Protein AF-A0AAD3DCJ1-F1 (afdb_monomer)

Solvent-accessible surface area (backbone atoms only — not comparable to full-atom values): 65144 Å² total; per-residue (Å²): 141,81,75,74,74,71,62,57,69,61,50,64,73,58,62,74,70,77,69,74,72,76,82,66,66,80,58,48,75,64,58,30,52,52,55,55,48,48,73,36,71,56,30,46,74,52,50,73,91,66,92,72,53,69,80,49,45,73,69,36,66,64,37,43,50,20,50,41,53,52,48,25,61,53,68,73,44,84,89,71,95,59,98,67,55,60,66,59,55,47,30,61,72,55,66,56,65,89,76,64,89,61,95,45,71,63,58,45,50,50,41,45,54,47,40,33,64,28,92,87,20,93,57,21,71,57,50,50,52,53,46,74,69,48,57,74,56,39,41,54,47,48,54,47,52,50,48,55,53,51,56,53,72,67,58,71,84,88,68,82,87,75,83,89,73,94,80,78,90,79,81,91,78,89,80,82,86,82,82,83,83,79,88,76,86,82,88,85,79,91,79,86,88,81,90,84,85,89,89,82,88,84,91,90,86,87,88,85,89,84,85,89,88,86,90,84,88,89,80,83,87,82,87,88,85,81,91,82,90,87,89,84,92,87,88,89,89,80,92,84,82,89,83,87,86,85,85,87,82,90,82,90,77,89,76,61,66,71,59,54,56,50,51,52,52,50,52,49,49,52,49,49,50,52,53,48,54,49,51,50,52,52,52,50,51,50,51,51,49,56,49,47,60,50,49,51,60,46,52,53,49,51,50,49,52,51,49,53,49,51,48,55,50,52,52,56,48,51,53,50,50,54,52,48,54,52,49,55,51,51,53,49,51,52,50,50,52,52,49,54,51,53,50,52,51,52,52,52,51,50,51,51,54,52,49,52,52,51,53,53,48,52,53,49,50,54,51,48,51,54,52,50,54,52,51,49,55,51,48,56,51,51,54,54,49,50,53,52,48,54,53,47,55,52,48,55,48,51,49,52,53,51,50,53,52,49,53,54,49,51,53,50,49,61,60,45,49,60,52,49,51,53,48,51,52,50,50,50,54,47,54,53,48,52,49,53,46,54,52,51,52,49,50,52,47,52,52,49,52,52,50,51,50,52,50,51,52,47,52,48,50,51,51,49,50,48,50,56,49,51,52,52,48,48,60,61,61,69,73,74,84,82,84,88,86,86,87,88,82,85,83,88,80,88,83,90,84,89,82,74,92,63,62,78,57,54,61,57,54,52,53,57,52,52,54,55,52,49,56,58,50,51,55,55,51,52,57,51,50,52,51,52,49,51,56,49,50,52,50,48,53,51,51,49,52,51,50,49,51,51,52,50,52,48,54,50,50,56,44,54,51,50,53,48,53,52,47,53,57,48,50,55,50,50,54,50,52,50,52,53,49,51,54,52,46,55,53,49,51,52,50,53,50,52,51,51,52,50,51,53,48,51,52,52,51,51,51,50,49,53,50,49,54,52,48,49,53,55,50,51,54,47,52,50,51,50,51,52,48,52,55,50,50,50,51,51,50,53,48,52,54,48,53,50,51,52,51,51,51,52,49,52,52,50,52,51,52,51,52,54,49,50,53,51,50,53,52,52,51,51,53,51,51,55,54,47,56,51,51,51,49,58,48,51,54,52,52,50,53,49,52,54,52,50,51,55,49,50,52,54,50,47,56,51,47,54,58,47,46,52,55,48,47,55,54,38,50,59,45,48,55,49,54,43,56,51,43,51,50,46,46,48,52,48,46,54,49,46,49,52,49,45,51,52,45,51,51,50,51,47,50,44,50,53,48,49,51,52,48,50,52,50,50,49,53,47,50,52,51,47,54,51,50,48,52,49,51,53,49,50,48,52,49,49,51,52,49,51,52,49,47,57,48,51,51,52,50,47,50,52,53,48,56,50,47,51,51,47,46,56,69,55,53,75,78,59,79,97,80,62,65,68,59,59,52,52,55,47,56,54,49,53,55,51,52,48,52,52,50,49,63,60,69,74,70,73,88,84,85,82,89,83,85,83,84,82,93,82,86,88,81,85,88,82,91,78,92,70,58,69,67,61,58,48,49,53,46,52,57,48,50,54,51,48,52,54,52,51,48,51,49,50,51,52,49,52,52,51,54,50,51,51,50,50,51,50,52,52,50,48,53,54,51,55,51,54,52,51,52,53,51,53,51,52,50,52,51,49,51,52,52,52,50,57,50,52,56,62,59,69,79,71,78,82,88,85,90,84,89,88,88,88,83,90,85,86,87,81,87,84,89,89,87,80,88,86,84,89,83,85,86,80,88,81,80,90,87,86,86,88,81,90,88,82,86,82,84,89,84,86,82,84,89,77,91,79,87,90,82,84,88,82,82,89,82,86,80,89,91,75,90,84,90,82,84,88,79,88,82,90,85,80,86,81,90,78,93,79,80,92,76,91,82,82,90,88,89,84,82,90,86,82,88,91,81,84,81,86,81,87,82,86,88,81,82,89,78,92,81,137

Foldseek 3Di:
DDDPVVVVVVVVVPVVVPPPPPPLPQQDLQNLLLLLLCLDPLQVVQDDPDDDGPVVCVVDPSSLVSSLVVLCVQLVHDPDPDPDRSLVVLCVSLVPDPPPPDPDSSVSSLSSLLSSCDPNTPCNVVSVVSLVPDDPSSNVSNVVSNVVVVVVVPPDPPDDDDDDDDDDDDDDDDDDDDDDDDDDDDDDDDDDYDDDDDDDDDDDDDDDDDDDDDDDDDDDDDDDDDDDDDDDDDDDDDDDDDDDDDDDDDDDDDDDVVVVVVVVVVVVVVVVVVVVVVVVVVVVVVVVVVVVVVVVVVVVVVVVVVVVVVVVVVVVVVVVVVVVVVVVVVVVVVVVVVVVVVVVVVVVVVVVVVVVVVVVVVVVVVVVVVVVVVVVVVVVVVVVVVVVVVVVVVVVVVVVVVVVVVVVVVVVVVVVVVVVVVVVVVVVVVVVVVVVVVVVVVVVVVVVVVVVVVVVVVVVVVVVVVVVVVVVVVVVVVPPDDDDDDDDDDDDDDDDDDDDDVVVPVVVVVVVVVVVVVVVVVVVVVVVVVVVVVVVVVVVVVVVVVVVVVVVVVVVVVVVVVVVVVVVVVVVVVVVVVVVVVVVVVVVVVVVVVVVVVVVVVVVVVVVVVVVVVVVVVVVVVVVVVVVVVVVVVVVVVVVVVVVVVVVVVVVVVVVVVVVVVVVVVVVVVVVVVVVVVVVVVVVVVVVVVVVVVVVVCVVCVVVVVVVVVVCVVVVVVVCVVVVVVVVVVVVVVVVVVVVVVVVVVVVVVVVVVVVVVVVVVVVVVVVVVVVVVVVVVVVVVVVVVVVVVVVVVVVVVVVVVVVVVVVCVVVVVPDDDDCPVVVVVVVVVVVVVVVVVVVVVVVPDDDDDDDDDDDDDDDDDDDDDDDPVVVVVVVVVVVVVVVVVVVVVVVVVVVVVVVVVVVVVVVVVVVVVVVVVVVVVVVVVVVVVVVVVVVVVVVVPDDDDDDDDDDDDDDDDDDDDDDDDDDDDDDDDDDDDDDDDDDDDDDDDDDDDDDDDDDDDDDDYDDDDDDDDDDDDDDDDDDDDDDDDDDDDDDDDDDDDDDDDDDDDDDDDDDDDDD

Radius of gyration: 90.56 Å; Cα contacts (8 Å, |Δi|>4): 123; chains: 1; bounding box: 205×147×295 Å

Sequence (1060 aa):
MMSPQYAEEMADATEEFEYMTEETQTISKEQALLTWLCSFPQVSNAVDQNTLTLDEWTKDQTIKQAIYESAAEICNKPIDPSEYSHFQTIAVWTSCDPMISGDSETDILISLLCYAIGEECSQRSEYVSRIMQLDGGVQRTLMQLIKEFNDQKNASPDKSFAHPDESYLDDLNLDDDDNVSLLDDDDDELDKENVGSTSREPFIVPKDIGIKRTPLSPFRSPTPSKVNSMSNRLPPSSAKKLLSPPPYQSSGRNVSARKVIKLEKETQALSQQNQELQRELEAIREQERLARERCERMEEKEAFNKAARMQLESDSIRAKEEYTLKIEELEQHLKHAKQSSQEAAKAKEQLASLQDEVDILKHSKIKLHQTESQLQKLKEKVESMGDVNKVLEAEEKAHSEALSKCIDLENQVSTLLPLKMRLEEYKVKATEAEAKLADSEDEIRKLREASMNVNGLNDELQRGFLRHQEENEELRRALKEKSTDDQSGLALGGGMSELNPKLKEELLRLRNENSRLKEFAAKREDDNVLRLEEDCDDAKRLAENFKEKFLATKRSLESTQRDLAASLQREQKLENQVRELESSVEELEAKLQDERIAGQKAKLEATKSLHATKKELTEQAKAEKERLTSEWEEKLSTQKSKSAQEIETMSSEFNSTVDELNQRIDMLRAQSIESLQKMEKDFEERTSAMKESHLNELETVKSTSEEERKKLIEHGKQLIQKTKTEAERKIQELQDELEEVTGKYDHLLEGQKIYETKAVTKIHNYKQRLNLAQAQVEETSRECDDYQMKLKKVEREKATIQSENDRMRRQLGGRFGTDNGEYEELQRNFNDLLEENRALKKKTTSSPESTDDPFNMSRPFTHGQTSVSASSLSQLRSEYEEKIDEILDEKRELVMKNTSLVTEAKMASKRVFELQLEIKKIENLNTSLKLQLAQQDKHKDTVFSPVTTGKRSTSKRTPSFVSKASKMWKGSESSSKSSPDSDSMIDLKSPEATITSGKKNKSDIEGFKTKLMHRLSAKKKKSPIKEISLLEMAQNNMSFGADEGVEISFSQGMADTIHE

Mean predicted aligned error: 24.83 Å

Organism: NCBI:txid426638

Secondary structure (DSSP, 8-state):
---THHHHHHHHHHHTTS----------HHHHHHHHHTTSHHHHHHS-SS---HHHHTT-HHHHHHHHHHHHHHTT------SS-HHHHHHHHTT--TTS----HHHHHHHHHHHHTSTT-TTHHHHHHHHTTS-HHHHHHHHHHHHHHHHHHHS----------------------------------------------------------------------------------------PPP----------HHHHHHHHHHHHHHHHHHHHHHHHHHHHHHHHHHHHHHHHHHHHHHHHHHHHHHHHHHHHHHHHHHHHHHHHHHHHHHHHHHHHHHHHHHHHHHHHHHHHHHHHHHHHHHHHHHHHHHHHHHHHHHHHHHHHHHHHHHHHHHHHHHHHHHHHHHHHHHHHHHHHHHHHHHHHHHHHHHHHHHHHHHHHHHHHHHHHHHHHHHHHHHHHHHHHHHHHHHHHHHTTS------------------SSSHHHHHHHHHHHHHHHHHHHHHHHHHHHHHHHHHHHHHHHHHHHHHHHHHHHHHHHHHHHHHHHHHHHHHHHHHHHHHHHHHHHHHHHHHHHHHHHHHHHHHHHHHHHHHHHHHHHHHHHHHHHHHHHHHHHHHHHHHHHHHHHHHHHHHHHHHHHHHHHHHHHHHHHHHHHHHHHHHHHHHHHHHHHHHHHHHHHHHHHHHHHHHHHHHHHHHHHHHHHHHHHHHHHHHHHHHHHHHHHHHHHHHHHHHHHHHHHHHHHHHHHHHHHHHHHHHHHHHHHHHHHHHHHHHHHHHHHHHHHHHHHHHHHHHHHTSS-S--HHHHHHHHHHHHHHHHHHHHHHHS-------------------------HHHHHHHHHHHHHHHHHHHHHHHHHHHHHHHHHHHHHHHHHHHHHHHHHHHHHHHHHHHHHHHHHHHHHHHTS----------------------------------------------------------------------------------------------------------------------

pLDDT: mean 71.44, std 23.58, range [26.41, 96.25]

Structure (mmCIF, N/CA/C/O backbone):
data_AF-A0AAD3DCJ1-F1
#
_entry.id   AF-A0AAD3DCJ1-F1
#
loop_
_atom_site.group_PDB
_atom_site.id
_atom_site.type_symbol
_atom_site.label_atom_id
_atom_site.label_alt_id
_atom_site.label_comp_id
_atom_site.label_asym_id
_atom_site.label_entity_id
_atom_site.label_seq_id
_atom_site.pdbx_PDB_ins_code
_atom_site.Cartn_x
_atom_site.Cartn_y
_atom_site.Cartn_z
_atom_site.occupancy
_atom_site.B_iso_or_equiv
_atom_site.auth_seq_id
_atom_site.auth_comp_id
_atom_site.auth_asym_id
_atom_site.auth_atom_id
_atom_site.pdbx_PDB_model_num
ATOM 1 N N . MET A 1 1 ? 33.700 -13.983 -39.295 1.00 43.75 1 MET A N 1
ATOM 2 C CA . MET A 1 1 ? 33.046 -15.284 -39.545 1.00 43.75 1 MET A CA 1
ATOM 3 C C . MET A 1 1 ? 33.124 -16.101 -38.265 1.00 43.75 1 MET A C 1
ATOM 5 O O . MET A 1 1 ? 34.221 -16.489 -37.890 1.00 43.75 1 MET A O 1
ATOM 9 N N . MET A 1 2 ? 31.998 -16.300 -37.582 1.00 34.53 2 MET A N 1
ATOM 10 C CA . MET A 1 2 ? 31.852 -17.251 -36.471 1.00 34.53 2 MET A CA 1
ATOM 11 C C . MET A 1 2 ? 30.661 -18.169 -36.771 1.00 34.53 2 MET A C 1
ATOM 13 O O . MET A 1 2 ? 29.799 -17.800 -37.569 1.00 34.53 2 MET A O 1
ATOM 17 N N . SER A 1 3 ? 30.684 -19.387 -36.227 1.00 38.22 3 SER A N 1
ATOM 18 C CA . SER A 1 3 ? 29.778 -20.474 -36.624 1.00 38.22 3 SER A CA 1
ATOM 19 C C . SER A 1 3 ? 28.351 -20.278 -36.084 1.00 38.22 3 SER A C 1
ATOM 21 O O . SER A 1 3 ? 28.224 -19.900 -34.920 1.00 38.22 3 SER A O 1
ATOM 23 N N . PRO A 1 4 ? 27.287 -20.598 -36.853 1.00 46.03 4 PRO A N 1
ATOM 24 C CA . PRO A 1 4 ? 25.898 -20.508 -36.382 1.00 46.03 4 PRO A CA 1
ATOM 25 C C . PRO A 1 4 ? 25.554 -21.397 -35.174 1.00 46.03 4 PRO A C 1
ATOM 27 O O . PRO A 1 4 ? 24.595 -21.112 -34.469 1.00 46.03 4 PRO A O 1
ATOM 30 N N . GLN A 1 5 ? 26.338 -22.450 -34.907 1.00 42.12 5 GLN A N 1
ATOM 31 C CA . GLN A 1 5 ? 26.021 -23.465 -33.888 1.00 42.12 5 GLN A CA 1
ATOM 32 C C . GLN A 1 5 ? 25.980 -22.965 -32.434 1.00 42.12 5 GLN A C 1
ATOM 34 O O . GLN A 1 5 ? 25.416 -23.651 -31.596 1.00 42.12 5 GLN A O 1
ATOM 39 N N . TYR A 1 6 ? 26.543 -21.794 -32.119 1.00 47.31 6 TYR A N 1
ATOM 40 C CA . TYR A 1 6 ? 26.537 -21.263 -30.745 1.00 47.31 6 TYR A CA 1
ATOM 41 C C . TYR A 1 6 ? 25.291 -20.425 -30.401 1.00 47.31 6 TYR A C 1
ATOM 43 O O . TYR A 1 6 ? 25.153 -19.982 -29.263 1.00 47.31 6 TYR A O 1
ATOM 51 N N . ALA A 1 7 ? 24.408 -20.169 -31.374 1.00 50.03 7 ALA A N 1
ATOM 52 C CA . ALA A 1 7 ? 23.172 -19.413 -31.162 1.00 50.03 7 ALA A CA 1
ATOM 53 C C . ALA A 1 7 ? 21.970 -20.308 -30.802 1.00 50.03 7 ALA A C 1
ATOM 55 O O . ALA A 1 7 ? 21.051 -19.834 -30.145 1.00 50.03 7 ALA A O 1
ATOM 56 N N . GLU A 1 8 ? 21.985 -21.586 -31.202 1.00 47.03 8 GLU A N 1
ATOM 57 C CA . GLU A 1 8 ? 20.917 -22.555 -30.900 1.00 47.03 8 GLU A CA 1
ATOM 58 C C . GLU A 1 8 ? 21.009 -23.082 -29.452 1.00 47.03 8 GLU A C 1
ATOM 60 O O . GLU A 1 8 ? 20.006 -23.085 -28.747 1.00 47.03 8 GLU A O 1
ATOM 65 N N . GLU A 1 9 ? 22.209 -23.403 -28.945 1.00 47.44 9 GLU A N 1
ATOM 66 C CA . GLU A 1 9 ? 22.398 -23.891 -27.557 1.00 47.44 9 GLU A CA 1
ATOM 67 C C . GLU A 1 9 ? 22.060 -22.858 -26.461 1.00 47.44 9 GLU A C 1
ATOM 69 O O . GLU A 1 9 ? 21.835 -23.233 -25.313 1.00 47.44 9 GLU A O 1
ATOM 74 N N . MET A 1 10 ? 22.013 -21.561 -26.787 1.00 47.66 10 MET A N 1
ATOM 75 C CA . MET A 1 10 ? 21.612 -20.509 -25.840 1.00 47.66 10 MET A CA 1
ATOM 76 C C . MET A 1 10 ? 20.103 -20.228 -25.839 1.00 47.66 10 MET A C 1
ATOM 78 O O . MET A 1 10 ? 19.636 -19.541 -24.935 1.00 47.66 10 MET A O 1
ATOM 82 N N . ALA A 1 11 ? 19.346 -20.737 -26.818 1.00 48.84 11 ALA A N 1
ATOM 83 C CA . ALA A 1 11 ? 17.891 -20.584 -26.860 1.00 48.84 11 ALA A CA 1
ATOM 84 C C . ALA A 1 11 ? 17.193 -21.630 -25.968 1.00 48.84 11 ALA A C 1
ATOM 86 O O . ALA A 1 11 ? 16.384 -21.258 -25.114 1.00 48.84 11 ALA A O 1
ATOM 87 N N . ASP A 1 12 ? 17.588 -22.906 -26.083 1.00 41.31 12 ASP A N 1
ATOM 88 C CA . ASP A 1 12 ? 17.032 -24.013 -25.279 1.00 41.31 12 ASP A CA 1
ATOM 89 C C . ASP A 1 12 ? 17.239 -23.803 -23.764 1.00 41.31 12 ASP A C 1
ATOM 91 O O . ASP A 1 12 ? 16.373 -24.138 -22.959 1.00 41.31 12 ASP A O 1
ATOM 95 N N . ALA A 1 13 ? 18.345 -23.168 -23.357 1.00 42.78 13 ALA A N 1
ATOM 96 C CA . ALA A 1 13 ? 18.637 -22.883 -21.948 1.00 42.78 13 ALA A CA 1
ATOM 97 C C . ALA A 1 13 ? 17.769 -21.766 -21.323 1.00 42.78 13 ALA A C 1
ATOM 99 O O . ALA A 1 13 ? 17.855 -21.537 -20.115 1.00 42.78 13 ALA A O 1
ATOM 100 N N . THR A 1 14 ? 16.954 -21.060 -22.116 1.00 43.25 14 THR A N 1
ATOM 101 C CA . THR A 1 14 ? 16.032 -20.017 -21.622 1.00 43.25 14 THR A CA 1
ATOM 102 C C . THR A 1 14 ? 14.559 -20.423 -21.623 1.00 43.25 14 THR A C 1
ATOM 104 O O . THR A 1 14 ? 13.810 -19.872 -20.821 1.00 43.25 14 THR A O 1
ATOM 107 N N . GLU A 1 15 ? 14.136 -21.412 -22.420 1.00 40.28 15 GLU A N 1
ATOM 108 C CA . GLU A 1 15 ? 12.749 -21.914 -22.377 1.00 40.28 15 GLU A CA 1
ATOM 109 C C . GLU A 1 15 ? 12.500 -22.914 -21.223 1.00 40.28 15 GLU A C 1
ATOM 111 O O . GLU A 1 15 ? 11.368 -23.040 -20.756 1.00 40.28 15 GLU A O 1
ATOM 116 N N . GLU A 1 16 ? 13.540 -23.550 -20.662 1.00 39.47 16 GLU A N 1
ATOM 117 C CA . GLU A 1 16 ? 13.398 -24.463 -19.507 1.00 39.47 16 GLU A CA 1
ATOM 118 C C . GLU A 1 16 ? 13.116 -23.762 -18.157 1.00 39.47 16 GLU A C 1
ATOM 120 O O . GLU A 1 16 ? 12.758 -24.428 -17.185 1.00 39.47 16 GLU A O 1
ATOM 125 N N . PHE A 1 17 ? 13.227 -22.429 -18.070 1.00 38.38 17 PHE A N 1
ATOM 126 C CA . PHE A 1 17 ? 12.970 -21.681 -16.826 1.00 38.38 17 PHE A CA 1
ATOM 127 C C . PHE A 1 17 ? 11.551 -21.087 -16.726 1.00 38.38 17 PHE A C 1
ATOM 129 O O . PHE A 1 17 ? 11.157 -20.629 -15.654 1.00 38.38 17 PHE A O 1
ATOM 136 N N . GLU A 1 18 ? 10.767 -21.106 -17.811 1.00 41.31 18 GLU A N 1
ATOM 137 C CA . GLU A 1 18 ? 9.454 -20.435 -17.889 1.00 41.31 18 GLU A CA 1
ATOM 138 C C . GLU A 1 18 ? 8.252 -21.401 -17.749 1.00 41.31 18 GLU A C 1
ATOM 140 O O . GLU A 1 18 ? 7.098 -20.987 -17.844 1.00 41.31 18 GLU A O 1
ATOM 145 N N . TYR A 1 19 ? 8.512 -22.682 -17.440 1.00 38.50 19 TYR A N 1
ATOM 146 C CA . TYR A 1 19 ? 7.494 -23.714 -17.166 1.00 38.50 19 TYR A CA 1
ATOM 147 C C . TYR A 1 19 ? 7.515 -24.296 -15.742 1.00 38.50 19 TYR A C 1
ATOM 149 O O . TYR A 1 19 ? 6.830 -25.280 -15.462 1.00 38.50 19 TYR A O 1
ATOM 157 N N . MET A 1 20 ? 8.190 -23.639 -14.793 1.00 36.09 20 MET A N 1
ATOM 158 C CA . MET A 1 20 ? 7.915 -23.842 -13.362 1.00 36.09 20 MET A CA 1
ATOM 159 C C . MET A 1 20 ? 6.628 -23.103 -12.962 1.00 36.09 20 MET A C 1
ATOM 161 O O . MET A 1 20 ? 6.632 -22.198 -12.127 1.00 36.09 20 MET A O 1
ATOM 165 N N . THR A 1 21 ? 5.495 -23.506 -13.549 1.00 45.62 21 THR A N 1
ATOM 166 C CA . THR A 1 21 ? 4.190 -23.252 -12.935 1.00 45.62 21 THR A CA 1
ATOM 167 C C . THR A 1 21 ? 4.173 -24.005 -11.615 1.00 45.62 21 THR A C 1
ATOM 169 O O . THR A 1 21 ? 3.999 -25.222 -11.601 1.00 45.62 21 THR A O 1
ATOM 172 N N . GLU A 1 22 ? 4.415 -23.275 -10.526 1.00 49.66 22 GLU A N 1
ATOM 173 C CA . GLU A 1 22 ? 4.387 -23.758 -9.148 1.00 49.66 22 GLU A CA 1
ATOM 174 C C . GLU A 1 22 ? 3.068 -24.511 -8.865 1.00 49.66 22 GLU A C 1
ATOM 176 O O . GLU A 1 22 ? 2.093 -23.918 -8.395 1.00 49.66 22 GLU A O 1
ATOM 181 N N . GLU A 1 23 ? 3.057 -25.838 -9.078 1.00 46.56 23 GLU A N 1
ATOM 182 C CA . GLU A 1 23 ? 2.193 -26.788 -8.361 1.00 46.56 23 GLU A CA 1
ATOM 183 C C . GLU A 1 23 ? 2.600 -26.745 -6.885 1.00 46.56 23 GLU A C 1
ATOM 185 O O . GLU A 1 23 ? 3.242 -27.631 -6.317 1.00 46.56 23 GLU A O 1
ATOM 190 N N . THR A 1 24 ? 2.257 -25.624 -6.266 1.00 55.34 24 THR A N 1
ATOM 191 C CA . THR A 1 24 ? 2.425 -25.380 -4.851 1.00 55.34 24 THR A CA 1
ATOM 192 C C . THR A 1 24 ? 1.440 -26.271 -4.140 1.00 55.34 24 THR A C 1
ATOM 194 O O . THR A 1 24 ? 0.259 -25.949 -4.021 1.00 55.34 24 THR A O 1
ATOM 197 N N . GLN A 1 25 ? 1.940 -27.425 -3.692 1.00 65.06 25 GLN A N 1
ATOM 198 C CA . GLN A 1 25 ? 1.207 -28.314 -2.806 1.00 65.06 25 GLN A CA 1
ATOM 199 C C . GLN A 1 25 ? 0.609 -27.467 -1.685 1.00 65.06 25 GLN A C 1
ATOM 201 O O . GLN A 1 25 ? 1.330 -26.849 -0.900 1.00 65.06 25 GLN A O 1
ATOM 206 N N . THR A 1 26 ? -0.719 -27.396 -1.653 1.00 76.00 26 THR A N 1
ATOM 207 C CA . THR A 1 26 ? -1.459 -26.635 -0.653 1.00 76.00 26 THR A CA 1
ATOM 208 C C . THR A 1 26 ? -1.311 -27.353 0.680 1.00 76.00 26 THR A C 1
ATOM 210 O O . THR A 1 26 ? -2.067 -28.278 0.985 1.00 76.00 26 THR A O 1
ATOM 213 N N . ILE A 1 27 ? -0.291 -26.967 1.447 1.00 90.38 27 ILE A N 1
ATOM 214 C CA . ILE A 1 27 ? -0.035 -27.503 2.783 1.00 90.38 27 ILE A CA 1
ATOM 215 C C . ILE A 1 27 ? -1.254 -27.186 3.652 1.00 90.38 27 ILE A C 1
ATOM 217 O O . ILE A 1 27 ? -1.760 -26.063 3.643 1.00 90.38 27 ILE A O 1
ATOM 221 N N . SER A 1 28 ? -1.766 -28.182 4.378 1.00 93.31 28 SER A N 1
ATOM 222 C CA . SER A 1 28 ? -2.947 -27.970 5.215 1.00 93.31 28 SER A CA 1
ATOM 223 C C . SER A 1 28 ? -2.640 -26.989 6.351 1.00 93.31 28 SER A C 1
ATOM 225 O O . SER A 1 28 ? -1.504 -26.890 6.820 1.00 93.31 28 SER A O 1
ATOM 227 N N . LYS A 1 29 ? -3.668 -26.276 6.830 1.00 93.62 29 LYS A N 1
ATOM 228 C CA . LYS A 1 29 ? -3.553 -25.346 7.968 1.00 93.62 29 LYS A CA 1
ATOM 229 C C . LYS A 1 29 ? -2.906 -26.022 9.183 1.00 93.62 29 LYS A C 1
ATOM 231 O O . LYS A 1 29 ? -1.985 -25.472 9.778 1.00 93.62 29 LYS A O 1
ATOM 236 N N . GLU A 1 30 ? -3.336 -27.246 9.483 1.00 92.88 30 GLU A N 1
ATOM 237 C CA . GLU A 1 30 ? -2.765 -28.095 10.530 1.00 92.88 30 GLU A CA 1
ATOM 238 C C . GLU A 1 30 ? -1.288 -28.401 10.273 1.00 92.88 30 GLU A C 1
ATOM 240 O O . GLU A 1 30 ? -0.453 -28.139 11.129 1.00 92.88 30 GLU A O 1
ATOM 245 N N . GLN A 1 31 ? -0.931 -28.893 9.083 1.00 92.25 31 GLN A N 1
ATOM 246 C CA . GLN A 1 31 ? 0.449 -29.262 8.765 1.00 92.25 31 GLN A CA 1
ATOM 247 C C . GLN A 1 31 ? 1.393 -28.051 8.772 1.00 92.25 31 GLN A C 1
ATOM 249 O O . GLN A 1 31 ? 2.544 -28.181 9.188 1.00 92.25 31 GLN A O 1
ATOM 254 N N . ALA A 1 32 ? 0.915 -26.863 8.394 1.00 94.19 32 ALA A N 1
ATOM 255 C CA . ALA A 1 32 ? 1.674 -25.623 8.518 1.00 94.19 32 ALA A CA 1
ATOM 256 C C . ALA A 1 32 ? 1.920 -25.238 9.991 1.00 94.19 32 ALA A C 1
ATOM 258 O O . ALA A 1 32 ? 3.055 -24.925 10.356 1.00 94.19 32 ALA A O 1
ATOM 259 N N . LEU A 1 33 ? 0.894 -25.326 10.850 1.00 94.56 33 LEU A N 1
ATOM 260 C CA . LEU A 1 33 ? 1.010 -25.082 12.297 1.00 94.56 33 LEU A CA 1
ATOM 261 C C . LEU A 1 33 ? 1.934 -26.100 12.979 1.00 94.56 33 LEU A C 1
ATOM 263 O O . LEU A 1 33 ? 2.806 -25.706 13.748 1.00 94.56 33 LEU A O 1
ATOM 267 N N . LEU A 1 34 ? 1.800 -27.390 12.659 1.00 93.25 34 LEU A N 1
ATOM 268 C CA . LEU A 1 34 ? 2.672 -28.457 13.158 1.00 93.25 34 LEU A CA 1
ATOM 269 C C . LEU A 1 34 ? 4.130 -28.240 12.733 1.00 93.25 34 LEU A C 1
ATOM 271 O O . LEU A 1 34 ? 5.034 -28.367 13.554 1.00 93.25 34 LEU A O 1
ATOM 275 N N . THR A 1 35 ? 4.368 -27.841 11.479 1.00 93.88 35 THR A N 1
ATOM 276 C CA . THR A 1 35 ? 5.723 -27.535 10.984 1.00 93.88 35 THR A CA 1
ATOM 277 C C . THR A 1 35 ? 6.326 -26.323 11.702 1.00 93.88 35 THR A C 1
ATOM 279 O O . THR A 1 35 ? 7.511 -26.331 12.037 1.00 93.88 35 THR A O 1
ATOM 282 N N . TRP A 1 36 ? 5.519 -25.300 12.002 1.00 96.06 36 TRP A N 1
ATOM 283 C CA . TRP A 1 36 ? 5.948 -24.166 12.822 1.00 96.06 36 TRP A CA 1
ATOM 284 C C . TRP A 1 36 ? 6.251 -24.573 14.269 1.00 96.06 36 TRP A C 1
ATOM 286 O O . TRP A 1 36 ? 7.304 -24.199 14.787 1.00 96.06 36 TRP A O 1
ATOM 296 N N . LEU A 1 37 ? 5.409 -25.393 14.904 1.00 95.31 37 LEU A N 1
ATOM 297 C CA . LEU A 1 37 ? 5.665 -25.922 16.248 1.00 95.31 37 LEU A CA 1
ATOM 298 C C . LEU A 1 37 ? 6.929 -26.797 16.285 1.00 95.31 37 LEU A C 1
ATOM 300 O O . LEU A 1 37 ? 7.726 -26.663 17.206 1.00 95.31 37 LEU A O 1
ATOM 304 N N . CYS A 1 38 ? 7.196 -27.606 15.255 1.00 94.44 38 CYS A N 1
ATOM 305 C CA . CYS A 1 38 ? 8.459 -28.339 15.106 1.00 94.44 38 CYS A CA 1
ATOM 306 C C . CYS A 1 38 ? 9.706 -27.438 15.013 1.00 94.44 38 CYS A C 1
ATOM 308 O O . CYS A 1 38 ? 10.809 -27.939 15.210 1.00 94.44 38 CYS A O 1
ATOM 310 N N . SER A 1 39 ? 9.581 -26.127 14.758 1.00 94.69 39 SER A N 1
ATOM 311 C CA . SER A 1 39 ? 10.728 -25.201 14.843 1.00 94.69 39 SER A CA 1
ATOM 312 C C . SER A 1 39 ? 11.164 -24.897 16.286 1.00 94.69 39 SER A C 1
ATOM 314 O O . SER A 1 39 ? 12.224 -24.305 16.502 1.00 94.69 39 SER A O 1
ATOM 316 N N . PHE A 1 40 ? 10.374 -25.304 17.285 1.00 95.56 40 PHE A N 1
ATOM 317 C CA . PHE A 1 40 ? 10.696 -25.163 18.701 1.00 95.56 40 PHE A CA 1
ATOM 318 C C . PHE A 1 40 ? 11.457 -26.403 19.201 1.00 95.56 40 PHE A C 1
ATOM 320 O O . PHE A 1 40 ? 10.976 -27.526 19.019 1.00 95.56 40 PHE A O 1
ATOM 327 N N . PRO A 1 41 ? 12.619 -26.247 19.868 1.00 94.38 41 PRO A N 1
ATOM 328 C CA . PRO A 1 41 ? 13.418 -27.384 20.328 1.00 94.38 41 PRO A CA 1
ATOM 329 C C . PRO A 1 41 ? 12.674 -28.341 21.268 1.00 94.38 41 PRO A C 1
ATOM 331 O O . PRO A 1 41 ? 12.935 -29.539 21.239 1.00 94.38 41 PRO A O 1
ATOM 334 N N . GLN A 1 42 ? 11.750 -27.844 22.093 1.00 93.69 42 GLN A N 1
ATOM 335 C CA . GLN A 1 42 ? 10.953 -28.665 23.010 1.00 93.69 42 GLN A CA 1
ATOM 336 C C . GLN A 1 42 ? 10.094 -29.664 22.225 1.00 93.69 42 GLN A C 1
ATOM 338 O O . GLN A 1 42 ? 10.158 -30.868 22.465 1.00 93.69 42 GLN A O 1
ATOM 343 N N . VAL A 1 43 ? 9.358 -29.167 21.227 1.00 92.75 43 VAL A N 1
ATOM 344 C CA . VAL A 1 43 ? 8.488 -29.969 20.356 1.00 92.75 43 VAL A CA 1
ATOM 345 C C . VAL A 1 43 ? 9.313 -30.871 19.436 1.00 92.75 43 VAL A C 1
ATOM 347 O O . VAL A 1 43 ? 9.039 -32.064 19.352 1.00 92.75 43 VAL A O 1
ATOM 350 N N . SER A 1 44 ? 10.375 -30.354 18.807 1.00 93.75 44 SER A N 1
ATOM 351 C CA . SER A 1 44 ? 11.244 -31.153 17.926 1.00 93.75 44 SER A CA 1
ATOM 352 C C . SER A 1 44 ? 11.946 -32.317 18.635 1.00 93.75 44 SER A C 1
ATOM 354 O O . SER A 1 44 ? 12.344 -33.264 17.962 1.00 93.75 44 SER A O 1
ATOM 356 N N . ASN A 1 45 ? 12.143 -32.247 19.955 1.00 92.06 45 ASN A N 1
ATOM 357 C CA . ASN A 1 45 ? 12.710 -33.342 20.748 1.00 92.06 45 ASN A CA 1
ATOM 358 C C . ASN A 1 45 ? 11.643 -34.332 21.255 1.00 92.06 45 ASN A C 1
ATOM 360 O O . ASN A 1 45 ? 11.993 -35.441 21.653 1.00 92.06 45 ASN A O 1
ATOM 364 N N . ALA A 1 46 ? 10.368 -33.931 21.272 1.00 88.62 46 ALA A N 1
ATOM 365 C CA . ALA A 1 46 ? 9.235 -34.756 21.693 1.00 88.62 46 ALA A CA 1
ATOM 366 C C . ALA A 1 46 ? 8.584 -35.536 20.535 1.00 88.62 46 ALA A C 1
ATOM 368 O O . ALA A 1 46 ? 7.903 -36.529 20.779 1.00 88.62 46 ALA A O 1
ATOM 369 N N . VAL A 1 47 ? 8.779 -35.087 19.292 1.00 89.06 47 VAL A N 1
ATOM 370 C CA . VAL A 1 47 ? 8.147 -35.644 18.089 1.00 89.06 47 VAL A CA 1
ATOM 371 C C . VAL A 1 47 ? 9.152 -36.465 17.275 1.00 89.06 47 VAL A C 1
ATOM 373 O O . VAL A 1 47 ? 10.108 -35.921 16.723 1.00 89.06 47 VAL A O 1
ATOM 376 N N . ASP A 1 48 ? 8.895 -37.766 17.123 1.00 80.81 48 ASP A N 1
ATOM 377 C CA . ASP A 1 48 ? 9.557 -38.577 16.095 1.00 80.81 48 ASP A CA 1
ATOM 378 C C . ASP A 1 48 ? 9.139 -38.072 14.701 1.00 80.81 48 ASP A C 1
ATOM 380 O O . ASP A 1 48 ? 7.953 -37.943 14.411 1.00 80.81 48 ASP A O 1
ATOM 384 N N . GLN A 1 49 ? 10.104 -37.819 13.808 1.00 70.31 49 GLN A N 1
ATOM 385 C CA . GLN A 1 49 ? 9.909 -37.103 12.527 1.00 70.31 49 GLN A CA 1
ATOM 386 C C . GLN A 1 49 ? 8.998 -37.792 11.483 1.00 70.31 49 GLN A C 1
ATOM 388 O O . GLN A 1 49 ? 8.855 -37.296 10.365 1.00 70.31 49 GLN A O 1
ATOM 393 N N . ASN A 1 50 ? 8.379 -38.928 11.809 1.00 66.00 50 ASN A N 1
ATOM 394 C CA . ASN A 1 50 ? 7.408 -39.581 10.936 1.00 66.00 50 ASN A CA 1
ATOM 395 C C . ASN A 1 50 ? 6.036 -38.924 11.121 1.00 66.00 50 ASN A C 1
ATOM 397 O O . ASN A 1 50 ? 5.507 -38.895 12.225 1.00 66.00 50 ASN A O 1
ATOM 401 N N . THR A 1 51 ? 5.471 -38.415 10.025 1.00 58.25 51 THR A N 1
ATOM 402 C CA . THR A 1 51 ? 4.234 -37.616 9.960 1.00 58.25 51 THR A CA 1
ATOM 403 C C . THR A 1 51 ? 3.098 -38.132 10.851 1.00 58.25 51 THR A C 1
ATOM 405 O O . THR A 1 51 ? 2.389 -39.067 10.477 1.00 58.25 51 THR A O 1
ATOM 408 N N . LEU A 1 52 ? 2.905 -37.463 11.988 1.00 71.62 52 LEU A N 1
ATOM 409 C CA . LEU A 1 52 ? 1.735 -37.577 12.856 1.00 71.62 52 LEU A CA 1
ATOM 410 C C . LEU A 1 52 ? 0.773 -36.421 12.551 1.00 71.62 52 LEU A C 1
ATOM 412 O O . LEU A 1 52 ? 1.203 -35.288 12.321 1.00 71.62 52 LEU A O 1
ATOM 416 N N . THR A 1 53 ? -0.523 -36.708 12.558 1.00 86.00 53 THR A N 1
ATOM 417 C CA . THR A 1 53 ? -1.599 -35.716 12.408 1.00 86.00 53 THR A CA 1
ATOM 418 C C . THR A 1 53 ? -1.785 -34.893 13.688 1.00 86.00 53 THR A C 1
ATOM 420 O O . THR A 1 53 ? -1.357 -35.307 14.770 1.00 86.00 53 THR A O 1
ATOM 423 N N . LEU A 1 54 ? -2.445 -33.729 13.597 1.00 85.12 54 LEU A N 1
ATOM 424 C CA . LEU A 1 54 ? -2.711 -32.884 14.774 1.00 85.12 54 LEU A CA 1
ATOM 425 C C . LEU A 1 54 ? -3.514 -33.659 15.833 1.00 85.12 54 LEU A C 1
ATOM 427 O O . LEU A 1 54 ? -3.186 -33.637 17.015 1.00 85.12 54 LEU A O 1
ATOM 431 N N . ASP A 1 55 ? -4.472 -34.451 15.365 1.00 85.38 55 ASP A N 1
ATOM 432 C CA . ASP A 1 55 ? -5.291 -35.379 16.139 1.00 85.38 55 ASP A CA 1
ATOM 433 C C . ASP A 1 55 ? -4.477 -36.440 16.916 1.00 85.38 55 ASP A C 1
ATOM 435 O O . ASP A 1 55 ? -4.967 -37.017 17.886 1.00 85.38 55 ASP A O 1
ATOM 439 N N . GLU A 1 56 ? -3.253 -36.758 16.491 1.00 87.00 56 GLU A N 1
ATOM 440 C CA . GLU A 1 56 ? -2.352 -37.695 17.176 1.00 87.00 56 GLU A CA 1
ATOM 441 C C . GLU A 1 56 ? -1.424 -36.962 18.150 1.00 87.00 56 GLU A C 1
ATOM 443 O O . GLU A 1 56 ? -1.263 -37.409 19.289 1.00 87.00 56 GLU A O 1
ATOM 448 N N . TRP A 1 57 ? -0.911 -35.788 17.762 1.00 88.50 57 TRP A N 1
ATOM 449 C CA . TRP A 1 57 ? -0.170 -34.885 18.655 1.00 88.50 57 TRP A CA 1
ATOM 450 C C . TRP A 1 57 ? -0.972 -34.529 19.907 1.00 88.50 57 TRP A C 1
ATOM 452 O O . TRP A 1 57 ? -0.412 -34.411 20.994 1.00 88.50 57 TRP A O 1
ATOM 462 N N . THR A 1 58 ? -2.291 -34.386 19.777 1.00 83.56 58 THR A N 1
ATOM 463 C CA . THR A 1 58 ? -3.160 -34.043 20.903 1.00 83.56 58 THR A CA 1
ATOM 464 C C . THR A 1 58 ? -3.611 -35.258 21.722 1.00 83.56 58 THR A C 1
ATOM 466 O O . THR A 1 58 ? -4.191 -35.101 22.801 1.00 83.56 58 THR A O 1
ATOM 469 N N . LYS A 1 59 ? -3.288 -36.483 21.294 1.00 87.88 59 LYS A N 1
ATOM 470 C CA . LYS A 1 59 ? -3.450 -37.703 22.104 1.00 87.88 59 LYS A CA 1
ATOM 471 C C . LYS A 1 59 ? -2.177 -38.036 22.893 1.00 87.88 59 LYS A C 1
ATOM 473 O O . LYS A 1 59 ? -2.276 -38.632 23.967 1.00 87.88 59 LYS A O 1
ATOM 478 N N . ASP A 1 60 ? -1.009 -37.612 22.414 1.00 89.50 60 ASP A N 1
ATOM 479 C CA . ASP A 1 60 ? 0.275 -37.799 23.092 1.00 89.50 60 ASP A CA 1
ATOM 480 C C . ASP A 1 60 ? 0.517 -36.739 24.189 1.00 89.50 60 ASP A C 1
ATOM 482 O O . ASP A 1 60 ? 0.531 -35.531 23.949 1.00 89.50 60 ASP A O 1
ATOM 486 N N . GLN A 1 61 ? 0.720 -37.191 25.430 1.00 89.25 61 GLN A N 1
ATOM 487 C CA . GLN A 1 61 ? 0.955 -36.300 26.575 1.00 89.25 61 GLN A CA 1
ATOM 488 C C . GLN A 1 61 ? 2.352 -35.666 26.583 1.00 89.25 61 GLN A C 1
ATOM 490 O O . GLN A 1 61 ? 2.509 -34.565 27.107 1.00 89.25 61 GLN A O 1
ATOM 495 N N . THR A 1 62 ? 3.359 -36.319 26.005 1.00 89.44 62 THR A N 1
ATOM 496 C CA . THR A 1 62 ? 4.714 -35.771 25.874 1.00 89.44 62 THR A CA 1
ATOM 497 C C . THR A 1 62 ? 4.735 -34.654 24.834 1.00 89.44 62 THR A C 1
ATOM 499 O O . THR A 1 62 ? 5.322 -33.603 25.090 1.00 89.44 62 THR A O 1
ATOM 502 N N . ILE A 1 63 ? 4.011 -34.816 23.723 1.00 90.00 63 ILE A N 1
ATOM 503 C CA . ILE A 1 63 ? 3.829 -33.743 22.735 1.00 90.00 63 ILE A CA 1
ATOM 504 C C . ILE A 1 63 ? 2.991 -32.597 23.331 1.00 90.00 63 ILE A C 1
ATOM 506 O O . ILE A 1 63 ? 3.406 -31.441 23.245 1.00 90.00 63 ILE A O 1
ATOM 510 N N . LYS A 1 64 ? 1.875 -32.883 24.023 1.00 90.06 64 LYS A N 1
ATOM 511 C CA . LYS A 1 64 ? 1.079 -31.850 24.725 1.00 90.06 64 LYS A CA 1
ATOM 512 C C . LYS A 1 64 ? 1.895 -31.049 25.745 1.00 90.06 64 LYS A C 1
ATOM 514 O O . LYS A 1 64 ? 1.760 -29.828 25.792 1.00 90.06 64 LYS A O 1
ATOM 519 N N . GLN A 1 65 ? 2.756 -31.710 26.520 1.00 92.19 65 GLN A N 1
ATOM 520 C CA . GLN A 1 65 ? 3.678 -31.054 27.452 1.00 92.19 65 GLN A CA 1
ATOM 521 C C . GLN A 1 65 ? 4.690 -30.161 26.714 1.00 92.19 65 GLN A C 1
ATOM 523 O O . GLN A 1 65 ? 4.900 -29.020 27.114 1.00 92.19 65 GLN A O 1
ATOM 528 N N . ALA A 1 66 ? 5.274 -30.634 25.610 1.00 91.62 66 ALA A N 1
ATOM 529 C CA . ALA A 1 66 ? 6.227 -29.852 24.825 1.00 91.62 66 ALA A CA 1
ATOM 530 C C . ALA A 1 66 ? 5.591 -28.606 24.177 1.00 91.62 66 ALA A C 1
ATOM 532 O O . ALA A 1 66 ? 6.183 -27.528 24.215 1.00 91.62 66 ALA A O 1
ATOM 533 N N . ILE A 1 67 ? 4.363 -28.720 23.649 1.00 92.25 67 ILE A N 1
ATOM 534 C CA . ILE A 1 67 ? 3.584 -27.570 23.151 1.00 92.25 67 ILE A CA 1
ATOM 535 C C . ILE A 1 67 ? 3.316 -26.575 24.287 1.00 92.25 67 ILE A C 1
ATOM 537 O O . ILE A 1 67 ? 3.456 -25.371 24.086 1.00 92.25 67 ILE A O 1
ATOM 541 N N . TYR A 1 68 ? 2.953 -27.057 25.481 1.00 93.44 68 TYR A N 1
ATOM 542 C CA . TYR A 1 68 ? 2.715 -26.211 26.653 1.00 93.44 68 TYR A CA 1
ATOM 543 C C . TYR A 1 68 ? 3.975 -25.454 27.095 1.00 93.44 68 TYR A C 1
ATOM 545 O O . TYR A 1 68 ? 3.900 -24.263 27.390 1.00 93.44 68 TYR A O 1
ATOM 553 N N . GLU A 1 69 ? 5.140 -26.103 27.071 1.00 93.25 69 GLU A N 1
ATOM 554 C CA . GLU A 1 69 ? 6.431 -25.473 27.368 1.00 93.25 69 GLU A CA 1
ATOM 555 C C . GLU A 1 69 ? 6.807 -24.404 26.331 1.00 93.25 69 GLU A C 1
ATOM 557 O O . GLU A 1 69 ? 7.192 -23.297 26.712 1.00 93.25 69 GLU A O 1
ATOM 562 N N . SER A 1 70 ? 6.625 -24.675 25.034 1.00 93.81 70 SER A N 1
ATOM 563 C CA . SER A 1 70 ? 6.825 -23.668 23.981 1.00 93.81 70 SER A CA 1
ATOM 564 C C . SER A 1 70 ? 5.808 -22.522 24.062 1.00 93.81 70 SER A C 1
ATOM 566 O O . SER A 1 70 ? 6.168 -21.369 23.844 1.00 93.81 70 SER A O 1
ATOM 568 N N . ALA A 1 71 ? 4.554 -22.788 24.435 1.00 92.94 71 ALA A N 1
ATOM 569 C CA . ALA A 1 71 ? 3.558 -21.741 24.657 1.00 92.94 71 ALA A CA 1
ATOM 570 C C . ALA A 1 71 ? 3.884 -20.873 25.886 1.00 92.94 71 ALA A C 1
ATOM 572 O O . ALA A 1 71 ? 3.679 -19.660 25.856 1.00 92.94 71 ALA A O 1
ATOM 573 N N . ALA A 1 72 ? 4.441 -21.468 26.946 1.00 92.06 72 ALA A N 1
ATOM 574 C CA . ALA A 1 72 ? 4.905 -20.746 28.129 1.00 92.06 72 ALA A CA 1
ATOM 575 C C . ALA A 1 72 ? 6.090 -19.819 27.801 1.00 92.06 72 ALA A C 1
ATOM 577 O O . ALA A 1 72 ? 6.134 -18.690 28.294 1.00 92.06 72 ALA A O 1
ATOM 578 N N . GLU A 1 73 ? 7.002 -20.267 26.927 1.00 94.12 73 GLU A N 1
ATOM 579 C CA . GLU A 1 73 ? 8.089 -19.457 26.356 1.00 94.12 73 GLU A CA 1
ATOM 580 C C . GLU A 1 73 ? 7.529 -18.273 25.543 1.00 94.12 73 GLU A C 1
ATOM 582 O O . GLU A 1 73 ? 7.812 -17.120 25.871 1.00 94.12 73 GLU A O 1
ATOM 587 N N . ILE A 1 74 ? 6.652 -18.538 24.564 1.00 93.56 74 ILE A N 1
ATOM 588 C CA . ILE A 1 74 ? 6.015 -17.525 23.697 1.00 93.56 74 ILE A CA 1
ATOM 589 C C . ILE A 1 74 ? 5.260 -16.457 24.506 1.00 93.56 74 ILE A C 1
ATOM 591 O O . ILE A 1 74 ? 5.382 -15.260 24.230 1.00 93.56 74 ILE A O 1
ATOM 595 N N . CYS A 1 75 ? 4.471 -16.877 25.499 1.00 92.38 75 CYS A N 1
ATOM 596 C CA . CYS A 1 75 ? 3.656 -15.986 26.329 1.00 92.38 75 CYS A CA 1
ATOM 597 C C . CYS A 1 75 ? 4.411 -15.402 27.538 1.00 92.38 75 CYS A C 1
ATOM 599 O O . CYS A 1 75 ? 3.819 -14.642 28.313 1.00 92.38 75 CYS A O 1
ATOM 601 N N . ASN A 1 76 ? 5.692 -15.754 27.720 1.00 92.62 76 ASN A N 1
ATOM 602 C CA . ASN A 1 76 ? 6.527 -15.382 28.866 1.00 92.62 76 ASN A CA 1
ATOM 603 C C . ASN A 1 76 ? 5.813 -15.623 30.218 1.00 92.62 76 ASN A C 1
ATOM 605 O O . ASN A 1 76 ? 5.734 -14.740 31.082 1.00 92.62 76 ASN A O 1
ATOM 609 N N . LYS A 1 77 ? 5.222 -16.815 30.376 1.00 90.38 77 LYS A N 1
ATOM 610 C CA . LYS A 1 77 ? 4.489 -17.238 31.581 1.00 90.38 77 LYS A CA 1
ATOM 611 C C . LYS A 1 77 ? 5.265 -18.322 32.332 1.00 90.38 77 LYS A C 1
ATOM 613 O O . LYS A 1 77 ? 5.869 -19.188 31.704 1.00 90.38 77 LYS A O 1
ATOM 618 N N . PRO A 1 78 ? 5.245 -18.324 33.677 1.00 87.31 78 PRO A N 1
ATOM 619 C CA . PRO A 1 78 ? 5.780 -19.444 34.436 1.00 87.31 78 PRO A CA 1
ATOM 620 C C . PRO A 1 78 ? 4.933 -20.698 34.188 1.00 87.31 78 PRO A C 1
ATOM 622 O O . PRO A 1 78 ? 3.704 -20.637 34.198 1.00 87.31 78 PRO A O 1
ATOM 625 N N . ILE A 1 79 ? 5.603 -21.838 34.019 1.00 85.12 79 ILE A N 1
ATOM 626 C CA . ILE A 1 79 ? 4.972 -23.158 33.941 1.00 85.12 79 ILE A CA 1
ATOM 627 C C . ILE A 1 79 ? 4.414 -23.495 35.332 1.00 85.12 79 ILE A C 1
ATOM 629 O O . ILE A 1 79 ? 5.148 -23.942 36.215 1.00 85.12 79 ILE A O 1
ATOM 633 N N . ASP A 1 80 ? 3.122 -23.247 35.539 1.00 78.38 80 ASP A N 1
ATOM 634 C CA . ASP A 1 80 ? 2.399 -23.666 36.742 1.00 78.38 80 ASP A CA 1
ATOM 635 C C . ASP A 1 80 ? 1.853 -25.094 36.527 1.00 78.38 80 ASP A C 1
ATOM 637 O O . ASP A 1 80 ? 1.121 -25.309 35.550 1.00 78.38 80 ASP A O 1
ATOM 641 N N . PRO A 1 81 ? 2.186 -26.087 37.379 1.00 65.31 81 PRO A N 1
ATOM 642 C CA . PRO A 1 81 ? 1.656 -27.455 37.307 1.00 65.31 81 PRO A CA 1
ATOM 643 C C . PRO A 1 81 ? 0.196 -27.555 37.808 1.00 65.31 81 PRO A C 1
ATOM 645 O O . PRO A 1 81 ? -0.140 -28.416 38.623 1.00 65.31 81 PRO A O 1
ATOM 648 N N . SER A 1 82 ? -0.664 -26.639 37.357 1.00 62.88 82 SER A N 1
ATOM 649 C CA . SER A 1 82 ? -2.064 -26.509 37.785 1.00 62.88 82 SER A CA 1
ATOM 650 C C . SER A 1 82 ? -2.995 -27.573 37.175 1.00 62.88 82 SER A C 1
ATOM 652 O O . SER A 1 82 ? -2.653 -28.235 36.201 1.00 62.88 82 SER A O 1
ATOM 654 N N . GLU A 1 83 ? -4.200 -27.724 37.735 1.00 60.75 83 GLU A N 1
ATOM 655 C CA . GLU A 1 83 ? -5.170 -28.783 37.388 1.00 60.75 83 GLU A CA 1
ATOM 656 C C . GLU A 1 83 ? -5.870 -28.626 36.012 1.00 60.75 83 GLU A C 1
ATOM 658 O O . GLU A 1 83 ? -6.749 -29.423 35.681 1.00 60.75 83 GLU A O 1
ATOM 663 N N . TYR A 1 84 ? -5.519 -27.616 35.207 1.00 71.69 84 TYR A N 1
ATOM 664 C CA . TYR A 1 84 ? -6.161 -27.340 33.913 1.00 71.69 84 TYR A CA 1
ATOM 665 C C . TYR A 1 84 ? -5.539 -28.126 32.750 1.00 71.69 84 TYR A C 1
ATOM 667 O O . TYR A 1 84 ? -4.353 -28.451 32.748 1.00 71.69 84 TYR A O 1
ATOM 675 N N . SER A 1 85 ? -6.338 -28.397 31.710 1.00 84.06 85 SER A N 1
ATOM 676 C CA . SER A 1 85 ? -5.826 -28.972 30.459 1.00 84.06 85 SER A CA 1
ATOM 677 C C . SER A 1 85 ? -4.831 -28.013 29.800 1.00 84.06 85 SER A C 1
ATOM 679 O O . SER A 1 85 ? -5.135 -26.829 29.661 1.00 84.06 85 SER A O 1
ATOM 681 N N . HIS A 1 86 ? -3.689 -28.519 29.323 1.00 83.56 86 HIS A N 1
ATOM 682 C CA . HIS A 1 86 ? -2.639 -27.718 28.678 1.00 83.56 86 HIS A CA 1
ATOM 683 C C . HIS A 1 86 ? -3.182 -26.714 27.642 1.00 83.56 86 HIS A C 1
ATOM 685 O O . HIS A 1 86 ? -2.834 -25.538 27.689 1.00 83.56 86 HIS A O 1
ATOM 691 N N . PHE A 1 87 ? -4.104 -27.135 26.768 1.00 84.50 87 PHE A N 1
ATOM 692 C CA . PHE A 1 87 ? -4.719 -26.250 25.769 1.00 84.50 87 PHE A CA 1
ATOM 693 C C . PHE A 1 87 ? -5.668 -25.194 26.359 1.00 84.50 87 PHE A C 1
ATOM 695 O O . PHE A 1 87 ? -5.714 -24.079 25.845 1.00 84.50 87 PHE A O 1
ATOM 702 N N . GLN A 1 88 ? -6.370 -25.482 27.461 1.00 83.62 88 GLN A N 1
ATOM 703 C CA . GLN A 1 88 ? -7.180 -24.472 28.159 1.00 83.62 88 GLN A CA 1
ATOM 704 C C . GLN A 1 88 ? -6.287 -23.381 28.760 1.00 83.62 88 GLN A C 1
ATOM 706 O O . GLN A 1 88 ? -6.603 -22.198 28.657 1.00 83.62 88 GLN A O 1
ATOM 711 N N . THR A 1 89 ? -5.144 -23.763 29.333 1.00 84.31 89 THR A N 1
ATOM 712 C CA . THR A 1 89 ? -4.169 -22.806 29.870 1.00 84.31 89 THR A CA 1
ATOM 713 C C . THR A 1 89 ? -3.574 -21.928 28.764 1.00 84.31 89 THR A C 1
ATOM 715 O O . THR A 1 89 ? -3.463 -20.717 28.947 1.00 84.31 89 THR A O 1
ATOM 718 N N . ILE A 1 90 ? -3.274 -22.503 27.591 1.00 86.19 90 ILE A N 1
ATOM 719 C CA . ILE A 1 90 ? -2.809 -21.749 26.413 1.00 86.19 90 ILE A CA 1
ATOM 720 C C . ILE A 1 90 ? -3.877 -20.752 25.943 1.00 86.19 90 ILE A C 1
ATOM 722 O O . ILE A 1 90 ? -3.551 -19.582 25.766 1.00 86.19 90 ILE A O 1
ATOM 726 N N . ALA A 1 91 ? -5.145 -21.166 25.826 1.00 84.12 91 ALA A N 1
ATOM 727 C CA . ALA A 1 91 ? -6.246 -20.281 25.428 1.00 84.12 91 ALA A CA 1
ATOM 728 C C . ALA A 1 91 ? -6.421 -19.078 26.382 1.00 84.12 91 ALA A C 1
ATOM 730 O O . ALA A 1 91 ? -6.671 -17.954 25.940 1.00 84.12 91 ALA A O 1
ATOM 731 N N . VAL A 1 92 ? -6.230 -19.295 27.691 1.00 85.12 92 VAL A N 1
ATOM 732 C CA . VAL A 1 92 ? -6.224 -18.223 28.703 1.00 85.12 92 VAL A CA 1
ATOM 733 C C . VAL A 1 92 ? -5.018 -17.290 28.533 1.00 85.12 92 VAL A C 1
ATOM 735 O O . VAL A 1 92 ? -5.160 -16.078 28.694 1.00 85.12 92 VAL A O 1
ATOM 738 N N . TRP A 1 93 ? -3.832 -17.807 28.200 1.00 85.56 93 TRP A N 1
ATOM 739 C CA . TRP A 1 93 ? -2.637 -16.980 27.984 1.00 85.56 93 TRP A CA 1
ATOM 740 C C . TRP A 1 93 ? -2.714 -16.122 26.721 1.00 85.56 93 TRP A C 1
ATOM 742 O O . TRP A 1 93 ? -2.286 -14.968 26.755 1.00 85.56 93 TRP A O 1
ATOM 752 N N . THR A 1 94 ? -3.290 -16.648 25.640 1.00 83.44 94 THR A N 1
ATOM 753 C CA . THR A 1 94 ? -3.472 -15.935 24.366 1.00 83.44 94 THR A CA 1
ATOM 754 C C . THR A 1 94 ? -4.648 -14.953 24.383 1.00 83.44 94 THR A C 1
ATOM 756 O O . THR A 1 94 ? -4.907 -14.296 23.378 1.00 83.44 94 THR A O 1
ATOM 759 N N . SER A 1 95 ? -5.344 -14.819 25.521 1.00 79.44 95 SER A N 1
ATOM 760 C CA . SER A 1 95 ? -6.524 -13.958 25.703 1.00 79.44 95 SER A CA 1
ATOM 761 C C . SER A 1 95 ? -7.641 -14.231 24.688 1.00 79.44 95 SER A C 1
ATOM 763 O O . SER A 1 95 ? -8.336 -13.312 24.252 1.00 79.44 95 SER A O 1
ATOM 765 N N . CYS A 1 96 ? -7.821 -15.501 24.311 1.00 66.56 96 CYS A N 1
ATOM 766 C CA . CYS A 1 96 ? -8.970 -15.925 23.521 1.00 66.56 96 CYS A CA 1
ATOM 767 C C . CYS A 1 96 ? -10.236 -15.743 24.358 1.00 66.56 96 CYS A C 1
ATOM 769 O O . CYS A 1 96 ? -10.353 -16.317 25.441 1.00 66.56 96 CYS A O 1
ATOM 771 N N . ASP A 1 97 ? -11.187 -14.962 23.852 1.00 59.59 97 ASP A N 1
ATOM 772 C CA . ASP A 1 97 ? -12.504 -14.855 24.469 1.00 59.59 97 ASP A CA 1
ATOM 773 C C . ASP A 1 97 ? -13.184 -16.240 24.389 1.00 59.59 97 ASP A C 1
ATOM 775 O O . ASP A 1 97 ? -13.351 -16.756 23.277 1.00 59.59 97 ASP A O 1
ATOM 779 N N . PRO A 1 98 ? -13.569 -16.883 25.514 1.00 55.72 98 PRO A N 1
ATOM 780 C CA . PRO A 1 98 ? -14.149 -18.235 25.521 1.00 55.72 98 PRO A CA 1
ATOM 781 C C . PRO A 1 98 ? -15.520 -18.348 24.819 1.00 55.72 98 PRO A C 1
ATOM 783 O O . PRO A 1 98 ? -16.163 -19.393 24.875 1.00 55.72 98 PRO A O 1
ATOM 786 N N . MET A 1 99 ? -15.978 -17.274 24.172 1.00 48.50 99 MET A N 1
ATOM 787 C CA . MET A 1 99 ? -17.144 -17.208 23.288 1.00 48.50 99 MET A CA 1
ATOM 788 C C . MET A 1 99 ? -16.859 -17.590 21.822 1.00 48.50 99 MET A C 1
ATOM 790 O O . MET A 1 99 ? -17.814 -17.771 21.065 1.00 48.50 99 MET A O 1
ATOM 794 N N . ILE A 1 100 ? -15.595 -17.735 21.393 1.00 54.94 100 ILE A N 1
ATOM 795 C CA . ILE A 1 100 ? -15.286 -18.295 20.063 1.00 54.94 100 ILE A CA 1
ATOM 796 C C . ILE A 1 100 ? -15.613 -19.790 20.113 1.00 54.94 100 ILE A C 1
ATOM 798 O O . ILE A 1 100 ? -14.874 -20.581 20.689 1.00 54.94 100 ILE A O 1
ATOM 802 N N . SER A 1 101 ? -16.756 -20.169 19.539 1.00 48.38 101 SER A N 1
ATOM 803 C CA . SER A 1 101 ? -17.438 -21.446 19.781 1.00 48.38 101 SER A CA 1
ATOM 804 C C . SER A 1 101 ? -16.829 -22.655 19.054 1.00 48.38 101 SER A C 1
ATOM 806 O O . SER A 1 101 ? -17.562 -23.545 18.618 1.00 48.38 101 SER A O 1
ATOM 808 N N . GLY A 1 102 ? -15.512 -22.661 18.867 1.00 52.50 102 GLY A N 1
ATOM 809 C CA . GLY A 1 102 ? -14.750 -23.771 18.312 1.00 52.50 102 GLY A CA 1
ATOM 810 C C . GLY A 1 102 ? -13.836 -24.369 19.376 1.00 52.50 102 GLY A C 1
ATOM 811 O O . GLY A 1 102 ? -12.766 -23.831 19.629 1.00 52.50 102 GLY A O 1
ATOM 812 N N . ASP A 1 103 ? -14.206 -25.522 19.944 1.00 59.34 103 ASP A N 1
ATOM 813 C CA . ASP A 1 103 ? -13.340 -26.328 20.830 1.00 59.34 103 ASP A CA 1
ATOM 814 C C . ASP A 1 103 ? -12.142 -26.969 20.077 1.00 59.34 103 ASP A C 1
ATOM 816 O O . ASP A 1 103 ? -11.601 -27.993 20.501 1.00 59.34 103 ASP A O 1
ATOM 820 N N . SER A 1 104 ? -11.739 -26.428 18.921 1.00 82.75 104 SER A N 1
ATOM 821 C CA . SER A 1 104 ? -10.674 -27.011 18.110 1.00 82.75 104 SER A CA 1
ATOM 822 C C . SER A 1 104 ? -9.305 -26.618 18.668 1.00 82.75 104 SER A C 1
ATOM 824 O O . SER A 1 104 ? -8.980 -25.442 18.849 1.00 82.75 104 SER A O 1
ATOM 826 N N . GLU A 1 105 ? -8.460 -27.620 18.922 1.00 87.19 105 GLU A N 1
ATOM 827 C CA . GLU A 1 105 ? -7.074 -27.399 19.354 1.00 87.19 105 GLU A CA 1
ATOM 828 C C . GLU A 1 105 ? -6.295 -26.589 18.285 1.00 87.19 105 GLU A C 1
ATOM 830 O O . GLU A 1 105 ? -5.370 -25.848 18.618 1.00 87.19 105 GLU A O 1
ATOM 835 N N . THR A 1 106 ? -6.743 -26.622 17.022 1.00 89.81 106 THR A N 1
ATOM 836 C CA . THR A 1 106 ? -6.269 -25.790 15.905 1.00 89.81 106 THR A CA 1
ATOM 837 C C . THR A 1 106 ? -6.480 -24.290 16.134 1.00 89.81 106 THR A C 1
ATOM 839 O O . THR A 1 106 ? -5.547 -23.519 15.917 1.00 89.81 106 THR A O 1
ATOM 842 N N . ASP A 1 107 ? -7.654 -23.851 16.600 1.00 89.19 107 ASP A N 1
ATOM 843 C CA . ASP A 1 107 ? -7.954 -22.422 16.812 1.00 89.19 107 ASP A CA 1
ATOM 844 C C . ASP A 1 107 ? -7.127 -21.832 17.967 1.00 89.19 107 ASP A C 1
ATOM 846 O O . ASP A 1 107 ? -6.663 -20.686 17.907 1.00 89.19 107 ASP A O 1
ATOM 850 N N . ILE A 1 108 ? -6.850 -22.648 18.988 1.00 89.88 108 ILE A N 1
ATOM 851 C CA . ILE A 1 108 ? -5.954 -22.300 20.099 1.00 89.88 108 ILE A CA 1
ATOM 852 C C . ILE A 1 108 ? -4.512 -22.135 19.586 1.00 89.88 108 ILE A C 1
ATOM 854 O O . ILE A 1 108 ? -3.826 -21.181 19.958 1.00 89.88 108 ILE A O 1
ATOM 858 N N . LEU A 1 109 ? -4.057 -23.004 18.675 1.00 93.44 109 LEU A N 1
ATOM 859 C CA . LEU A 1 109 ? -2.736 -22.892 18.044 1.00 93.44 109 LEU A CA 1
ATOM 860 C C . LEU A 1 109 ? -2.625 -21.708 17.069 1.00 93.44 109 LEU A C 1
ATOM 862 O O . LEU A 1 109 ? -1.582 -21.054 17.037 1.00 93.44 109 LEU A O 1
ATOM 866 N N . ILE A 1 110 ? -3.683 -21.379 16.320 1.00 93.19 110 ILE A N 1
ATOM 867 C CA . ILE A 1 110 ? -3.746 -20.163 15.486 1.00 93.19 110 ILE A CA 1
ATOM 868 C C . ILE A 1 110 ? -3.650 -18.916 16.370 1.00 93.19 110 ILE A C 1
ATOM 870 O O . ILE A 1 110 ? -2.919 -17.978 16.048 1.00 93.19 110 ILE A O 1
ATOM 874 N N . SER A 1 111 ? -4.331 -18.919 17.514 1.00 90.44 111 SER A N 1
ATOM 875 C CA . SER A 1 111 ? -4.279 -17.818 18.477 1.00 90.44 111 SER A CA 1
ATOM 876 C C . SER A 1 111 ? -2.889 -17.669 19.108 1.00 90.44 111 SER A C 1
ATOM 878 O O . SER A 1 111 ? -2.401 -16.549 19.256 1.00 90.44 111 SER A O 1
ATOM 880 N N . LEU A 1 112 ? -2.203 -18.782 19.399 1.00 94.06 112 LEU A N 1
ATOM 881 C CA . LEU A 1 112 ? -0.813 -18.787 19.868 1.00 94.06 112 LEU A CA 1
ATOM 882 C C . LEU A 1 112 ? 0.167 -18.264 18.804 1.00 94.06 112 LEU A C 1
ATOM 884 O O . LEU A 1 112 ? 1.049 -17.469 19.130 1.00 94.06 112 LEU A O 1
ATOM 888 N N . LEU A 1 113 ? -0.015 -18.642 17.534 1.00 95.69 113 LEU A N 1
ATOM 889 C CA . LEU A 1 113 ? 0.734 -18.086 16.400 1.00 95.69 113 LEU A CA 1
ATOM 890 C C . LEU A 1 113 ? 0.531 -16.567 16.288 1.00 95.69 113 LEU A C 1
ATOM 892 O O . LEU A 1 113 ? 1.501 -15.824 16.140 1.00 95.69 113 LEU A O 1
ATOM 896 N N . CYS A 1 114 ? -0.715 -16.100 16.397 1.00 93.94 114 CYS A N 1
ATOM 897 C CA . CYS A 1 114 ? -1.049 -14.677 16.323 1.00 93.94 114 CYS A CA 1
ATOM 898 C C . CYS A 1 114 ? -0.525 -13.884 17.530 1.00 93.94 114 CYS A C 1
ATOM 900 O O . CYS A 1 114 ? -0.125 -12.731 17.371 1.00 93.94 114 CYS A O 1
ATOM 902 N N . TYR A 1 115 ? -0.450 -14.502 18.712 1.00 93.50 115 TYR A N 1
ATOM 903 C CA . TYR A 1 115 ? 0.221 -13.920 19.873 1.00 93.50 115 TYR A CA 1
ATOM 904 C C . TYR A 1 115 ? 1.738 -13.809 19.647 1.00 93.50 115 TYR A C 1
ATOM 906 O O . TYR A 1 115 ? 2.304 -12.737 19.846 1.00 93.50 115 TYR A O 1
ATOM 914 N N . ALA A 1 116 ? 2.396 -14.871 19.163 1.00 92.44 116 ALA A N 1
ATOM 915 C CA . ALA A 1 116 ? 3.851 -14.923 18.954 1.00 92.44 116 ALA A CA 1
ATOM 916 C C . ALA A 1 116 ? 4.390 -13.840 17.998 1.00 92.44 116 ALA A C 1
ATOM 918 O O . ALA A 1 116 ? 5.525 -13.384 18.135 1.00 92.44 116 ALA A O 1
ATOM 919 N N . ILE A 1 117 ? 3.579 -13.420 17.026 1.00 93.56 117 ILE A N 1
ATOM 920 C CA . ILE A 1 117 ? 3.899 -12.344 16.073 1.00 93.56 117 ILE A CA 1
ATOM 921 C C . ILE A 1 117 ? 3.313 -10.979 16.465 1.00 93.56 117 ILE A C 1
ATOM 923 O O . ILE A 1 117 ? 3.555 -9.996 15.759 1.00 93.56 117 ILE A O 1
ATOM 927 N N . GLY A 1 118 ? 2.496 -10.927 17.518 1.00 90.19 118 GLY A N 1
ATOM 928 C CA . GLY A 1 118 ? 1.825 -9.725 17.994 1.00 90.19 118 GLY A CA 1
ATOM 929 C C . GLY A 1 118 ? 2.778 -8.776 18.718 1.00 90.19 118 GLY A C 1
ATOM 930 O O . GLY A 1 118 ? 3.887 -9.144 19.105 1.00 90.19 118 GLY A O 1
ATOM 931 N N . GLU A 1 119 ? 2.344 -7.534 18.925 1.00 88.12 119 GLU A N 1
ATOM 932 C CA . GLU A 1 119 ? 3.135 -6.518 19.641 1.00 88.12 119 GLU A CA 1
ATOM 933 C C . GLU A 1 119 ? 3.298 -6.828 21.137 1.00 88.12 119 GLU A C 1
ATOM 935 O O . GLU A 1 119 ? 4.222 -6.337 21.779 1.00 88.12 119 GLU A O 1
ATOM 940 N N . GLU A 1 120 ? 2.436 -7.691 21.676 1.00 87.00 120 GLU A N 1
ATOM 941 C CA . GLU A 1 120 ? 2.463 -8.156 23.064 1.00 87.00 120 GLU A CA 1
ATOM 942 C C . GLU A 1 120 ? 3.589 -9.175 23.340 1.00 87.00 120 GLU A C 1
ATOM 944 O O . GLU A 1 120 ? 3.958 -9.379 24.498 1.00 87.00 120 GLU A O 1
ATOM 949 N N . CYS A 1 121 ? 4.170 -9.798 22.304 1.00 91.75 121 CYS A N 1
ATOM 950 C CA . CYS A 1 121 ? 5.230 -10.792 22.462 1.00 91.75 121 CYS A CA 1
ATOM 951 C C . CYS A 1 121 ? 6.632 -10.157 22.454 1.00 91.75 121 CYS A C 1
ATOM 953 O O . CYS A 1 121 ? 7.092 -9.595 21.457 1.00 91.75 121 CYS A O 1
ATOM 955 N N . SER A 1 122 ? 7.372 -10.323 23.554 1.00 90.81 122 SER A N 1
ATOM 956 C CA . SER A 1 122 ? 8.727 -9.775 23.733 1.00 90.81 122 SER A CA 1
ATOM 957 C C . SER A 1 122 ? 9.789 -10.362 22.791 1.00 90.81 122 SER A C 1
ATOM 959 O O . SER A 1 122 ? 10.833 -9.741 22.596 1.00 90.81 122 SER A O 1
ATOM 961 N N . GLN A 1 123 ? 9.537 -11.535 22.202 1.00 94.62 123 GLN A N 1
ATOM 962 C CA . GLN A 1 123 ? 10.441 -12.251 21.289 1.00 94.62 123 GLN A CA 1
ATOM 963 C C . GLN A 1 123 ? 9.938 -12.272 19.832 1.00 94.62 123 GLN A C 1
ATOM 965 O O . GLN A 1 123 ? 10.432 -13.050 19.015 1.00 94.62 123 GLN A O 1
ATOM 970 N N . ARG A 1 124 ? 8.993 -11.388 19.471 1.00 94.88 124 ARG A N 1
ATOM 971 C CA . ARG A 1 124 ? 8.380 -11.284 18.131 1.00 94.88 124 ARG A CA 1
ATOM 972 C C . ARG A 1 124 ? 9.368 -11.429 16.965 1.00 94.88 124 ARG A C 1
ATOM 974 O O . ARG A 1 124 ? 9.088 -12.145 16.007 1.00 94.88 124 ARG A O 1
ATOM 981 N N . SER A 1 125 ? 10.522 -10.762 17.025 1.00 92.88 125 SER A N 1
ATOM 982 C CA . SER A 1 125 ? 11.536 -10.803 15.959 1.00 92.88 125 SER A CA 1
ATOM 983 C C . SER A 1 125 ? 12.166 -12.187 15.769 1.00 92.88 125 SER A C 1
ATOM 985 O O . SER A 1 125 ? 12.492 -12.558 14.640 1.00 92.88 125 SER A O 1
ATOM 987 N N . GLU A 1 126 ? 12.304 -12.972 16.838 1.00 95.44 126 GLU A N 1
ATOM 988 C CA . GLU A 1 126 ? 12.797 -14.347 16.778 1.00 95.44 126 GLU A CA 1
ATOM 989 C C . GLU A 1 126 ? 11.745 -15.274 16.159 1.00 95.44 126 GLU A C 1
ATOM 991 O O . GLU A 1 126 ? 12.063 -16.028 15.242 1.00 95.44 126 GLU A O 1
ATOM 996 N N . TYR A 1 127 ? 10.479 -15.165 16.572 1.00 95.69 127 TYR A N 1
ATOM 997 C CA . TYR A 1 127 ? 9.398 -15.991 16.023 1.00 95.69 127 TYR A CA 1
ATOM 998 C C . TYR A 1 127 ? 9.101 -15.683 14.553 1.00 95.69 127 TYR A C 1
ATOM 1000 O O . TYR A 1 127 ? 8.935 -16.613 13.762 1.00 95.69 127 TYR A O 1
ATOM 1008 N N . VAL A 1 128 ? 9.148 -14.410 14.146 1.00 94.62 128 VAL A N 1
ATOM 1009 C CA . VAL A 1 128 ? 9.117 -14.026 12.724 1.00 94.62 128 VAL A CA 1
ATOM 1010 C C . VAL A 1 128 ? 10.318 -14.619 11.980 1.00 94.62 128 VAL A C 1
ATOM 1012 O O . VAL A 1 128 ? 10.142 -15.188 10.906 1.00 94.62 128 VAL A O 1
ATOM 1015 N N . SER A 1 129 ? 11.525 -14.573 12.557 1.00 94.94 129 SER A N 1
ATOM 1016 C CA . SER A 1 129 ? 12.717 -15.174 11.938 1.00 94.94 129 SER A CA 1
ATOM 1017 C C . SER A 1 129 ? 12.606 -16.695 11.783 1.00 94.94 129 SER A C 1
ATOM 1019 O O . SER A 1 129 ? 13.039 -17.217 10.758 1.00 94.94 129 SER A O 1
ATOM 1021 N N . ARG A 1 130 ? 12.001 -17.406 12.748 1.00 95.69 130 ARG A N 1
ATOM 1022 C CA . ARG A 1 130 ? 11.721 -18.850 12.639 1.00 95.69 130 ARG A CA 1
ATOM 1023 C C . ARG A 1 130 ? 10.704 -19.139 11.532 1.00 95.69 130 ARG A C 1
ATOM 1025 O O . ARG A 1 130 ? 10.959 -20.022 10.723 1.00 95.69 130 ARG A O 1
ATOM 1032 N N . ILE A 1 131 ? 9.615 -18.366 11.425 1.00 95.81 131 ILE A N 1
ATOM 1033 C CA . ILE A 1 131 ? 8.640 -18.491 10.321 1.00 95.81 131 ILE A CA 1
ATOM 1034 C C . ILE A 1 131 ? 9.331 -18.288 8.963 1.00 95.81 131 ILE A C 1
ATOM 1036 O O . ILE A 1 131 ? 9.166 -19.116 8.072 1.00 95.81 131 ILE A O 1
ATOM 1040 N N . MET A 1 132 ? 10.170 -17.257 8.824 1.00 95.38 132 MET A N 1
ATOM 1041 C CA . MET A 1 132 ? 10.922 -16.963 7.592 1.00 95.38 132 MET A CA 1
ATOM 1042 C C . MET A 1 132 ? 12.004 -18.004 7.233 1.00 95.38 132 MET A C 1
ATOM 1044 O O . MET A 1 132 ? 12.584 -17.920 6.151 1.00 95.38 132 MET A O 1
ATOM 1048 N N . GLN A 1 133 ? 12.287 -18.975 8.109 1.00 95.56 133 GLN A N 1
ATOM 1049 C CA . GLN A 1 133 ? 13.180 -20.115 7.845 1.00 95.56 133 GLN A CA 1
ATOM 1050 C C . GLN A 1 133 ? 12.428 -21.395 7.433 1.00 95.56 133 GLN A C 1
ATOM 1052 O O . GLN A 1 133 ? 13.069 -22.374 7.055 1.00 95.56 133 GLN A O 1
ATOM 1057 N N . LEU A 1 134 ? 11.091 -21.407 7.495 1.00 95.88 134 LEU A N 1
ATOM 1058 C CA . LEU A 1 134 ? 10.267 -22.530 7.031 1.00 95.88 134 LEU A CA 1
ATOM 1059 C C . LEU A 1 134 ? 10.172 -22.553 5.499 1.00 95.88 134 LEU A C 1
ATOM 1061 O O . LEU A 1 134 ? 10.501 -21.573 4.832 1.00 95.88 134 LEU A O 1
ATOM 1065 N N . ASP A 1 135 ? 9.676 -23.653 4.932 1.00 95.25 135 ASP A N 1
ATOM 1066 C CA . ASP A 1 135 ? 9.414 -23.748 3.492 1.00 95.25 135 ASP A CA 1
ATOM 1067 C C . ASP A 1 135 ? 8.401 -22.687 3.005 1.00 95.25 135 ASP A C 1
ATOM 1069 O O . ASP A 1 135 ? 7.465 -22.319 3.721 1.00 95.25 135 ASP A O 1
ATOM 1073 N N . GLY A 1 136 ? 8.550 -22.214 1.763 1.00 92.38 136 GLY A N 1
ATOM 1074 C CA . GLY A 1 136 ? 7.707 -21.160 1.188 1.00 92.38 136 GLY A CA 1
ATOM 1075 C C . GLY A 1 136 ? 6.211 -21.505 1.107 1.00 92.38 136 GLY A C 1
ATOM 1076 O O . GLY A 1 136 ? 5.368 -20.607 1.170 1.00 92.38 136 GLY A O 1
ATOM 1077 N N . GLY A 1 137 ? 5.836 -22.784 0.995 1.00 92.44 137 GLY A N 1
ATOM 1078 C CA . GLY A 1 137 ? 4.443 -23.230 1.121 1.00 92.44 137 GLY A CA 1
ATOM 1079 C C . GLY A 1 137 ? 3.901 -23.060 2.546 1.00 92.44 137 GLY A C 1
ATOM 1080 O O . GLY A 1 137 ? 2.780 -22.582 2.741 1.00 92.44 137 GLY A O 1
ATOM 1081 N N . VAL A 1 138 ? 4.727 -23.365 3.552 1.00 94.50 138 VAL A N 1
ATOM 1082 C CA . VAL A 1 138 ? 4.385 -23.206 4.975 1.00 94.50 138 VAL A CA 1
ATOM 1083 C C . VAL A 1 138 ? 4.272 -21.724 5.330 1.00 94.50 138 VAL A C 1
ATOM 1085 O O . VAL A 1 138 ? 3.273 -21.319 5.922 1.00 94.50 138 VAL A O 1
ATOM 1088 N N . GLN A 1 139 ? 5.231 -20.896 4.898 1.00 94.75 139 GLN A N 1
ATOM 1089 C CA . GLN A 1 139 ? 5.214 -19.442 5.108 1.00 94.75 139 GLN A CA 1
ATOM 1090 C C . GLN A 1 139 ? 3.922 -18.796 4.593 1.00 94.75 139 GLN A C 1
ATOM 1092 O O . GLN A 1 139 ? 3.252 -18.081 5.339 1.00 94.75 139 GLN A O 1
ATOM 1097 N N . ARG A 1 140 ? 3.535 -19.088 3.341 1.00 92.69 140 ARG A N 1
ATOM 1098 C CA . ARG A 1 140 ? 2.300 -18.566 2.728 1.00 92.69 140 ARG A CA 1
ATOM 1099 C C . ARG A 1 140 ? 1.053 -18.978 3.516 1.00 92.69 140 ARG A C 1
ATOM 1101 O O . ARG A 1 140 ? 0.205 -18.133 3.794 1.00 92.69 140 ARG A O 1
ATOM 1108 N N . THR A 1 141 ? 0.981 -20.240 3.938 1.00 94.81 141 THR A N 1
ATOM 1109 C CA . THR A 1 141 ? -0.155 -20.779 4.706 1.00 94.81 141 THR A CA 1
ATOM 1110 C C . THR A 1 141 ? -0.264 -20.141 6.096 1.00 94.81 141 THR A C 1
ATOM 1112 O O . THR A 1 141 ? -1.353 -19.744 6.510 1.00 94.81 141 THR A O 1
ATOM 1115 N N . LEU A 1 142 ? 0.860 -19.963 6.801 1.00 95.75 142 LEU A N 1
ATOM 1116 C CA . LEU A 1 142 ? 0.895 -19.276 8.098 1.00 95.75 142 LEU A CA 1
ATOM 1117 C C . LEU A 1 142 ? 0.516 -17.796 7.959 1.00 95.75 142 LEU A C 1
ATOM 1119 O O . LEU A 1 142 ? -0.315 -17.313 8.723 1.00 95.75 142 LEU A O 1
ATOM 1123 N N . MET A 1 143 ? 1.049 -17.080 6.962 1.00 94.69 143 MET A N 1
ATOM 1124 C CA . MET A 1 143 ? 0.662 -15.688 6.690 1.00 94.69 143 MET A CA 1
ATOM 1125 C C . MET A 1 143 ? -0.833 -15.544 6.380 1.00 94.69 143 MET A C 1
ATOM 1127 O O . MET A 1 143 ? -1.453 -14.571 6.811 1.00 94.69 143 MET A O 1
ATOM 1131 N N . GLN A 1 144 ? -1.425 -16.508 5.671 1.00 94.50 144 GLN A N 1
ATOM 1132 C CA . GLN A 1 144 ? -2.863 -16.523 5.420 1.00 94.50 144 GLN A CA 1
ATOM 1133 C C . GLN A 1 144 ? -3.664 -16.725 6.716 1.00 94.50 144 GLN A C 1
ATOM 1135 O O . GLN A 1 144 ? -4.590 -15.956 6.960 1.00 94.50 144 GLN A O 1
ATOM 1140 N N . LEU A 1 145 ? -3.284 -17.678 7.575 1.00 94.69 145 LEU A N 1
ATOM 1141 C CA . LEU A 1 145 ? -3.915 -17.887 8.890 1.00 94.69 145 LEU A CA 1
ATOM 1142 C C . LEU A 1 145 ? -3.864 -16.629 9.769 1.00 94.69 145 LEU A C 1
ATOM 1144 O O . LEU A 1 145 ? -4.870 -16.229 10.352 1.00 94.69 145 LEU A O 1
ATOM 1148 N N . ILE A 1 146 ? -2.702 -15.979 9.812 1.00 93.94 146 ILE A N 1
ATOM 1149 C CA . ILE A 1 146 ? -2.468 -14.722 10.534 1.00 93.94 146 ILE A CA 1
ATOM 1150 C C . ILE A 1 146 ? -3.393 -13.613 10.028 1.00 93.94 146 ILE A C 1
ATOM 1152 O O . ILE A 1 146 ? -3.938 -12.838 10.817 1.00 93.94 146 ILE A O 1
ATOM 1156 N N . LYS A 1 147 ? -3.565 -13.516 8.707 1.00 92.25 147 LYS A N 1
ATOM 1157 C CA . LYS A 1 147 ? -4.457 -12.533 8.100 1.00 92.25 147 LYS A CA 1
ATOM 1158 C C . LYS A 1 147 ? -5.919 -12.841 8.427 1.00 92.25 147 LYS A C 1
ATOM 1160 O O . LYS A 1 147 ? -6.611 -11.960 8.918 1.00 92.25 147 LYS A O 1
ATOM 1165 N N . GLU A 1 148 ? -6.362 -14.081 8.219 1.00 91.19 148 GLU A N 1
ATOM 1166 C CA . GLU A 1 148 ? -7.737 -14.517 8.499 1.00 91.19 148 GLU A CA 1
ATOM 1167 C C . GLU A 1 148 ? -8.135 -14.265 9.963 1.00 91.19 148 GLU A C 1
ATOM 1169 O O . GLU A 1 148 ? -9.220 -13.746 10.218 1.00 91.19 148 GLU A O 1
ATOM 1174 N N . PHE A 1 149 ? -7.248 -14.552 10.921 1.00 89.38 149 PHE A N 1
ATOM 1175 C CA . PHE A 1 149 ? -7.496 -14.301 12.343 1.00 89.38 149 PHE A CA 1
ATOM 1176 C C . PHE A 1 149 ? -7.578 -12.801 12.677 1.00 89.38 149 PHE A C 1
ATOM 1178 O O . PHE A 1 149 ? -8.460 -12.378 13.424 1.00 89.38 149 PHE A O 1
ATOM 1185 N N . ASN A 1 150 ? -6.701 -11.971 12.102 1.00 85.75 150 ASN A N 1
ATOM 1186 C CA . ASN A 1 150 ? -6.761 -10.518 12.293 1.00 85.75 150 ASN A CA 1
ATOM 1187 C C . ASN A 1 150 ? -8.005 -9.898 11.637 1.00 85.75 150 ASN A C 1
ATOM 1189 O O . ASN A 1 150 ? -8.640 -9.032 12.238 1.00 85.75 150 ASN A O 1
ATOM 1193 N N . ASP A 1 151 ? -8.393 -10.359 10.446 1.00 85.94 151 ASP A N 1
ATOM 1194 C CA . ASP A 1 151 ? -9.612 -9.919 9.763 1.00 85.94 151 ASP A CA 1
ATOM 1195 C C . ASP A 1 151 ? -10.865 -10.290 10.588 1.00 85.94 151 ASP A C 1
ATOM 1197 O O . ASP A 1 151 ? -11.771 -9.468 10.728 1.00 85.94 151 ASP A O 1
ATOM 1201 N N . GLN A 1 152 ? -10.889 -11.472 11.224 1.00 84.00 152 GLN A N 1
ATOM 1202 C CA . GLN A 1 152 ? -11.941 -11.865 12.177 1.00 84.00 152 GLN A CA 1
ATOM 1203 C C . GLN A 1 152 ? -11.936 -11.012 13.456 1.00 84.00 152 GLN A C 1
ATOM 1205 O O . GLN A 1 152 ? -12.990 -10.527 13.863 1.00 84.00 152 GLN A O 1
ATOM 1210 N N . LYS A 1 153 ? -10.770 -10.768 14.072 1.00 80.81 153 LYS A N 1
ATOM 1211 C CA . LYS A 1 153 ? -10.643 -9.940 15.288 1.00 80.81 153 LYS A CA 1
ATOM 1212 C C . LYS A 1 153 ? -11.073 -8.484 15.056 1.00 80.81 153 LYS A C 1
ATOM 1214 O O . LYS A 1 153 ? -11.619 -7.853 15.958 1.00 80.81 153 LYS A O 1
ATOM 1219 N N . ASN A 1 154 ? -10.856 -7.962 13.848 1.00 78.38 154 ASN A N 1
ATOM 1220 C CA . ASN A 1 154 ? -11.254 -6.609 13.450 1.00 78.38 154 ASN A CA 1
ATOM 1221 C C . ASN A 1 154 ? -12.728 -6.511 12.999 1.00 78.38 154 ASN A C 1
ATOM 1223 O O . ASN A 1 154 ? -13.282 -5.409 12.950 1.00 78.38 154 ASN A O 1
ATOM 1227 N N . ALA A 1 155 ? -13.391 -7.633 12.704 1.00 75.00 155 ALA A N 1
ATOM 1228 C CA . ALA A 1 155 ? -14.815 -7.687 12.377 1.00 75.00 155 ALA A CA 1
ATOM 1229 C C . ALA A 1 155 ? -15.683 -7.560 13.648 1.00 75.00 155 ALA A C 1
ATOM 1231 O O . ALA A 1 155 ? -16.216 -8.537 14.169 1.00 75.00 155 ALA A O 1
ATOM 1232 N N . SER A 1 156 ? -15.818 -6.328 14.149 1.00 44.97 156 SER A N 1
ATOM 1233 C CA . SER A 1 156 ? -16.532 -6.017 15.396 1.00 44.97 156 SER A CA 1
ATOM 1234 C C . SER A 1 156 ? -17.963 -6.600 15.454 1.00 44.97 156 SER A C 1
ATOM 1236 O O . SER A 1 156 ? -18.750 -6.377 14.525 1.00 44.97 156 SER A O 1
ATOM 1238 N N . PRO A 1 157 ? -18.350 -7.290 16.548 1.00 49.22 157 PRO A N 1
ATOM 1239 C CA . PRO A 1 157 ? -19.661 -7.922 16.696 1.00 49.22 157 PRO A CA 1
ATOM 1240 C C . PRO A 1 157 ? -20.754 -6.929 17.142 1.00 49.22 157 PRO A C 1
ATOM 1242 O O . PRO A 1 157 ? -21.483 -7.181 18.101 1.00 49.22 157 PRO A O 1
ATOM 1245 N N . ASP A 1 158 ? -20.924 -5.806 16.437 1.00 37.78 158 ASP A N 1
ATOM 1246 C CA . ASP A 1 158 ? -21.963 -4.802 16.743 1.00 37.78 158 ASP A CA 1
ATOM 1247 C C . ASP A 1 158 ? -23.338 -5.168 16.136 1.00 37.78 158 ASP A C 1
ATOM 1249 O O . ASP A 1 158 ? -23.982 -4.411 15.404 1.00 37.78 158 ASP A O 1
ATOM 1253 N N . LYS A 1 159 ? -23.784 -6.398 16.415 1.00 40.28 159 LYS A N 1
ATOM 1254 C CA . LYS A 1 159 ? -25.155 -6.868 16.176 1.00 40.28 159 LYS A CA 1
ATOM 1255 C C . LYS A 1 159 ? -25.684 -7.526 17.440 1.00 40.28 159 LYS A C 1
ATOM 1257 O O . LYS A 1 159 ? -25.513 -8.719 17.672 1.00 40.28 159 LYS A O 1
ATOM 1262 N N . SER A 1 160 ? -26.343 -6.708 18.252 1.00 37.62 160 SER A N 1
ATOM 1263 C CA . SER A 1 160 ? -27.013 -7.141 19.473 1.00 37.62 160 SER A CA 1
ATOM 1264 C C . SER A 1 160 ? -28.054 -8.231 19.199 1.00 37.62 160 SER A C 1
ATOM 1266 O O . SER A 1 160 ? -28.913 -8.106 18.325 1.00 37.62 160 SER A O 1
ATOM 1268 N N . PHE A 1 161 ? -27.990 -9.295 20.002 1.00 38.75 161 PHE A N 1
ATOM 1269 C CA . PHE A 1 161 ? -29.032 -10.311 20.099 1.00 38.75 161 PHE A CA 1
ATOM 1270 C C . PHE A 1 161 ? -30.357 -9.663 20.525 1.00 38.75 161 PHE A C 1
ATOM 1272 O O . PHE A 1 161 ? -30.508 -9.227 21.667 1.00 38.75 161 PHE A O 1
ATOM 1279 N N . ALA A 1 162 ? -31.342 -9.660 19.630 1.00 34.75 162 ALA A N 1
ATOM 1280 C CA . ALA A 1 162 ? -32.739 -9.548 20.020 1.00 34.75 162 ALA A CA 1
ATOM 1281 C C . ALA A 1 162 ? -33.261 -10.954 20.351 1.00 34.75 162 ALA A C 1
ATOM 1283 O O . ALA A 1 162 ? -33.206 -11.849 19.508 1.00 34.75 162 ALA A O 1
ATOM 1284 N N . HIS A 1 163 ? -33.764 -11.149 21.571 1.00 36.62 163 HIS A N 1
ATOM 1285 C CA . HIS A 1 163 ? -34.488 -12.368 21.939 1.00 36.62 163 HIS A CA 1
ATOM 1286 C C . HIS A 1 163 ? -35.727 -12.547 21.041 1.00 36.62 163 HIS A C 1
ATOM 1288 O O . HIS A 1 163 ? -36.522 -11.609 20.944 1.00 36.62 163 HIS A O 1
ATOM 1294 N N . PRO A 1 164 ? -35.947 -13.732 20.445 1.00 40.72 164 PRO A N 1
ATOM 1295 C CA . PRO A 1 164 ? -37.240 -14.098 19.896 1.00 40.72 164 PRO A CA 1
ATOM 1296 C C . PRO A 1 164 ? -38.098 -14.686 21.019 1.00 40.72 164 PRO A C 1
ATOM 1298 O O . PRO A 1 164 ? -37.802 -15.766 21.527 1.00 40.72 164 PRO A O 1
ATOM 1301 N N . ASP A 1 165 ? -39.154 -13.970 21.397 1.00 34.56 165 ASP A N 1
ATOM 1302 C CA . ASP A 1 165 ? -40.233 -14.514 22.220 1.00 34.56 165 ASP A CA 1
ATOM 1303 C C . ASP A 1 165 ? -41.505 -14.628 21.367 1.00 34.56 165 ASP A C 1
ATOM 1305 O O . ASP A 1 165 ? -41.730 -13.850 20.437 1.00 34.56 165 ASP A O 1
ATOM 1309 N N . GLU A 1 166 ? -42.290 -15.650 21.675 1.00 41.34 166 GLU A N 1
ATOM 1310 C CA . GLU A 1 166 ? -43.471 -16.171 20.978 1.00 41.34 166 GLU A CA 1
ATOM 1311 C C . GLU A 1 166 ? -44.305 -15.184 20.121 1.00 41.34 166 GLU A C 1
ATOM 1313 O O . GLU A 1 166 ? -44.986 -14.300 20.642 1.00 41.34 166 GLU A O 1
ATOM 1318 N N . SER A 1 167 ? -44.426 -15.445 18.809 1.00 39.03 167 SER A N 1
ATOM 1319 C CA . SER A 1 167 ? -45.745 -15.501 18.140 1.00 39.03 167 SER A CA 1
ATOM 1320 C C . SER A 1 167 ? -45.693 -16.065 16.710 1.00 39.03 167 SER A C 1
ATOM 1322 O O . SER A 1 167 ? -44.687 -15.959 16.019 1.00 39.03 167 SER A O 1
ATOM 1324 N N . TYR A 1 168 ? -46.844 -16.600 16.284 1.00 39.62 168 TYR A N 1
ATOM 1325 C CA . TYR A 1 168 ? -47.209 -17.054 14.933 1.00 39.62 168 TYR A CA 1
ATOM 1326 C C . TYR A 1 168 ? -46.632 -18.384 14.414 1.00 39.62 168 TYR A C 1
ATOM 1328 O O . TYR A 1 168 ? -45.650 -18.458 13.683 1.00 39.62 168 TYR A O 1
ATOM 1336 N N . LEU A 1 169 ? -47.399 -19.438 14.714 1.00 41.25 169 LEU A N 1
ATOM 1337 C CA . LEU A 1 169 ? -47.804 -20.424 13.709 1.00 41.25 169 LEU A CA 1
ATOM 1338 C C . LEU A 1 169 ? -48.358 -19.702 12.468 1.00 41.25 169 LEU A C 1
ATOM 1340 O O . LEU A 1 169 ? -49.280 -18.908 12.627 1.00 41.25 169 LEU A O 1
ATOM 1344 N N . ASP A 1 170 ? -47.843 -19.995 11.277 1.00 37.22 170 ASP A N 1
ATOM 1345 C CA . ASP A 1 170 ? -48.662 -20.542 10.185 1.00 37.22 170 ASP A CA 1
ATOM 1346 C C . ASP A 1 170 ? -47.779 -21.036 9.021 1.00 37.22 170 ASP A C 1
ATOM 1348 O O . ASP A 1 170 ? -46.723 -20.482 8.728 1.00 37.22 170 ASP A O 1
ATOM 1352 N N . ASP A 1 171 ? -48.262 -22.112 8.402 1.00 38.81 171 ASP A N 1
ATOM 1353 C CA . ASP A 1 171 ? -47.939 -22.671 7.087 1.00 38.81 171 ASP A CA 1
ATOM 1354 C C . ASP A 1 171 ? -46.490 -23.053 6.722 1.00 38.81 171 ASP A C 1
ATOM 1356 O O . ASP A 1 171 ? -45.682 -22.312 6.164 1.00 38.81 171 ASP A O 1
ATOM 1360 N N . LEU A 1 172 ? -46.265 -24.358 6.900 1.00 43.84 172 LEU A N 1
ATOM 1361 C CA . LEU A 1 172 ? -45.442 -25.194 6.033 1.00 43.84 172 LEU A CA 1
ATOM 1362 C C . LEU A 1 172 ? -45.725 -24.912 4.544 1.00 43.84 172 LEU A C 1
ATOM 1364 O O . LEU A 1 172 ? -46.864 -25.042 4.104 1.00 43.84 172 LEU A O 1
ATOM 1368 N N . ASN A 1 173 ? -44.670 -24.710 3.759 1.00 37.69 173 ASN A N 1
ATOM 1369 C CA . ASN A 1 173 ? -44.505 -25.427 2.495 1.00 37.69 173 ASN A CA 1
ATOM 1370 C C . ASN A 1 173 ? -43.012 -25.545 2.175 1.00 37.69 173 ASN A C 1
ATOM 1372 O O . ASN A 1 173 ? -42.339 -24.563 1.869 1.00 37.69 173 ASN A O 1
ATOM 1376 N N . LEU A 1 174 ? -42.518 -26.777 2.276 1.00 45.19 174 LEU A N 1
ATOM 1377 C CA . LEU A 1 174 ? -41.387 -27.236 1.484 1.00 45.19 174 LEU A CA 1
ATOM 1378 C C . LEU A 1 174 ? -41.886 -27.367 0.044 1.00 45.19 174 LEU A C 1
ATOM 1380 O O . LEU A 1 174 ? -42.944 -27.956 -0.152 1.00 45.19 174 LEU A O 1
ATOM 1384 N N . ASP A 1 175 ? -41.131 -26.856 -0.918 1.00 38.47 175 ASP A N 1
ATOM 1385 C CA . ASP A 1 175 ? -40.861 -27.577 -2.161 1.00 38.47 175 ASP A CA 1
ATOM 1386 C C . ASP A 1 175 ? -39.574 -27.012 -2.775 1.00 38.47 175 ASP A C 1
ATOM 1388 O O . ASP A 1 175 ? -39.327 -25.803 -2.778 1.00 38.47 175 ASP A O 1
ATOM 1392 N N . ASP A 1 176 ? -38.735 -27.951 -3.187 1.00 38.81 176 ASP A N 1
ATOM 1393 C CA . ASP A 1 176 ? -37.340 -27.805 -3.574 1.00 38.81 176 ASP A CA 1
ATOM 1394 C C . ASP A 1 176 ? -37.111 -27.119 -4.942 1.00 38.81 176 ASP A C 1
ATOM 1396 O O . ASP A 1 176 ? -38.009 -26.989 -5.772 1.00 38.81 176 ASP A O 1
ATOM 1400 N N . ASP A 1 177 ? -35.836 -26.791 -5.164 1.00 38.16 177 ASP A N 1
ATOM 1401 C CA . ASP A 1 177 ? -35.096 -26.859 -6.432 1.00 38.16 177 ASP A CA 1
ATOM 1402 C C . ASP A 1 177 ? -35.409 -25.939 -7.643 1.00 38.16 177 ASP A C 1
ATOM 1404 O O . ASP A 1 177 ? -36.454 -25.944 -8.285 1.00 38.16 177 ASP A O 1
ATOM 1408 N N . ASP A 1 178 ? -34.318 -25.274 -8.045 1.00 38.19 178 ASP A N 1
ATOM 1409 C CA . ASP A 1 178 ? -33.806 -25.146 -9.413 1.00 38.19 178 ASP A CA 1
ATOM 1410 C C . ASP A 1 178 ? -34.550 -24.359 -10.521 1.00 38.19 178 ASP A C 1
ATOM 1412 O O . ASP A 1 178 ? -35.359 -24.880 -11.286 1.00 38.19 178 ASP A O 1
ATOM 1416 N N . ASN A 1 179 ? -33.907 -23.219 -10.835 1.00 36.56 179 ASN A N 1
ATOM 1417 C CA . ASN A 1 179 ? -33.307 -22.957 -12.160 1.00 36.56 179 ASN A CA 1
ATOM 1418 C C . ASN A 1 179 ? -34.243 -22.451 -13.291 1.00 36.56 179 ASN A C 1
ATOM 1420 O O . ASN A 1 179 ? -35.461 -22.498 -13.213 1.00 36.56 179 ASN A O 1
ATOM 1424 N N . VAL A 1 180 ? -33.613 -21.985 -14.383 1.00 33.88 180 VAL A N 1
ATOM 1425 C CA . VAL A 1 180 ? -34.205 -21.467 -15.638 1.00 33.88 180 VAL A CA 1
ATOM 1426 C C . VAL A 1 180 ? -34.867 -20.081 -15.455 1.00 33.88 180 VAL A C 1
ATOM 1428 O O . VAL A 1 180 ? -35.939 -19.957 -14.888 1.00 33.88 180 VAL A O 1
ATOM 1431 N N . SER A 1 181 ? -34.194 -18.962 -15.755 1.00 36.50 181 SER A N 1
ATOM 1432 C CA . SER A 1 181 ? -33.837 -18.442 -17.095 1.00 36.50 181 SER A CA 1
ATOM 1433 C C . SER A 1 181 ? -35.032 -17.910 -17.901 1.00 36.50 181 SER A C 1
ATOM 1435 O O . SER A 1 181 ? -36.110 -18.489 -17.868 1.00 36.50 181 SER A O 1
ATOM 1437 N N . LEU A 1 182 ? -34.720 -16.917 -18.748 1.00 36.69 182 LEU A N 1
ATOM 1438 C CA . LEU A 1 182 ? -35.427 -16.537 -19.980 1.00 36.69 182 LEU A CA 1
ATOM 1439 C C . LEU A 1 182 ? -36.572 -15.506 -19.832 1.00 36.69 182 LEU A C 1
ATOM 1441 O O . LEU A 1 182 ? -37.577 -15.822 -19.217 1.00 36.69 182 LEU A O 1
ATOM 1445 N N . LEU A 1 183 ? -36.357 -14.322 -20.447 1.00 35.31 183 LEU A N 1
ATOM 1446 C CA . LEU A 1 183 ? -37.222 -13.584 -21.408 1.00 35.31 183 LEU A CA 1
ATOM 1447 C C . LEU A 1 183 ? -38.731 -13.407 -21.084 1.00 35.31 183 LEU A C 1
ATOM 1449 O O . LEU A 1 183 ? -39.348 -14.229 -20.426 1.00 35.31 183 LEU A O 1
ATOM 1453 N N . ASP A 1 184 ? -39.470 -12.428 -21.594 1.00 35.91 184 ASP A N 1
ATOM 1454 C CA . ASP A 1 184 ? -39.236 -11.176 -22.332 1.00 35.91 184 ASP A CA 1
ATOM 1455 C C . ASP A 1 184 ? -40.592 -10.422 -22.286 1.00 35.91 184 ASP A C 1
ATOM 1457 O O . ASP A 1 184 ? -41.606 -11.011 -21.912 1.00 35.91 184 ASP A O 1
ATOM 1461 N N . ASP A 1 185 ? -40.586 -9.158 -22.707 1.00 39.53 185 ASP A N 1
ATOM 1462 C CA . ASP A 1 185 ? -41.638 -8.499 -23.499 1.00 39.53 185 ASP A CA 1
ATOM 1463 C C . ASP A 1 185 ? -43.118 -8.372 -23.037 1.00 39.53 185 ASP A C 1
ATOM 1465 O O . ASP A 1 185 ? -43.813 -9.298 -22.628 1.00 39.53 185 ASP A O 1
ATOM 1469 N N . ASP A 1 186 ? -43.583 -7.147 -23.303 1.00 37.19 186 ASP A N 1
ATOM 1470 C CA . ASP A 1 186 ? -44.901 -6.729 -23.791 1.00 37.19 186 ASP A CA 1
ATOM 1471 C C . ASP A 1 186 ? -46.139 -6.640 -22.870 1.00 37.19 186 ASP A C 1
ATOM 1473 O O . ASP A 1 186 ? -46.635 -7.590 -22.271 1.00 37.19 186 ASP A O 1
ATOM 1477 N N . ASP A 1 187 ? -46.653 -5.402 -22.855 1.00 42.28 187 ASP A N 1
ATOM 1478 C CA . ASP A 1 187 ? -48.043 -4.997 -23.087 1.00 42.28 187 ASP A CA 1
ATOM 1479 C C . ASP A 1 187 ? -49.191 -5.785 -22.428 1.00 42.28 187 ASP A C 1
ATOM 1481 O O . ASP A 1 187 ? -49.525 -6.899 -22.820 1.00 42.28 187 ASP A O 1
ATOM 1485 N N . ASP A 1 188 ? -49.988 -5.074 -21.617 1.00 39.88 188 ASP A N 1
ATOM 1486 C CA . ASP A 1 188 ? -51.350 -4.808 -22.098 1.00 39.88 188 ASP A CA 1
ATOM 1487 C C . ASP A 1 188 ? -51.975 -3.514 -21.537 1.00 39.88 188 ASP A C 1
ATOM 1489 O O . ASP A 1 188 ? -51.639 -3.011 -20.460 1.00 39.88 188 ASP A O 1
ATOM 1493 N N . GLU A 1 189 ? -52.876 -2.954 -22.340 1.00 41.88 189 GLU A N 1
ATOM 1494 C CA . GLU A 1 189 ? -53.527 -1.646 -22.189 1.00 41.88 189 GLU A CA 1
ATOM 1495 C C . GLU A 1 189 ? -54.920 -1.786 -21.502 1.00 41.88 189 GLU A C 1
ATOM 1497 O O . GLU A 1 189 ? -55.352 -2.891 -21.185 1.00 41.88 189 GLU A O 1
ATOM 1502 N N . LEU A 1 190 ? -55.672 -0.677 -21.347 1.00 36.66 190 LEU A N 1
ATOM 1503 C CA . LEU A 1 190 ? -57.141 -0.628 -21.112 1.00 36.66 190 LEU A CA 1
ATOM 1504 C C . LEU A 1 190 ? -57.680 -0.978 -19.691 1.00 36.66 190 LEU A C 1
ATOM 1506 O O . LEU A 1 190 ? -57.151 -1.816 -18.978 1.00 36.66 190 LEU A O 1
ATOM 1510 N N . ASP A 1 191 ? -58.813 -0.442 -19.201 1.00 35.41 191 ASP A N 1
ATOM 1511 C CA . ASP A 1 191 ? -59.469 0.870 -19.384 1.00 35.41 191 ASP A CA 1
ATOM 1512 C C . ASP A 1 191 ? -60.583 1.058 -18.306 1.00 35.41 191 ASP A C 1
ATOM 1514 O O . ASP A 1 191 ? -61.212 0.091 -17.889 1.00 35.41 191 ASP A O 1
ATOM 1518 N N . LYS A 1 192 ? -60.884 2.317 -17.946 1.00 34.28 192 LYS A N 1
ATOM 1519 C CA . LYS A 1 192 ? -62.216 2.885 -17.573 1.00 34.28 192 LYS A CA 1
ATOM 1520 C C . LYS A 1 192 ? -63.165 2.328 -16.465 1.00 34.28 192 LYS A C 1
ATOM 1522 O O . LYS A 1 192 ? -63.636 1.203 -16.489 1.00 34.28 192 LYS A O 1
ATOM 1527 N N . GLU A 1 193 ? -63.696 3.319 -15.713 1.00 33.78 193 GLU A N 1
ATOM 1528 C CA . GLU A 1 193 ? -65.123 3.507 -15.311 1.00 33.78 193 GLU A CA 1
ATOM 1529 C C . GLU A 1 193 ? -65.745 2.688 -14.135 1.00 33.78 193 GLU A C 1
ATOM 1531 O O . GLU A 1 193 ? -65.321 1.578 -13.860 1.00 33.78 193 GLU A O 1
ATOM 1536 N N . ASN A 1 194 ? -66.785 3.122 -13.377 1.00 33.66 194 ASN A N 1
ATOM 1537 C CA . ASN A 1 194 ? -67.483 4.417 -13.113 1.00 33.66 194 ASN A CA 1
ATOM 1538 C C . ASN A 1 194 ? -68.572 4.210 -11.998 1.00 33.66 194 ASN A C 1
ATOM 1540 O O . ASN A 1 194 ? -68.833 3.076 -11.607 1.00 33.66 194 ASN A O 1
ATOM 1544 N N . VAL A 1 195 ? -69.285 5.279 -11.587 1.00 31.66 195 VAL A N 1
ATOM 1545 C CA . VAL A 1 195 ? -70.553 5.334 -10.793 1.00 31.66 195 VAL A CA 1
ATOM 1546 C C . VAL A 1 195 ? -70.416 5.137 -9.262 1.00 31.66 195 VAL A C 1
ATOM 1548 O O . VAL A 1 195 ? -69.753 4.219 -8.810 1.00 31.66 195 VAL A O 1
ATOM 1551 N N . GLY A 1 196 ? -71.037 5.925 -8.362 1.00 27.70 196 GLY A N 1
ATOM 1552 C CA . GLY A 1 196 ? -71.890 7.135 -8.455 1.00 27.70 196 GLY A CA 1
ATOM 1553 C C . GLY A 1 196 ? -72.064 7.785 -7.049 1.00 27.70 196 GLY A C 1
ATOM 1554 O O . GLY A 1 196 ? -71.841 7.115 -6.051 1.00 27.70 196 GLY A O 1
ATOM 1555 N N . SER A 1 197 ? -72.259 9.103 -6.874 1.00 34.78 197 SER A N 1
ATOM 1556 C CA . SER A 1 197 ? -73.459 9.953 -7.100 1.00 34.78 197 SER A CA 1
ATOM 1557 C C . SER A 1 197 ? -74.385 10.167 -5.876 1.00 34.78 197 SER A C 1
ATOM 1559 O O . SER A 1 197 ? -74.595 9.259 -5.083 1.00 34.78 197 SER A O 1
ATOM 1561 N N . THR A 1 198 ? -75.017 11.359 -5.804 1.00 30.97 198 THR A N 1
ATOM 1562 C CA . THR A 1 198 ? -75.940 11.906 -4.754 1.00 30.97 198 THR A CA 1
ATOM 1563 C C . THR A 1 198 ? -75.266 12.509 -3.494 1.00 30.97 198 THR A C 1
ATOM 1565 O O . THR A 1 198 ? -74.247 12.001 -3.051 1.00 30.97 198 THR A O 1
ATOM 1568 N N . SER A 1 199 ? -75.723 13.610 -2.859 1.00 29.89 199 SER A N 1
ATOM 1569 C CA . SER A 1 199 ? -76.852 14.546 -3.098 1.00 29.89 199 SER A CA 1
ATOM 1570 C C . SER A 1 199 ? -76.520 15.996 -2.637 1.00 29.89 199 SER A C 1
ATOM 1572 O O . SER A 1 199 ? -75.460 16.247 -2.069 1.00 29.89 199 SER A O 1
ATOM 1574 N N . ARG A 1 200 ? -77.425 16.956 -2.889 1.00 30.52 200 ARG A N 1
ATOM 1575 C CA . ARG A 1 200 ? -77.255 18.430 -2.845 1.00 30.52 200 ARG A CA 1
ATOM 1576 C C . ARG A 1 200 ? -77.998 19.104 -1.661 1.00 30.52 200 ARG A C 1
ATOM 1578 O O . ARG A 1 200 ? -79.094 18.668 -1.337 1.00 30.52 200 ARG A O 1
ATOM 1585 N N . GLU A 1 201 ? -77.476 20.255 -1.194 1.00 30.02 201 GLU A N 1
ATOM 1586 C CA . GLU A 1 201 ? -78.208 21.421 -0.604 1.00 30.02 201 GLU A CA 1
ATOM 1587 C C . GLU A 1 201 ? -78.950 21.312 0.767 1.00 30.02 201 GLU A C 1
ATOM 1589 O O . GLU A 1 201 ? -79.230 20.207 1.224 1.00 30.02 201 GLU A O 1
ATOM 1594 N N . PRO A 1 202 ? -79.354 22.438 1.430 1.00 48.31 202 PRO A N 1
ATOM 1595 C CA . PRO A 1 202 ? -78.886 23.840 1.342 1.00 48.31 202 PRO A CA 1
ATOM 1596 C C . PRO A 1 202 ? -78.667 24.579 2.706 1.00 48.31 202 PRO A C 1
ATOM 1598 O O . PRO A 1 202 ? -78.847 24.054 3.801 1.00 48.31 202 PRO A O 1
ATOM 1601 N N . PHE A 1 203 ? -78.296 25.862 2.594 1.00 31.81 203 PHE A N 1
ATOM 1602 C CA . PHE A 1 203 ? -78.070 26.906 3.616 1.00 31.81 203 PHE A CA 1
ATOM 1603 C C . PHE A 1 203 ? -79.284 27.272 4.513 1.00 31.81 203 PHE A C 1
ATOM 1605 O O . PHE A 1 203 ? -80.366 27.511 3.980 1.00 31.81 203 PHE A O 1
ATOM 1612 N N . ILE A 1 204 ? -79.076 27.515 5.825 1.00 33.62 204 ILE A N 1
ATOM 1613 C CA . ILE A 1 204 ? -79.935 28.372 6.690 1.00 33.62 204 ILE A CA 1
ATOM 1614 C C . ILE A 1 204 ? -79.071 29.169 7.702 1.00 33.62 204 ILE A C 1
ATOM 1616 O O . ILE A 1 204 ? -78.138 28.638 8.296 1.00 33.62 204 ILE A O 1
ATOM 1620 N N . VAL A 1 205 ? -79.415 30.446 7.914 1.00 38.25 205 VAL A N 1
ATOM 1621 C CA . VAL A 1 205 ? -78.832 31.444 8.851 1.00 38.25 205 VAL A CA 1
ATOM 1622 C C . VAL A 1 205 ? -80.030 32.074 9.595 1.00 38.25 205 VAL A C 1
ATOM 1624 O O . VAL A 1 205 ? -80.986 32.386 8.875 1.00 38.25 205 VAL A O 1
ATOM 1627 N N . PRO A 1 206 ? -80.084 32.261 10.952 1.00 41.81 206 PRO A N 1
ATOM 1628 C CA . PRO A 1 206 ? -79.530 33.495 11.570 1.00 41.81 206 PRO A CA 1
ATOM 1629 C C . PRO A 1 206 ? -79.251 33.591 13.116 1.00 41.81 206 PRO A C 1
ATOM 1631 O O . PRO A 1 206 ? -79.897 32.953 13.937 1.00 41.81 206 PRO A O 1
ATOM 1634 N N . LYS A 1 207 ? -78.414 34.594 13.468 1.00 34.06 207 LYS A N 1
ATOM 1635 C CA . LYS A 1 207 ? -78.500 35.577 14.597 1.00 34.06 207 LYS A CA 1
ATOM 1636 C C . LYS A 1 207 ? -78.215 35.260 16.097 1.00 34.06 207 LYS A C 1
ATOM 1638 O O . LYS A 1 207 ? -79.021 34.665 16.797 1.00 34.06 207 LYS A O 1
ATOM 1643 N N . ASP A 1 208 ? -77.178 35.976 16.568 1.00 33.56 208 ASP A N 1
ATOM 1644 C CA . ASP A 1 208 ? -77.126 36.954 17.690 1.00 33.56 208 ASP A CA 1
ATOM 1645 C C . ASP A 1 208 ? -77.001 36.574 19.192 1.00 33.56 208 ASP A C 1
ATOM 1647 O O . ASP A 1 208 ? -77.569 35.615 19.697 1.00 33.56 208 ASP A O 1
ATOM 1651 N N . ILE A 1 209 ? -76.331 37.508 19.906 1.00 32.94 209 ILE A N 1
ATOM 1652 C CA . ILE A 1 209 ? -76.122 37.670 21.370 1.00 32.94 209 ILE A CA 1
ATOM 1653 C C . ILE A 1 209 ? -75.109 36.678 22.004 1.00 32.94 209 ILE A C 1
ATOM 1655 O O . ILE A 1 209 ? -75.288 35.474 21.932 1.00 32.94 209 ILE A O 1
ATOM 1659 N N . GLY A 1 210 ? -74.040 37.073 22.717 1.00 32.12 210 GLY A N 1
ATOM 1660 C CA . GLY A 1 210 ? -73.472 38.395 23.030 1.00 32.12 210 GLY A CA 1
ATOM 1661 C C . GLY A 1 210 ? -72.519 38.351 24.255 1.00 32.12 210 GLY A C 1
ATOM 1662 O O . GLY A 1 210 ? -72.563 37.413 25.037 1.00 32.12 210 GLY A O 1
ATOM 1663 N N . ILE A 1 211 ? -71.735 39.424 24.469 1.00 34.19 211 ILE A N 1
ATOM 1664 C CA . ILE A 1 211 ? -70.992 39.776 25.716 1.00 34.19 211 ILE A CA 1
ATOM 1665 C C . ILE A 1 211 ? -69.598 39.128 25.971 1.00 34.19 211 ILE A C 1
ATOM 1667 O O . ILE A 1 211 ? -69.444 38.128 26.659 1.00 34.19 211 ILE A O 1
ATOM 1671 N N . LYS A 1 212 ? -68.563 39.867 25.534 1.00 34.88 212 LYS A N 1
ATOM 1672 C CA . LYS A 1 212 ? -67.331 40.284 26.260 1.00 34.88 212 LYS A CA 1
ATOM 1673 C C . LYS A 1 212 ? -66.648 39.328 27.271 1.00 34.88 212 LYS A C 1
ATOM 1675 O O . LYS A 1 212 ? -67.130 39.178 28.391 1.00 34.88 212 LYS A O 1
ATOM 1680 N N . ARG A 1 213 ? -65.364 39.018 27.010 1.00 31.86 213 ARG A N 1
ATOM 1681 C CA . ARG A 1 213 ? -64.219 39.328 27.912 1.00 31.86 213 ARG A CA 1
ATOM 1682 C C . ARG A 1 213 ? -62.869 39.246 27.176 1.00 31.86 213 ARG A C 1
ATOM 1684 O O . ARG A 1 213 ? -62.620 38.302 26.439 1.00 31.86 213 ARG A O 1
ATOM 1691 N N . THR A 1 214 ? -62.028 40.258 27.381 1.00 34.25 214 THR A N 1
ATOM 1692 C CA . THR A 1 214 ? -60.677 40.441 26.811 1.00 34.25 214 THR A CA 1
ATOM 1693 C C . THR A 1 214 ? -59.577 40.163 27.862 1.00 34.25 214 THR A C 1
ATOM 1695 O O . THR A 1 214 ? -59.909 40.024 29.041 1.00 34.25 214 THR A O 1
ATOM 1698 N N . PRO A 1 215 ? -58.294 40.017 27.461 1.00 45.25 215 PRO A N 1
ATOM 1699 C CA . PRO A 1 215 ? -57.253 39.376 28.277 1.00 45.25 215 PRO A CA 1
ATOM 1700 C C . PRO A 1 215 ? -56.403 40.360 29.098 1.00 45.25 215 PRO A C 1
ATOM 1702 O O . PRO A 1 215 ? -56.410 41.561 28.832 1.00 45.25 215 PRO A O 1
ATOM 1705 N N . LEU A 1 216 ? -55.595 39.833 30.027 1.00 31.62 216 LEU A N 1
ATOM 1706 C CA . LEU A 1 216 ? -54.486 40.553 30.666 1.00 31.62 216 LEU A CA 1
ATOM 1707 C C . LEU A 1 216 ? -53.247 39.662 30.854 1.00 31.62 216 LEU A C 1
ATOM 1709 O O . LEU A 1 216 ? -53.350 38.443 30.984 1.00 31.62 216 LEU A O 1
ATOM 1713 N N . SER A 1 217 ? -52.087 40.316 30.832 1.00 41.75 217 SER A N 1
ATOM 1714 C CA . SER A 1 217 ? -50.734 39.773 30.996 1.00 41.75 217 SER A CA 1
ATOM 1715 C C . SER A 1 217 ? -50.305 39.703 32.471 1.00 41.75 217 SER A C 1
ATOM 1717 O O . SER A 1 217 ? -51.070 40.077 33.363 1.00 41.75 217 SER A O 1
ATOM 1719 N N . PRO A 1 218 ? -49.041 39.325 32.730 1.00 47.81 218 PRO A N 1
ATOM 1720 C CA . PRO A 1 218 ? -48.310 39.902 33.852 1.00 47.81 218 PRO A CA 1
ATOM 1721 C C . PRO A 1 218 ? -46.954 40.504 33.442 1.00 47.81 218 PRO A C 1
ATOM 1723 O O . PRO A 1 218 ? -46.165 39.899 32.721 1.00 47.81 218 PRO A O 1
ATOM 1726 N N . PHE A 1 219 ? -46.658 41.687 33.980 1.00 35.38 219 PHE A N 1
ATOM 1727 C CA . PHE A 1 219 ? -45.304 42.230 34.121 1.00 35.38 219 PHE A CA 1
ATOM 1728 C C . PHE A 1 219 ? -45.267 43.066 35.412 1.00 35.38 219 PHE A C 1
ATOM 1730 O O . PHE A 1 219 ? -46.268 43.693 35.753 1.00 35.38 219 PHE A O 1
ATOM 1737 N N . ARG A 1 220 ? -44.085 43.144 36.039 1.00 34.34 220 ARG A N 1
ATOM 1738 C CA . ARG A 1 220 ? -43.703 43.989 37.195 1.00 34.34 220 ARG A CA 1
ATOM 1739 C C . ARG A 1 220 ? -44.155 43.569 38.607 1.00 34.34 220 ARG A C 1
ATOM 1741 O O . ARG A 1 220 ? -45.324 43.350 38.899 1.00 34.34 220 ARG A O 1
ATOM 1748 N N . SER A 1 221 ? -43.162 43.601 39.498 1.00 44.06 221 SER A N 1
ATOM 1749 C CA . SER A 1 221 ? -43.251 43.829 40.948 1.00 44.06 221 SER A CA 1
ATOM 1750 C C . SER A 1 221 ? -43.779 45.244 41.266 1.00 44.06 221 SER A C 1
ATOM 1752 O O . SER A 1 221 ? -43.745 46.106 40.379 1.00 44.06 221 SER A O 1
ATOM 1754 N N . PRO A 1 222 ? -44.271 45.525 42.498 1.00 42.97 222 PRO A N 1
ATOM 1755 C CA . PRO A 1 222 ? -43.387 46.213 43.468 1.00 42.97 222 PRO A CA 1
ATOM 1756 C C . PRO A 1 222 ? -43.721 46.078 44.990 1.00 42.97 222 PRO A C 1
ATOM 1758 O O . PRO A 1 222 ? -44.872 45.932 45.373 1.00 42.97 222 PRO A O 1
ATOM 1761 N N . THR A 1 223 ? -42.694 46.282 45.836 1.00 35.50 223 THR A N 1
ATOM 1762 C CA . THR A 1 223 ? -42.648 46.969 47.171 1.00 35.50 223 THR A CA 1
ATOM 1763 C C . THR A 1 223 ? -43.642 46.681 48.340 1.00 35.50 223 THR A C 1
ATOM 1765 O O . THR A 1 223 ? -44.812 46.390 48.125 1.00 35.50 223 THR A O 1
ATOM 1768 N N . PRO A 1 224 ? -43.219 46.863 49.619 1.00 55.91 224 PRO A N 1
ATOM 1769 C CA . PRO A 1 224 ? -44.000 46.504 50.820 1.00 55.91 224 PRO A CA 1
ATOM 1770 C C . PRO A 1 224 ? -44.783 47.667 51.474 1.00 55.91 224 PRO A C 1
ATOM 1772 O O . PRO A 1 224 ? -44.354 48.818 51.400 1.00 55.91 224 PRO A O 1
ATOM 1775 N N . SER A 1 225 ? -45.862 47.383 52.233 1.00 34.03 225 SER A N 1
ATOM 1776 C CA . SER A 1 225 ? -46.387 48.323 53.255 1.00 34.03 225 SER A CA 1
ATOM 1777 C C . SER A 1 225 ? -47.354 47.745 54.322 1.00 34.03 225 SER A C 1
ATOM 1779 O O . SER A 1 225 ? -48.301 47.033 54.022 1.00 34.03 225 SER A O 1
ATOM 1781 N N . LYS A 1 226 ? -47.084 48.136 55.580 1.00 35.88 226 LYS A N 1
ATOM 1782 C CA . LYS A 1 226 ? -47.968 48.511 56.718 1.00 35.88 226 LYS A CA 1
ATOM 1783 C C . LYS A 1 226 ? -49.332 47.823 56.990 1.00 35.88 226 LYS A C 1
ATOM 1785 O O . LYS A 1 226 ? -50.318 48.064 56.311 1.00 35.88 226 LYS A O 1
ATOM 1790 N N . VAL A 1 227 ? -49.402 47.207 58.179 1.00 41.56 227 VAL A N 1
ATOM 1791 C CA . VAL A 1 227 ? -50.342 47.483 59.305 1.00 41.56 227 VAL A CA 1
ATOM 1792 C C . VAL A 1 227 ? -51.700 48.154 58.980 1.00 41.56 227 VAL A C 1
ATOM 1794 O O . VAL A 1 227 ? -51.717 49.367 58.779 1.00 41.56 227 VAL A O 1
ATOM 1797 N N . ASN A 1 228 ? -52.835 47.443 59.150 1.00 32.88 228 ASN A N 1
ATOM 1798 C CA . ASN A 1 228 ? -53.869 47.831 60.140 1.00 32.88 228 ASN A CA 1
ATOM 1799 C C . ASN A 1 228 ? -55.008 46.809 60.401 1.00 32.88 228 ASN A C 1
ATOM 1801 O O . ASN A 1 228 ? -55.283 45.921 59.605 1.00 32.88 228 ASN A O 1
ATOM 1805 N N . SER A 1 229 ? -55.642 47.028 61.558 1.00 38.00 229 SER A N 1
ATOM 1806 C CA . SER A 1 229 ? -56.890 46.518 62.165 1.00 38.00 229 SER A CA 1
ATOM 1807 C C . SER A 1 229 ? -57.984 45.777 61.362 1.00 38.00 229 SER A C 1
ATOM 1809 O O . SER A 1 229 ? -58.330 46.125 60.241 1.00 38.00 229 SER A O 1
ATOM 1811 N N . MET A 1 230 ? -58.708 44.905 62.088 1.00 34.78 230 MET A N 1
ATOM 1812 C CA . MET A 1 230 ? -60.187 44.861 62.134 1.00 34.78 230 MET A CA 1
ATOM 1813 C C . MET A 1 230 ? -60.658 44.337 63.511 1.00 34.78 230 MET A C 1
ATOM 1815 O O . MET A 1 230 ? -59.935 43.604 64.181 1.00 34.78 230 MET A O 1
ATOM 1819 N N . SER A 1 231 ? -61.842 44.762 63.970 1.00 36.03 231 SER A N 1
ATOM 1820 C CA . SER A 1 231 ? -62.350 44.542 65.338 1.00 36.03 231 SER A CA 1
ATOM 1821 C C . SER A 1 231 ? -63.879 44.411 65.356 1.00 36.03 231 SER A C 1
ATOM 1823 O O . SER A 1 231 ? -64.544 45.198 64.696 1.00 36.03 231 SER A O 1
ATOM 1825 N N . ASN A 1 232 ? -64.417 43.458 66.129 1.00 37.19 232 ASN A N 1
ATOM 1826 C CA . ASN A 1 232 ? -65.834 43.260 66.508 1.00 37.19 232 ASN A CA 1
ATOM 1827 C C . ASN A 1 232 ? -65.809 42.324 67.744 1.00 37.19 232 ASN A C 1
ATOM 1829 O O . ASN A 1 232 ? -65.247 41.243 67.627 1.00 37.19 232 ASN A O 1
ATOM 1833 N N . ARG A 1 233 ? -66.221 42.612 68.990 1.00 36.06 233 ARG A N 1
ATOM 1834 C CA . ARG A 1 233 ? -67.155 43.551 69.653 1.00 36.06 233 ARG A CA 1
ATOM 1835 C C . ARG A 1 233 ? -68.625 43.085 69.707 1.00 36.06 233 ARG A C 1
ATOM 1837 O O . ARG A 1 233 ? -69.299 43.133 68.687 1.00 36.06 233 ARG A O 1
ATOM 1844 N N . LEU A 1 234 ? -69.081 42.760 70.937 1.00 34.12 234 LEU A N 1
ATOM 1845 C CA . LEU A 1 234 ? -70.434 42.847 71.567 1.00 34.12 234 LEU A CA 1
ATOM 1846 C C . LEU A 1 234 ? -70.804 41.570 72.375 1.00 34.12 234 LEU A C 1
ATOM 1848 O O . LEU A 1 234 ? -70.394 40.490 71.961 1.00 34.12 234 LEU A O 1
ATOM 1852 N N . PRO A 1 235 ? -71.657 41.627 73.431 1.00 46.12 235 PRO A N 1
ATOM 1853 C CA . PRO A 1 235 ? -71.961 42.741 74.353 1.00 46.12 235 PRO A CA 1
ATOM 1854 C C . PRO A 1 235 ? -71.997 42.352 75.871 1.00 46.12 235 PRO A C 1
ATOM 1856 O O . PRO A 1 235 ? -72.141 41.179 76.207 1.00 46.12 235 PRO A O 1
ATOM 1859 N N . PRO A 1 236 ? -71.969 43.325 76.814 1.00 49.44 236 PRO A N 1
ATOM 1860 C CA . PRO A 1 236 ? -72.228 43.107 78.251 1.00 49.44 236 PRO A CA 1
ATOM 1861 C C . PRO A 1 236 ? -73.532 43.768 78.772 1.00 49.44 236 PRO A C 1
ATOM 1863 O O . PRO A 1 236 ? -73.846 44.888 78.374 1.00 49.44 236 PRO A O 1
ATOM 1866 N N . SER A 1 237 ? -74.267 43.114 79.692 1.00 33.12 237 SER A N 1
ATOM 1867 C CA . SER A 1 237 ? -75.438 43.619 80.472 1.00 33.12 237 SER A CA 1
ATOM 1868 C C . SER A 1 237 ? -76.054 42.442 81.277 1.00 33.12 237 SER A C 1
ATOM 1870 O O . SER A 1 237 ? -76.076 41.344 80.740 1.00 33.12 237 SER A O 1
ATOM 1872 N N . SER A 1 238 ? -76.606 42.521 82.502 1.00 36.41 238 SER A N 1
ATOM 1873 C CA . SER A 1 238 ? -76.667 43.570 83.542 1.00 36.41 238 SER A CA 1
ATOM 1874 C C . SER A 1 238 ? -77.135 43.006 84.913 1.00 36.41 238 SER A C 1
ATOM 1876 O O . SER A 1 238 ? -77.813 41.990 84.988 1.00 36.41 238 SER A O 1
ATOM 1878 N N . ALA A 1 239 ? -76.786 43.725 85.991 1.00 33.47 239 ALA A N 1
ATOM 1879 C CA . ALA A 1 239 ? -77.503 43.927 87.268 1.00 33.47 239 ALA A CA 1
ATOM 1880 C C . ALA A 1 239 ? -78.368 42.822 87.945 1.00 33.47 239 ALA A C 1
ATOM 1882 O O . ALA A 1 239 ? -79.454 42.489 87.474 1.00 33.47 239 ALA A O 1
ATOM 1883 N N . LYS A 1 240 ? -78.023 42.507 89.213 1.00 40.69 240 LYS A N 1
ATOM 1884 C CA . LYS A 1 240 ? -78.879 42.574 90.441 1.00 40.69 240 LYS A CA 1
ATOM 1885 C C . LYS A 1 240 ? -78.020 42.210 91.675 1.00 40.69 240 LYS A C 1
ATOM 1887 O O . LYS A 1 240 ? -77.355 41.190 91.661 1.00 40.69 240 LYS A O 1
ATOM 1892 N N . LYS A 1 241 ? -77.785 43.123 92.630 1.00 37.50 241 LYS A N 1
ATOM 1893 C CA . LYS A 1 241 ? -78.634 43.577 93.765 1.00 37.50 241 LYS A CA 1
ATOM 1894 C C . LYS A 1 241 ? -78.599 42.647 94.998 1.00 37.50 241 LYS A C 1
ATOM 1896 O O . LYS A 1 241 ? -79.239 41.612 94.949 1.00 37.50 241 LYS A O 1
ATOM 1901 N N . LEU A 1 242 ? -78.055 43.190 96.107 1.00 32.56 242 LEU A N 1
ATOM 1902 C CA . LEU A 1 242 ? -78.474 43.008 97.522 1.00 32.56 242 LEU A CA 1
ATOM 1903 C C . LEU A 1 242 ? -78.323 41.571 98.107 1.00 32.56 242 LEU A C 1
ATOM 1905 O O . LEU A 1 242 ? -78.692 40.604 97.469 1.00 32.56 242 LEU A O 1
ATOM 1909 N N . LEU A 1 243 ? -77.825 41.324 99.324 1.00 35.75 243 LEU A N 1
ATOM 1910 C CA . LEU A 1 243 ? -78.059 42.009 100.602 1.00 35.75 243 LEU A CA 1
ATOM 1911 C C . LEU A 1 243 ? -76.909 41.785 101.612 1.00 35.75 243 LEU A C 1
ATOM 1913 O O . LEU A 1 243 ? -76.175 40.803 101.549 1.00 35.75 243 LEU A O 1
ATOM 1917 N N . SER A 1 244 ? -76.843 42.674 102.601 1.00 35.09 244 SER A N 1
ATOM 1918 C CA . SER A 1 244 ? -76.081 42.555 103.850 1.00 35.09 244 SER A CA 1
ATOM 1919 C C . SER A 1 244 ? -76.743 41.624 104.886 1.00 35.09 244 SER A C 1
ATOM 1921 O O . SER A 1 244 ? -77.970 41.500 104.895 1.00 35.09 244 SER A O 1
ATOM 1923 N N . PRO A 1 245 ? -75.978 41.067 105.847 1.00 38.91 245 PRO A N 1
ATOM 1924 C CA . PRO A 1 245 ? -76.505 40.613 107.133 1.00 38.91 245 PRO A CA 1
ATOM 1925 C C . PRO A 1 245 ? -76.382 41.721 108.213 1.00 38.91 245 PRO A C 1
ATOM 1927 O O . PRO A 1 245 ? -75.308 42.311 108.357 1.00 38.91 245 PRO A O 1
ATOM 1930 N N . PRO A 1 246 ? -77.449 42.032 108.978 1.00 46.25 246 PRO A N 1
ATOM 1931 C CA . PRO A 1 246 ? -77.417 42.988 110.090 1.00 46.25 246 PRO A CA 1
ATOM 1932 C C . PRO A 1 246 ? -77.010 42.324 111.428 1.00 46.25 246 PRO A C 1
ATOM 1934 O O . PRO A 1 246 ? -76.954 41.095 111.511 1.00 46.25 246 PRO A O 1
ATOM 1937 N N . PRO A 1 247 ? -76.743 43.106 112.493 1.00 47.06 247 PRO A N 1
ATOM 1938 C CA . PRO A 1 247 ? -76.284 42.580 113.779 1.00 47.06 247 PRO A CA 1
ATOM 1939 C C . PRO A 1 247 ? -77.398 42.476 114.853 1.00 47.06 247 PRO A C 1
ATOM 1941 O O . PRO A 1 247 ? -78.510 42.957 114.662 1.00 47.06 247 PRO A O 1
ATOM 1944 N N . TYR A 1 248 ? -77.007 41.954 116.026 1.00 33.81 248 TYR A N 1
ATOM 1945 C CA . TYR A 1 248 ? -77.660 42.034 117.353 1.00 33.81 248 TYR A CA 1
ATOM 1946 C C . TYR A 1 248 ? -78.802 41.056 117.765 1.00 33.81 248 TYR A C 1
ATOM 1948 O O . TYR A 1 248 ? -79.912 41.070 117.255 1.00 33.81 248 TYR A O 1
ATOM 1956 N N . GLN A 1 249 ? -78.490 40.334 118.858 1.00 33.78 249 GLN A N 1
ATOM 1957 C CA . GLN A 1 249 ? -79.303 40.002 120.051 1.00 33.78 249 GLN A CA 1
ATOM 1958 C C . GLN A 1 249 ? -80.482 38.991 120.055 1.00 33.78 249 GLN A C 1
ATOM 1960 O O . GLN A 1 249 ? -81.576 39.213 119.557 1.00 33.78 249 GLN A O 1
ATOM 1965 N N . SER A 1 250 ? -80.244 37.922 120.831 1.00 36.09 250 SER A N 1
ATOM 1966 C CA . SER A 1 250 ? -81.098 37.315 121.877 1.00 36.09 250 SER A CA 1
ATOM 1967 C C . SER A 1 250 ? -82.636 37.348 121.780 1.00 36.09 250 SER A C 1
ATOM 1969 O O . SER A 1 250 ? -83.268 38.353 122.095 1.00 36.09 250 SER A O 1
ATOM 1971 N N . SER A 1 251 ? -83.237 36.160 121.643 1.00 33.72 251 SER A N 1
ATOM 1972 C CA . SER A 1 251 ? -84.428 35.749 122.411 1.00 33.72 251 SER A CA 1
ATOM 1973 C C . SER A 1 251 ? -84.612 34.230 122.312 1.00 33.72 251 SER A C 1
ATOM 1975 O O . SER A 1 251 ? -84.646 33.679 121.214 1.00 33.72 251 SER A O 1
ATOM 1977 N N . GLY A 1 252 ? -84.692 33.528 123.444 1.00 33.38 252 GLY A N 1
ATOM 1978 C CA . GLY A 1 252 ? -84.874 32.073 123.457 1.00 33.38 252 GLY A CA 1
ATOM 1979 C C . GLY A 1 252 ? -86.346 31.655 123.408 1.00 33.38 252 GLY A C 1
ATOM 1980 O O . GLY A 1 252 ? -87.193 32.326 123.993 1.00 33.38 252 GLY A O 1
ATOM 1981 N N . ARG A 1 253 ? -86.637 30.502 122.785 1.00 36.94 253 ARG A N 1
ATOM 1982 C CA . ARG A 1 253 ? -87.774 29.611 123.117 1.00 36.94 253 ARG A CA 1
ATOM 1983 C C . ARG A 1 253 ? -87.661 28.269 122.379 1.00 36.94 253 ARG A C 1
ATOM 1985 O O . ARG A 1 253 ? -87.845 28.203 121.171 1.00 36.94 253 ARG A O 1
ATOM 1992 N N . ASN A 1 254 ? -87.370 27.218 123.147 1.00 49.62 254 ASN A N 1
ATOM 1993 C CA . ASN A 1 254 ? -87.559 25.784 122.877 1.00 49.62 254 ASN A CA 1
ATOM 1994 C C . ASN A 1 254 ? -88.009 25.375 121.457 1.00 49.62 254 ASN A C 1
ATOM 1996 O O . ASN A 1 254 ? -89.198 25.171 121.204 1.00 49.62 254 ASN A O 1
ATOM 2000 N N . VAL A 1 255 ? -87.047 25.117 120.566 1.00 42.53 255 VAL A N 1
ATOM 2001 C CA . VAL A 1 255 ? -87.284 24.294 119.371 1.00 42.53 255 VAL A CA 1
ATOM 2002 C C . VAL A 1 255 ? -87.079 22.830 119.760 1.00 42.53 255 VAL A C 1
ATOM 2004 O O . VAL A 1 255 ? -85.992 22.433 120.164 1.00 42.53 255 VAL A O 1
ATOM 2007 N N . SER A 1 256 ? -88.136 22.021 119.650 1.00 53.12 256 SER A N 1
ATOM 2008 C CA . SER A 1 256 ? -88.083 20.582 119.939 1.00 53.12 256 SER A CA 1
ATOM 2009 C C . SER A 1 256 ? -86.998 19.883 119.109 1.00 53.12 256 SER A C 1
ATOM 2011 O O . SER A 1 256 ? -86.944 20.066 117.889 1.00 53.12 256 SER A O 1
ATOM 2013 N N . ALA A 1 257 ? -86.192 19.029 119.755 1.00 59.22 257 ALA A N 1
ATOM 2014 C CA . ALA A 1 257 ? -85.050 18.321 119.160 1.00 59.22 257 ALA A CA 1
ATOM 2015 C C . ALA A 1 257 ? -85.364 17.621 117.820 1.00 59.22 257 ALA A C 1
ATOM 2017 O O . ALA A 1 257 ? -84.510 17.545 116.943 1.00 59.22 257 ALA A O 1
ATOM 2018 N N . ARG A 1 258 ? -86.618 17.193 117.603 1.00 62.94 258 ARG A N 1
ATOM 2019 C CA . ARG A 1 258 ? -87.079 16.601 116.333 1.00 62.94 258 ARG A CA 1
ATOM 2020 C C . ARG A 1 258 ? -86.856 17.497 115.107 1.00 62.94 258 ARG A C 1
ATOM 2022 O O . ARG A 1 258 ? -86.621 16.969 114.025 1.00 62.94 258 ARG A O 1
ATOM 2029 N N . LYS A 1 259 ? -86.945 18.828 115.243 1.00 70.31 259 LYS A N 1
ATOM 2030 C CA . LYS A 1 259 ? -86.771 19.753 114.107 1.00 70.31 259 LYS A CA 1
ATOM 2031 C C . LYS A 1 259 ? -85.293 19.991 113.783 1.00 70.31 259 LYS A C 1
ATOM 2033 O O . LYS A 1 259 ? -84.963 20.116 112.610 1.00 70.31 259 LYS A O 1
ATOM 2038 N N . VAL A 1 260 ? -84.430 19.972 114.802 1.00 73.00 260 VAL A N 1
ATOM 2039 C CA . VAL A 1 260 ? -82.967 20.007 114.644 1.00 73.00 260 VAL A CA 1
ATOM 2040 C C . VAL A 1 260 ? -82.499 18.733 113.937 1.00 73.00 260 VAL A C 1
ATOM 2042 O O . VAL A 1 260 ? -81.946 18.834 112.851 1.00 73.00 260 VAL A O 1
ATOM 2045 N N . ILE A 1 261 ? -82.896 17.553 114.429 1.00 77.62 261 ILE A N 1
ATOM 2046 C CA . ILE A 1 261 ? -82.569 16.251 113.811 1.00 77.62 261 ILE A CA 1
ATOM 2047 C C . ILE A 1 261 ? -83.049 16.157 112.351 1.00 77.62 261 ILE A C 1
ATOM 2049 O O . ILE A 1 261 ? -82.389 15.534 111.521 1.00 77.62 261 ILE A O 1
ATOM 2053 N N . LYS A 1 262 ? -84.203 16.753 112.004 1.00 81.31 262 LYS A N 1
ATOM 2054 C CA . LYS A 1 262 ? -84.659 16.778 110.604 1.00 81.31 262 LYS A CA 1
ATOM 2055 C C . LYS A 1 262 ? -83.747 17.649 109.734 1.00 81.31 262 LYS A C 1
ATOM 2057 O O . LYS A 1 262 ? -83.353 17.196 108.666 1.00 81.31 262 LYS A O 1
ATOM 2062 N N . LEU A 1 263 ? -83.407 18.853 110.196 1.00 81.00 263 LEU A N 1
ATOM 2063 C CA . LEU A 1 263 ? -82.518 19.762 109.469 1.00 81.00 263 LEU A CA 1
ATOM 2064 C C . LEU A 1 263 ? -81.094 19.204 109.357 1.00 81.00 263 LEU A C 1
ATOM 2066 O O . LEU A 1 263 ? -80.501 19.331 108.298 1.00 81.00 263 LEU A O 1
ATOM 2070 N N . GLU A 1 264 ? -80.578 18.527 110.385 1.00 81.38 264 GLU A N 1
ATOM 2071 C CA . GLU A 1 264 ? -79.280 17.833 110.352 1.00 81.38 264 GLU A CA 1
ATOM 2072 C C . GLU A 1 264 ? -79.254 16.701 109.318 1.00 81.38 264 GLU A C 1
ATOM 2074 O O . GLU A 1 264 ? -78.285 16.560 108.578 1.00 81.38 264 GLU A O 1
ATOM 2079 N N . LYS A 1 265 ? -80.332 15.914 109.207 1.00 85.62 265 LYS A N 1
ATOM 2080 C CA . LYS A 1 265 ? -80.449 14.888 108.157 1.00 85.62 265 LYS A CA 1
ATOM 2081 C C . LYS A 1 265 ? -80.555 15.494 106.759 1.00 85.62 265 LYS A C 1
ATOM 2083 O O . LYS A 1 265 ? -80.028 14.926 105.810 1.00 85.62 265 LYS A O 1
ATOM 2088 N N . GLU A 1 266 ? -81.228 16.633 106.628 1.00 85.19 266 GLU A N 1
ATOM 2089 C CA . GLU A 1 266 ? -81.404 17.343 105.359 1.00 85.19 266 GLU A CA 1
ATOM 2090 C C . GLU A 1 266 ? -80.097 18.020 104.905 1.00 85.19 266 GLU A C 1
ATOM 2092 O O . GLU A 1 266 ? -79.714 17.886 103.745 1.00 85.19 266 GLU A O 1
ATOM 2097 N N . THR A 1 267 ? -79.335 18.637 105.816 1.00 85.31 267 THR A N 1
ATOM 2098 C CA . THR A 1 267 ? -77.990 19.157 105.516 1.00 85.31 267 THR A CA 1
ATOM 2099 C C . THR A 1 267 ? -76.977 18.042 105.268 1.00 85.31 267 THR A C 1
ATOM 2101 O O . THR A 1 267 ? -76.126 18.199 104.396 1.00 85.31 267 THR A O 1
ATOM 2104 N N . GLN A 1 268 ? -77.079 16.900 105.956 1.00 88.69 268 GLN A N 1
ATOM 2105 C CA . GLN A 1 268 ? -76.245 15.727 105.679 1.00 88.69 268 GLN A CA 1
ATOM 2106 C C . GLN A 1 268 ? -76.543 15.133 104.293 1.00 88.69 268 GLN A C 1
ATOM 2108 O O . GLN A 1 268 ? -75.605 14.851 103.551 1.00 88.69 268 GLN A O 1
ATOM 2113 N N . ALA A 1 269 ? -77.818 15.010 103.908 1.00 88.81 269 ALA A N 1
ATOM 2114 C CA . ALA A 1 269 ? -78.215 14.547 102.576 1.00 88.81 269 ALA A CA 1
ATOM 2115 C C . ALA A 1 269 ? -77.758 15.513 101.468 1.00 88.81 269 ALA A C 1
ATOM 2117 O O . ALA A 1 269 ? -77.170 15.078 100.483 1.00 88.81 269 ALA A O 1
ATOM 2118 N N . LEU A 1 270 ? -77.933 16.827 101.655 1.00 88.69 270 LEU A N 1
ATOM 2119 C CA . LEU A 1 270 ? -77.426 17.840 100.720 1.00 88.69 270 LEU A CA 1
ATOM 2120 C C . LEU A 1 270 ? -75.890 17.860 100.659 1.00 88.69 270 LEU A C 1
ATOM 2122 O O . LEU A 1 270 ? -75.320 18.079 99.594 1.00 88.69 270 LEU A O 1
ATOM 2126 N N . SER A 1 271 ? -75.199 17.598 101.771 1.00 89.50 271 SER A N 1
ATOM 2127 C CA . SER A 1 271 ? -73.738 17.467 101.783 1.00 89.50 271 SER A CA 1
ATOM 2128 C C . SER A 1 271 ? -73.271 16.222 101.027 1.00 89.50 271 SER A C 1
ATOM 2130 O O . SER A 1 271 ? -72.290 16.313 100.294 1.00 89.50 271 SER A O 1
ATOM 2132 N N . GLN A 1 272 ? -73.975 15.093 101.154 1.00 91.69 272 GLN A N 1
ATOM 2133 C CA . GLN A 1 272 ? -73.713 13.878 100.374 1.00 91.69 272 GLN A CA 1
ATOM 2134 C C . GLN A 1 272 ? -73.977 14.106 98.880 1.00 91.69 272 GLN A C 1
ATOM 2136 O O . GLN A 1 272 ? -73.115 13.789 98.066 1.00 91.69 272 GLN A O 1
ATOM 2141 N N . GLN A 1 273 ? -75.099 14.740 98.527 1.00 92.00 273 GLN A N 1
ATOM 2142 C CA . GLN A 1 273 ? -75.436 15.081 97.143 1.00 92.00 273 GLN A CA 1
ATOM 2143 C C . GLN A 1 273 ? -74.419 16.052 96.524 1.00 92.00 273 GLN A C 1
ATOM 2145 O O . GLN A 1 273 ? -74.003 15.858 95.387 1.00 92.00 273 GLN A O 1
ATOM 2150 N N . ASN A 1 274 ? -73.956 17.062 97.268 1.00 85.94 274 ASN A N 1
ATOM 2151 C CA . ASN A 1 274 ? -72.902 17.965 96.798 1.00 85.94 274 ASN A CA 1
ATOM 2152 C C . ASN A 1 274 ? -71.561 17.239 96.605 1.00 85.94 274 ASN A C 1
ATOM 2154 O O . ASN A 1 274 ? -70.867 17.515 95.633 1.00 85.94 274 ASN A O 1
ATOM 2158 N N . GLN A 1 275 ? -71.200 16.292 97.482 1.00 91.62 275 GLN A N 1
ATOM 2159 C CA . GLN A 1 275 ? -70.013 15.449 97.280 1.00 91.62 275 GLN A CA 1
ATOM 2160 C C . GLN A 1 275 ? -70.150 14.530 96.059 1.00 91.62 275 GLN A C 1
ATOM 2162 O O . GLN A 1 275 ? -69.159 14.257 95.389 1.00 91.62 275 GLN A O 1
ATOM 2167 N N . GLU A 1 276 ? -71.352 14.036 95.773 1.00 91.25 276 GLU A N 1
ATOM 2168 C CA . GLU A 1 276 ? -71.626 13.184 94.615 1.00 91.25 276 GLU A CA 1
ATOM 2169 C C . GLU A 1 276 ? -71.565 13.975 93.304 1.00 91.25 276 GLU A C 1
ATOM 2171 O O . GLU A 1 276 ? -70.785 13.618 92.427 1.00 91.25 276 GLU A O 1
ATOM 2176 N N . LEU A 1 277 ? -72.238 15.128 93.230 1.00 90.62 277 LEU A N 1
ATOM 2177 C CA . LEU A 1 277 ? -72.132 16.063 92.102 1.00 90.62 277 LEU A CA 1
ATOM 2178 C C . LEU A 1 277 ? -70.695 16.561 91.886 1.00 90.62 277 LEU A C 1
ATOM 2180 O O . LEU A 1 277 ? -70.278 16.779 90.750 1.00 90.62 277 LEU A O 1
ATOM 2184 N N . GLN A 1 278 ? -69.913 16.730 92.956 1.00 92.12 278 GLN A N 1
ATOM 2185 C CA . GLN A 1 278 ? -68.502 17.088 92.840 1.00 92.12 278 GLN A CA 1
ATOM 2186 C C . GLN A 1 278 ? -67.675 15.946 92.220 1.00 92.12 278 GLN A C 1
ATOM 2188 O O . GLN A 1 278 ? -66.886 16.209 91.313 1.00 92.12 278 GLN A O 1
ATOM 2193 N N . ARG A 1 279 ? -67.910 14.688 92.625 1.00 92.06 279 ARG A N 1
ATOM 2194 C CA . ARG A 1 279 ? -67.295 13.506 91.990 1.00 92.06 279 ARG A CA 1
ATOM 2195 C C . ARG A 1 279 ? -67.716 13.347 90.526 1.00 92.06 279 ARG A C 1
ATOM 2197 O O . ARG A 1 279 ? -66.874 13.022 89.696 1.00 92.06 279 ARG A O 1
ATOM 2204 N N . GLU A 1 280 ? -68.979 13.606 90.188 1.00 90.19 280 GLU A N 1
ATOM 2205 C CA . GLU A 1 280 ? -69.460 13.580 88.798 1.00 90.19 280 GLU A CA 1
ATOM 2206 C C . GLU A 1 280 ? -68.800 14.671 87.942 1.00 90.19 280 GLU A C 1
ATOM 2208 O O . GLU A 1 280 ? -68.347 14.392 86.834 1.00 90.19 280 GLU A O 1
ATOM 2213 N N . LEU A 1 281 ? -68.665 15.899 88.456 1.00 88.38 281 LEU A N 1
ATOM 2214 C CA . LEU A 1 281 ? -67.956 16.982 87.761 1.00 88.38 281 LEU A CA 1
ATOM 2215 C C . LEU A 1 281 ? -66.463 16.683 87.572 1.00 88.38 281 LEU A C 1
ATOM 2217 O O . LEU A 1 281 ? -65.897 17.037 86.538 1.00 88.38 281 LEU A O 1
ATOM 2221 N N . GLU A 1 282 ? -65.818 16.044 88.547 1.00 92.88 282 GLU A N 1
ATOM 2222 C CA . GLU A 1 282 ? -64.429 15.584 88.434 1.00 92.88 282 GLU A CA 1
ATOM 2223 C C . GLU A 1 282 ? -64.302 14.458 87.390 1.00 92.88 282 GLU A C 1
ATOM 2225 O O . GLU A 1 282 ? -63.429 14.534 86.525 1.00 92.88 282 GLU A O 1
ATOM 2230 N N . ALA A 1 283 ? -65.227 13.492 87.371 1.00 90.94 283 ALA A N 1
ATOM 2231 C CA . ALA A 1 283 ? -65.274 12.430 86.364 1.00 90.94 283 ALA A CA 1
ATOM 2232 C C . ALA A 1 283 ? -65.523 12.961 84.938 1.00 90.94 283 ALA A C 1
ATOM 2234 O O . ALA A 1 283 ? -64.858 12.523 84.000 1.00 90.94 283 ALA A O 1
ATOM 2235 N N . ILE A 1 284 ? -66.423 13.936 84.762 1.00 90.31 284 ILE A N 1
ATOM 2236 C CA . ILE A 1 284 ? -66.686 14.576 83.461 1.00 90.31 284 ILE A CA 1
ATOM 2237 C C . ILE A 1 284 ? -65.460 15.365 82.984 1.00 90.31 284 ILE A C 1
ATOM 2239 O O . ILE A 1 284 ? -65.095 15.270 81.815 1.00 90.31 284 ILE A O 1
ATOM 2243 N N . ARG A 1 285 ? -64.781 16.104 83.871 1.00 91.38 285 ARG A N 1
ATOM 2244 C CA . ARG A 1 285 ? -63.538 16.822 83.525 1.00 91.38 285 ARG A CA 1
ATOM 2245 C C . ARG A 1 285 ? -62.422 15.873 83.105 1.00 91.38 285 ARG A C 1
ATOM 2247 O O . ARG A 1 285 ? -61.715 16.168 82.146 1.00 91.38 285 ARG A O 1
ATOM 2254 N N . GLU A 1 286 ? -62.281 14.743 83.789 1.00 93.25 286 GLU A N 1
ATOM 2255 C CA . GLU A 1 286 ? -61.307 13.712 83.427 1.00 93.25 286 GLU A CA 1
ATOM 2256 C C . GLU A 1 286 ? -61.671 13.036 82.095 1.00 93.25 286 GLU A C 1
ATOM 2258 O O . GLU A 1 286 ? -60.807 12.828 81.244 1.00 93.25 286 GLU A O 1
ATOM 2263 N N . GLN A 1 287 ? -62.960 12.789 81.845 1.00 91.00 287 GLN A N 1
ATOM 2264 C CA . GLN A 1 287 ? -63.443 12.288 80.558 1.00 91.00 287 GLN A CA 1
ATOM 2265 C C . GLN A 1 287 ? -63.203 13.291 79.413 1.00 91.00 287 GLN A C 1
ATOM 2267 O O . GLN A 1 287 ? -62.783 12.882 78.331 1.00 91.00 287 GLN A O 1
ATOM 2272 N N . GLU A 1 288 ? -63.407 14.595 79.636 1.00 87.00 288 GLU A N 1
ATOM 2273 C CA . GLU A 1 288 ? -63.042 15.647 78.676 1.00 87.00 288 GLU A CA 1
ATOM 2274 C C . GLU A 1 288 ? -61.530 15.700 78.425 1.00 87.00 288 GLU A C 1
ATOM 2276 O O . GLU A 1 288 ? -61.109 15.869 77.281 1.00 87.00 288 GLU A O 1
ATOM 2281 N N . ARG A 1 289 ? -60.709 15.552 79.472 1.00 93.62 289 ARG A N 1
ATOM 2282 C CA . ARG A 1 289 ? -59.242 15.534 79.376 1.00 93.62 289 ARG A CA 1
ATOM 2283 C C . ARG A 1 289 ? -58.775 14.375 78.492 1.00 93.62 289 ARG A C 1
ATOM 2285 O O . ARG A 1 289 ? -58.092 14.607 77.498 1.00 93.62 289 ARG A O 1
ATOM 2292 N N . LEU A 1 290 ? -59.243 13.159 78.779 1.00 92.62 290 LEU A N 1
ATOM 2293 C CA . LEU A 1 290 ? -58.963 11.957 77.985 1.00 92.62 290 LEU A CA 1
ATOM 2294 C C . LEU A 1 290 ? -59.500 12.054 76.546 1.00 92.62 290 LEU A C 1
ATOM 2296 O O . LEU A 1 290 ? -58.904 11.493 75.624 1.00 92.62 290 LEU A O 1
ATOM 2300 N N . ALA A 1 291 ? -60.617 12.759 76.330 1.00 88.25 291 ALA A N 1
ATOM 2301 C CA . ALA A 1 291 ? -61.147 13.018 74.993 1.00 88.25 291 ALA A CA 1
ATOM 2302 C C . ALA A 1 291 ? -60.254 13.984 74.195 1.00 88.25 291 ALA A C 1
ATOM 2304 O O . ALA A 1 291 ? -59.976 13.700 73.031 1.00 88.25 291 ALA A O 1
ATOM 2305 N N . ARG A 1 292 ? -59.747 15.066 74.811 1.00 89.38 292 ARG A N 1
ATOM 2306 C CA . ARG A 1 292 ? -58.786 15.992 74.176 1.00 89.38 292 ARG A CA 1
ATOM 2307 C C . ARG A 1 292 ? -57.484 15.282 73.810 1.00 89.38 292 ARG A C 1
ATOM 2309 O O . ARG A 1 292 ? -57.133 15.274 72.636 1.00 89.38 292 ARG A O 1
ATOM 2316 N N . GLU A 1 293 ? -56.883 14.544 74.745 1.00 91.75 293 GLU A N 1
ATOM 2317 C CA . GLU A 1 293 ? -55.683 13.728 74.483 1.00 91.75 293 GLU A CA 1
ATOM 2318 C C . GLU A 1 293 ? -55.901 12.671 73.388 1.00 91.75 293 GLU A C 1
ATOM 2320 O O . GLU A 1 293 ? -54.952 12.193 72.764 1.00 91.75 293 GLU A O 1
ATOM 2325 N N . ARG A 1 294 ? -57.142 12.211 73.179 1.00 89.75 294 ARG A N 1
ATOM 2326 C CA . ARG A 1 294 ? -57.480 11.290 72.087 1.00 89.75 294 ARG A CA 1
ATOM 2327 C C . ARG A 1 294 ? -57.614 12.015 70.748 1.00 89.75 294 ARG A C 1
ATOM 2329 O O . ARG A 1 294 ? -57.222 11.429 69.744 1.00 89.75 294 ARG A O 1
ATOM 2336 N N . CYS A 1 295 ? -58.145 13.237 70.723 1.00 88.38 295 CYS A N 1
ATOM 2337 C CA . CYS A 1 295 ? -58.175 14.073 69.521 1.00 88.38 295 CYS A CA 1
ATOM 2338 C C . CYS A 1 295 ? -56.761 14.494 69.105 1.00 88.38 295 CYS A C 1
ATOM 2340 O O . CYS A 1 295 ? -56.389 14.255 67.964 1.00 88.38 295 CYS A O 1
ATOM 2342 N N . GLU A 1 296 ? -55.942 14.991 70.034 1.00 91.00 296 GLU A N 1
ATOM 2343 C CA . GLU A 1 296 ? -54.552 15.400 69.777 1.00 91.00 296 GLU A CA 1
ATOM 2344 C C . GLU A 1 296 ? -53.733 14.243 69.177 1.00 91.00 296 GLU A C 1
ATOM 2346 O O . GLU A 1 296 ? -53.181 14.373 68.088 1.00 91.00 296 GLU A O 1
ATOM 2351 N N . ARG A 1 297 ? -53.785 13.042 69.775 1.00 90.62 297 ARG A N 1
ATOM 2352 C CA . ARG A 1 297 ? -53.135 11.835 69.216 1.00 90.62 297 ARG A CA 1
ATOM 2353 C C . ARG A 1 297 ? -53.703 11.356 67.874 1.00 90.62 297 ARG A C 1
ATOM 2355 O O . ARG A 1 297 ? -53.068 10.533 67.213 1.00 90.62 297 ARG A O 1
ATOM 2362 N N . MET A 1 298 ? -54.908 11.776 67.488 1.00 86.69 298 MET A N 1
ATOM 2363 C CA . MET A 1 298 ? -55.450 11.520 66.148 1.00 86.69 298 MET A CA 1
ATOM 2364 C C . MET A 1 298 ? -54.945 12.569 65.155 1.00 86.69 298 MET A C 1
ATOM 2366 O O . MET A 1 298 ? -54.490 12.190 64.081 1.00 86.69 298 MET A O 1
ATOM 2370 N N . GLU A 1 299 ? -54.933 13.847 65.534 1.00 88.81 299 GLU A N 1
ATOM 2371 C CA . GLU A 1 299 ? -54.394 14.949 64.729 1.00 88.81 299 GLU A CA 1
ATOM 2372 C C . GLU A 1 299 ? -52.889 14.775 64.458 1.00 88.81 299 GLU A C 1
ATOM 2374 O O . GLU A 1 299 ? -52.453 14.927 63.318 1.00 88.81 299 GLU A O 1
ATOM 2379 N N . GLU A 1 300 ? -52.103 14.341 65.449 1.00 91.06 300 GLU A N 1
ATOM 2380 C CA . GLU A 1 300 ? -50.691 13.961 65.285 1.00 91.06 300 GLU A CA 1
ATOM 2381 C C . GLU A 1 300 ? -50.510 12.826 64.266 1.00 91.06 300 GLU A C 1
ATOM 2383 O O . GLU A 1 300 ? -49.638 12.891 63.397 1.00 91.06 300 GLU A O 1
ATOM 2388 N N . LYS A 1 301 ? -51.357 11.789 64.327 1.00 89.06 301 LYS A N 1
ATOM 2389 C CA . LYS A 1 301 ? -51.325 10.668 63.374 1.00 89.06 301 LYS A CA 1
ATOM 2390 C C . LYS A 1 301 ? -51.756 11.087 61.974 1.00 89.06 301 LYS A C 1
ATOM 2392 O O . LYS A 1 301 ? -51.182 10.611 60.998 1.00 89.06 301 LYS A O 1
ATOM 2397 N N . GLU A 1 302 ? -52.742 11.968 61.850 1.00 86.94 302 GLU A N 1
ATOM 2398 C CA . GLU A 1 302 ? -53.161 12.524 60.562 1.00 86.94 302 GLU A CA 1
ATOM 2399 C C . GLU A 1 302 ? -52.081 13.435 59.965 1.00 86.94 302 GLU A C 1
ATOM 2401 O O . GLU A 1 302 ? -51.794 13.331 58.771 1.00 86.94 302 GLU A O 1
ATOM 2406 N N . ALA A 1 303 ? -51.410 14.249 60.784 1.00 91.44 303 ALA A N 1
ATOM 2407 C CA . ALA A 1 303 ? -50.261 15.052 60.376 1.00 91.44 303 ALA A CA 1
ATOM 2408 C C . ALA A 1 303 ? -49.084 14.172 59.921 1.00 91.44 303 ALA A C 1
ATOM 2410 O O . ALA A 1 303 ? -48.534 14.407 58.843 1.00 91.44 303 ALA A O 1
ATOM 2411 N N . PHE A 1 304 ? -48.753 13.118 60.676 1.00 93.25 304 PHE A N 1
ATOM 2412 C CA . PHE A 1 304 ? -47.726 12.138 60.312 1.00 93.25 304 PHE A CA 1
ATOM 2413 C C . PHE A 1 304 ? -48.060 11.422 58.994 1.00 93.25 304 PHE A C 1
ATOM 2415 O O . PHE A 1 304 ? -47.243 11.404 58.075 1.00 93.25 304 PHE A O 1
ATOM 2422 N N . ASN A 1 305 ? -49.286 10.911 58.845 1.00 88.50 305 ASN A N 1
ATOM 2423 C CA . ASN A 1 305 ? -49.739 10.257 57.613 1.00 88.50 305 ASN A CA 1
ATOM 2424 C C . ASN A 1 305 ? -49.736 11.215 56.410 1.00 88.50 305 ASN A C 1
ATOM 2426 O O . ASN A 1 305 ? -49.406 10.812 55.293 1.00 88.50 305 ASN A O 1
ATOM 2430 N N . LYS A 1 306 ? -50.076 12.494 56.617 1.00 93.00 306 LYS A N 1
ATOM 2431 C CA . LYS A 1 306 ? -50.019 13.526 55.574 1.00 93.00 306 LYS A CA 1
ATOM 2432 C C . LYS A 1 306 ? -48.577 13.849 55.173 1.00 93.00 306 LYS A C 1
ATOM 2434 O O . LYS A 1 306 ? -48.315 13.982 53.980 1.00 93.00 306 LYS A O 1
ATOM 2439 N N . ALA A 1 307 ? -47.655 13.936 56.132 1.00 91.94 307 ALA A N 1
ATOM 2440 C CA . ALA A 1 307 ? -46.229 14.118 55.866 1.00 91.94 307 ALA A CA 1
ATOM 2441 C C . ALA A 1 307 ? -45.649 12.926 55.088 1.00 91.94 307 ALA A C 1
ATOM 2443 O O . ALA A 1 307 ? -45.078 13.126 54.019 1.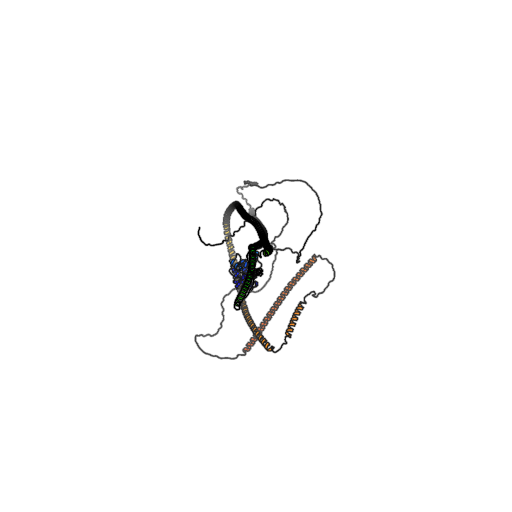00 91.94 307 ALA A O 1
ATOM 2444 N N . ALA A 1 308 ? -45.903 11.695 55.545 1.00 91.75 308 ALA A N 1
ATOM 2445 C CA . ALA A 1 308 ? -45.486 10.471 54.859 1.00 91.75 308 ALA A CA 1
ATOM 2446 C C . ALA A 1 308 ? -46.039 10.385 53.424 1.00 91.75 308 ALA A C 1
ATOM 2448 O O . ALA A 1 308 ? -45.322 10.008 52.501 1.00 91.75 308 ALA A O 1
ATOM 2449 N N . ARG A 1 309 ? -47.295 10.800 53.201 1.00 90.19 309 ARG A N 1
ATOM 2450 C CA . ARG A 1 309 ? -47.889 10.850 51.857 1.00 90.19 309 ARG A CA 1
ATOM 2451 C C . ARG A 1 309 ? -47.217 11.881 50.946 1.00 90.19 309 ARG A C 1
ATOM 2453 O O . ARG A 1 309 ? -46.970 11.562 49.789 1.00 90.19 309 ARG A O 1
ATOM 2460 N N . MET A 1 310 ? -46.913 13.082 51.446 1.00 92.38 310 MET A N 1
ATOM 2461 C CA . MET A 1 310 ? -46.180 14.094 50.668 1.00 92.38 310 MET A CA 1
ATOM 2462 C C . MET A 1 310 ? -44.747 13.646 50.363 1.00 92.38 310 MET A C 1
ATOM 2464 O O . MET A 1 310 ? -44.252 13.912 49.273 1.00 92.38 310 MET A O 1
ATOM 2468 N N . GLN A 1 311 ? -44.100 12.926 51.284 1.00 93.00 311 GLN A N 1
ATOM 2469 C CA . GLN A 1 311 ? -42.771 12.359 51.064 1.00 93.00 311 GLN A CA 1
ATOM 2470 C C . GLN A 1 311 ? -42.792 11.281 49.968 1.00 93.00 311 GLN A C 1
ATOM 2472 O O . GLN A 1 311 ? -42.029 11.385 49.017 1.00 93.00 311 GLN A O 1
ATOM 2477 N N . LEU A 1 312 ? -43.738 10.334 50.017 1.00 91.69 312 LEU A N 1
ATOM 2478 C CA . LEU A 1 312 ? -43.928 9.330 48.957 1.00 91.69 312 LEU A CA 1
ATOM 2479 C C . LEU A 1 312 ? -44.254 9.952 47.586 1.00 91.69 312 LEU A C 1
ATOM 2481 O O . LEU A 1 312 ? -43.807 9.450 46.556 1.00 91.69 312 LEU A O 1
ATOM 2485 N N . GLU A 1 313 ? -45.024 11.043 47.554 1.00 91.62 313 GLU A N 1
ATOM 2486 C CA . GLU A 1 313 ? -45.309 11.781 46.318 1.00 91.62 313 GLU A CA 1
ATOM 2487 C C . GLU A 1 313 ? -44.050 12.490 45.791 1.00 91.62 313 GLU A C 1
ATOM 2489 O O . GLU A 1 313 ? -43.754 12.397 44.601 1.00 91.62 313 GLU A O 1
ATOM 2494 N N . SER A 1 314 ? -43.256 13.100 46.676 1.00 92.31 314 SER A N 1
ATOM 2495 C CA . SER A 1 314 ? -41.963 13.710 46.342 1.00 92.31 314 SER A CA 1
ATOM 2496 C C . SER A 1 314 ? -40.936 12.692 45.832 1.00 92.31 314 SER A C 1
ATOM 2498 O O . SER A 1 314 ? -40.258 12.962 44.843 1.00 92.31 314 SER A O 1
ATOM 2500 N N . ASP A 1 315 ? -40.823 11.523 46.466 1.00 91.69 315 ASP A N 1
ATOM 2501 C CA . ASP A 1 315 ? -39.939 10.440 46.023 1.00 91.69 315 ASP A CA 1
ATOM 2502 C C . ASP A 1 315 ? -40.408 9.854 44.676 1.00 91.69 315 ASP A C 1
ATOM 2504 O O . ASP A 1 315 ? -39.585 9.569 43.806 1.00 91.69 315 ASP A O 1
ATOM 2508 N N . SER A 1 316 ? -41.725 9.752 44.441 1.00 93.12 316 SER A N 1
ATOM 2509 C CA . SER A 1 316 ? -42.275 9.334 43.141 1.00 93.12 316 SER A CA 1
ATOM 2510 C C . SER A 1 316 ? -42.057 10.364 42.026 1.00 93.12 316 SER A C 1
ATOM 2512 O O . SER A 1 316 ? -41.959 9.970 40.862 1.00 93.12 316 SER A O 1
ATOM 2514 N N . ILE A 1 317 ? -42.006 11.660 42.347 1.00 93.38 317 ILE A N 1
ATOM 2515 C CA . ILE A 1 317 ? -41.654 12.716 41.387 1.00 93.38 317 ILE A CA 1
ATOM 2516 C C . ILE A 1 317 ? -40.161 12.640 41.064 1.00 93.38 317 ILE A C 1
ATOM 2518 O O . ILE A 1 317 ? -39.826 12.522 39.888 1.00 93.38 317 ILE A O 1
ATOM 2522 N N . ARG A 1 318 ? -39.286 12.575 42.079 1.00 93.31 318 ARG A N 1
ATOM 2523 C CA . ARG A 1 318 ? -37.831 12.465 41.880 1.00 93.31 318 ARG A CA 1
ATOM 2524 C C . ARG A 1 318 ? -37.459 11.246 41.028 1.00 93.31 318 ARG A C 1
ATOM 2526 O O . ARG A 1 318 ? -36.725 11.388 40.061 1.00 93.31 318 ARG A O 1
ATOM 2533 N N . ALA A 1 319 ? -38.052 10.079 41.296 1.00 92.69 319 ALA A N 1
ATOM 2534 C CA . ALA A 1 319 ? -37.833 8.885 40.476 1.00 92.69 319 ALA A CA 1
ATOM 2535 C C . ALA A 1 319 ? -38.258 9.081 39.004 1.00 92.69 319 ALA A C 1
ATOM 2537 O O . ALA A 1 319 ? -37.594 8.593 38.095 1.00 92.69 319 ALA A O 1
ATOM 2538 N N . LYS A 1 320 ? -39.346 9.818 38.729 1.00 92.69 320 LYS A N 1
ATOM 2539 C CA . LYS A 1 320 ? -39.756 10.138 37.347 1.00 92.69 320 LYS A CA 1
ATOM 2540 C C . LYS A 1 320 ? -38.798 11.113 36.670 1.00 92.69 320 LYS A C 1
ATOM 2542 O O . LYS A 1 320 ? -38.562 10.967 35.475 1.00 92.69 320 LYS A O 1
ATOM 2547 N N . GLU A 1 321 ? -38.265 12.084 37.403 1.00 94.12 321 GLU A N 1
ATOM 2548 C CA . GLU A 1 321 ? -37.246 13.013 36.903 1.00 94.12 321 GLU A CA 1
ATOM 2549 C C . GLU A 1 321 ? -35.946 12.261 36.573 1.00 94.12 321 GLU A C 1
ATOM 2551 O O . GLU A 1 321 ? -35.435 12.404 35.466 1.00 94.12 321 GLU A O 1
ATOM 2556 N N . GLU A 1 322 ? -35.492 11.362 37.455 1.00 94.38 322 GLU A N 1
ATOM 2557 C CA . GLU A 1 322 ? -34.355 10.454 37.222 1.00 94.38 322 GLU A CA 1
ATOM 2558 C C . GLU A 1 322 ? -34.552 9.593 35.957 1.00 94.38 322 GLU A C 1
ATOM 2560 O O . GLU A 1 322 ? -33.670 9.546 35.097 1.00 94.38 322 GLU A O 1
ATOM 2565 N N . TYR A 1 323 ? -35.725 8.967 35.775 1.00 91.25 323 TYR A N 1
ATOM 2566 C CA . TYR A 1 323 ? -36.024 8.214 34.548 1.00 91.25 323 TYR A CA 1
ATOM 2567 C C . TYR A 1 323 ? -36.124 9.101 33.300 1.00 91.25 323 TYR A C 1
ATOM 2569 O O . TYR A 1 323 ? -35.739 8.658 32.221 1.00 91.25 323 TYR A O 1
ATOM 2577 N N . THR A 1 324 ? -36.612 10.339 33.421 1.00 93.69 324 THR A N 1
ATOM 2578 C CA . THR A 1 324 ? -36.695 11.277 32.286 1.00 93.69 324 THR A CA 1
ATOM 2579 C C . THR A 1 324 ? -35.295 11.677 31.824 1.00 93.69 324 THR A C 1
ATOM 2581 O O . THR A 1 324 ? -34.995 11.557 30.640 1.00 93.69 324 THR A O 1
ATOM 2584 N N . LEU A 1 325 ? -34.404 12.028 32.757 1.00 94.56 325 LEU A N 1
ATOM 2585 C CA . LEU A 1 325 ? -32.998 12.312 32.461 1.00 94.56 325 LEU A CA 1
ATOM 2586 C C . LEU A 1 325 ? -32.288 11.100 31.839 1.00 94.56 325 LEU A C 1
ATOM 2588 O O . LEU A 1 325 ? -31.537 11.262 30.881 1.00 94.56 325 LEU A O 1
ATOM 2592 N N . LYS A 1 326 ? -32.559 9.876 32.321 1.00 95.19 326 LYS A N 1
ATOM 2593 C CA . LYS A 1 326 ? -31.974 8.661 31.728 1.00 95.19 326 LYS A CA 1
ATOM 2594 C C . LYS A 1 326 ? -32.483 8.399 30.306 1.00 95.19 326 LYS A C 1
ATOM 2596 O O . LYS A 1 326 ? -31.715 7.920 29.477 1.00 95.19 326 LYS A O 1
ATOM 2601 N N . ILE A 1 327 ? -33.745 8.718 30.006 1.00 91.44 327 ILE A N 1
ATOM 2602 C CA . ILE A 1 327 ? -34.285 8.647 28.639 1.00 91.44 327 ILE A CA 1
ATOM 2603 C C . ILE A 1 327 ? -33.595 9.684 27.743 1.00 91.44 327 ILE A C 1
ATOM 2605 O O . ILE A 1 327 ? -33.120 9.314 26.675 1.00 91.44 327 ILE A O 1
ATOM 2609 N N . GLU A 1 328 ? -33.459 10.936 28.187 1.00 93.12 328 GLU A N 1
ATOM 2610 C CA . GLU A 1 328 ? -32.767 11.993 27.429 1.00 93.12 328 GLU A CA 1
ATOM 2611 C C . GLU A 1 328 ? -31.291 11.644 27.150 1.00 93.12 328 GLU A C 1
ATOM 2613 O O . GLU A 1 328 ? -30.801 11.850 26.039 1.00 93.12 328 GLU A O 1
ATOM 2618 N N . GLU A 1 329 ? -30.585 11.060 28.122 1.00 94.50 329 GLU A N 1
ATOM 2619 C CA . GLU A 1 329 ? -29.209 10.568 27.964 1.00 94.50 329 GLU A CA 1
ATOM 2620 C C . GLU A 1 329 ? -29.129 9.419 26.940 1.00 94.50 329 GLU A C 1
ATOM 2622 O O . GLU A 1 329 ? -28.288 9.437 26.038 1.00 94.50 329 GLU A O 1
ATOM 2627 N N . LEU A 1 330 ? -30.037 8.438 27.018 1.00 90.81 330 LEU A N 1
ATOM 2628 C CA . LEU A 1 330 ? -30.108 7.334 26.054 1.00 90.81 330 LEU A CA 1
ATOM 2629 C C . LEU A 1 330 ? -30.474 7.819 24.642 1.00 90.81 330 LEU A C 1
ATOM 2631 O O . LEU A 1 330 ? -29.907 7.325 23.668 1.00 90.81 330 LEU A O 1
ATOM 2635 N N . GLU A 1 331 ? -31.357 8.812 24.506 1.00 93.94 331 GLU A N 1
ATOM 2636 C CA . GLU A 1 331 ? -31.667 9.451 23.222 1.00 93.94 331 GLU A CA 1
ATOM 2637 C C . GLU A 1 331 ? -30.449 10.184 22.635 1.00 93.94 331 GLU A C 1
ATOM 2639 O O . GLU A 1 331 ? -30.215 10.110 21.424 1.00 93.94 331 GLU A O 1
ATOM 2644 N N . GLN A 1 332 ? -29.630 10.837 23.470 1.00 95.12 332 GLN A N 1
ATOM 2645 C CA . GLN A 1 332 ? -28.369 11.454 23.041 1.00 95.12 332 GLN A CA 1
ATOM 2646 C C . GLN A 1 332 ? -27.343 10.411 22.581 1.00 95.12 332 GLN A C 1
ATOM 2648 O O . GLN A 1 332 ? -26.772 10.570 21.499 1.00 95.12 332 GLN A O 1
ATOM 2653 N N . HIS A 1 333 ? -27.154 9.315 23.324 1.00 92.00 333 HIS A N 1
ATOM 2654 C CA . HIS A 1 333 ? -26.286 8.212 22.895 1.00 92.00 333 HIS A CA 1
ATOM 2655 C C . HIS A 1 333 ? -26.764 7.575 21.583 1.00 92.00 333 HIS A C 1
ATOM 2657 O O . HIS A 1 333 ? -25.959 7.354 20.680 1.00 92.00 333 HIS A O 1
ATOM 2663 N N . LEU A 1 334 ? -28.071 7.345 21.430 1.00 88.69 334 LEU A N 1
ATOM 2664 C CA . LEU A 1 334 ? -28.664 6.786 20.211 1.00 88.69 334 LEU A CA 1
ATOM 2665 C C . LEU A 1 334 ? -28.483 7.742 19.017 1.00 88.69 334 LEU A C 1
ATOM 2667 O O . LEU A 1 334 ? -28.181 7.304 17.904 1.00 88.69 334 LEU A O 1
ATOM 2671 N N . LYS A 1 335 ? -28.599 9.058 19.238 1.00 95.31 335 LYS A N 1
ATOM 2672 C CA . LYS A 1 335 ? -28.296 10.077 18.224 1.00 95.31 335 LYS A CA 1
ATOM 2673 C C . LYS A 1 335 ? -26.816 10.059 17.823 1.00 95.31 335 LYS A C 1
ATOM 2675 O O . LYS A 1 335 ? -26.535 10.044 16.627 1.00 95.31 335 LYS A O 1
ATOM 2680 N N . HIS A 1 336 ? -25.895 10.004 18.786 1.00 92.75 336 HIS A N 1
ATOM 2681 C CA . HIS A 1 336 ? -24.454 9.932 18.522 1.00 92.75 336 HIS A CA 1
ATOM 2682 C C . HIS A 1 336 ? -24.077 8.652 17.759 1.00 92.75 336 HIS A C 1
ATOM 2684 O O . HIS A 1 336 ? -23.377 8.717 16.752 1.00 92.75 336 HIS A O 1
ATOM 2690 N N . ALA A 1 337 ? -24.610 7.496 18.169 1.00 89.19 337 ALA A N 1
ATOM 2691 C CA . ALA A 1 337 ? -24.410 6.221 17.479 1.00 89.19 337 ALA A CA 1
ATOM 2692 C C . ALA A 1 337 ? -24.920 6.263 16.026 1.00 89.19 337 ALA A C 1
ATOM 2694 O O . ALA A 1 337 ? -24.240 5.795 15.117 1.00 89.19 337 ALA A O 1
ATOM 2695 N N . LYS A 1 338 ? -26.075 6.897 15.771 1.00 92.50 338 LYS A N 1
ATOM 2696 C CA . LYS A 1 338 ? -26.584 7.111 14.403 1.00 92.50 338 LYS A CA 1
ATOM 2697 C C . LYS A 1 338 ? -25.700 8.035 13.566 1.00 92.50 338 LYS A C 1
ATOM 2699 O O . LYS A 1 338 ? -25.531 7.770 12.380 1.00 92.50 338 LYS A O 1
ATOM 2704 N N . GLN A 1 339 ? -25.146 9.097 14.153 1.00 94.31 339 GLN A N 1
ATOM 2705 C CA . GLN A 1 339 ? -24.223 9.997 13.451 1.00 94.31 339 GLN A CA 1
ATOM 2706 C C . GLN A 1 339 ? -22.917 9.272 13.096 1.00 94.31 339 GLN A C 1
ATOM 2708 O O . GLN A 1 339 ? -22.543 9.251 11.927 1.00 94.31 339 GLN A O 1
ATOM 2713 N N . SER A 1 340 ? -22.316 8.567 14.057 1.00 92.75 340 SER A N 1
ATOM 2714 C CA . SER A 1 340 ? -21.121 7.743 13.838 1.00 92.75 340 SER A CA 1
ATOM 2715 C C . SER A 1 340 ? -21.354 6.634 12.798 1.00 92.75 340 SER A C 1
ATOM 2717 O O . SER A 1 340 ? -20.541 6.452 11.897 1.00 92.75 340 SER A O 1
ATOM 2719 N N . SER A 1 341 ? -22.510 5.960 12.829 1.00 88.75 341 SER A N 1
ATOM 2720 C CA . SER A 1 341 ? -22.906 4.979 11.807 1.00 88.75 341 SER A CA 1
ATOM 2721 C C . SER A 1 341 ? -23.051 5.606 10.410 1.00 88.75 341 SER A C 1
ATOM 2723 O O . SER A 1 341 ? -22.624 5.014 9.418 1.00 88.75 341 SER A O 1
ATOM 2725 N N . GLN A 1 342 ? -23.594 6.825 10.311 1.00 94.31 342 GLN A N 1
ATOM 2726 C CA . GLN A 1 342 ? -23.699 7.554 9.042 1.00 94.31 342 GLN A CA 1
ATOM 2727 C C . GLN A 1 342 ? -22.327 8.011 8.515 1.00 94.31 342 GLN A C 1
ATOM 2729 O O . GLN A 1 342 ? -22.102 8.011 7.305 1.00 94.31 342 GLN A O 1
ATOM 2734 N N . GLU A 1 343 ? -21.407 8.396 9.397 1.00 92.94 343 GLU A N 1
ATOM 2735 C CA . GLU A 1 343 ? -20.024 8.741 9.048 1.00 92.94 343 GLU A CA 1
ATOM 2736 C C . GLU A 1 343 ? -19.244 7.505 8.584 1.00 92.94 343 GLU A C 1
ATOM 2738 O O . GLU A 1 343 ? -18.614 7.549 7.528 1.00 92.94 343 GLU A O 1
ATOM 2743 N N . ALA A 1 344 ? -19.387 6.370 9.274 1.00 89.88 344 ALA A N 1
ATOM 2744 C CA . ALA A 1 344 ? -18.827 5.087 8.852 1.00 89.88 344 ALA A CA 1
ATOM 2745 C C . ALA A 1 344 ? -19.378 4.625 7.487 1.00 89.88 344 ALA A C 1
ATOM 2747 O O . ALA A 1 344 ? -18.625 4.118 6.655 1.00 89.88 344 ALA A O 1
ATOM 2748 N N . ALA A 1 345 ? -20.669 4.849 7.211 1.00 91.44 345 ALA A N 1
ATOM 2749 C CA . ALA A 1 345 ? -21.261 4.560 5.904 1.00 91.44 345 ALA A CA 1
ATOM 2750 C C . ALA A 1 345 ? -20.646 5.416 4.779 1.00 91.44 345 ALA A C 1
ATOM 2752 O O . ALA A 1 345 ? -20.296 4.875 3.731 1.00 91.44 345 ALA A O 1
ATOM 2753 N N . LYS A 1 346 ? -20.436 6.721 5.013 1.00 95.25 346 LYS A N 1
ATOM 2754 C CA . LYS A 1 346 ? -19.748 7.616 4.060 1.00 95.25 346 LYS A CA 1
ATOM 2755 C C . LYS A 1 346 ? -18.285 7.226 3.849 1.00 95.25 346 LYS A C 1
ATOM 2757 O O . LYS A 1 346 ? -17.816 7.225 2.717 1.00 95.25 346 LYS A O 1
ATOM 2762 N N . ALA A 1 347 ? -17.571 6.862 4.915 1.00 91.81 347 ALA A N 1
ATOM 2763 C CA . ALA A 1 347 ? -16.192 6.385 4.816 1.00 91.81 347 ALA A CA 1
ATOM 2764 C C . ALA A 1 347 ? -16.103 5.085 3.996 1.00 91.81 347 ALA A C 1
ATOM 2766 O O . ALA A 1 347 ? -15.198 4.928 3.180 1.00 91.81 347 ALA A O 1
ATOM 2767 N N . LYS A 1 348 ? -17.080 4.178 4.140 1.00 93.19 348 LYS A N 1
ATOM 2768 C CA . LYS A 1 348 ? -17.181 2.959 3.324 1.00 93.19 348 LYS A CA 1
ATOM 2769 C C . LYS A 1 348 ? -17.455 3.257 1.843 1.00 93.19 348 LYS A C 1
ATOM 2771 O O . LYS A 1 348 ? -16.878 2.598 0.986 1.00 93.19 348 LYS A O 1
ATOM 2776 N N . GLU A 1 349 ? -18.295 4.246 1.542 1.00 94.56 349 GLU A N 1
ATOM 2777 C CA . GLU A 1 349 ? -18.552 4.716 0.170 1.00 94.56 349 GLU A CA 1
ATOM 2778 C C . GLU A 1 349 ? -17.294 5.342 -0.461 1.00 94.56 349 GLU A C 1
ATOM 2780 O O . GLU A 1 349 ? -16.942 5.026 -1.596 1.00 94.56 349 GLU A O 1
ATOM 2785 N N . GLN A 1 350 ? -16.545 6.146 0.302 1.00 94.62 350 GLN A N 1
ATOM 2786 C CA . GLN A 1 350 ? -15.255 6.699 -0.131 1.00 94.62 350 GLN A CA 1
ATOM 2787 C C . GLN A 1 350 ? -14.196 5.612 -0.362 1.00 94.62 350 GLN A C 1
ATOM 2789 O O . GLN A 1 350 ? -13.490 5.664 -1.365 1.00 94.62 350 GLN A O 1
ATOM 2794 N N . LEU A 1 351 ? -14.107 4.604 0.514 1.00 89.50 351 LEU A N 1
ATOM 2795 C CA . LEU A 1 351 ? -13.209 3.460 0.322 1.00 89.50 351 LEU A CA 1
ATOM 2796 C C . LEU A 1 351 ? -13.559 2.651 -0.935 1.00 89.50 351 LEU A C 1
ATOM 2798 O O . LEU A 1 351 ? -12.647 2.220 -1.634 1.00 89.50 351 LEU A O 1
ATOM 2802 N N . ALA A 1 352 ? -14.846 2.482 -1.255 1.00 90.81 352 ALA A N 1
ATOM 2803 C CA . ALA A 1 352 ? -15.267 1.845 -2.503 1.00 90.81 352 ALA A CA 1
ATOM 2804 C C . ALA A 1 352 ? -14.836 2.668 -3.733 1.00 90.81 352 ALA A C 1
ATOM 2806 O O . ALA A 1 352 ? -14.212 2.125 -4.639 1.00 90.81 352 ALA A O 1
ATOM 2807 N N . SER A 1 353 ? -15.061 3.987 -3.723 1.00 93.69 353 SER A N 1
ATOM 2808 C CA . SER A 1 353 ? -14.622 4.879 -4.811 1.00 93.69 353 SER A CA 1
ATOM 2809 C C . SER A 1 353 ? -13.097 4.881 -4.998 1.00 93.69 353 SER A C 1
ATOM 2811 O O . SER A 1 353 ? -12.612 4.859 -6.127 1.00 93.69 353 SER A O 1
ATOM 2813 N N . LEU A 1 354 ? -12.326 4.885 -3.905 1.00 92.25 354 LEU A N 1
ATOM 2814 C CA . LEU A 1 354 ? -10.861 4.823 -3.960 1.00 92.25 354 LEU A CA 1
ATOM 2815 C C . LEU A 1 354 ? -10.356 3.456 -4.445 1.00 92.25 354 LEU A C 1
ATOM 2817 O O . LEU A 1 354 ? -9.337 3.393 -5.130 1.00 92.25 354 LEU A O 1
ATOM 2821 N N . GLN A 1 355 ? -11.059 2.366 -4.126 1.00 94.81 355 GLN A N 1
ATOM 2822 C CA . GLN A 1 355 ? -10.753 1.033 -4.651 1.00 94.81 355 GLN A CA 1
ATOM 2823 C C . GLN A 1 355 ? -10.960 0.985 -6.176 1.00 94.81 355 GLN A C 1
ATOM 2825 O O . GLN A 1 355 ? -10.069 0.509 -6.882 1.00 94.81 355 GLN A O 1
ATOM 2830 N N . ASP A 1 356 ? -12.064 1.542 -6.688 1.00 93.88 356 ASP A N 1
ATOM 2831 C CA . ASP A 1 356 ? -12.319 1.649 -8.133 1.00 93.88 356 ASP A CA 1
ATOM 2832 C C . ASP A 1 356 ? -11.227 2.478 -8.840 1.00 93.88 356 ASP A C 1
ATOM 2834 O O . ASP A 1 356 ? -10.704 2.071 -9.882 1.00 93.88 356 ASP A O 1
ATOM 2838 N N . GLU A 1 357 ? -10.808 3.609 -8.257 1.00 95.38 357 GLU A N 1
ATOM 2839 C CA . GLU A 1 357 ? -9.683 4.409 -8.764 1.00 95.38 357 GLU A CA 1
ATOM 2840 C C . GLU A 1 357 ? -8.363 3.621 -8.774 1.00 95.38 357 GLU A C 1
ATOM 2842 O O . GLU A 1 357 ? -7.626 3.647 -9.765 1.00 95.38 357 GLU A O 1
ATOM 2847 N N . VAL A 1 358 ? -8.070 2.871 -7.708 1.00 92.56 358 VAL A N 1
ATOM 2848 C CA . VAL A 1 358 ? -6.889 1.999 -7.617 1.00 92.56 358 VAL A CA 1
ATOM 2849 C C . VAL A 1 358 ? -6.917 0.906 -8.690 1.00 92.56 358 VAL A C 1
ATOM 2851 O O . VAL A 1 358 ? -5.878 0.621 -9.293 1.00 92.56 358 VAL A O 1
ATOM 2854 N N . ASP A 1 359 ? -8.073 0.314 -8.985 1.00 94.31 359 ASP A N 1
ATOM 2855 C CA . ASP A 1 359 ? -8.208 -0.719 -10.017 1.00 94.31 359 ASP A CA 1
ATOM 2856 C C . ASP A 1 359 ? -8.115 -0.140 -11.446 1.00 94.31 359 ASP A C 1
ATOM 2858 O O . ASP A 1 359 ? -7.445 -0.723 -12.311 1.00 94.31 359 ASP A O 1
ATOM 2862 N N . ILE A 1 360 ? -8.627 1.075 -11.679 1.00 96.25 360 ILE A N 1
ATOM 2863 C CA . ILE A 1 360 ? -8.373 1.848 -12.909 1.00 96.25 360 ILE A CA 1
ATOM 2864 C C . ILE A 1 360 ? -6.871 2.144 -13.067 1.00 96.25 360 ILE A C 1
ATOM 2866 O O . ILE A 1 360 ? -6.315 1.966 -14.158 1.00 96.25 360 ILE A O 1
ATOM 2870 N N . LEU A 1 361 ? -6.182 2.546 -11.993 1.00 93.00 361 LEU A N 1
ATOM 2871 C CA . LEU A 1 361 ? -4.739 2.811 -12.007 1.00 93.00 361 LEU A CA 1
ATOM 2872 C C . LEU A 1 361 ? -3.913 1.538 -12.247 1.00 93.00 361 LEU A C 1
ATOM 2874 O O . LEU A 1 361 ? -2.944 1.594 -13.008 1.00 93.00 361 LEU A O 1
ATOM 2878 N N . LYS A 1 362 ? -4.306 0.377 -11.701 1.00 94.00 362 LYS A N 1
ATOM 2879 C CA . LYS A 1 362 ? -3.688 -0.925 -12.031 1.00 94.00 362 LYS A CA 1
ATOM 2880 C C . LYS A 1 362 ? -3.822 -1.240 -13.523 1.00 94.00 362 LYS A C 1
ATOM 2882 O O . LYS A 1 362 ? -2.830 -1.591 -14.164 1.00 94.00 362 LYS A O 1
ATOM 2887 N N . HIS A 1 363 ? -5.009 -1.064 -14.104 1.00 93.12 363 HIS A N 1
ATOM 2888 C CA . HIS A 1 363 ? -5.223 -1.284 -15.537 1.00 93.12 363 HIS A CA 1
ATOM 2889 C C . HIS A 1 363 ? -4.423 -0.295 -16.407 1.00 93.12 363 HIS A C 1
ATOM 2891 O O . HIS A 1 363 ? -3.836 -0.686 -17.420 1.00 93.12 363 HIS A O 1
ATOM 2897 N N . SER A 1 364 ? -4.332 0.969 -15.982 1.00 92.56 364 SER A N 1
ATOM 2898 C CA . SER A 1 364 ? -3.492 1.993 -16.616 1.00 92.56 364 SER A CA 1
ATOM 2899 C C . SER A 1 364 ? -2.002 1.628 -16.563 1.00 92.56 364 SER A C 1
ATOM 2901 O O . SER A 1 364 ? -1.319 1.693 -17.583 1.00 92.56 364 SER A O 1
ATOM 2903 N N . LYS A 1 365 ? -1.506 1.134 -15.419 1.00 94.50 365 LYS A N 1
ATOM 2904 C CA . LYS A 1 365 ? -0.128 0.640 -15.250 1.00 94.50 365 LYS A CA 1
ATOM 2905 C C . LYS A 1 365 ? 0.188 -0.531 -16.187 1.00 94.50 365 LYS A C 1
ATOM 2907 O O . LYS A 1 365 ? 1.260 -0.550 -16.785 1.00 94.50 365 LYS A O 1
ATOM 2912 N N . ILE A 1 366 ? -0.736 -1.481 -16.356 1.00 94.31 366 ILE A N 1
ATOM 2913 C CA . ILE A 1 366 ? -0.567 -2.604 -17.297 1.00 94.31 366 ILE A CA 1
ATOM 2914 C C . ILE A 1 366 ? -0.463 -2.088 -18.741 1.00 94.31 366 ILE A C 1
ATOM 2916 O O . ILE A 1 366 ? 0.436 -2.497 -19.475 1.00 94.31 366 ILE A O 1
ATOM 2920 N N . LYS A 1 367 ? -1.330 -1.147 -19.141 1.00 95.25 367 LYS A N 1
ATOM 2921 C CA . LYS A 1 367 ? -1.264 -0.499 -20.464 1.00 95.25 367 LYS A CA 1
ATOM 2922 C C . LYS A 1 367 ? 0.040 0.271 -20.668 1.00 95.25 367 LYS A C 1
ATOM 2924 O O . LYS A 1 367 ? 0.652 0.138 -21.725 1.00 95.25 367 LYS A O 1
ATOM 2929 N N . LEU A 1 368 ? 0.490 1.026 -19.663 1.00 93.88 368 LEU A N 1
ATOM 2930 C CA . LEU A 1 368 ? 1.768 1.735 -19.700 1.00 93.88 368 LEU A CA 1
ATOM 2931 C C . LEU A 1 368 ? 2.915 0.747 -19.944 1.00 93.88 368 LEU A C 1
ATOM 2933 O O . LEU A 1 368 ? 3.646 0.910 -20.917 1.00 93.88 368 LEU A O 1
ATOM 2937 N N . HIS A 1 369 ? 2.990 -0.333 -19.166 1.00 93.38 369 HIS A N 1
ATOM 2938 C CA . HIS A 1 369 ? 4.027 -1.353 -19.317 1.00 93.38 369 HIS A CA 1
ATOM 2939 C C . HIS A 1 369 ? 4.008 -2.034 -20.701 1.00 93.38 369 HIS A C 1
ATOM 2941 O O . HIS A 1 369 ? 5.057 -2.262 -21.305 1.00 93.38 369 HIS A O 1
ATOM 2947 N N . GLN A 1 370 ? 2.822 -2.287 -21.268 1.00 94.81 370 GLN A N 1
ATOM 2948 C CA . GLN A 1 370 ? 2.689 -2.766 -22.651 1.00 94.81 370 GLN A CA 1
ATOM 2949 C C . GLN A 1 370 ? 3.245 -1.753 -23.667 1.00 94.81 370 GLN A C 1
ATOM 2951 O O . GLN A 1 370 ? 3.968 -2.146 -24.585 1.00 94.81 370 GLN A O 1
ATOM 2956 N N . THR A 1 371 ? 2.958 -0.456 -23.504 1.00 91.31 371 THR A N 1
ATOM 2957 C CA . THR A 1 371 ? 3.512 0.589 -24.385 1.00 91.31 371 THR A CA 1
ATOM 2958 C C . THR A 1 371 ? 5.017 0.789 -24.201 1.00 91.31 371 THR A C 1
ATOM 2960 O O . THR A 1 371 ? 5.718 1.006 -25.186 1.00 91.31 371 THR A O 1
ATOM 2963 N N . GLU A 1 372 ? 5.543 0.640 -22.984 1.00 92.25 372 GLU A N 1
ATOM 2964 C CA . GLU A 1 372 ? 6.980 0.677 -22.690 1.00 92.25 372 GLU A CA 1
ATOM 2965 C C . GLU A 1 372 ? 7.710 -0.503 -23.342 1.00 92.25 372 GLU A C 1
ATOM 2967 O O . GLU A 1 372 ? 8.723 -0.294 -24.007 1.00 92.25 372 GLU A O 1
ATOM 2972 N N . SER A 1 373 ? 7.157 -1.719 -23.254 1.00 92.06 373 SER A N 1
ATOM 2973 C CA . SER A 1 373 ? 7.690 -2.907 -23.937 1.00 92.06 373 SER A CA 1
ATOM 2974 C C . SER A 1 373 ? 7.681 -2.750 -25.465 1.00 92.06 373 SER A C 1
ATOM 2976 O O . SER A 1 373 ? 8.661 -3.081 -26.135 1.00 92.06 373 SER A O 1
ATOM 2978 N N . GLN A 1 374 ? 6.617 -2.179 -26.043 1.00 93.75 374 GLN A N 1
ATOM 2979 C CA . GLN A 1 374 ? 6.583 -1.849 -27.475 1.00 93.75 374 GLN A CA 1
ATOM 2980 C C . GLN A 1 374 ? 7.628 -0.787 -27.851 1.00 93.75 374 GLN A C 1
ATOM 2982 O O . GLN A 1 374 ? 8.298 -0.918 -28.875 1.00 93.75 374 GLN A O 1
ATOM 2987 N N . LEU A 1 375 ? 7.804 0.243 -27.021 1.00 92.38 375 LEU A N 1
ATOM 2988 C CA . LEU A 1 375 ? 8.791 1.304 -27.228 1.00 92.38 375 LEU A CA 1
ATOM 2989 C C . LEU A 1 375 ? 10.224 0.760 -27.127 1.00 92.38 375 LEU A C 1
ATOM 2991 O O . LEU A 1 375 ? 11.075 1.145 -27.928 1.00 92.38 375 LEU A O 1
ATOM 2995 N N . GLN A 1 376 ? 10.484 -0.173 -26.209 1.00 94.56 376 GLN A N 1
ATOM 2996 C CA . GLN A 1 376 ? 11.755 -0.888 -26.110 1.00 94.56 376 GLN A CA 1
ATOM 2997 C C . GLN A 1 376 ? 12.031 -1.726 -27.370 1.00 94.56 376 GLN A C 1
ATOM 2999 O O . GLN A 1 376 ? 13.072 -1.533 -27.994 1.00 94.56 376 GLN A O 1
ATOM 3004 N N . LYS A 1 377 ? 11.071 -2.538 -27.834 1.00 93.00 377 LYS A N 1
ATOM 3005 C CA . LYS A 1 377 ? 11.200 -3.302 -29.094 1.00 93.00 377 LYS A CA 1
ATOM 3006 C C . LYS A 1 377 ? 11.453 -2.402 -30.311 1.00 93.00 377 LYS A C 1
ATOM 3008 O O . LYS A 1 377 ? 12.190 -2.769 -31.225 1.00 93.00 377 LYS A O 1
ATOM 3013 N N . LEU A 1 378 ? 10.864 -1.202 -30.340 1.00 92.19 378 LEU A N 1
ATOM 3014 C CA . LEU A 1 378 ? 11.135 -0.211 -31.386 1.00 92.19 378 LEU A CA 1
ATOM 3015 C C . LEU A 1 378 ? 12.537 0.412 -31.266 1.00 92.19 378 LEU A C 1
ATOM 3017 O O . LEU A 1 378 ? 13.160 0.647 -32.300 1.00 92.19 378 LEU A O 1
ATOM 3021 N N . LYS A 1 379 ? 13.060 0.637 -30.052 1.00 95.25 379 LYS A N 1
ATOM 3022 C CA . LYS A 1 379 ? 14.454 1.071 -29.836 1.00 95.25 379 LYS A CA 1
ATOM 3023 C C . LYS A 1 379 ? 15.451 0.012 -30.300 1.00 95.25 379 LYS A C 1
ATOM 3025 O O . LYS A 1 379 ? 16.304 0.330 -31.119 1.00 95.25 379 LYS A O 1
ATOM 3030 N N . GLU A 1 380 ? 15.282 -1.239 -29.878 1.00 94.19 380 GLU A N 1
ATOM 3031 C CA . GLU A 1 380 ? 16.111 -2.383 -30.299 1.00 94.19 380 GLU A CA 1
ATOM 3032 C C . GLU A 1 380 ? 16.107 -2.541 -31.835 1.00 94.19 380 GLU A C 1
ATOM 3034 O O . GLU A 1 380 ? 17.141 -2.764 -32.474 1.00 94.19 380 GLU A O 1
ATOM 3039 N N . LYS A 1 381 ? 14.949 -2.323 -32.475 1.00 93.94 381 LYS A N 1
ATOM 3040 C CA . LYS A 1 381 ? 14.844 -2.290 -33.941 1.00 93.94 381 LYS A CA 1
ATOM 3041 C C . LYS A 1 381 ? 15.589 -1.106 -34.578 1.00 93.94 381 LYS A C 1
ATOM 3043 O O . LYS A 1 381 ? 16.173 -1.263 -35.646 1.00 93.94 381 LYS A O 1
ATOM 3048 N N . VAL A 1 382 ? 15.581 0.077 -33.963 1.00 92.31 382 VAL A N 1
ATOM 3049 C CA . VAL A 1 382 ? 16.349 1.239 -34.449 1.00 92.31 382 VAL A CA 1
ATOM 3050 C C . VAL A 1 382 ? 17.855 1.027 -34.271 1.00 92.31 382 VAL A C 1
ATOM 3052 O O . VAL A 1 382 ? 18.620 1.369 -35.170 1.00 92.31 382 VAL A O 1
ATOM 3055 N N . GLU A 1 383 ? 18.285 0.421 -33.165 1.00 93.88 383 GLU A N 1
ATOM 3056 C CA . GLU A 1 383 ? 19.691 0.096 -32.902 1.00 93.88 383 GLU A CA 1
ATOM 3057 C C . GLU A 1 383 ? 20.222 -0.949 -33.895 1.00 93.88 383 GLU A C 1
ATOM 3059 O O . GLU A 1 383 ? 21.245 -0.708 -34.539 1.00 93.88 383 GLU A O 1
ATOM 3064 N N . SER A 1 384 ? 19.475 -2.032 -34.140 1.00 92.31 384 SER A N 1
ATOM 3065 C CA . SER A 1 384 ? 19.830 -3.027 -35.169 1.00 92.31 384 SER A CA 1
ATOM 3066 C C . SER A 1 384 ? 19.853 -2.448 -36.591 1.00 92.31 384 SER A C 1
ATOM 3068 O O . SER A 1 384 ? 20.766 -2.751 -37.359 1.00 92.31 384 SER A O 1
ATOM 3070 N N . MET A 1 385 ? 18.927 -1.546 -36.943 1.00 90.12 385 MET A N 1
ATOM 3071 C CA . MET A 1 385 ? 19.005 -0.783 -38.201 1.00 90.12 385 MET A CA 1
ATOM 3072 C C . MET A 1 385 ? 20.240 0.131 -38.258 1.00 90.12 385 MET A C 1
ATOM 3074 O O . MET A 1 385 ? 20.798 0.340 -39.334 1.00 90.12 385 MET A O 1
ATOM 3078 N N . GLY A 1 386 ? 20.695 0.655 -37.118 1.00 91.62 386 GLY A N 1
ATOM 3079 C CA . GLY A 1 386 ? 21.942 1.410 -37.008 1.00 91.62 386 GLY A CA 1
ATOM 3080 C C . GLY A 1 386 ? 23.175 0.570 -37.349 1.00 91.62 386 GLY A C 1
ATOM 3081 O O . GLY A 1 386 ? 24.080 1.069 -38.015 1.00 91.62 386 GLY A O 1
ATOM 3082 N N . ASP A 1 387 ? 23.201 -0.704 -36.959 1.00 91.81 387 ASP A N 1
ATOM 3083 C CA . ASP A 1 387 ? 24.276 -1.630 -37.337 1.00 91.81 387 ASP A CA 1
ATOM 3084 C C . ASP A 1 387 ? 24.192 -2.063 -38.806 1.00 91.81 387 ASP A C 1
ATOM 3086 O O . ASP A 1 387 ? 25.219 -2.087 -39.488 1.00 91.81 387 ASP A O 1
ATOM 3090 N N . VAL A 1 388 ? 22.987 -2.295 -39.340 1.00 91.44 388 VAL A N 1
ATOM 3091 C CA . VAL A 1 388 ? 22.784 -2.523 -40.785 1.00 91.44 388 VAL A CA 1
ATOM 3092 C C . VAL A 1 388 ? 23.285 -1.329 -41.606 1.00 91.44 388 VAL A C 1
ATOM 3094 O O . VAL A 1 388 ? 23.980 -1.530 -42.599 1.00 91.44 388 VAL A O 1
ATOM 3097 N N . ASN A 1 389 ? 23.023 -0.093 -41.169 1.00 92.81 389 ASN A N 1
ATOM 3098 C CA . ASN A 1 389 ? 23.533 1.105 -41.840 1.00 92.81 389 ASN A CA 1
ATOM 3099 C C . ASN A 1 389 ? 25.071 1.184 -41.815 1.00 92.81 389 ASN A C 1
ATOM 3101 O O . ASN A 1 389 ? 25.661 1.547 -42.826 1.00 92.81 389 ASN A O 1
ATOM 3105 N N . LYS A 1 390 ? 25.744 0.793 -40.720 1.00 94.50 390 LYS A N 1
ATOM 3106 C CA . LYS A 1 390 ? 27.224 0.727 -40.675 1.00 94.50 390 LYS A CA 1
ATOM 3107 C C . LYS A 1 390 ? 27.784 -0.311 -41.652 1.00 94.50 390 LYS A C 1
ATOM 3109 O O . LYS A 1 390 ? 28.833 -0.080 -42.251 1.00 94.50 390 LYS A O 1
ATOM 3114 N N . VAL A 1 391 ? 27.111 -1.456 -41.799 1.00 92.94 391 VAL A N 1
ATOM 3115 C CA . VAL A 1 391 ? 27.488 -2.486 -42.782 1.00 92.94 391 VAL A CA 1
ATOM 3116 C C . VAL A 1 391 ? 27.290 -1.958 -44.204 1.00 92.94 391 VAL A C 1
ATOM 3118 O O . VAL A 1 391 ? 28.198 -2.092 -45.020 1.00 92.94 391 VAL A O 1
ATOM 3121 N N . LEU A 1 392 ? 26.166 -1.284 -44.471 1.00 93.19 392 LEU A N 1
ATOM 3122 C CA . LEU A 1 392 ? 25.888 -0.651 -45.759 1.00 93.19 392 LEU A CA 1
ATOM 3123 C C . LEU A 1 392 ? 26.926 0.429 -46.103 1.00 93.19 392 LEU A C 1
ATOM 3125 O O . LEU A 1 392 ? 27.487 0.384 -47.189 1.00 93.19 392 LEU A O 1
ATOM 3129 N N . GLU A 1 393 ? 27.264 1.336 -45.180 1.00 94.38 393 GLU A N 1
ATOM 3130 C CA . GLU A 1 393 ? 28.320 2.346 -45.383 1.00 94.38 393 GLU A CA 1
ATOM 3131 C C . GLU A 1 393 ? 29.692 1.706 -45.673 1.00 94.38 393 GLU A C 1
ATOM 3133 O O . GLU A 1 393 ? 30.460 2.203 -46.502 1.00 94.38 393 GLU A O 1
ATOM 3138 N N . ALA A 1 394 ? 30.017 0.586 -45.016 1.00 92.06 394 ALA A N 1
ATOM 3139 C CA . ALA A 1 394 ? 31.252 -0.152 -45.273 1.00 92.06 394 ALA A CA 1
ATOM 3140 C C . ALA A 1 394 ? 31.257 -0.821 -46.662 1.00 92.06 394 ALA A C 1
ATOM 3142 O O . ALA A 1 394 ? 32.294 -0.831 -47.330 1.00 92.06 394 ALA A O 1
ATOM 3143 N N . GLU A 1 395 ? 30.114 -1.341 -47.112 1.00 90.25 395 GLU A N 1
ATOM 3144 C CA . GLU A 1 395 ? 29.942 -1.953 -48.433 1.00 90.25 395 GLU A CA 1
ATOM 3145 C C . GLU A 1 395 ? 29.911 -0.899 -49.554 1.00 90.25 395 GLU A C 1
ATOM 3147 O O . GLU A 1 395 ? 30.623 -1.045 -50.546 1.00 90.25 395 GLU A O 1
ATOM 3152 N N . GLU A 1 396 ? 29.219 0.230 -49.369 1.00 93.38 396 GLU A N 1
ATOM 3153 C CA . GLU A 1 396 ? 29.263 1.399 -50.263 1.00 93.38 396 GLU A CA 1
ATOM 3154 C C . GLU A 1 396 ? 30.688 1.949 -50.413 1.00 93.38 396 GLU A C 1
ATOM 3156 O O . GLU A 1 396 ? 31.128 2.278 -51.523 1.00 93.38 396 GLU A O 1
ATOM 3161 N N . LYS A 1 397 ? 31.453 2.002 -49.315 1.00 94.94 397 LYS A N 1
ATOM 3162 C CA . LYS A 1 397 ? 32.868 2.381 -49.346 1.00 94.94 397 LYS A CA 1
ATOM 3163 C C . LYS A 1 397 ? 33.710 1.359 -50.114 1.00 94.94 397 LYS A C 1
ATOM 3165 O O . LYS A 1 397 ? 34.481 1.759 -50.985 1.00 94.94 397 LYS A O 1
ATOM 3170 N N . ALA A 1 398 ? 33.548 0.062 -49.848 1.00 93.31 398 ALA A N 1
ATOM 3171 C CA . ALA A 1 398 ? 34.267 -0.994 -50.563 1.00 93.31 398 ALA A CA 1
ATOM 3172 C C . ALA A 1 398 ? 33.938 -1.001 -52.070 1.00 93.31 398 ALA A C 1
ATOM 3174 O O . ALA A 1 398 ? 34.836 -1.159 -52.900 1.00 93.31 398 ALA A O 1
ATOM 3175 N N . HIS A 1 399 ? 32.679 -0.752 -52.440 1.00 92.94 399 HIS A N 1
ATOM 3176 C CA . HIS A 1 399 ? 32.261 -0.558 -53.828 1.00 92.94 399 HIS A CA 1
ATOM 3177 C C . HIS A 1 399 ? 32.881 0.695 -54.452 1.00 92.94 399 HIS A C 1
ATOM 3179 O O . HIS A 1 399 ? 33.350 0.629 -55.586 1.00 92.94 399 HIS A O 1
ATOM 3185 N N . SER A 1 400 ? 32.944 1.811 -53.724 1.00 95.31 400 SER A N 1
ATOM 3186 C CA . SER A 1 400 ? 33.583 3.047 -54.198 1.00 95.31 400 SER A CA 1
ATOM 3187 C C . SER A 1 400 ? 35.084 2.854 -54.451 1.00 95.31 400 SER A C 1
ATOM 3189 O O . SER A 1 400 ? 35.600 3.275 -55.487 1.00 95.31 400 SER A O 1
ATOM 3191 N N . GLU A 1 401 ? 35.782 2.150 -53.555 1.00 94.31 401 GLU A N 1
ATOM 3192 C CA . GLU A 1 401 ? 37.193 1.772 -53.721 1.00 94.31 401 GLU A CA 1
ATOM 3193 C C . GLU A 1 401 ? 37.390 0.814 -54.912 1.00 94.31 401 GLU A C 1
ATOM 3195 O O . GLU A 1 401 ? 38.314 0.992 -55.712 1.00 94.31 401 GLU A O 1
ATOM 3200 N N . ALA A 1 402 ? 36.496 -0.165 -55.090 1.00 91.19 402 ALA A N 1
ATOM 3201 C CA . ALA A 1 402 ? 36.524 -1.083 -56.227 1.00 91.19 402 ALA A CA 1
ATOM 3202 C C . ALA A 1 402 ? 36.264 -0.373 -57.569 1.00 91.19 402 ALA A C 1
ATOM 3204 O O . ALA A 1 402 ? 36.958 -0.657 -58.546 1.00 91.19 402 ALA A O 1
ATOM 3205 N N . LEU A 1 403 ? 35.318 0.571 -57.618 1.00 95.12 403 LEU A N 1
ATOM 3206 C CA . LEU A 1 403 ? 35.035 1.396 -58.796 1.00 95.12 403 LEU A CA 1
ATOM 3207 C C . LEU A 1 403 ? 36.217 2.305 -59.143 1.00 95.12 403 LEU A C 1
ATOM 3209 O O . LEU A 1 403 ? 36.625 2.329 -60.302 1.00 95.12 403 LEU A O 1
ATOM 3213 N N . SER A 1 404 ? 36.826 2.969 -58.153 1.00 94.50 404 SER A N 1
ATOM 3214 C CA . SER A 1 404 ? 38.057 3.749 -58.360 1.00 94.50 404 SER A CA 1
ATOM 3215 C C . SER A 1 404 ? 39.158 2.882 -58.971 1.00 94.50 404 SER A C 1
ATOM 3217 O O . SER A 1 404 ? 39.765 3.260 -59.968 1.00 94.50 404 SER A O 1
ATOM 3219 N N . LYS A 1 405 ? 39.356 1.667 -58.444 1.00 95.38 405 LYS A N 1
ATOM 3220 C CA . LYS A 1 405 ? 40.343 0.720 -58.973 1.00 95.38 405 LYS A CA 1
ATOM 3221 C C . LYS A 1 405 ? 40.008 0.229 -60.387 1.00 95.38 405 LYS A C 1
ATOM 3223 O O . LYS A 1 405 ? 40.926 -0.018 -61.165 1.00 95.38 405 LYS A O 1
ATOM 3228 N N . CYS A 1 406 ? 38.729 0.077 -60.735 1.00 91.94 406 CYS A N 1
ATOM 3229 C CA . CYS A 1 406 ? 38.321 -0.241 -62.107 1.00 91.94 406 CYS A CA 1
ATOM 3230 C C . CYS A 1 406 ? 38.665 0.909 -63.058 1.00 91.94 406 CYS A C 1
ATOM 3232 O O . CYS A 1 406 ? 39.293 0.658 -64.081 1.00 91.94 406 CYS A O 1
ATOM 3234 N N . ILE A 1 407 ? 38.367 2.155 -62.679 1.00 93.56 407 ILE A N 1
ATOM 3235 C CA . ILE A 1 407 ? 38.727 3.360 -63.445 1.00 93.56 407 ILE A CA 1
ATOM 3236 C C . ILE A 1 407 ? 40.255 3.467 -63.609 1.00 93.56 407 ILE A C 1
ATOM 3238 O O . ILE A 1 407 ? 40.746 3.704 -64.712 1.00 93.56 407 ILE A O 1
ATOM 3242 N N . ASP A 1 408 ? 41.034 3.216 -62.552 1.00 93.50 408 ASP A N 1
ATOM 3243 C CA . ASP A 1 408 ? 42.502 3.202 -62.622 1.00 93.50 408 ASP A CA 1
ATOM 3244 C C . ASP A 1 408 ? 43.038 2.120 -63.573 1.00 93.50 408 ASP A C 1
ATOM 3246 O O . ASP A 1 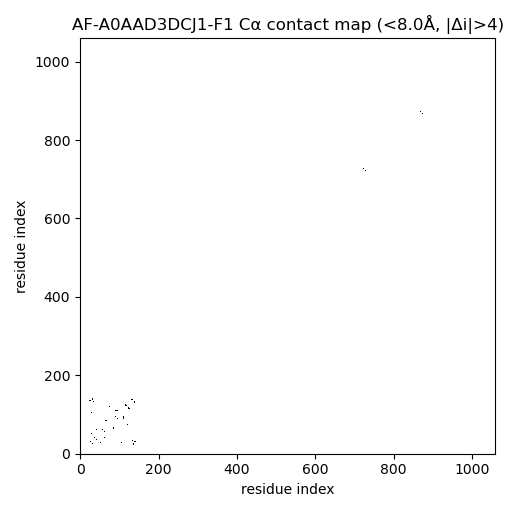408 ? 44.003 2.354 -64.306 1.00 93.50 408 ASP A O 1
ATOM 3250 N N . LEU A 1 409 ? 42.419 0.935 -63.586 1.00 92.94 409 LEU A N 1
ATOM 3251 C CA . LEU A 1 409 ? 42.771 -0.151 -64.503 1.00 92.94 409 LEU A CA 1
ATOM 3252 C C . LEU A 1 409 ? 42.347 0.152 -65.947 1.00 92.94 409 LEU A C 1
ATOM 3254 O O . LEU A 1 409 ? 43.110 -0.140 -66.866 1.00 92.94 409 LEU A O 1
ATOM 3258 N N . GLU A 1 410 ? 41.191 0.776 -66.168 1.00 92.62 410 GLU A N 1
ATOM 3259 C CA . GLU A 1 410 ? 40.755 1.256 -67.486 1.00 92.62 410 GLU A CA 1
ATOM 3260 C C . GLU A 1 410 ? 41.717 2.322 -68.032 1.00 92.62 410 GLU A C 1
ATOM 3262 O O . GLU A 1 410 ? 42.152 2.229 -69.182 1.00 92.62 410 GLU A O 1
ATOM 3267 N N . ASN A 1 411 ? 42.156 3.262 -67.191 1.00 92.94 411 ASN A N 1
ATOM 3268 C CA . ASN A 1 411 ? 43.179 4.255 -67.528 1.00 92.94 411 ASN A CA 1
ATOM 3269 C C . ASN A 1 411 ? 44.537 3.598 -67.855 1.00 92.94 411 ASN A C 1
ATOM 3271 O O . ASN A 1 411 ? 45.197 3.961 -68.836 1.00 92.94 411 ASN A O 1
ATOM 3275 N N . GLN A 1 412 ? 44.952 2.580 -67.095 1.00 92.94 412 GLN A N 1
ATOM 3276 C CA . GLN A 1 412 ? 46.155 1.794 -67.402 1.00 92.94 412 GLN A CA 1
ATOM 3277 C C . GLN A 1 412 ? 46.023 1.031 -68.729 1.00 92.94 412 GLN A C 1
ATOM 3279 O O . GLN A 1 412 ? 46.944 1.053 -69.541 1.00 92.94 412 GLN A O 1
ATOM 3284 N N . VAL A 1 413 ? 44.878 0.407 -69.015 1.00 90.12 413 VAL A N 1
ATOM 3285 C CA . VAL A 1 413 ? 44.632 -0.260 -70.307 1.00 90.12 413 VAL A CA 1
ATOM 3286 C C . VAL A 1 413 ? 44.642 0.753 -71.457 1.00 90.12 413 VAL A C 1
ATOM 3288 O O . VAL A 1 413 ? 45.267 0.494 -72.488 1.00 90.12 413 VAL A O 1
ATOM 3291 N N . SER A 1 414 ? 44.033 1.925 -71.265 1.00 91.38 414 SER A N 1
ATOM 3292 C CA . SER A 1 414 ? 44.019 3.027 -72.234 1.00 91.38 414 SER A CA 1
ATOM 3293 C C . SER A 1 414 ? 45.433 3.509 -72.586 1.00 91.38 414 SER A C 1
ATOM 3295 O O . SER A 1 414 ? 45.741 3.700 -73.761 1.00 91.38 414 SER A O 1
ATOM 3297 N N . THR A 1 415 ? 46.342 3.606 -71.607 1.00 91.50 415 THR A N 1
ATOM 3298 C CA . THR A 1 415 ? 47.759 3.951 -71.856 1.00 91.50 415 THR A CA 1
ATOM 3299 C C . THR A 1 415 ? 48.586 2.789 -72.425 1.00 91.50 415 THR A C 1
ATOM 3301 O O . THR A 1 415 ? 49.496 3.016 -73.228 1.00 91.50 415 THR A O 1
ATOM 3304 N N . LEU A 1 416 ? 48.261 1.536 -72.089 1.00 88.88 416 LEU A N 1
ATOM 3305 C CA . LEU A 1 416 ? 48.938 0.346 -72.621 1.00 88.88 416 LEU A CA 1
ATOM 3306 C C . LEU A 1 416 ? 48.574 0.035 -74.082 1.00 88.88 416 LEU A C 1
ATOM 3308 O O . LEU A 1 416 ? 49.419 -0.483 -74.812 1.00 88.88 416 LEU A O 1
ATOM 3312 N N . LEU A 1 417 ? 47.361 0.355 -74.541 1.00 88.94 417 LEU A N 1
ATOM 3313 C CA . LEU A 1 417 ? 46.925 0.128 -75.927 1.00 88.94 417 LEU A CA 1
ATOM 3314 C C . LEU A 1 417 ? 47.824 0.795 -76.995 1.00 88.94 417 LEU A C 1
ATOM 3316 O O . LEU A 1 417 ? 48.316 0.070 -77.865 1.00 88.94 417 LEU A O 1
ATOM 3320 N N . PRO A 1 418 ? 48.122 2.111 -76.955 1.00 89.62 418 PRO A N 1
ATOM 3321 C CA . PRO A 1 418 ? 49.017 2.743 -77.927 1.00 89.62 418 PRO A CA 1
ATOM 3322 C C . PRO A 1 418 ? 50.470 2.264 -77.787 1.00 89.62 418 PRO A C 1
ATOM 3324 O O . PRO A 1 418 ? 51.187 2.189 -78.785 1.00 89.62 418 PRO A O 1
ATOM 3327 N N . LEU A 1 419 ? 50.912 1.879 -76.583 1.00 88.31 419 LEU A N 1
ATOM 3328 C CA . LEU A 1 419 ? 52.225 1.252 -76.386 1.00 88.31 419 LEU A CA 1
ATOM 3329 C C . LEU A 1 419 ? 52.292 -0.138 -77.033 1.00 88.31 419 LEU A C 1
ATOM 3331 O O . LEU A 1 419 ? 53.284 -0.455 -77.687 1.00 88.31 419 LEU A O 1
ATOM 3335 N N . LYS A 1 420 ? 51.223 -0.937 -76.933 1.00 90.69 420 LYS A N 1
ATOM 3336 C CA . LYS A 1 420 ? 51.092 -2.223 -77.630 1.00 90.69 420 LYS A CA 1
ATOM 3337 C C . LYS A 1 420 ? 51.064 -2.034 -79.147 1.00 90.69 420 LYS A C 1
ATOM 3339 O O . LYS A 1 420 ? 51.758 -2.768 -79.840 1.00 90.69 420 LYS A O 1
ATOM 3344 N N . MET A 1 421 ? 50.333 -1.043 -79.665 1.00 89.12 421 MET A N 1
ATOM 3345 C CA . MET A 1 421 ? 50.350 -0.720 -81.100 1.00 89.12 421 MET A CA 1
ATOM 3346 C C . MET A 1 421 ? 51.763 -0.369 -81.578 1.00 89.12 421 MET A C 1
ATOM 3348 O O . MET A 1 421 ? 52.237 -0.964 -82.541 1.00 89.12 421 MET A O 1
ATOM 3352 N N . ARG A 1 422 ? 52.483 0.500 -80.854 1.00 90.56 422 ARG A N 1
ATOM 3353 C CA . ARG A 1 422 ? 53.892 0.814 -81.150 1.00 90.56 422 ARG A CA 1
ATOM 3354 C C . ARG A 1 422 ? 54.798 -0.420 -81.070 1.00 90.56 422 ARG A C 1
ATOM 3356 O O . ARG A 1 422 ? 55.685 -0.563 -81.903 1.00 90.56 422 ARG A O 1
ATOM 3363 N N . LEU A 1 423 ? 54.585 -1.320 -80.108 1.00 87.88 423 LEU A N 1
ATOM 3364 C CA . LEU A 1 423 ? 55.343 -2.571 -80.002 1.00 87.88 423 LEU A CA 1
ATOM 3365 C C . LEU A 1 423 ? 55.101 -3.491 -81.209 1.00 87.88 423 LEU A C 1
ATOM 3367 O O . LEU A 1 423 ? 56.060 -4.038 -81.746 1.00 87.88 423 LEU A O 1
ATOM 3371 N N . GLU A 1 424 ? 53.851 -3.648 -81.654 1.00 90.88 424 GLU A N 1
ATOM 3372 C CA . GLU A 1 424 ? 53.537 -4.420 -82.863 1.00 90.88 424 GLU A CA 1
ATOM 3373 C C . GLU A 1 424 ? 54.087 -3.742 -84.128 1.00 90.88 424 GLU A C 1
ATOM 3375 O O . GLU A 1 424 ? 54.660 -4.426 -84.970 1.00 90.88 424 GLU A O 1
ATOM 3380 N N . GLU A 1 425 ? 54.050 -2.410 -84.238 1.00 90.50 425 GLU A N 1
ATOM 3381 C CA . GLU A 1 425 ? 54.758 -1.696 -85.311 1.00 90.50 425 GLU A CA 1
ATOM 3382 C C . GLU A 1 425 ? 56.267 -1.971 -85.300 1.00 90.50 425 GLU A C 1
ATOM 3384 O O . GLU A 1 425 ? 56.859 -2.158 -86.361 1.00 90.50 425 GLU A O 1
ATOM 3389 N N . TYR A 1 426 ? 56.911 -1.981 -84.127 1.00 90.94 426 TYR A N 1
ATOM 3390 C CA . TYR A 1 426 ? 58.335 -2.300 -84.016 1.00 90.94 426 TYR A CA 1
ATOM 3391 C C . TYR A 1 426 ? 58.628 -3.763 -84.355 1.00 90.94 426 TYR A C 1
ATOM 3393 O O . TYR A 1 426 ? 59.638 -4.020 -85.004 1.00 90.94 426 TYR A O 1
ATOM 3401 N N . LYS A 1 427 ? 57.748 -4.708 -84.001 1.00 90.81 427 LYS A N 1
ATOM 3402 C CA . LYS A 1 427 ? 57.853 -6.109 -84.442 1.00 90.81 427 LYS A CA 1
ATOM 3403 C C . LYS A 1 427 ? 57.717 -6.234 -85.956 1.00 90.81 427 LYS A C 1
ATOM 3405 O O . LYS A 1 427 ? 58.558 -6.881 -86.566 1.00 90.81 427 LYS A O 1
ATOM 3410 N N . VAL A 1 428 ? 56.727 -5.582 -86.572 1.00 91.81 428 VAL A N 1
ATOM 3411 C CA . VAL A 1 428 ? 56.563 -5.577 -88.037 1.00 91.81 428 VAL A CA 1
ATOM 3412 C C . VAL A 1 428 ? 57.808 -4.988 -88.702 1.00 91.81 428 VAL A C 1
ATO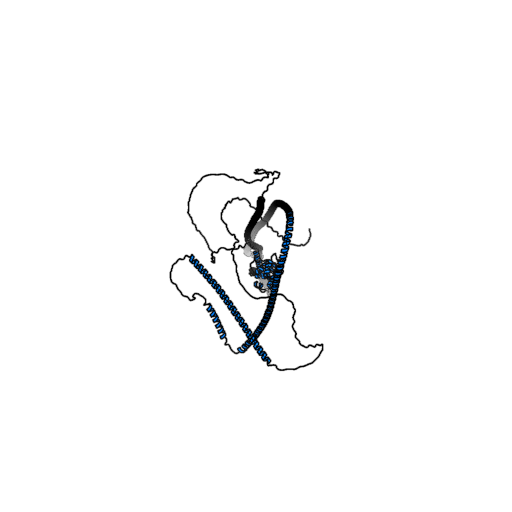M 3414 O O . VAL A 1 428 ? 58.411 -5.651 -89.543 1.00 91.81 428 VAL A O 1
ATOM 3417 N N . LYS A 1 429 ? 58.280 -3.817 -88.251 1.00 90.62 429 LYS A N 1
ATOM 3418 C CA . LYS A 1 429 ? 59.523 -3.188 -88.739 1.00 90.62 429 LYS A CA 1
ATOM 3419 C C . LYS A 1 429 ? 60.756 -4.082 -88.540 1.00 90.62 429 LYS A C 1
ATOM 3421 O O . LYS A 1 429 ? 61.625 -4.089 -89.407 1.00 90.62 429 LYS A O 1
ATOM 3426 N N . ALA A 1 430 ? 60.829 -4.848 -87.448 1.00 88.25 430 ALA A N 1
ATOM 3427 C CA . ALA A 1 430 ? 61.886 -5.832 -87.224 1.00 88.25 430 ALA A CA 1
ATOM 3428 C C . ALA A 1 430 ? 61.788 -6.998 -88.220 1.00 88.25 430 ALA A C 1
ATOM 3430 O O . ALA A 1 430 ? 62.769 -7.273 -88.901 1.00 88.25 430 ALA A O 1
ATOM 3431 N N . THR A 1 431 ? 60.610 -7.603 -88.408 1.00 89.50 431 THR A N 1
ATOM 3432 C CA . THR A 1 431 ? 60.417 -8.685 -89.394 1.00 89.50 431 THR A CA 1
ATOM 3433 C C . THR A 1 431 ? 60.633 -8.224 -90.841 1.00 89.50 431 THR A C 1
ATOM 3435 O O . THR A 1 431 ? 61.170 -8.970 -91.652 1.00 89.50 431 THR A O 1
ATOM 3438 N N . GLU A 1 432 ? 60.296 -6.974 -91.179 1.00 89.31 432 GLU A N 1
ATOM 3439 C CA . GLU A 1 432 ? 60.636 -6.375 -92.475 1.00 89.31 432 GLU A CA 1
ATOM 3440 C C . GLU A 1 432 ? 62.145 -6.154 -92.636 1.00 89.31 432 GLU A C 1
ATOM 3442 O O . GLU A 1 432 ? 62.669 -6.282 -93.742 1.00 89.31 432 GLU A O 1
ATOM 3447 N N . ALA A 1 433 ? 62.846 -5.783 -91.561 1.00 87.12 433 ALA A N 1
ATOM 3448 C CA . ALA A 1 433 ? 64.297 -5.636 -91.572 1.00 87.12 433 ALA A CA 1
ATOM 3449 C C . ALA A 1 433 ? 64.997 -7.000 -91.678 1.00 87.12 433 ALA A C 1
ATOM 3451 O O . ALA A 1 433 ? 65.957 -7.114 -92.430 1.00 87.12 433 ALA A O 1
ATOM 3452 N N . GLU A 1 434 ? 64.487 -8.034 -91.004 1.00 88.44 434 GLU A N 1
ATOM 3453 C CA . GLU A 1 434 ? 64.935 -9.427 -91.136 1.00 88.44 434 GLU A CA 1
ATOM 3454 C C . GLU A 1 434 ? 64.701 -9.964 -92.556 1.00 88.44 434 GLU A C 1
ATOM 3456 O O . GLU A 1 434 ? 65.602 -10.570 -93.132 1.00 88.44 434 GLU A O 1
ATOM 3461 N N . ALA A 1 435 ? 63.544 -9.679 -93.167 1.00 89.56 435 ALA A N 1
ATOM 3462 C CA . ALA A 1 435 ? 63.268 -10.037 -94.559 1.00 89.56 435 ALA A CA 1
ATOM 3463 C C . ALA A 1 435 ? 64.230 -9.334 -95.535 1.00 89.56 435 ALA A C 1
ATOM 3465 O O . ALA A 1 435 ? 64.862 -9.994 -96.355 1.00 89.56 435 ALA A O 1
ATOM 3466 N N . LYS A 1 436 ? 64.428 -8.014 -95.390 1.00 90.56 436 LYS A N 1
ATOM 3467 C CA . LYS A 1 436 ? 65.403 -7.248 -96.193 1.00 90.56 436 LYS A CA 1
ATOM 3468 C C . LYS A 1 436 ? 66.842 -7.725 -95.978 1.00 90.56 436 LYS A C 1
ATOM 3470 O O . LYS A 1 436 ? 67.632 -7.705 -96.920 1.00 90.56 436 LYS A O 1
ATOM 3475 N N . LEU A 1 437 ? 67.190 -8.154 -94.762 1.00 87.94 437 LEU A N 1
ATOM 3476 C CA . LEU A 1 437 ? 68.484 -8.767 -94.471 1.00 87.94 437 LEU A CA 1
ATOM 3477 C C . LEU A 1 437 ? 68.629 -10.073 -95.262 1.00 87.94 437 LEU A C 1
ATOM 3479 O O . LEU A 1 437 ? 69.602 -10.209 -95.996 1.00 87.94 437 LEU A O 1
ATOM 3483 N N . ALA A 1 438 ? 67.645 -10.974 -95.187 1.00 90.62 438 ALA A N 1
ATOM 3484 C CA . ALA A 1 438 ? 67.647 -12.243 -95.914 1.00 90.62 438 ALA A CA 1
ATOM 3485 C C . ALA A 1 438 ? 67.717 -12.055 -97.443 1.00 90.62 438 ALA A C 1
ATOM 3487 O O . ALA A 1 438 ? 68.492 -12.749 -98.104 1.00 90.62 438 ALA A O 1
ATOM 3488 N N . ASP A 1 439 ? 66.987 -11.080 -97.996 1.00 90.44 439 ASP A N 1
ATOM 3489 C CA . ASP A 1 439 ? 67.082 -10.702 -99.412 1.00 90.44 439 ASP A CA 1
ATOM 3490 C C . ASP A 1 439 ? 68.503 -10.227 -99.763 1.00 90.44 439 ASP A C 1
ATOM 3492 O O . ASP A 1 439 ? 69.093 -10.695 -100.738 1.00 90.44 439 ASP A O 1
ATOM 3496 N N . SER A 1 440 ? 69.103 -9.358 -98.937 1.00 85.00 440 SER A N 1
ATOM 3497 C CA . SER A 1 440 ? 70.476 -8.875 -99.148 1.00 85.00 440 SER A CA 1
ATOM 3498 C C . SER A 1 440 ? 71.535 -9.976 -98.992 1.00 85.00 440 SER A C 1
ATOM 3500 O O . SER A 1 440 ? 72.539 -9.980 -99.705 1.00 85.00 440 SER A O 1
ATOM 3502 N N . GLU A 1 441 ? 71.313 -10.954 -98.110 1.0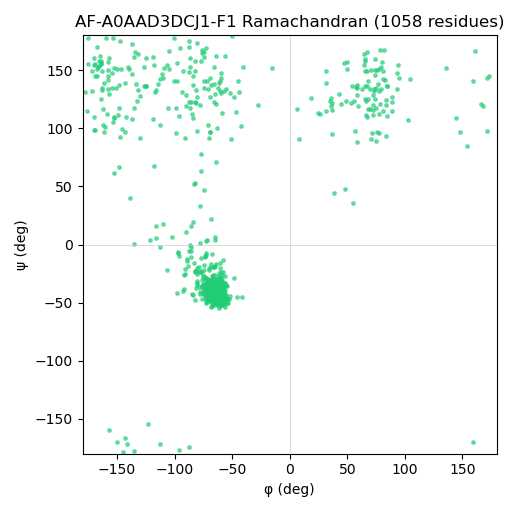0 89.38 441 GLU A N 1
ATOM 3503 C CA . GLU A 1 441 ? 72.173 -12.131 -97.964 1.00 89.38 441 GLU A CA 1
ATOM 3504 C C . GLU A 1 441 ? 72.081 -13.058 -99.183 1.00 89.38 441 GLU A C 1
ATOM 3506 O O . GLU A 1 441 ? 73.096 -13.631 -99.590 1.00 89.38 441 GLU A O 1
ATOM 3511 N N . ASP A 1 442 ? 70.901 -13.184 -99.795 1.00 90.12 442 ASP A N 1
ATOM 3512 C CA . ASP A 1 442 ? 70.707 -13.948 -101.029 1.00 90.12 442 ASP A CA 1
ATOM 3513 C C . ASP A 1 442 ? 71.242 -13.205 -102.268 1.00 90.12 442 ASP A C 1
ATOM 3515 O O . ASP A 1 442 ? 71.833 -13.831 -103.148 1.00 90.12 442 ASP A O 1
ATOM 3519 N N . GLU A 1 443 ? 71.165 -11.871 -102.318 1.00 91.19 443 GLU A N 1
ATOM 3520 C CA . GLU A 1 443 ? 71.899 -11.065 -103.308 1.00 91.19 443 GLU A CA 1
ATOM 3521 C C . GLU A 1 443 ? 73.416 -11.234 -103.158 1.00 91.19 443 GLU A C 1
ATOM 3523 O O . GLU A 1 443 ? 74.108 -11.496 -104.143 1.00 91.19 443 GLU A O 1
ATOM 3528 N N . ILE A 1 444 ? 73.950 -11.173 -101.933 1.00 89.12 444 ILE A N 1
ATOM 3529 C CA . ILE A 1 444 ? 75.369 -11.448 -101.656 1.00 89.12 444 ILE A CA 1
ATOM 3530 C C . ILE A 1 444 ? 75.734 -12.887 -102.052 1.00 89.12 444 ILE A C 1
ATOM 3532 O O . ILE A 1 444 ? 76.832 -13.116 -102.566 1.00 89.12 444 ILE A O 1
ATOM 3536 N N . ARG A 1 445 ? 74.839 -13.863 -101.859 1.00 91.94 445 ARG A N 1
ATOM 3537 C CA . ARG A 1 445 ? 75.027 -15.254 -102.303 1.00 91.94 445 ARG A CA 1
ATOM 3538 C C . ARG A 1 445 ? 75.096 -15.348 -103.828 1.00 91.94 445 ARG A C 1
ATOM 3540 O O . ARG A 1 445 ? 76.086 -15.864 -104.338 1.00 91.94 445 ARG A O 1
ATOM 3547 N N . LYS A 1 446 ? 74.139 -14.760 -104.549 1.00 91.19 446 LYS A N 1
ATOM 3548 C CA . LYS A 1 446 ? 74.130 -14.675 -106.022 1.00 91.19 446 LYS A CA 1
ATOM 3549 C C . LYS A 1 446 ? 75.364 -13.956 -106.569 1.00 91.19 446 LYS A C 1
ATOM 3551 O O . LYS A 1 446 ? 75.945 -14.402 -107.553 1.00 91.19 446 LYS A O 1
ATOM 3556 N N . LEU A 1 447 ? 75.816 -12.882 -105.920 1.00 88.62 447 LEU A N 1
ATOM 3557 C CA . LEU A 1 447 ? 77.050 -12.174 -106.280 1.00 88.62 447 LEU A CA 1
ATOM 3558 C C . LEU A 1 447 ? 78.304 -13.016 -106.007 1.00 88.62 447 LEU A C 1
ATOM 3560 O O . LEU A 1 447 ? 79.249 -12.965 -106.794 1.00 88.62 447 LEU A O 1
ATOM 3564 N N . ARG A 1 448 ? 78.325 -13.825 -104.939 1.00 89.88 448 ARG A N 1
ATOM 3565 C CA . ARG A 1 448 ? 79.397 -14.806 -104.686 1.00 89.88 448 ARG A CA 1
ATOM 3566 C C . ARG A 1 448 ? 79.391 -15.929 -105.719 1.00 89.88 448 ARG A C 1
ATOM 3568 O O . ARG A 1 448 ? 80.458 -16.261 -106.212 1.00 89.88 448 ARG A O 1
ATOM 3575 N N . GLU A 1 449 ? 78.231 -16.462 -106.092 1.00 89.75 449 GLU A N 1
ATOM 3576 C CA . GLU A 1 449 ? 78.091 -17.467 -107.156 1.00 89.75 449 GLU A CA 1
ATOM 3577 C C . GLU A 1 449 ? 78.518 -16.906 -108.518 1.00 89.75 449 GLU A C 1
ATOM 3579 O O . GLU A 1 449 ? 79.305 -17.532 -109.223 1.00 89.75 449 GLU A O 1
ATOM 3584 N N . ALA A 1 450 ? 78.095 -15.687 -108.864 1.00 88.19 450 ALA A N 1
ATOM 3585 C CA . ALA A 1 450 ? 78.543 -14.992 -110.067 1.00 88.19 450 ALA A CA 1
ATOM 3586 C C . ALA A 1 450 ? 80.059 -14.731 -110.045 1.00 88.19 450 ALA A C 1
ATOM 3588 O O . ALA A 1 450 ? 80.727 -14.957 -111.049 1.00 88.19 450 ALA A O 1
ATOM 3589 N N . SER A 1 451 ? 80.620 -14.326 -108.901 1.00 84.88 451 SER A N 1
ATOM 3590 C CA . SER A 1 451 ? 82.067 -14.162 -108.713 1.00 84.88 451 SER A CA 1
ATOM 3591 C C . SER A 1 451 ? 82.817 -15.493 -108.838 1.00 84.88 451 SER A C 1
ATOM 3593 O O . SER A 1 451 ? 83.830 -15.558 -109.526 1.00 84.88 451 SER A O 1
ATOM 3595 N N . MET A 1 452 ? 82.298 -16.588 -108.273 1.00 88.69 452 MET A N 1
ATOM 3596 C CA . MET A 1 452 ? 82.853 -17.936 -108.449 1.00 88.69 452 MET A CA 1
ATOM 3597 C C . MET A 1 452 ? 82.776 -18.405 -109.906 1.00 88.69 452 MET A C 1
ATOM 3599 O O . MET A 1 452 ? 83.744 -18.980 -110.392 1.00 88.69 452 MET A O 1
ATOM 3603 N N . ASN A 1 453 ? 81.689 -18.114 -110.624 1.00 89.19 453 ASN A N 1
ATOM 3604 C CA . ASN A 1 453 ? 81.555 -18.425 -112.048 1.00 89.19 453 ASN A CA 1
ATOM 3605 C C . ASN A 1 453 ? 82.515 -17.590 -112.908 1.00 89.19 453 ASN A C 1
ATOM 3607 O O . ASN A 1 453 ? 83.158 -18.134 -113.800 1.00 89.19 453 ASN A O 1
ATOM 3611 N N . VAL A 1 454 ? 82.663 -16.291 -112.630 1.00 87.00 454 VAL A N 1
ATOM 3612 C CA . VAL A 1 454 ? 83.631 -15.416 -113.314 1.00 87.00 454 VAL A CA 1
ATOM 3613 C C . VAL A 1 454 ? 85.065 -15.853 -113.018 1.00 87.00 454 VAL A C 1
ATOM 3615 O O . VAL A 1 454 ? 85.869 -15.915 -113.941 1.00 87.00 454 VAL A O 1
ATOM 3618 N N . ASN A 1 455 ? 85.382 -16.229 -111.777 1.00 84.75 455 ASN A N 1
ATOM 3619 C CA . ASN A 1 455 ? 86.685 -16.792 -111.422 1.00 84.75 455 ASN A CA 1
ATOM 3620 C C . ASN A 1 455 ? 86.915 -18.146 -112.108 1.00 84.75 455 ASN A C 1
ATOM 3622 O O . ASN A 1 455 ? 87.986 -18.357 -112.658 1.00 84.75 455 ASN A O 1
ATOM 3626 N N . GLY A 1 456 ? 85.909 -19.023 -112.175 1.00 87.94 456 GLY A N 1
ATOM 3627 C CA . GLY A 1 456 ? 85.990 -20.297 -112.896 1.00 87.94 456 GLY A CA 1
ATOM 3628 C C . GLY A 1 456 ? 86.205 -20.119 -114.402 1.00 87.94 456 GLY A C 1
ATOM 3629 O O . GLY A 1 456 ? 87.047 -20.799 -114.984 1.00 87.94 456 GLY A O 1
ATOM 3630 N N . LEU A 1 457 ? 85.518 -19.154 -115.022 1.00 86.75 457 LEU A N 1
ATOM 3631 C CA . LEU A 1 457 ? 85.745 -18.752 -116.415 1.00 86.75 457 LEU A CA 1
ATOM 3632 C C . LEU A 1 457 ? 87.124 -18.111 -116.610 1.00 86.75 457 LEU A C 1
ATOM 3634 O O . LEU A 1 457 ? 87.760 -18.344 -117.632 1.00 86.75 457 LEU A O 1
ATOM 3638 N N . ASN A 1 458 ? 87.617 -17.340 -115.639 1.00 83.88 458 ASN A N 1
ATOM 3639 C CA . ASN A 1 458 ? 88.963 -16.773 -115.664 1.00 83.88 458 ASN A CA 1
ATOM 3640 C C . ASN A 1 458 ? 90.036 -17.868 -115.519 1.00 83.88 458 ASN A C 1
ATOM 3642 O O . ASN A 1 458 ? 91.021 -17.845 -116.248 1.00 83.88 458 ASN A O 1
ATOM 3646 N N . ASP A 1 459 ? 89.811 -18.882 -114.681 1.00 86.06 459 ASP A N 1
ATOM 3647 C CA . ASP A 1 459 ? 90.658 -20.075 -114.559 1.00 86.06 459 ASP A CA 1
ATOM 3648 C C . ASP A 1 459 ? 90.595 -20.951 -115.823 1.00 86.06 459 ASP A C 1
ATOM 3650 O O . ASP A 1 459 ? 91.578 -21.593 -116.194 1.00 86.06 459 ASP A O 1
ATOM 3654 N N . GLU A 1 460 ? 89.453 -21.025 -116.513 1.00 84.38 460 GLU A N 1
ATOM 3655 C CA . GLU A 1 460 ? 89.346 -21.649 -117.841 1.00 84.38 460 GLU A CA 1
ATOM 3656 C C . GLU A 1 460 ? 90.088 -20.851 -118.910 1.00 84.38 460 GLU A C 1
ATOM 3658 O O . GLU A 1 460 ? 90.826 -21.446 -119.694 1.00 84.38 460 GLU A O 1
ATOM 3663 N N . LEU A 1 461 ? 89.970 -19.523 -118.904 1.00 80.69 461 LEU A N 1
ATOM 3664 C CA . LEU A 1 461 ? 90.687 -18.633 -119.813 1.00 80.69 461 LEU A CA 1
ATOM 3665 C C . LEU A 1 461 ? 92.200 -18.698 -119.569 1.00 80.69 461 LEU A C 1
ATOM 3667 O O . LEU A 1 461 ? 92.970 -18.768 -120.521 1.00 80.69 461 LEU A O 1
ATOM 3671 N N . GLN A 1 462 ? 92.634 -18.757 -118.309 1.00 81.00 462 GLN A N 1
ATOM 3672 C CA . GLN A 1 462 ? 94.036 -18.890 -117.918 1.00 81.00 462 GLN A CA 1
ATOM 3673 C C . GLN A 1 462 ? 94.586 -20.285 -118.255 1.00 81.00 462 GLN A C 1
ATOM 3675 O O . GLN A 1 462 ? 95.707 -20.394 -118.749 1.00 81.00 462 GLN A O 1
ATOM 3680 N N . ARG A 1 463 ? 93.791 -21.355 -118.094 1.00 82.75 463 ARG A N 1
ATOM 3681 C CA . ARG A 1 463 ? 94.138 -22.699 -118.597 1.00 82.75 463 ARG A CA 1
ATOM 3682 C C . ARG A 1 463 ? 94.179 -22.755 -120.127 1.00 82.75 463 ARG A C 1
ATOM 3684 O O . ARG A 1 463 ? 95.049 -23.423 -120.673 1.00 82.75 463 ARG A O 1
ATOM 3691 N N . GLY A 1 464 ? 93.282 -22.058 -120.823 1.00 80.25 464 GLY A N 1
ATOM 3692 C CA . GLY A 1 464 ? 93.288 -21.930 -122.284 1.00 80.25 464 GLY A CA 1
ATOM 3693 C C . GLY A 1 464 ? 94.503 -21.152 -122.791 1.00 80.25 464 GLY A C 1
ATOM 3694 O O . GLY A 1 464 ? 95.166 -21.588 -123.726 1.00 80.25 464 GLY A O 1
ATOM 3695 N N . PHE A 1 465 ? 94.857 -20.058 -122.115 1.00 81.44 465 PHE A N 1
ATOM 3696 C CA . PHE A 1 465 ? 96.078 -19.295 -122.361 1.00 81.44 465 PHE A CA 1
ATOM 3697 C C . PHE A 1 465 ? 97.330 -20.161 -122.169 1.00 81.44 465 PHE A C 1
ATOM 3699 O O . PHE A 1 465 ? 98.199 -20.159 -123.036 1.00 81.44 465 PHE A O 1
ATOM 3706 N N . LEU A 1 466 ? 97.395 -20.952 -121.090 1.00 79.38 466 LEU A N 1
ATOM 3707 C CA . LEU A 1 466 ? 98.494 -21.893 -120.857 1.00 79.38 466 LEU A CA 1
ATOM 3708 C C . LEU A 1 466 ? 98.576 -22.972 -121.946 1.00 79.38 466 LEU A C 1
ATOM 3710 O O . LEU A 1 466 ? 99.664 -23.190 -122.465 1.00 79.38 466 LEU A O 1
ATOM 3714 N N . ARG A 1 467 ? 97.455 -23.568 -122.383 1.00 79.38 467 ARG A N 1
ATOM 3715 C CA . ARG A 1 467 ? 97.462 -24.507 -123.525 1.00 79.38 467 ARG A CA 1
ATOM 3716 C C . ARG A 1 467 ? 97.969 -23.849 -124.803 1.00 79.38 467 ARG A C 1
ATOM 3718 O O . ARG A 1 467 ? 98.831 -24.408 -125.462 1.00 79.38 467 ARG A O 1
ATOM 3725 N N . HIS A 1 468 ? 97.501 -22.647 -125.137 1.00 76.19 468 HIS A N 1
ATOM 3726 C CA . HIS A 1 468 ? 97.990 -21.928 -126.316 1.00 76.19 468 HIS A CA 1
ATOM 3727 C C . HIS A 1 468 ? 99.458 -21.495 -126.183 1.00 76.19 468 HIS A C 1
ATOM 3729 O O . HIS A 1 468 ? 100.150 -21.359 -127.194 1.00 76.19 468 HIS A O 1
ATOM 3735 N N . GLN A 1 469 ? 99.964 -21.298 -124.964 1.00 75.94 469 GLN A N 1
ATOM 3736 C CA . GLN A 1 469 ? 101.385 -21.085 -124.701 1.00 75.94 469 GLN A CA 1
ATOM 3737 C C . GLN A 1 469 ? 102.190 -22.379 -124.909 1.00 75.94 469 GLN A C 1
ATOM 3739 O O . GLN A 1 469 ? 103.218 -22.338 -125.583 1.00 75.94 469 GLN A O 1
ATOM 3744 N N . GLU A 1 470 ? 101.707 -23.519 -124.410 1.00 74.56 470 GLU A N 1
ATOM 3745 C CA . GLU A 1 470 ? 102.299 -24.849 -124.619 1.00 74.56 470 GLU A CA 1
ATOM 3746 C C . GLU A 1 470 ? 102.293 -25.247 -126.104 1.00 74.56 470 GLU A C 1
ATOM 3748 O O . GLU A 1 470 ? 103.337 -25.624 -126.631 1.00 74.56 470 GLU A O 1
ATOM 3753 N N . GLU A 1 471 ? 101.181 -25.047 -126.818 1.00 73.75 471 GLU A N 1
ATOM 3754 C CA . GLU A 1 471 ? 101.062 -25.233 -128.272 1.00 73.75 471 GLU A CA 1
ATOM 3755 C C . GLU A 1 471 ? 102.053 -24.335 -129.036 1.00 73.75 471 GLU A C 1
ATOM 3757 O O . GLU A 1 471 ? 102.727 -24.793 -129.958 1.00 73.75 471 GLU A O 1
ATOM 3762 N N . ASN A 1 472 ? 102.215 -23.065 -128.638 1.00 68.12 472 ASN A N 1
ATOM 3763 C CA . ASN A 1 472 ? 103.227 -22.177 -129.226 1.00 68.12 472 ASN A CA 1
ATOM 3764 C C . ASN A 1 472 ? 104.668 -22.617 -128.909 1.00 68.12 472 ASN A C 1
ATOM 3766 O O . ASN A 1 472 ? 105.570 -22.385 -129.719 1.00 68.12 472 ASN A O 1
ATOM 3770 N N . GLU A 1 473 ? 104.917 -23.236 -127.754 1.00 67.19 473 GLU A N 1
ATOM 3771 C CA . GLU A 1 473 ? 106.225 -23.802 -127.412 1.00 67.19 473 GLU A CA 1
ATOM 3772 C C . GLU A 1 473 ? 106.510 -25.128 -128.130 1.00 67.19 473 GLU A C 1
ATOM 3774 O O . GLU A 1 473 ? 107.651 -25.343 -128.547 1.00 67.19 473 GLU A O 1
ATOM 3779 N N . GLU A 1 474 ? 105.513 -25.987 -128.350 1.00 63.53 474 GLU A N 1
ATOM 3780 C CA . GLU A 1 474 ? 105.640 -27.183 -129.193 1.00 63.53 474 GLU A CA 1
ATOM 3781 C C . GLU A 1 474 ? 105.866 -26.810 -130.659 1.00 63.53 474 GLU A C 1
ATOM 3783 O O . GLU A 1 474 ? 106.812 -27.311 -131.273 1.00 63.53 474 GLU A O 1
ATOM 3788 N N . LEU A 1 475 ? 105.109 -25.849 -131.199 1.00 60.06 475 LEU A N 1
ATOM 3789 C CA . LEU A 1 475 ? 105.336 -25.304 -132.542 1.00 60.06 475 LEU A CA 1
ATOM 3790 C C . LEU A 1 475 ? 106.728 -24.659 -132.674 1.00 60.06 475 LEU A C 1
ATOM 3792 O O . LEU A 1 475 ? 107.353 -24.759 -133.730 1.00 60.06 475 LEU A O 1
ATOM 3796 N N . ARG A 1 476 ? 107.276 -24.069 -131.600 1.00 58.22 476 ARG A N 1
ATOM 3797 C CA . ARG A 1 476 ? 108.667 -23.572 -131.559 1.00 58.22 476 ARG A CA 1
ATOM 3798 C C . ARG A 1 476 ? 109.728 -24.659 -131.337 1.00 58.22 476 ARG A C 1
ATOM 3800 O O . ARG A 1 476 ? 110.872 -24.440 -131.739 1.00 58.22 476 ARG A O 1
ATOM 3807 N N . ARG A 1 477 ? 109.397 -25.815 -130.747 1.00 55.94 477 ARG A N 1
ATOM 3808 C CA . ARG A 1 477 ? 110.305 -26.980 -130.638 1.00 55.94 477 ARG A CA 1
ATOM 3809 C C . ARG A 1 477 ? 110.347 -27.812 -131.918 1.00 55.94 477 ARG A C 1
ATOM 3811 O O . ARG A 1 477 ? 111.420 -28.289 -132.273 1.00 55.94 477 ARG A O 1
ATOM 3818 N N . ALA A 1 478 ? 109.233 -27.937 -132.638 1.00 56.53 478 ALA A N 1
ATOM 3819 C CA . ALA A 1 478 ? 109.156 -28.690 -133.890 1.00 56.53 478 ALA A CA 1
ATOM 3820 C C . ALA A 1 478 ? 109.899 -28.019 -135.066 1.00 56.53 478 ALA A C 1
ATOM 3822 O O . ALA A 1 478 ? 110.295 -28.693 -136.014 1.00 56.53 478 ALA A O 1
ATOM 3823 N N . LEU A 1 479 ? 110.132 -26.701 -135.011 1.00 48.03 479 LEU A N 1
ATOM 3824 C CA . LEU A 1 479 ? 110.664 -25.916 -136.134 1.00 48.03 479 LEU A CA 1
ATOM 3825 C C . LEU A 1 479 ? 112.205 -25.886 -136.258 1.00 48.03 479 LEU A C 1
ATOM 3827 O O . LEU A 1 479 ? 112.736 -25.000 -136.927 1.00 48.03 479 LEU A O 1
ATOM 3831 N N . LYS A 1 480 ? 112.948 -26.781 -135.585 1.00 51.41 480 LYS A N 1
ATOM 3832 C CA . LYS A 1 480 ? 114.407 -26.612 -135.397 1.00 51.41 480 LYS A CA 1
ATOM 3833 C C . LYS A 1 480 ? 115.337 -27.652 -136.040 1.00 51.41 480 LYS A C 1
ATOM 3835 O O . LYS A 1 480 ? 116.541 -27.533 -135.836 1.00 51.41 480 LYS A O 1
ATOM 3840 N N . GLU A 1 481 ? 114.845 -28.616 -136.833 1.00 50.09 481 GLU A N 1
ATOM 3841 C CA . GLU A 1 481 ? 115.732 -29.634 -137.445 1.00 50.09 481 GLU A CA 1
ATOM 3842 C C . GLU A 1 481 ? 115.262 -30.261 -138.792 1.00 50.09 481 GLU A C 1
ATOM 3844 O O . GLU A 1 481 ? 115.077 -31.473 -138.900 1.00 50.09 481 GLU A O 1
ATOM 3849 N N . LYS A 1 482 ? 115.109 -29.453 -139.861 1.00 41.06 482 LYS A N 1
ATOM 3850 C CA . LYS A 1 482 ? 115.287 -29.885 -141.277 1.00 41.06 482 LYS A CA 1
ATOM 3851 C C . LYS A 1 482 ? 115.438 -28.694 -142.248 1.00 41.06 482 LYS A C 1
ATOM 3853 O O . LYS A 1 482 ? 115.071 -27.576 -141.908 1.00 41.06 482 LYS A O 1
ATOM 3858 N N . SER A 1 483 ? 116.043 -28.928 -143.418 1.00 32.88 483 SER A N 1
ATOM 3859 C CA . SER A 1 483 ? 116.706 -27.897 -144.247 1.00 32.88 483 SER A CA 1
ATOM 3860 C C . SER A 1 483 ? 115.875 -27.213 -145.354 1.00 32.88 483 SER A C 1
ATOM 3862 O O . SER A 1 483 ? 115.082 -27.870 -146.015 1.00 32.88 483 SER A O 1
ATOM 3864 N N . THR A 1 484 ? 116.236 -25.941 -145.605 1.00 39.09 484 THR A N 1
ATOM 3865 C CA . THR A 1 484 ? 116.356 -25.197 -146.896 1.00 39.09 484 THR A CA 1
ATOM 3866 C C . THR A 1 484 ? 115.186 -25.035 -147.892 1.00 39.09 484 THR A C 1
A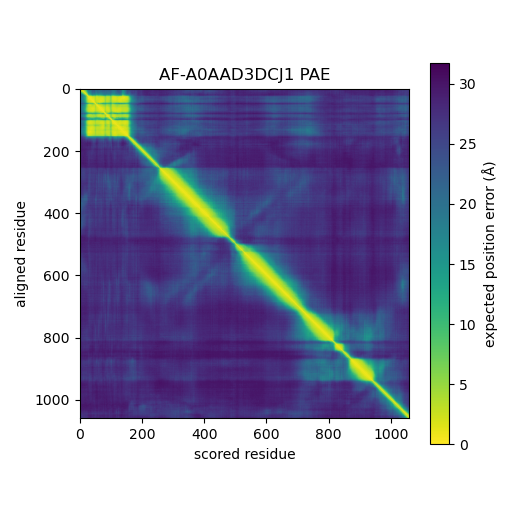TOM 3868 O O . THR A 1 484 ? 114.600 -26.007 -148.348 1.00 39.09 484 THR A O 1
ATOM 3871 N N . ASP A 1 485 ? 115.085 -23.779 -148.361 1.00 30.55 485 ASP A N 1
ATOM 3872 C CA . ASP A 1 485 ? 114.499 -23.223 -149.601 1.00 30.55 485 ASP A CA 1
ATOM 3873 C C . ASP A 1 485 ? 112.985 -22.926 -149.773 1.00 30.55 485 ASP A C 1
ATOM 3875 O O . ASP A 1 485 ? 112.094 -23.654 -149.353 1.00 30.55 485 ASP A O 1
ATOM 3879 N N . ASP A 1 486 ? 112.798 -21.796 -150.477 1.00 28.70 486 ASP A N 1
ATOM 3880 C CA . ASP A 1 486 ? 111.678 -21.241 -151.262 1.00 28.70 486 ASP A CA 1
ATOM 3881 C C . ASP A 1 486 ? 110.330 -20.724 -150.666 1.00 28.70 486 ASP A C 1
ATOM 3883 O O . ASP A 1 486 ? 109.440 -21.456 -150.251 1.00 28.70 486 ASP A O 1
ATOM 3887 N N . GLN A 1 487 ? 110.156 -19.405 -150.880 1.00 30.56 487 GLN A N 1
ATOM 3888 C CA . GLN A 1 487 ? 108.990 -18.669 -151.425 1.00 30.56 487 GLN A CA 1
ATOM 3889 C C . GLN A 1 487 ? 107.677 -18.354 -150.657 1.00 30.56 487 GLN A C 1
ATOM 3891 O O . GLN A 1 487 ? 106.972 -19.203 -150.132 1.00 30.56 487 GLN A O 1
ATOM 3896 N N . SER A 1 488 ? 107.258 -17.093 -150.901 1.00 30.58 488 SER A N 1
ATOM 3897 C CA . SER A 1 488 ? 105.882 -16.593 -151.148 1.00 30.58 488 SER A CA 1
ATOM 3898 C C . SER A 1 488 ? 104.969 -16.162 -149.980 1.00 30.58 488 SER A C 1
ATOM 3900 O O . SER A 1 488 ? 104.528 -16.984 -149.186 1.00 30.58 488 SER A O 1
ATOM 3902 N N . GLY A 1 489 ? 104.504 -14.894 -150.021 1.00 33.22 489 GLY A N 1
ATOM 3903 C CA . GLY A 1 489 ? 103.173 -14.522 -149.489 1.00 33.22 489 GLY A CA 1
ATOM 3904 C C . GLY A 1 489 ? 102.942 -13.071 -149.010 1.00 33.22 489 GLY A C 1
ATOM 3905 O O . GLY A 1 489 ? 103.034 -12.826 -147.820 1.00 33.22 489 GLY A O 1
ATOM 3906 N N . LEU A 1 490 ? 102.592 -12.156 -149.933 1.00 35.47 490 LEU A N 1
ATOM 3907 C CA . LEU A 1 490 ? 101.848 -10.865 -149.808 1.00 35.47 490 LEU A CA 1
ATOM 3908 C C . LEU A 1 490 ? 101.876 -10.091 -148.451 1.00 35.47 490 LEU A C 1
ATOM 3910 O O . LEU A 1 490 ? 101.322 -10.561 -147.466 1.00 35.47 490 LEU A O 1
ATOM 3914 N N . ALA A 1 491 ? 102.488 -8.900 -148.297 1.00 31.84 491 ALA A N 1
ATOM 3915 C CA . ALA A 1 491 ? 102.368 -7.584 -148.992 1.00 31.84 491 ALA A CA 1
ATOM 3916 C C . ALA A 1 491 ? 101.205 -6.691 -148.471 1.00 31.84 491 ALA A C 1
ATOM 3918 O O . ALA A 1 491 ? 100.087 -7.177 -148.355 1.00 31.84 491 ALA A O 1
ATOM 3919 N N . LEU A 1 492 ? 101.394 -5.431 -148.016 1.00 33.75 492 LEU A N 1
ATOM 3920 C CA . LEU A 1 492 ? 101.988 -4.205 -148.638 1.00 33.75 492 LEU A CA 1
ATOM 3921 C C . LEU A 1 492 ? 101.177 -3.659 -149.842 1.00 33.75 492 LEU A C 1
ATOM 3923 O O . LEU A 1 492 ? 100.415 -4.405 -150.440 1.00 33.75 492 LEU A O 1
ATOM 3927 N N . GLY A 1 493 ? 101.255 -2.383 -150.260 1.00 31.72 493 GLY A N 1
ATOM 3928 C CA . GLY A 1 493 ? 102.158 -1.251 -149.941 1.00 31.72 493 GLY A CA 1
ATOM 3929 C C . GLY A 1 493 ? 101.479 0.108 -150.251 1.00 31.72 493 GLY A C 1
ATOM 3930 O O . GLY A 1 493 ? 100.257 0.165 -150.283 1.00 31.72 493 GLY A O 1
ATOM 3931 N N . GLY A 1 494 ? 102.141 1.261 -150.441 1.00 33.06 494 GLY A N 1
ATOM 3932 C CA . GLY A 1 494 ? 103.423 1.523 -151.127 1.00 33.06 494 GLY A CA 1
ATOM 3933 C C . GLY A 1 494 ? 103.200 1.692 -152.649 1.00 33.06 494 GLY A C 1
ATOM 3934 O O . GLY A 1 494 ? 102.445 0.919 -153.219 1.00 33.06 494 GLY A O 1
ATOM 3935 N N . GLY A 1 495 ? 103.778 2.640 -153.399 1.00 31.50 495 GLY A N 1
ATOM 3936 C CA . GLY A 1 495 ? 104.713 3.723 -153.064 1.00 31.50 495 GLY A CA 1
ATOM 3937 C C . GLY A 1 495 ? 105.677 4.046 -154.229 1.00 31.50 495 GLY A C 1
ATOM 3938 O O . GLY A 1 495 ? 106.712 3.408 -154.318 1.00 31.50 495 GLY A O 1
ATOM 3939 N N . MET A 1 496 ? 105.357 5.068 -155.047 1.00 28.86 496 MET A N 1
ATOM 3940 C CA . MET A 1 496 ? 106.210 5.765 -156.053 1.00 28.86 496 MET A CA 1
ATOM 3941 C C . MET A 1 496 ? 106.789 5.004 -157.275 1.00 28.86 496 MET A C 1
ATOM 3943 O O . MET A 1 496 ? 107.457 3.987 -157.130 1.00 28.86 496 MET A O 1
ATOM 3947 N N . SER A 1 497 ? 106.683 5.595 -158.482 1.00 31.16 497 SER A N 1
ATOM 3948 C CA . SER A 1 497 ? 107.834 6.131 -159.268 1.00 31.16 497 SER A CA 1
ATOM 3949 C C . SER A 1 497 ? 107.485 6.564 -160.715 1.00 31.16 497 SER A C 1
ATOM 3951 O O . SER A 1 497 ? 106.685 5.943 -161.409 1.00 31.16 497 SER A O 1
ATOM 3953 N N . GLU A 1 498 ? 108.121 7.650 -161.165 1.00 36.50 498 GLU A N 1
ATOM 3954 C CA . GLU A 1 498 ? 108.285 8.078 -162.572 1.00 36.50 498 GLU A CA 1
ATOM 3955 C C . GLU A 1 498 ? 109.488 7.298 -163.177 1.00 36.50 498 GLU A C 1
ATOM 3957 O O . GLU A 1 498 ? 110.328 6.829 -162.415 1.00 36.50 498 GLU A O 1
ATOM 3962 N N . LEU A 1 499 ? 109.717 7.071 -164.480 1.00 34.97 499 LEU A N 1
ATOM 3963 C CA . LEU A 1 499 ? 109.302 7.697 -165.747 1.00 34.97 499 LEU A CA 1
ATOM 3964 C C . LEU A 1 499 ? 109.491 6.661 -166.910 1.00 34.97 499 LEU A C 1
ATOM 3966 O O . LEU A 1 499 ? 110.095 5.611 -166.704 1.00 34.97 499 LEU A O 1
ATOM 3970 N N . ASN A 1 500 ? 109.131 7.008 -168.160 1.00 32.44 500 ASN A N 1
ATOM 3971 C CA . ASN A 1 500 ? 109.474 6.292 -169.422 1.00 32.44 500 ASN A CA 1
ATOM 3972 C C . ASN A 1 500 ? 108.619 5.029 -169.775 1.00 32.44 500 ASN A C 1
ATOM 3974 O O . ASN A 1 500 ? 107.877 4.497 -168.953 1.00 32.44 500 ASN A O 1
ATOM 3978 N N . PRO A 1 501 ? 108.541 4.613 -171.056 1.00 54.34 501 PRO A N 1
ATOM 3979 C CA . PRO A 1 501 ? 107.436 4.929 -171.965 1.00 54.34 501 PRO A CA 1
ATOM 3980 C C . PRO A 1 501 ? 106.188 4.014 -171.869 1.00 54.34 501 PRO A C 1
ATOM 3982 O O . PRO A 1 501 ? 105.361 4.030 -172.777 1.00 54.34 501 PRO A O 1
ATOM 3985 N N . LYS A 1 502 ? 105.984 3.264 -170.773 1.00 52.62 502 LYS A N 1
ATOM 3986 C CA . LYS A 1 502 ? 104.696 2.577 -170.487 1.00 52.62 502 LYS A CA 1
ATOM 3987 C C . LYS A 1 502 ? 103.599 3.521 -169.956 1.00 52.62 502 LYS A C 1
ATOM 3989 O O . LYS A 1 502 ? 102.424 3.165 -169.934 1.00 52.62 502 LYS A O 1
ATOM 3994 N N . LEU A 1 503 ? 103.961 4.756 -169.591 1.00 46.38 503 LEU A N 1
ATOM 3995 C CA . LEU A 1 503 ? 103.090 5.738 -168.923 1.00 46.38 503 LEU A CA 1
ATOM 3996 C C . LEU A 1 503 ? 101.794 6.137 -169.660 1.00 46.38 503 LEU A C 1
ATOM 3998 O O . LEU A 1 503 ? 100.944 6.779 -169.049 1.00 46.38 503 LEU A O 1
ATOM 4002 N N . LYS A 1 504 ? 101.616 5.810 -170.948 1.00 52.78 504 LYS A N 1
ATOM 4003 C CA . LYS A 1 504 ? 100.401 6.189 -171.696 1.00 52.78 504 LYS A CA 1
ATOM 4004 C C . LYS A 1 504 ? 99.214 5.246 -171.447 1.00 52.78 504 LYS A C 1
ATOM 4006 O O . LYS A 1 504 ? 98.074 5.665 -171.626 1.00 52.78 504 LYS A O 1
ATOM 4011 N N . GLU A 1 505 ? 99.473 4.012 -171.019 1.00 57.94 505 GLU A N 1
ATOM 4012 C CA . GLU A 1 505 ? 98.450 2.976 -170.814 1.00 57.94 505 GLU A CA 1
ATOM 4013 C C . GLU A 1 505 ? 98.030 2.893 -169.332 1.00 57.94 505 GLU A C 1
ATOM 4015 O O . GLU A 1 505 ? 96.839 2.920 -169.012 1.00 57.94 505 GLU A O 1
ATOM 4020 N N . GLU A 1 506 ? 99.000 2.972 -168.412 1.00 56.09 506 GLU A N 1
ATOM 4021 C CA . GLU A 1 506 ? 98.762 3.022 -166.959 1.00 56.09 506 GLU A CA 1
ATOM 4022 C C . GLU A 1 506 ? 97.895 4.231 -166.541 1.00 56.09 506 GLU A C 1
ATOM 4024 O O . GLU A 1 506 ? 97.053 4.130 -165.649 1.00 56.09 506 GLU A O 1
ATOM 4029 N N . LEU A 1 507 ? 98.026 5.373 -167.235 1.00 57.75 507 LEU A N 1
ATOM 4030 C CA . LEU A 1 507 ? 97.238 6.593 -166.987 1.00 57.75 507 LEU A CA 1
ATOM 4031 C C . LEU A 1 507 ? 95.745 6.471 -167.339 1.00 57.75 507 LEU A C 1
ATOM 4033 O O . LEU A 1 507 ? 94.956 7.326 -166.922 1.00 57.75 507 LEU A O 1
ATOM 4037 N N . LEU A 1 508 ? 95.349 5.460 -168.120 1.00 62.72 508 LEU A N 1
ATOM 4038 C CA . LEU A 1 508 ? 93.937 5.148 -168.356 1.00 62.72 508 LEU A CA 1
ATOM 4039 C C . LEU A 1 508 ? 93.393 4.251 -167.235 1.00 62.72 508 LEU A C 1
ATOM 4041 O O . LEU A 1 508 ? 92.311 4.508 -166.708 1.00 62.72 508 LEU A O 1
ATOM 4045 N N . ARG A 1 509 ? 94.178 3.250 -166.815 1.00 68.44 509 ARG A N 1
ATOM 4046 C CA . ARG A 1 509 ? 93.825 2.326 -165.727 1.00 68.44 509 ARG A CA 1
ATOM 4047 C C . ARG A 1 509 ? 93.698 3.045 -164.381 1.00 68.44 509 ARG A C 1
ATOM 4049 O O . ARG A 1 509 ? 92.666 2.934 -163.722 1.00 68.44 509 ARG A O 1
ATOM 4056 N N . LEU A 1 510 ? 94.697 3.849 -164.016 1.00 62.72 510 LEU A N 1
ATOM 4057 C CA . LEU A 1 510 ? 94.731 4.571 -162.741 1.00 62.72 510 LEU A CA 1
ATOM 4058 C C . LEU A 1 510 ? 93.621 5.624 -162.611 1.00 62.72 510 LEU A C 1
ATOM 4060 O O . LEU A 1 510 ? 93.196 5.905 -161.494 1.00 62.72 510 LEU A O 1
ATOM 4064 N N . ARG A 1 511 ? 93.096 6.181 -163.714 1.00 68.19 511 ARG A N 1
ATOM 4065 C CA . ARG A 1 511 ? 91.922 7.075 -163.652 1.00 68.19 511 ARG A CA 1
ATOM 4066 C C . ARG A 1 511 ? 90.651 6.333 -163.235 1.00 68.19 511 ARG A C 1
ATOM 4068 O O . ARG A 1 511 ? 89.917 6.842 -162.391 1.00 68.19 511 ARG A O 1
ATOM 4075 N N . ASN A 1 512 ? 90.427 5.128 -163.759 1.00 71.38 512 ASN A N 1
ATOM 4076 C CA . ASN A 1 512 ? 89.279 4.301 -163.375 1.00 71.38 512 ASN A CA 1
ATOM 4077 C C . ASN A 1 512 ? 89.417 3.782 -161.930 1.00 71.38 512 ASN A C 1
ATOM 4079 O O . ASN A 1 512 ? 88.453 3.808 -161.166 1.00 71.38 512 ASN A O 1
ATOM 4083 N N . GLU A 1 513 ? 90.624 3.377 -161.525 1.00 71.19 513 GLU A N 1
ATOM 4084 C CA . GLU A 1 513 ? 90.913 2.899 -160.164 1.00 71.19 513 GLU A CA 1
ATOM 4085 C C . GLU A 1 513 ? 90.744 4.015 -159.109 1.00 71.19 513 GLU A C 1
ATOM 4087 O O . GLU A 1 513 ? 90.126 3.802 -158.066 1.00 71.19 513 GLU A O 1
ATOM 4092 N N . ASN A 1 514 ? 91.197 5.240 -159.408 1.00 65.56 514 ASN A N 1
ATOM 4093 C CA . ASN A 1 514 ? 91.023 6.409 -158.535 1.00 65.56 514 ASN A CA 1
ATOM 4094 C C . ASN A 1 514 ? 89.540 6.813 -158.400 1.00 65.56 514 ASN A C 1
ATOM 4096 O O . ASN A 1 514 ? 89.105 7.184 -157.312 1.00 65.56 514 ASN A O 1
ATOM 4100 N N . SER A 1 515 ? 88.733 6.660 -159.460 1.00 75.56 515 SER A N 1
ATOM 4101 C CA . SER A 1 515 ? 87.278 6.877 -159.385 1.00 75.56 515 SER A CA 1
ATOM 4102 C C . SER A 1 515 ? 86.602 5.904 -158.409 1.00 75.56 515 SER A C 1
ATOM 4104 O O . SER A 1 515 ? 85.831 6.331 -157.553 1.00 75.56 515 SER A O 1
ATOM 4106 N N . ARG A 1 516 ? 86.949 4.611 -158.476 1.00 75.12 516 ARG A N 1
ATOM 4107 C CA . ARG A 1 516 ? 86.423 3.577 -157.567 1.00 75.12 516 ARG A CA 1
ATOM 4108 C C . ARG A 1 516 ? 86.855 3.796 -156.112 1.00 75.12 516 ARG A C 1
ATOM 4110 O O . ARG A 1 516 ? 86.058 3.590 -155.202 1.00 75.12 516 ARG A O 1
ATOM 4117 N N . LEU A 1 517 ? 88.102 4.211 -155.875 1.00 71.12 517 LEU A N 1
ATOM 4118 C CA . LEU A 1 517 ? 88.585 4.493 -154.518 1.00 71.12 517 LEU A CA 1
ATOM 4119 C C . LEU A 1 517 ? 87.895 5.716 -153.892 1.00 71.12 517 LEU A C 1
ATOM 4121 O O . LEU A 1 517 ? 87.658 5.713 -152.687 1.00 71.12 517 LEU A O 1
ATOM 4125 N N . LYS A 1 518 ? 87.503 6.718 -154.692 1.00 72.38 518 LYS A N 1
ATOM 4126 C CA . LYS A 1 518 ? 86.711 7.860 -154.208 1.00 72.38 518 LYS A CA 1
ATOM 4127 C C . LYS A 1 518 ? 85.291 7.474 -153.791 1.00 72.38 518 LYS A C 1
ATOM 4129 O O . LYS A 1 518 ? 84.853 7.917 -152.736 1.00 72.38 518 LYS A O 1
ATOM 4134 N N . GLU A 1 519 ? 84.605 6.609 -154.542 1.00 72.19 519 GLU A N 1
ATOM 4135 C CA . GLU A 1 519 ? 83.303 6.064 -154.110 1.00 72.19 519 GLU A CA 1
ATOM 4136 C C . GLU A 1 519 ? 83.413 5.260 -152.805 1.00 72.19 519 GLU A C 1
ATOM 4138 O O . GLU A 1 519 ? 82.527 5.325 -151.955 1.00 72.19 519 GLU A O 1
ATOM 4143 N N . PHE A 1 520 ? 84.508 4.513 -152.628 1.00 68.19 520 PHE A N 1
ATOM 4144 C CA . PHE A 1 520 ? 84.733 3.713 -151.422 1.00 68.19 520 PHE A CA 1
ATOM 4145 C C . PHE A 1 520 ? 85.090 4.560 -150.189 1.00 68.19 520 PHE A C 1
ATOM 4147 O O . PHE A 1 520 ? 84.794 4.155 -149.067 1.00 68.19 520 PHE A O 1
ATOM 4154 N N . ALA A 1 521 ? 85.715 5.725 -150.390 1.00 65.69 521 ALA A N 1
ATOM 4155 C CA . ALA A 1 521 ? 85.955 6.701 -149.331 1.00 65.69 521 ALA A CA 1
ATOM 4156 C C . ALA A 1 521 ? 84.650 7.392 -148.903 1.00 65.69 521 ALA A C 1
ATOM 4158 O O . ALA A 1 521 ? 84.342 7.386 -147.715 1.00 65.69 521 ALA A O 1
ATOM 4159 N N . ALA A 1 522 ? 83.854 7.880 -149.864 1.00 67.62 522 ALA A N 1
ATOM 4160 C CA . ALA A 1 522 ? 82.586 8.567 -149.597 1.00 67.62 522 ALA A CA 1
ATOM 4161 C C . ALA A 1 522 ? 81.625 7.713 -148.749 1.00 67.62 522 ALA A C 1
ATOM 4163 O O . ALA A 1 522 ? 81.178 8.151 -147.695 1.00 67.62 522 ALA A O 1
ATOM 4164 N N . LYS A 1 523 ? 81.418 6.440 -149.122 1.00 68.75 523 LYS A N 1
ATOM 4165 C CA . LYS A 1 523 ? 80.549 5.526 -148.355 1.00 68.75 523 LYS A CA 1
ATOM 4166 C C . LYS A 1 523 ? 80.990 5.312 -146.904 1.00 68.75 523 LYS A C 1
ATOM 4168 O O . LYS A 1 523 ? 80.157 5.042 -146.051 1.00 68.75 523 LYS A O 1
ATOM 4173 N N . ARG A 1 524 ? 82.291 5.422 -146.610 1.00 67.00 524 ARG A N 1
ATOM 4174 C CA . ARG A 1 524 ? 82.816 5.263 -145.246 1.00 67.00 524 ARG A CA 1
ATOM 4175 C C . ARG A 1 524 ? 82.693 6.521 -144.393 1.00 67.00 524 ARG A C 1
ATOM 4177 O O . ARG A 1 524 ? 82.705 6.404 -143.171 1.00 67.00 524 ARG A O 1
ATOM 4184 N N . GLU A 1 525 ? 82.610 7.692 -145.018 1.00 68.50 525 GLU A N 1
ATOM 4185 C CA . GLU A 1 525 ? 82.235 8.925 -144.327 1.00 68.50 525 GLU A CA 1
ATOM 4186 C C . GLU A 1 525 ? 80.730 8.902 -144.025 1.00 68.50 525 GLU A C 1
ATOM 4188 O O . GLU A 1 525 ? 80.365 9.085 -142.866 1.00 68.50 525 GLU A O 1
ATOM 4193 N N . ASP A 1 526 ? 79.889 8.532 -144.999 1.00 68.94 526 ASP A N 1
ATOM 4194 C CA . ASP A 1 526 ? 78.431 8.413 -144.826 1.00 68.94 526 ASP A CA 1
ATOM 4195 C C . ASP A 1 526 ? 78.042 7.423 -143.701 1.00 68.94 526 ASP A C 1
ATOM 4197 O O . ASP A 1 526 ? 77.289 7.788 -142.797 1.00 68.94 526 ASP A O 1
ATOM 4201 N N . ASP A 1 527 ? 78.600 6.202 -143.688 1.00 74.94 527 ASP A N 1
ATOM 4202 C CA . ASP A 1 527 ? 78.307 5.183 -142.657 1.00 74.94 527 ASP A CA 1
ATOM 4203 C C . ASP A 1 527 ? 78.731 5.626 -141.236 1.00 74.94 527 ASP A C 1
ATOM 4205 O O . ASP A 1 527 ? 78.068 5.303 -140.247 1.00 74.94 527 ASP A O 1
ATOM 4209 N N . ASN A 1 528 ? 79.838 6.370 -141.107 1.00 77.00 528 ASN A N 1
ATOM 4210 C CA . ASN A 1 528 ? 80.296 6.895 -139.813 1.00 77.00 528 ASN A CA 1
ATOM 4211 C C . ASN A 1 528 ? 79.455 8.090 -139.345 1.00 77.00 528 ASN A C 1
ATOM 4213 O O . ASN A 1 528 ? 79.240 8.236 -138.141 1.00 77.00 528 ASN A O 1
ATOM 4217 N N . VAL A 1 529 ? 78.996 8.943 -140.267 1.00 76.12 529 VAL A N 1
ATOM 4218 C CA . VAL A 1 529 ? 78.095 10.059 -139.947 1.00 76.12 529 VAL A CA 1
ATOM 4219 C C . VAL A 1 529 ? 76.750 9.520 -139.469 1.00 76.12 529 VAL A C 1
ATOM 4221 O O . VAL A 1 529 ? 76.323 9.911 -138.388 1.00 76.12 529 VAL A O 1
ATOM 4224 N N . LEU A 1 530 ? 76.156 8.551 -140.176 1.00 81.19 530 LEU A N 1
ATOM 4225 C CA . LEU A 1 530 ? 74.915 7.882 -139.759 1.00 81.19 530 LEU A CA 1
ATOM 4226 C C . LEU A 1 530 ? 75.008 7.311 -138.340 1.00 81.19 530 LEU A C 1
ATOM 4228 O O . LEU A 1 530 ? 74.136 7.561 -137.513 1.00 81.19 530 LEU A O 1
ATOM 4232 N N . ARG A 1 531 ? 76.098 6.607 -138.017 1.00 82.19 531 ARG A N 1
ATOM 4233 C CA . ARG A 1 531 ? 76.295 6.058 -136.670 1.00 82.19 531 ARG A CA 1
ATOM 4234 C C . ARG A 1 531 ? 76.440 7.143 -135.596 1.00 82.19 531 ARG A C 1
ATOM 4236 O O . ARG A 1 531 ? 75.923 6.984 -134.496 1.00 82.19 531 ARG A O 1
ATOM 4243 N N . LEU A 1 532 ? 77.131 8.242 -135.901 1.00 82.12 532 LEU A N 1
ATOM 4244 C CA . LEU A 1 532 ? 77.244 9.381 -134.985 1.00 82.12 532 LEU A CA 1
ATOM 4245 C C . LEU A 1 532 ? 75.912 10.128 -134.824 1.00 82.12 532 LEU A C 1
ATOM 4247 O O . LEU A 1 532 ? 75.659 10.670 -133.750 1.00 82.12 532 LEU A O 1
ATOM 4251 N N . GLU A 1 533 ? 75.059 10.151 -135.849 1.00 82.56 533 GLU A N 1
ATOM 4252 C CA . GLU A 1 533 ? 73.690 10.668 -135.762 1.00 82.56 533 GLU A CA 1
ATOM 4253 C C . GLU A 1 533 ? 72.816 9.774 -134.868 1.00 82.56 533 GLU A C 1
ATOM 4255 O O . GLU A 1 533 ? 72.165 10.301 -133.965 1.00 82.56 533 GLU A O 1
ATOM 4260 N N . GLU A 1 534 ? 72.880 8.446 -135.026 1.00 87.06 534 GLU A N 1
ATOM 4261 C CA . GLU A 1 534 ? 72.202 7.468 -134.157 1.00 87.06 534 GLU A CA 1
ATOM 4262 C C . GLU A 1 534 ? 72.650 7.587 -132.688 1.00 87.06 534 GLU A C 1
ATOM 4264 O O . GLU A 1 534 ? 71.810 7.782 -131.807 1.00 87.06 534 GLU A O 1
ATOM 4269 N N . ASP A 1 535 ? 73.963 7.568 -132.416 1.00 85.69 535 ASP A N 1
ATOM 4270 C CA . ASP A 1 535 ? 74.519 7.739 -131.062 1.00 85.69 535 ASP A CA 1
ATOM 4271 C C . ASP A 1 535 ? 74.112 9.103 -130.451 1.00 85.69 535 ASP A C 1
ATOM 4273 O O . ASP A 1 535 ? 73.862 9.218 -129.246 1.00 85.69 535 ASP A O 1
ATOM 4277 N N . CYS A 1 536 ? 74.012 10.157 -131.272 1.00 85.94 536 CYS A N 1
ATOM 4278 C CA . CYS A 1 536 ? 73.589 11.488 -130.833 1.00 85.94 536 CYS A CA 1
ATOM 4279 C C . CYS A 1 536 ? 72.078 11.558 -130.548 1.00 85.94 536 CYS A C 1
ATOM 4281 O O . CYS A 1 536 ? 71.668 12.233 -129.599 1.00 85.94 536 CYS A O 1
ATOM 4283 N N . ASP A 1 537 ? 71.243 10.866 -131.322 1.00 88.38 537 ASP A N 1
ATOM 4284 C CA . ASP A 1 537 ? 69.796 10.784 -131.101 1.00 88.38 537 ASP A CA 1
ATOM 4285 C C . ASP A 1 537 ? 69.437 9.908 -129.895 1.00 88.38 537 ASP A C 1
ATOM 4287 O O . ASP A 1 537 ? 68.566 10.287 -129.105 1.00 88.38 537 ASP A O 1
ATOM 4291 N N . ASP A 1 538 ? 70.152 8.808 -129.661 1.00 87.88 538 ASP A N 1
ATOM 4292 C CA . ASP A 1 538 ? 69.992 8.023 -128.436 1.00 87.88 538 ASP A CA 1
ATOM 4293 C C . ASP A 1 538 ? 70.502 8.784 -127.201 1.00 87.88 538 ASP A C 1
ATOM 4295 O O . ASP A 1 538 ? 69.839 8.769 -126.158 1.00 87.88 538 ASP A O 1
ATOM 4299 N N . ALA A 1 539 ? 71.583 9.566 -127.314 1.00 86.06 539 ALA A N 1
ATOM 4300 C CA . ALA A 1 539 ? 72.001 10.485 -126.251 1.00 86.06 539 ALA A CA 1
ATOM 4301 C C . ALA A 1 539 ? 70.945 11.573 -125.958 1.00 86.06 539 ALA A C 1
ATOM 4303 O O . ALA A 1 539 ? 70.684 11.869 -124.786 1.00 86.06 539 ALA A O 1
ATOM 4304 N N . LYS A 1 540 ? 70.286 12.136 -126.987 1.00 89.25 540 LYS A N 1
ATOM 4305 C CA . LYS A 1 540 ? 69.155 13.074 -126.819 1.00 89.25 540 LYS A CA 1
ATOM 4306 C C . LYS A 1 540 ? 67.980 12.399 -126.113 1.00 89.25 540 LYS A C 1
ATOM 4308 O O . LYS A 1 540 ? 67.511 12.928 -125.108 1.00 89.25 540 LYS A O 1
ATOM 4313 N N . ARG A 1 541 ? 67.549 11.215 -126.564 1.00 90.69 541 ARG A N 1
ATOM 4314 C CA . ARG A 1 541 ? 66.467 10.434 -125.930 1.00 90.69 541 ARG A CA 1
ATOM 4315 C C . ARG A 1 541 ? 66.774 10.101 -124.475 1.00 90.69 541 ARG A C 1
ATOM 4317 O O . ARG A 1 541 ? 65.893 10.187 -123.621 1.00 90.69 541 ARG A O 1
ATOM 4324 N N . LEU A 1 542 ? 68.014 9.728 -124.165 1.00 90.00 542 LEU A N 1
ATOM 4325 C CA . LEU A 1 542 ? 68.441 9.447 -122.797 1.00 90.00 542 LEU A CA 1
ATOM 4326 C C . LEU A 1 542 ? 68.378 10.716 -121.932 1.00 90.00 542 LEU A C 1
ATOM 4328 O O . LEU A 1 542 ? 67.851 10.676 -120.819 1.00 90.00 542 LEU A O 1
ATOM 4332 N N . ALA A 1 543 ? 68.847 11.854 -122.454 1.00 88.12 543 ALA A N 1
ATOM 4333 C CA . ALA A 1 543 ? 68.773 13.147 -121.777 1.00 88.12 543 ALA A CA 1
ATOM 4334 C C . ALA A 1 543 ? 67.324 13.627 -121.566 1.00 88.12 543 ALA A C 1
ATOM 4336 O O . ALA A 1 543 ? 67.002 14.136 -120.491 1.00 88.12 543 ALA A O 1
ATOM 4337 N N . GLU A 1 544 ? 66.433 13.427 -122.540 1.00 91.19 544 GLU A N 1
ATOM 4338 C CA . GLU A 1 544 ? 65.000 13.714 -122.413 1.00 91.19 544 GLU A CA 1
ATOM 4339 C C . GLU A 1 544 ? 64.332 12.817 -121.366 1.00 91.19 544 GLU A C 1
ATOM 4341 O O . GLU A 1 544 ? 63.649 13.335 -120.484 1.00 91.19 544 GLU A O 1
ATOM 4346 N N . ASN A 1 545 ? 64.616 11.512 -121.364 1.00 91.19 545 ASN A N 1
ATOM 4347 C CA . ASN A 1 545 ? 64.135 10.579 -120.340 1.00 91.19 545 ASN A CA 1
ATOM 4348 C C . ASN A 1 545 ? 64.626 10.944 -118.928 1.00 91.19 545 ASN A C 1
ATOM 4350 O O . ASN A 1 545 ? 63.857 10.887 -117.966 1.00 91.19 545 ASN A O 1
ATOM 4354 N N . PHE A 1 546 ? 65.895 11.338 -118.768 1.00 89.38 546 PHE A N 1
ATOM 4355 C CA . PHE A 1 546 ? 66.409 11.815 -117.478 1.00 89.38 546 PHE A CA 1
ATOM 4356 C C . PHE A 1 546 ? 65.758 13.135 -117.054 1.00 89.38 546 PHE A C 1
ATOM 4358 O O . PHE A 1 546 ? 65.406 13.290 -115.884 1.00 89.38 546 PHE A O 1
ATOM 4365 N N . LYS A 1 547 ? 65.540 14.061 -117.993 1.00 93.31 547 LYS A N 1
ATOM 4366 C CA . LYS A 1 547 ? 64.836 15.327 -117.755 1.00 93.31 547 LYS A CA 1
ATOM 4367 C C . LYS A 1 547 ? 63.377 15.097 -117.360 1.00 93.31 547 LYS A C 1
ATOM 4369 O O . LYS A 1 547 ? 62.904 15.744 -116.428 1.00 93.31 547 LYS A O 1
ATOM 4374 N N . GLU A 1 548 ? 62.673 14.171 -118.006 1.00 92.75 548 GLU A N 1
ATOM 4375 C CA . GLU A 1 548 ? 61.301 13.811 -117.646 1.00 92.75 548 GLU A CA 1
ATOM 4376 C C . GLU A 1 548 ? 61.242 13.164 -116.261 1.00 92.75 548 GLU A C 1
ATOM 4378 O O . GLU A 1 548 ? 60.476 13.628 -115.416 1.00 92.75 548 GLU A O 1
ATOM 4383 N N . LYS A 1 549 ? 62.103 12.176 -115.975 1.00 91.31 549 LYS A N 1
ATOM 4384 C CA . LYS A 1 549 ? 62.198 11.555 -114.642 1.00 91.31 549 LYS A CA 1
ATOM 4385 C C . LYS A 1 549 ? 62.514 12.579 -113.552 1.00 91.31 549 LYS A C 1
ATOM 4387 O O . LYS A 1 549 ? 61.871 12.553 -112.508 1.00 91.31 549 LYS A O 1
ATOM 4392 N N . PHE A 1 550 ? 63.435 13.511 -113.804 1.00 93.00 550 PHE A N 1
ATOM 4393 C CA . PHE A 1 550 ? 63.755 14.610 -112.888 1.00 93.00 550 PHE A CA 1
ATOM 4394 C C . PHE A 1 550 ? 62.569 15.563 -112.673 1.00 93.00 550 PHE A C 1
ATOM 4396 O O . PHE A 1 550 ? 62.306 15.986 -111.550 1.00 93.00 550 PHE A O 1
ATOM 4403 N N . LEU A 1 551 ? 61.815 15.893 -113.725 1.00 93.75 551 LEU A N 1
ATOM 4404 C CA . LEU A 1 551 ? 60.608 16.713 -113.599 1.00 93.75 551 LEU A CA 1
ATOM 4405 C C . LEU A 1 551 ? 59.474 15.962 -112.885 1.00 93.75 551 LEU A C 1
ATOM 4407 O O . LEU A 1 551 ? 58.730 16.582 -112.129 1.00 93.75 551 LEU A O 1
ATOM 4411 N N . ALA A 1 552 ? 59.351 14.648 -113.072 1.00 91.19 552 ALA A N 1
ATOM 4412 C CA . ALA A 1 552 ? 58.384 13.810 -112.370 1.00 91.19 552 ALA A CA 1
ATOM 4413 C C . ALA A 1 552 ? 58.708 13.701 -110.871 1.00 91.19 552 ALA A C 1
ATOM 4415 O O . ALA A 1 552 ? 57.834 13.965 -110.044 1.00 91.19 552 ALA A O 1
ATOM 4416 N N . THR A 1 553 ? 59.962 13.411 -110.500 1.00 90.25 553 THR A N 1
ATOM 4417 C CA . THR A 1 553 ? 60.380 13.389 -109.087 1.00 90.25 553 THR A CA 1
ATOM 4418 C C . THR A 1 553 ? 60.300 14.771 -108.450 1.00 90.25 553 THR A C 1
ATOM 4420 O O . THR A 1 553 ? 59.829 14.874 -107.321 1.00 90.25 553 THR A O 1
ATOM 4423 N N . LYS A 1 554 ? 60.639 15.847 -109.176 1.00 94.00 554 LYS A N 1
ATOM 4424 C CA . LYS A 1 554 ? 60.432 17.225 -108.704 1.00 94.00 554 LYS A CA 1
ATOM 4425 C C . LYS A 1 554 ? 58.953 17.528 -108.438 1.00 94.00 554 LYS A C 1
ATOM 4427 O O . LYS A 1 554 ? 58.636 18.002 -107.354 1.00 94.00 554 LYS A O 1
ATOM 4432 N N . ARG A 1 555 ? 58.038 17.209 -109.364 1.00 94.06 555 ARG A N 1
ATOM 4433 C CA . ARG A 1 555 ? 56.583 17.375 -109.151 1.00 94.06 555 ARG A CA 1
ATOM 4434 C C . ARG A 1 555 ? 56.078 16.549 -107.966 1.00 94.06 555 ARG A C 1
ATOM 4436 O O . ARG A 1 555 ? 55.255 17.043 -107.201 1.00 94.06 555 ARG A O 1
ATOM 4443 N N . SER A 1 556 ? 56.576 15.320 -107.806 1.00 92.12 556 SER A N 1
ATOM 4444 C CA . SER A 1 556 ? 56.231 14.450 -106.678 1.00 92.12 556 SER A CA 1
ATOM 4445 C C . SER A 1 556 ? 56.716 15.027 -105.349 1.00 92.12 556 SER A C 1
ATOM 4447 O O . SER A 1 556 ? 55.953 15.033 -104.391 1.00 92.12 556 SER A O 1
ATOM 4449 N N . LEU A 1 557 ? 57.946 15.549 -105.296 1.00 92.81 557 LEU A N 1
ATOM 4450 C CA . LEU A 1 557 ? 58.511 16.201 -104.114 1.00 92.81 557 LEU A CA 1
ATOM 4451 C C . LEU A 1 557 ? 57.765 17.496 -103.770 1.00 92.81 557 LEU A C 1
ATOM 4453 O O . LEU A 1 557 ? 57.464 17.742 -102.610 1.00 92.81 557 LEU A O 1
ATOM 4457 N N . GLU A 1 558 ? 57.414 18.307 -104.768 1.00 93.88 558 GLU A N 1
ATOM 4458 C CA . GLU A 1 558 ? 56.567 19.485 -104.557 1.00 93.88 558 GLU A CA 1
ATOM 4459 C C . GLU A 1 558 ? 55.154 19.101 -104.083 1.00 93.88 558 GLU A C 1
ATOM 4461 O O . GLU A 1 558 ? 54.538 19.860 -103.340 1.00 93.88 558 GLU A O 1
ATOM 4466 N N . SER A 1 559 ? 54.625 17.936 -104.484 1.00 93.69 559 SER A N 1
ATOM 4467 C CA . SER A 1 559 ? 53.357 17.419 -103.951 1.00 93.69 559 SER A CA 1
ATOM 4468 C C . SER A 1 559 ? 53.494 17.022 -102.490 1.00 93.69 559 SER A C 1
ATOM 4470 O O . SER A 1 559 ? 52.784 17.576 -101.659 1.00 93.69 559 SER A O 1
ATOM 4472 N N . THR A 1 560 ? 54.463 16.169 -102.145 1.00 90.44 560 THR A N 1
ATOM 4473 C CA . THR A 1 560 ? 54.651 15.734 -100.754 1.00 90.44 560 THR A CA 1
ATOM 4474 C C . THR A 1 560 ? 55.026 16.891 -99.827 1.00 90.44 560 THR A C 1
ATOM 4476 O O . THR A 1 560 ? 54.629 16.883 -98.667 1.00 90.44 560 THR A O 1
ATOM 4479 N N . GLN A 1 561 ? 55.706 17.931 -100.324 1.00 91.94 561 GLN A N 1
ATOM 4480 C CA . GLN A 1 561 ? 55.918 19.183 -99.587 1.00 91.94 561 GLN A CA 1
ATOM 4481 C C . GLN A 1 561 ? 54.613 19.953 -99.331 1.00 91.94 561 GLN A C 1
ATOM 4483 O O . GLN A 1 561 ? 54.433 20.474 -98.230 1.00 91.94 561 GLN A O 1
ATOM 4488 N N . ARG A 1 562 ? 53.686 20.017 -100.301 1.00 93.44 562 ARG A N 1
ATOM 4489 C CA . ARG A 1 562 ? 52.351 20.612 -100.091 1.00 93.44 562 ARG A CA 1
ATOM 4490 C C . ARG A 1 562 ? 51.515 19.789 -99.113 1.00 93.44 562 ARG A C 1
ATOM 4492 O O . ARG A 1 562 ? 50.896 20.372 -98.227 1.00 93.44 562 ARG A O 1
ATOM 4499 N N . ASP A 1 563 ? 51.538 18.465 -99.237 1.00 92.94 563 ASP A N 1
ATOM 4500 C CA . ASP A 1 563 ? 50.787 17.551 -98.371 1.00 92.94 563 ASP A CA 1
ATOM 4501 C C . ASP A 1 563 ? 51.315 17.595 -96.925 1.00 92.94 563 ASP A C 1
ATOM 4503 O O . ASP A 1 563 ? 50.531 17.690 -95.980 1.00 92.94 563 ASP A O 1
ATOM 4507 N N . LEU A 1 564 ? 52.640 17.648 -96.741 1.00 91.44 564 LEU A N 1
ATOM 4508 C CA . LEU A 1 564 ? 53.278 17.856 -95.438 1.00 91.44 564 LEU A CA 1
ATOM 4509 C C . LEU A 1 564 ? 52.908 19.219 -94.836 1.00 91.44 564 LEU A C 1
ATOM 4511 O O . LEU A 1 564 ? 52.542 19.285 -93.665 1.00 91.44 564 LEU A O 1
ATOM 4515 N N . ALA A 1 565 ? 52.943 20.299 -95.623 1.00 92.19 565 ALA A N 1
ATOM 4516 C CA . ALA A 1 565 ? 52.535 21.624 -95.154 1.00 92.19 565 ALA A CA 1
ATOM 4517 C C . ALA A 1 565 ? 51.048 21.667 -94.750 1.00 92.19 565 ALA A C 1
ATOM 4519 O O . ALA A 1 565 ? 50.704 22.271 -93.733 1.00 92.19 565 ALA A O 1
ATOM 4520 N N . ALA A 1 566 ? 50.171 20.992 -95.498 1.00 92.25 566 ALA A N 1
ATOM 4521 C CA . ALA A 1 566 ? 48.757 20.854 -95.156 1.00 92.25 566 ALA A CA 1
ATOM 4522 C C . ALA A 1 566 ? 48.543 20.008 -93.886 1.00 92.25 566 ALA A C 1
ATOM 4524 O O . ALA A 1 566 ? 47.688 20.346 -93.065 1.00 92.25 566 ALA A O 1
ATOM 4525 N N . SER A 1 567 ? 49.338 18.948 -93.694 1.00 90.88 567 SER A N 1
ATOM 4526 C CA . SER A 1 567 ? 49.319 18.127 -92.478 1.00 90.88 567 SER A CA 1
ATOM 4527 C C . SER A 1 567 ? 49.752 18.931 -91.252 1.00 90.88 567 SER A C 1
ATOM 4529 O O . SER A 1 567 ? 49.017 18.959 -90.271 1.00 90.88 567 SER A O 1
ATOM 4531 N N . LEU A 1 568 ? 50.867 19.665 -91.332 1.00 92.38 568 LEU A N 1
ATOM 4532 C CA . LEU A 1 568 ? 51.356 20.528 -90.248 1.00 92.38 568 LEU A CA 1
ATOM 4533 C C . LEU A 1 568 ? 50.349 21.635 -89.892 1.00 92.38 568 LEU A C 1
ATOM 4535 O O . LEU A 1 568 ? 50.107 21.903 -88.720 1.00 92.38 568 LEU A O 1
ATOM 4539 N N . GLN A 1 569 ? 49.686 22.244 -90.885 1.00 92.00 569 GLN A N 1
ATOM 4540 C CA . GLN A 1 569 ? 48.602 23.203 -90.624 1.00 92.00 569 GLN A CA 1
ATOM 4541 C C . GLN A 1 569 ? 47.369 22.564 -89.968 1.00 92.00 569 GLN A C 1
ATOM 4543 O O . GLN A 1 569 ? 46.637 23.244 -89.246 1.00 92.00 569 GLN A O 1
ATOM 4548 N N . ARG A 1 570 ? 47.091 21.282 -90.235 1.00 93.19 570 ARG A N 1
ATOM 4549 C CA . ARG A 1 570 ? 45.998 20.546 -89.588 1.00 93.19 570 ARG A CA 1
ATOM 4550 C C . ARG A 1 570 ? 46.359 20.165 -88.155 1.00 93.19 570 ARG A C 1
ATOM 4552 O O . ARG A 1 570 ? 45.522 20.334 -87.276 1.00 93.19 570 ARG A O 1
ATOM 4559 N N . GLU A 1 571 ? 47.582 19.700 -87.935 1.00 90.56 571 GLU A N 1
ATOM 4560 C CA . GLU A 1 571 ? 48.147 19.395 -86.619 1.00 90.56 571 GLU A CA 1
ATOM 4561 C C . GLU A 1 571 ? 48.112 20.637 -85.724 1.00 90.56 571 GLU A C 1
ATOM 4563 O O . GLU A 1 571 ? 47.442 20.613 -84.699 1.00 90.56 571 GLU A O 1
ATOM 4568 N N . GLN A 1 572 ? 48.638 21.775 -86.189 1.00 93.38 572 GLN A N 1
ATOM 4569 C CA . GLN A 1 572 ? 48.589 23.050 -85.461 1.00 93.38 572 GLN A CA 1
ATOM 4570 C C . GLN A 1 572 ? 47.155 23.506 -85.115 1.00 93.38 572 GLN A C 1
ATOM 4572 O O . GLN A 1 572 ? 46.918 24.095 -84.060 1.00 93.38 572 GLN A O 1
ATOM 4577 N N . LYS A 1 573 ? 46.169 23.246 -85.988 1.00 93.88 573 LYS A N 1
ATOM 4578 C CA . LYS A 1 573 ? 44.753 23.532 -85.687 1.00 93.88 573 LYS A CA 1
ATOM 4579 C C . LYS A 1 573 ? 44.200 22.617 -84.598 1.00 93.88 573 LYS A C 1
ATOM 4581 O O . LYS A 1 573 ? 43.474 23.103 -83.738 1.00 93.88 573 LYS A O 1
ATOM 4586 N N . LEU A 1 574 ? 44.540 21.329 -84.630 1.00 92.88 574 LEU A N 1
ATOM 4587 C CA . LEU A 1 574 ? 44.135 20.369 -83.604 1.00 92.88 574 LEU A CA 1
ATOM 4588 C C . LEU A 1 574 ? 44.818 20.667 -82.263 1.00 92.88 574 LEU A C 1
ATOM 4590 O O . LEU A 1 574 ? 44.137 20.670 -81.249 1.00 92.88 574 LEU A O 1
ATOM 4594 N N . GLU A 1 575 ? 46.108 21.014 -82.249 1.00 92.19 575 GLU A N 1
ATOM 4595 C CA . GLU A 1 575 ? 46.819 21.470 -81.043 1.00 92.19 575 GLU A CA 1
ATOM 4596 C C . GLU A 1 575 ? 46.160 22.704 -80.414 1.00 92.19 575 GLU A C 1
ATOM 4598 O O . GLU A 1 575 ? 46.011 22.775 -79.197 1.00 92.19 575 GLU A O 1
ATOM 4603 N N . ASN A 1 576 ? 45.746 23.679 -81.230 1.00 94.25 576 ASN A N 1
ATOM 4604 C CA . ASN A 1 576 ? 45.036 24.855 -80.729 1.00 94.25 576 ASN A CA 1
ATOM 4605 C C . ASN A 1 576 ? 43.657 24.486 -80.160 1.00 94.25 576 ASN A C 1
ATOM 4607 O O . ASN A 1 576 ? 43.309 24.979 -79.095 1.00 94.25 576 ASN A O 1
ATOM 4611 N N . GLN A 1 577 ? 42.910 23.585 -80.809 1.00 94.19 577 GLN A N 1
ATOM 4612 C CA . GLN A 1 577 ? 41.623 23.095 -80.296 1.00 94.19 577 GLN A CA 1
ATOM 4613 C C . GLN A 1 577 ? 41.770 22.288 -79.001 1.00 94.19 577 GLN A C 1
ATOM 4615 O O . GLN A 1 577 ? 40.953 22.440 -78.099 1.00 94.19 577 GLN A O 1
ATOM 4620 N N . VAL A 1 578 ? 42.810 21.458 -78.884 1.00 92.31 578 VAL A N 1
ATOM 4621 C CA . VAL A 1 578 ? 43.132 20.744 -77.640 1.00 92.31 578 VAL A CA 1
ATOM 4622 C C . VAL A 1 578 ? 43.440 21.749 -76.533 1.00 92.31 578 VAL A C 1
ATOM 4624 O O . VAL A 1 578 ? 42.819 21.670 -75.483 1.00 92.31 578 VAL A O 1
ATOM 4627 N N . ARG A 1 579 ? 44.271 22.766 -76.797 1.00 94.06 579 ARG A N 1
ATOM 4628 C CA . ARG A 1 579 ? 44.602 23.814 -75.816 1.00 94.06 579 ARG A CA 1
ATOM 4629 C C . ARG A 1 579 ? 43.395 24.664 -75.396 1.00 94.06 579 ARG A C 1
ATOM 4631 O O . ARG A 1 579 ? 43.287 25.049 -74.236 1.00 94.06 579 ARG A O 1
ATOM 4638 N N . GLU A 1 580 ? 42.482 24.961 -76.323 1.00 94.56 580 GLU A N 1
ATOM 4639 C CA . GLU A 1 580 ? 41.208 25.637 -76.025 1.00 94.56 580 GLU A CA 1
ATOM 4640 C C . GLU A 1 580 ? 40.299 24.765 -75.141 1.00 94.56 580 GLU A C 1
ATOM 4642 O O . GLU A 1 580 ? 39.687 25.272 -74.201 1.00 94.56 580 GLU A O 1
ATOM 4647 N N . LEU A 1 581 ? 40.238 23.453 -75.398 1.00 93.12 581 LEU A N 1
ATOM 4648 C CA . LEU A 1 581 ? 39.480 22.507 -74.575 1.00 93.12 581 LEU A CA 1
ATOM 4649 C C . LEU A 1 581 ? 40.116 22.298 -73.194 1.00 93.12 581 LEU A C 1
ATOM 4651 O O . LEU A 1 581 ? 39.387 22.304 -72.210 1.00 93.12 581 LEU A O 1
ATOM 4655 N N . GLU A 1 582 ? 41.442 22.177 -73.102 1.00 93.06 582 GLU A N 1
ATOM 4656 C CA . GLU A 1 582 ? 42.194 22.111 -71.839 1.00 93.06 582 GLU A CA 1
ATOM 4657 C C . GLU A 1 582 ? 41.907 23.351 -70.979 1.00 93.06 582 GLU A C 1
ATOM 4659 O O . GLU A 1 582 ? 41.443 23.218 -69.848 1.00 93.06 582 GLU A O 1
ATOM 4664 N N . SER A 1 583 ? 42.036 24.555 -71.551 1.00 93.06 583 SER A N 1
ATOM 4665 C CA . SER A 1 583 ? 41.688 25.809 -70.865 1.00 93.06 583 SER A CA 1
ATOM 4666 C C . SER A 1 583 ? 40.213 25.864 -70.443 1.00 93.06 583 SER A C 1
ATOM 4668 O O . SER A 1 583 ? 39.898 26.398 -69.380 1.00 93.06 583 SER A O 1
ATOM 4670 N N . SER A 1 584 ? 39.295 25.318 -71.248 1.00 94.50 584 SER A N 1
ATOM 4671 C CA . SER A 1 584 ? 37.874 25.246 -70.888 1.00 94.50 584 SER A CA 1
ATOM 4672 C C . SER A 1 584 ? 37.590 24.223 -69.784 1.00 94.50 584 SER A C 1
ATOM 4674 O O . SER A 1 584 ? 36.626 24.412 -69.041 1.00 94.50 584 SER A O 1
ATOM 4676 N N . VAL A 1 585 ? 38.374 23.147 -69.679 1.00 90.62 585 VAL A N 1
ATOM 4677 C CA . VAL A 1 585 ? 38.278 22.171 -68.584 1.00 90.62 585 VAL A CA 1
ATOM 4678 C C . VAL A 1 585 ? 38.800 22.798 -67.296 1.00 90.62 585 VAL A C 1
ATOM 4680 O O . VAL A 1 585 ? 38.064 22.799 -66.315 1.00 90.62 585 VAL A O 1
ATOM 4683 N N . GLU A 1 586 ? 39.975 23.434 -67.316 1.00 92.69 586 GLU A N 1
ATOM 4684 C CA . GLU A 1 586 ? 40.525 24.162 -66.159 1.00 92.69 586 GLU A CA 1
ATOM 4685 C C . GLU A 1 586 ? 39.543 25.229 -65.632 1.00 92.69 586 GLU A C 1
ATOM 4687 O O . GLU A 1 586 ? 39.299 25.324 -64.427 1.00 92.69 586 GLU A O 1
ATOM 4692 N N . GLU A 1 587 ? 38.897 25.991 -66.523 1.00 94.25 587 GLU A N 1
ATOM 4693 C CA . GLU A 1 587 ? 37.853 26.952 -66.142 1.00 94.25 587 GLU A CA 1
ATOM 4694 C C . GLU A 1 587 ? 36.615 26.304 -65.500 1.00 94.25 587 GLU A C 1
ATOM 4696 O O . GLU A 1 587 ? 36.004 26.896 -64.604 1.00 94.25 587 GLU A O 1
ATOM 4701 N N . LEU A 1 588 ? 36.185 25.137 -65.986 1.00 91.56 588 LEU A N 1
ATOM 4702 C CA . LEU A 1 588 ? 35.024 24.423 -65.449 1.00 91.56 588 LEU A CA 1
ATOM 4703 C C . LEU A 1 588 ? 35.349 23.743 -64.117 1.00 91.56 588 LEU A C 1
ATOM 4705 O O . LEU A 1 588 ? 34.512 23.761 -63.216 1.00 91.56 588 LEU A O 1
ATOM 4709 N N . GLU A 1 589 ? 36.560 23.212 -63.955 1.00 91.31 589 GLU A N 1
ATOM 4710 C CA . GLU A 1 589 ? 37.055 22.670 -62.688 1.00 91.31 589 GLU A CA 1
ATOM 4711 C C . GLU A 1 589 ? 37.172 23.762 -61.619 1.00 91.31 589 GLU A C 1
ATOM 4713 O O . GLU A 1 589 ? 36.709 23.562 -60.494 1.00 91.31 589 GLU A O 1
ATOM 4718 N N . ALA A 1 590 ? 37.679 24.948 -61.978 1.00 92.00 590 ALA A N 1
ATOM 4719 C CA . ALA A 1 590 ? 37.701 26.107 -61.087 1.00 92.00 590 ALA A CA 1
ATOM 4720 C C . ALA A 1 590 ? 36.283 26.521 -60.646 1.00 92.00 590 ALA A C 1
ATOM 4722 O O . ALA A 1 590 ? 36.029 26.665 -59.449 1.00 92.00 590 ALA A O 1
ATOM 4723 N N . LYS A 1 591 ? 35.327 26.621 -61.584 1.00 93.44 591 LYS A N 1
ATOM 4724 C CA . LYS A 1 591 ? 33.913 26.928 -61.277 1.00 93.44 591 LYS A CA 1
ATOM 4725 C C . LYS A 1 591 ? 33.275 25.860 -60.378 1.00 93.44 591 LYS A C 1
ATOM 4727 O O . LYS A 1 591 ? 32.604 26.203 -59.408 1.00 93.44 591 LYS A O 1
ATOM 4732 N N . LEU A 1 592 ? 33.529 24.576 -60.640 1.00 89.56 592 LEU A N 1
ATOM 4733 C CA . LEU A 1 592 ? 33.060 23.459 -59.810 1.00 89.56 592 LEU A CA 1
ATOM 4734 C C . LEU A 1 592 ? 33.657 23.510 -58.392 1.00 89.56 592 LEU A C 1
ATOM 4736 O O . LEU A 1 592 ? 32.978 23.198 -57.411 1.00 89.56 592 LEU A O 1
ATOM 4740 N N . GLN A 1 593 ? 34.928 23.894 -58.261 1.00 91.62 593 GLN A N 1
ATOM 4741 C CA . GLN A 1 593 ? 35.586 24.068 -56.968 1.00 91.62 593 GLN A CA 1
ATOM 4742 C C . GLN A 1 593 ? 35.003 25.260 -56.193 1.00 91.62 593 GLN A C 1
ATOM 4744 O O . GLN A 1 593 ? 34.714 25.114 -55.003 1.00 91.62 593 GLN A O 1
ATOM 4749 N N . ASP A 1 594 ? 34.752 26.388 -56.856 1.00 91.94 594 ASP A N 1
ATOM 4750 C CA . ASP A 1 594 ? 34.091 27.551 -56.256 1.00 91.94 594 ASP A CA 1
ATOM 4751 C C . ASP A 1 594 ? 32.656 27.226 -55.806 1.00 91.94 594 ASP A C 1
ATOM 4753 O O . ASP A 1 594 ? 32.277 27.561 -54.681 1.00 91.94 594 ASP A O 1
ATOM 4757 N N . GLU A 1 595 ? 31.873 26.497 -56.610 1.00 90.25 595 GLU A N 1
ATOM 4758 C CA . GLU A 1 595 ? 30.538 26.020 -56.219 1.00 90.25 595 GLU A CA 1
ATOM 4759 C C . GLU A 1 595 ? 30.588 25.052 -55.027 1.00 90.25 595 GLU A C 1
ATOM 4761 O O . GLU A 1 595 ? 29.768 25.155 -54.110 1.00 90.25 595 GLU A O 1
ATOM 4766 N N . ARG A 1 596 ? 31.579 24.150 -54.970 1.00 90.25 596 ARG A N 1
ATOM 4767 C CA . ARG A 1 596 ? 31.800 23.269 -53.807 1.00 90.25 596 ARG A CA 1
ATOM 4768 C C . ARG A 1 596 ? 32.118 24.070 -52.544 1.00 90.25 596 ARG A C 1
ATOM 4770 O O . ARG A 1 596 ? 31.549 23.781 -51.489 1.00 90.25 596 ARG A O 1
ATOM 4777 N N . ILE A 1 597 ? 32.979 25.085 -52.636 1.00 92.81 597 ILE A N 1
ATOM 4778 C CA . ILE A 1 597 ? 33.320 25.973 -51.512 1.00 92.81 597 ILE A CA 1
ATOM 4779 C C . ILE A 1 597 ? 32.091 26.788 -51.083 1.00 92.81 597 ILE A C 1
ATOM 4781 O O . ILE A 1 597 ? 31.803 26.882 -49.887 1.00 92.81 597 ILE A O 1
ATOM 4785 N N . ALA A 1 598 ? 31.319 27.322 -52.033 1.00 91.38 598 ALA A N 1
ATOM 4786 C CA . ALA A 1 598 ? 30.080 28.046 -51.764 1.00 91.38 598 ALA A CA 1
ATOM 4787 C C . ALA A 1 598 ? 29.028 27.154 -51.080 1.00 91.38 598 ALA A C 1
ATOM 4789 O O . ALA A 1 598 ? 28.445 27.560 -50.073 1.00 91.38 598 ALA A O 1
ATOM 4790 N N . GLY A 1 599 ? 28.842 25.917 -51.550 1.00 88.31 599 GLY A N 1
ATOM 4791 C CA . GLY A 1 599 ? 27.939 24.933 -50.949 1.00 88.31 599 GLY A CA 1
ATOM 4792 C C . GLY A 1 599 ? 28.358 24.518 -49.535 1.00 88.31 599 GLY A C 1
ATOM 4793 O O . GLY A 1 599 ? 27.523 24.467 -48.630 1.00 88.31 599 GLY A O 1
ATOM 4794 N N . GLN A 1 600 ? 29.656 24.294 -49.298 1.00 89.69 600 GLN A N 1
ATOM 4795 C CA . GLN A 1 600 ? 30.184 24.038 -47.952 1.00 89.69 600 GLN A CA 1
ATOM 4796 C C . GLN A 1 600 ? 29.985 25.241 -47.020 1.00 89.69 600 GLN A C 1
ATOM 4798 O O . GLN A 1 600 ? 29.568 25.064 -45.873 1.00 89.69 600 GLN A O 1
ATOM 4803 N N . LYS A 1 601 ? 30.219 26.466 -47.509 1.00 92.44 601 LYS A N 1
ATOM 4804 C CA . LYS A 1 601 ? 29.991 27.702 -46.752 1.00 92.44 601 LYS A CA 1
ATOM 4805 C C . LYS A 1 601 ? 28.512 27.882 -46.401 1.00 92.44 601 LYS A C 1
ATOM 4807 O O . LYS A 1 601 ? 28.209 28.129 -45.237 1.00 92.44 601 LYS A O 1
ATOM 4812 N N . ALA A 1 602 ? 27.601 27.676 -47.352 1.00 89.31 602 ALA A N 1
ATOM 4813 C CA . ALA A 1 602 ? 26.158 27.731 -47.118 1.00 89.31 602 ALA A CA 1
ATOM 4814 C C . ALA A 1 602 ? 25.698 26.669 -46.100 1.00 89.31 602 ALA A C 1
ATOM 4816 O O . ALA A 1 602 ? 24.922 26.976 -45.198 1.00 89.31 602 ALA A O 1
ATOM 4817 N N . LYS A 1 603 ? 26.236 25.441 -46.165 1.00 89.69 603 LYS A N 1
ATOM 4818 C CA . LYS A 1 603 ? 25.975 24.387 -45.166 1.00 89.69 603 LYS A CA 1
ATOM 4819 C C . LYS A 1 603 ? 26.497 24.768 -43.771 1.00 89.69 603 LYS A C 1
ATOM 4821 O O . LYS A 1 603 ? 25.817 24.530 -42.770 1.00 89.69 603 LYS A O 1
ATOM 4826 N N . LEU A 1 604 ? 27.678 25.385 -43.685 1.00 91.12 604 LEU A N 1
ATOM 4827 C CA . LEU A 1 604 ? 28.242 25.894 -42.429 1.00 91.12 604 LEU A CA 1
ATOM 4828 C C . LEU A 1 604 ? 27.405 27.050 -41.850 1.00 91.12 604 LEU A C 1
ATOM 4830 O O . LEU A 1 604 ? 27.229 27.150 -40.639 1.00 91.12 604 LEU A O 1
ATOM 4834 N N . GLU A 1 605 ? 26.881 27.925 -42.702 1.00 91.75 605 GLU A N 1
ATOM 4835 C CA . GLU A 1 605 ? 26.040 29.054 -42.302 1.00 91.75 605 GLU A CA 1
ATOM 4836 C C . GLU A 1 605 ? 24.650 28.590 -41.841 1.00 91.75 605 GLU A C 1
ATOM 4838 O O . GLU A 1 605 ? 24.196 28.992 -40.771 1.00 91.75 605 GLU A O 1
ATOM 4843 N N . ALA A 1 606 ? 24.038 27.635 -42.549 1.00 88.06 606 ALA A N 1
ATOM 4844 C CA . ALA A 1 606 ? 22.795 26.985 -42.138 1.00 88.06 606 ALA A CA 1
ATOM 4845 C C . ALA A 1 606 ? 22.935 26.234 -40.799 1.00 88.06 606 ALA A C 1
ATOM 4847 O O . ALA A 1 606 ? 22.070 26.353 -39.934 1.00 88.06 606 ALA A O 1
ATOM 4848 N N . THR A 1 607 ? 24.036 25.506 -40.576 1.00 87.81 607 THR A N 1
ATOM 4849 C CA . THR A 1 607 ? 24.277 24.821 -39.287 1.00 87.81 607 THR A CA 1
ATOM 4850 C C . THR A 1 607 ? 24.560 25.794 -38.142 1.00 87.81 607 THR A C 1
ATOM 4852 O O . THR A 1 607 ? 24.074 25.572 -37.033 1.00 87.81 607 THR A O 1
ATOM 4855 N N . LYS A 1 608 ? 25.261 26.908 -38.395 1.00 91.94 608 LYS A N 1
ATOM 4856 C CA . LYS A 1 608 ? 25.415 28.001 -37.417 1.00 91.94 608 LYS A CA 1
ATOM 4857 C C . LYS A 1 608 ? 24.080 28.666 -37.084 1.00 91.94 608 LYS A C 1
ATOM 4859 O O . LYS A 1 608 ? 23.814 28.900 -35.909 1.00 91.94 608 LYS A O 1
ATOM 4864 N N . SER A 1 609 ? 23.238 28.925 -38.085 1.00 91.56 609 SER A N 1
ATOM 4865 C CA . SER A 1 609 ? 21.892 29.478 -37.898 1.00 91.56 609 SER A CA 1
ATOM 4866 C C . SER A 1 609 ? 21.011 28.532 -37.075 1.00 91.56 609 SER A C 1
ATOM 4868 O O . SER A 1 609 ? 20.470 28.952 -36.057 1.00 91.56 609 SER A O 1
ATOM 4870 N N . LEU A 1 610 ? 20.979 27.238 -37.416 1.00 88.94 610 LEU A N 1
ATOM 4871 C CA . LEU A 1 610 ? 20.250 26.215 -36.658 1.00 88.94 610 LEU A CA 1
ATOM 4872 C C . LEU A 1 610 ? 20.755 26.079 -35.211 1.00 88.94 610 LEU A C 1
ATOM 4874 O O . LEU A 1 610 ? 19.965 25.887 -34.288 1.00 88.94 610 LEU A O 1
ATOM 4878 N N . HIS A 1 611 ? 22.069 26.184 -34.987 1.00 90.25 611 HIS A N 1
ATOM 4879 C CA . HIS A 1 611 ? 22.631 26.179 -33.637 1.00 90.25 611 HIS A CA 1
ATOM 4880 C C . HIS A 1 611 ? 22.258 27.452 -32.860 1.00 90.25 611 HIS A C 1
ATOM 4882 O O . HIS A 1 611 ? 21.982 27.372 -31.663 1.00 90.25 611 HIS A O 1
ATOM 4888 N N . ALA A 1 612 ? 22.237 28.618 -33.511 1.00 91.12 612 ALA A N 1
ATOM 4889 C CA . ALA A 1 612 ? 21.824 29.874 -32.890 1.00 91.12 612 ALA A CA 1
ATOM 4890 C C . ALA A 1 612 ? 20.346 29.829 -32.475 1.00 91.12 612 ALA A C 1
ATOM 4892 O O . ALA A 1 612 ? 20.051 30.058 -31.304 1.00 91.12 612 ALA A O 1
ATOM 4893 N N . THR A 1 613 ? 19.442 29.421 -33.372 1.00 90.56 613 THR A N 1
ATOM 4894 C CA . THR A 1 613 ? 18.008 29.289 -33.061 1.00 90.56 613 THR A CA 1
ATOM 4895 C C . THR A 1 613 ? 17.744 28.208 -32.014 1.00 90.56 613 THR A C 1
ATOM 4897 O O . THR A 1 613 ? 16.929 28.410 -31.120 1.00 90.56 613 THR A O 1
ATOM 4900 N N . LYS A 1 614 ? 18.460 27.073 -32.055 1.00 90.31 614 LYS A N 1
ATOM 4901 C CA . LYS A 1 614 ? 18.367 26.046 -31.003 1.00 90.31 614 LYS A CA 1
ATOM 4902 C C . LYS A 1 614 ? 18.804 26.601 -29.647 1.00 90.31 614 LYS A C 1
ATOM 4904 O O . LYS A 1 614 ? 18.127 26.351 -28.655 1.00 90.31 614 LYS A O 1
ATOM 4909 N N . LYS A 1 615 ? 19.911 27.351 -29.599 1.00 92.50 615 LYS A N 1
ATOM 4910 C CA . LYS A 1 615 ? 20.392 27.985 -28.367 1.00 92.50 615 LYS A CA 1
ATOM 4911 C C . LYS A 1 615 ? 19.354 28.975 -27.829 1.00 92.50 615 LYS A C 1
ATOM 4913 O O . LYS A 1 615 ? 18.984 28.861 -26.664 1.00 92.50 615 LYS A O 1
ATOM 4918 N N . GLU A 1 616 ? 18.843 29.863 -28.678 1.00 92.94 616 GLU A N 1
ATOM 4919 C CA . GLU A 1 616 ? 17.822 30.850 -28.316 1.00 92.94 616 GLU A CA 1
ATOM 4920 C C . GLU A 1 616 ? 16.555 30.183 -27.758 1.00 92.94 616 GLU A C 1
ATOM 4922 O O . GLU A 1 616 ? 16.116 30.537 -26.668 1.00 92.94 616 GLU A O 1
ATOM 4927 N N . LEU A 1 617 ? 16.031 29.141 -28.416 1.00 90.50 617 LEU A N 1
ATOM 4928 C CA . LEU A 1 617 ? 14.889 28.369 -27.907 1.00 90.50 617 LEU A CA 1
ATOM 4929 C C . LEU A 1 617 ? 15.183 27.701 -26.552 1.00 90.50 617 LEU A C 1
ATOM 4931 O O . LEU A 1 617 ? 14.311 27.671 -25.685 1.00 90.50 617 LEU A O 1
ATOM 4935 N N . THR A 1 618 ? 16.402 27.194 -26.323 1.00 87.50 618 THR A N 1
ATOM 4936 C CA . THR A 1 618 ? 16.767 26.644 -25.002 1.00 87.50 618 THR A CA 1
ATOM 4937 C C . THR A 1 618 ? 16.929 27.713 -23.922 1.00 87.50 618 THR A C 1
ATOM 4939 O O . THR A 1 618 ? 16.686 27.419 -22.754 1.00 87.50 618 THR A O 1
ATOM 4942 N N . GLU A 1 619 ? 17.322 28.937 -24.276 1.00 92.81 619 GLU A N 1
ATOM 4943 C CA . GLU A 1 619 ? 17.399 30.067 -23.342 1.00 92.81 619 GLU A CA 1
ATOM 4944 C C . GLU A 1 619 ? 15.997 30.612 -23.028 1.00 92.81 619 GLU A C 1
ATOM 4946 O O . GLU A 1 619 ? 15.688 30.826 -21.858 1.00 92.81 619 GLU A O 1
ATOM 4951 N N . GLN A 1 620 ? 15.104 30.701 -24.021 1.00 91.31 620 GLN A N 1
ATOM 4952 C CA . GLN A 1 620 ? 13.686 31.030 -23.827 1.00 91.31 620 GLN A CA 1
ATOM 4953 C C . GLN A 1 620 ? 12.978 30.002 -22.928 1.00 91.31 620 GLN A C 1
ATOM 4955 O O . GLN A 1 620 ? 12.332 30.388 -21.958 1.00 91.31 620 GLN A O 1
ATOM 4960 N N . ALA A 1 621 ? 13.158 28.698 -23.175 1.00 86.56 621 ALA A N 1
ATOM 4961 C CA . ALA A 1 621 ? 12.561 27.645 -22.348 1.00 86.56 621 ALA A CA 1
ATOM 4962 C C . ALA A 1 621 ? 13.083 27.646 -20.896 1.00 86.56 621 ALA A C 1
ATOM 4964 O O . ALA A 1 621 ? 12.334 27.343 -19.966 1.00 86.56 621 ALA A O 1
ATOM 4965 N N . LYS A 1 622 ? 14.356 28.010 -20.676 1.00 89.94 622 LYS A N 1
ATOM 4966 C CA . LYS A 1 622 ? 14.910 28.209 -19.325 1.00 89.94 622 LYS A CA 1
ATOM 4967 C C . LYS A 1 622 ? 14.305 29.432 -18.642 1.00 89.94 622 LYS A C 1
ATOM 4969 O O . LYS A 1 622 ? 13.829 29.300 -17.521 1.00 89.94 622 LYS A O 1
ATOM 4974 N N . ALA A 1 623 ? 14.258 30.573 -19.328 1.00 92.38 623 ALA A N 1
ATOM 4975 C CA . ALA A 1 623 ? 13.674 31.802 -18.797 1.00 92.38 623 ALA A CA 1
ATOM 4976 C C . ALA A 1 623 ? 12.177 31.643 -18.473 1.00 92.38 623 ALA A C 1
ATOM 4978 O O . ALA A 1 623 ? 11.708 32.145 -17.455 1.00 92.38 623 ALA A O 1
ATOM 4979 N N . GLU A 1 624 ? 11.422 30.901 -19.290 1.00 91.81 624 GLU A N 1
ATOM 4980 C CA . GLU A 1 624 ? 10.025 30.581 -18.991 1.00 91.81 624 GLU A CA 1
ATOM 4981 C C . GLU A 1 624 ? 9.889 29.635 -17.790 1.00 91.81 624 GLU A C 1
ATOM 4983 O O . GLU A 1 624 ? 9.040 29.873 -16.930 1.00 91.81 624 GLU A O 1
ATOM 4988 N N . LYS A 1 625 ? 10.746 28.609 -17.675 1.00 91.38 625 LYS A N 1
ATOM 4989 C CA . LYS A 1 625 ? 10.779 27.739 -16.490 1.00 91.38 625 LYS A CA 1
ATOM 4990 C C . LYS A 1 625 ? 11.087 28.533 -15.219 1.00 91.38 625 LYS A C 1
ATOM 4992 O O . LYS A 1 625 ? 10.417 28.327 -14.211 1.00 91.38 625 LYS A O 1
ATOM 4997 N N . GLU A 1 626 ? 12.074 29.423 -15.257 1.00 92.12 626 GLU A N 1
ATOM 4998 C CA . GLU A 1 626 ? 12.432 30.299 -14.135 1.00 92.12 626 GLU A CA 1
ATOM 4999 C C . GLU A 1 626 ? 11.268 31.234 -13.776 1.00 92.12 626 GLU A C 1
ATOM 5001 O O . GLU A 1 626 ? 10.837 31.228 -12.625 1.00 92.12 626 GLU A O 1
ATOM 5006 N N . ARG A 1 627 ? 10.659 31.922 -14.758 1.00 95.62 627 ARG A N 1
ATOM 5007 C CA . ARG A 1 627 ? 9.459 32.760 -14.554 1.00 95.62 627 ARG A CA 1
ATOM 5008 C C . ARG A 1 627 ? 8.323 31.985 -13.884 1.00 95.62 627 ARG A C 1
ATOM 5010 O O . ARG A 1 627 ? 7.763 32.457 -12.899 1.00 95.62 627 ARG A O 1
ATOM 5017 N N . LEU A 1 628 ? 7.983 30.804 -14.404 1.00 90.94 628 LEU A N 1
ATOM 5018 C CA . LEU A 1 628 ? 6.927 29.965 -13.834 1.00 90.94 628 LEU A CA 1
ATOM 5019 C C . LEU A 1 628 ? 7.278 29.514 -12.414 1.00 90.94 628 LEU A C 1
ATOM 5021 O O . LEU A 1 628 ? 6.403 29.513 -11.554 1.00 90.94 628 LEU A O 1
ATOM 5025 N N . THR A 1 629 ? 8.541 29.173 -12.153 1.00 88.69 629 THR A N 1
ATOM 5026 C CA . THR A 1 629 ? 9.003 28.775 -10.814 1.00 88.69 629 THR A CA 1
ATOM 5027 C C . THR A 1 629 ? 8.825 29.929 -9.827 1.00 88.69 629 THR A C 1
ATOM 5029 O O . THR A 1 629 ? 8.174 29.736 -8.805 1.00 88.69 629 THR A O 1
ATOM 5032 N N . SER A 1 630 ? 9.264 31.146 -10.168 1.00 91.56 630 SER A N 1
ATOM 5033 C CA . SER A 1 630 ? 9.063 32.333 -9.324 1.00 91.56 630 SER A CA 1
ATOM 5034 C C . SER A 1 630 ? 7.583 32.695 -9.133 1.00 91.56 630 SER A C 1
ATOM 5036 O O . SER A 1 630 ? 7.185 33.037 -8.023 1.00 91.56 630 SER A O 1
ATOM 5038 N N . GLU A 1 631 ? 6.734 32.563 -10.159 1.00 93.00 631 GLU A N 1
ATOM 5039 C CA . GLU A 1 631 ? 5.280 32.771 -10.022 1.00 93.00 631 GLU A CA 1
ATOM 5040 C C . GLU A 1 631 ? 4.617 31.734 -9.099 1.00 93.00 631 GLU A C 1
ATOM 5042 O O . GLU A 1 631 ? 3.666 32.055 -8.382 1.00 93.00 631 GLU A O 1
ATOM 5047 N N . TRP A 1 632 ? 5.095 30.486 -9.101 1.00 87.94 632 TRP A N 1
ATOM 5048 C CA . TRP A 1 632 ? 4.635 29.446 -8.177 1.00 87.94 632 TRP A CA 1
ATOM 5049 C C . TRP A 1 632 ? 5.149 29.672 -6.751 1.00 87.94 632 TRP A C 1
ATOM 5051 O O . TRP A 1 632 ? 4.379 29.507 -5.805 1.00 87.94 632 TRP A O 1
ATOM 5061 N N . GLU A 1 633 ? 6.399 30.101 -6.581 1.00 89.06 633 GLU A N 1
ATOM 5062 C CA . GLU A 1 633 ? 6.975 30.473 -5.283 1.00 89.06 633 GLU A CA 1
ATOM 5063 C C . GLU A 1 633 ? 6.261 31.685 -4.666 1.00 89.06 633 GLU A C 1
ATOM 5065 O O . GLU A 1 633 ? 5.926 31.659 -3.480 1.00 89.06 633 GLU A O 1
ATOM 5070 N N . GLU A 1 634 ? 5.936 32.711 -5.459 1.00 92.88 634 GLU A N 1
ATOM 5071 C CA . GLU A 1 634 ? 5.155 33.870 -5.013 1.00 92.88 634 GLU A CA 1
ATOM 5072 C C . GLU A 1 634 ? 3.725 33.468 -4.614 1.00 92.88 634 GLU A C 1
ATOM 5074 O O . GLU A 1 634 ? 3.241 33.860 -3.547 1.00 92.88 634 GLU A O 1
ATOM 5079 N N . LYS A 1 635 ? 3.051 32.622 -5.407 1.00 91.25 635 LYS A N 1
ATOM 5080 C CA . LYS A 1 635 ? 1.729 32.071 -5.053 1.00 91.25 635 LYS A CA 1
ATOM 5081 C C . LYS A 1 635 ? 1.775 31.231 -3.778 1.00 91.25 635 LYS A C 1
ATOM 5083 O O . LYS A 1 635 ? 0.892 31.361 -2.935 1.00 91.25 635 LYS A O 1
ATOM 5088 N N . LEU A 1 636 ? 2.805 30.405 -3.599 1.00 86.31 636 LEU A N 1
ATOM 5089 C CA . LEU A 1 636 ? 2.971 29.592 -2.395 1.00 86.31 636 LEU A CA 1
ATOM 5090 C C . LEU A 1 636 ? 3.276 30.460 -1.165 1.00 86.31 636 LEU A C 1
ATOM 5092 O O . LEU A 1 636 ? 2.728 30.214 -0.093 1.00 86.31 636 LEU A O 1
ATOM 5096 N N . SER A 1 637 ? 4.108 31.491 -1.318 1.00 88.75 637 SER A N 1
ATOM 5097 C CA . SER A 1 637 ? 4.440 32.455 -0.263 1.00 88.75 637 SER A CA 1
ATOM 5098 C C . SER A 1 637 ? 3.217 33.275 0.162 1.00 88.75 637 SER A C 1
ATOM 5100 O O . SER A 1 637 ? 2.888 33.343 1.347 1.00 88.75 637 SER A O 1
ATOM 5102 N N . THR A 1 638 ? 2.468 33.818 -0.803 1.00 90.81 638 THR A N 1
ATOM 5103 C CA . THR A 1 638 ? 1.231 34.566 -0.531 1.00 90.81 638 THR A CA 1
ATOM 5104 C C . THR A 1 638 ? 0.136 33.683 0.068 1.00 90.81 638 THR A C 1
ATOM 5106 O O . THR A 1 638 ? -0.555 34.133 0.980 1.00 90.81 638 THR A O 1
ATOM 5109 N N . GLN A 1 639 ? 0.006 32.420 -0.356 1.00 87.19 639 GLN A N 1
ATOM 5110 C CA . GLN A 1 639 ? -0.924 31.473 0.266 1.00 87.19 639 GLN A CA 1
ATOM 5111 C C . GLN A 1 639 ? -0.514 31.134 1.707 1.00 87.19 639 GLN A C 1
ATOM 5113 O O . GLN A 1 639 ? -1.354 31.197 2.600 1.00 87.19 639 GLN A O 1
ATOM 5118 N N . LYS A 1 640 ? 0.774 30.861 1.964 1.00 85.44 640 LYS A N 1
ATOM 5119 C CA . LYS A 1 640 ? 1.294 30.645 3.327 1.00 85.44 640 LYS A CA 1
ATOM 5120 C C . LYS A 1 640 ? 1.054 31.857 4.228 1.00 85.44 640 LYS A C 1
ATOM 5122 O O . LYS A 1 640 ? 0.640 31.679 5.368 1.00 85.44 640 LYS A O 1
ATOM 5127 N N . SER A 1 641 ? 1.255 33.074 3.719 1.00 89.56 641 SER A N 1
ATOM 5128 C CA . SER A 1 641 ? 0.981 34.306 4.469 1.00 89.56 641 SER A CA 1
ATOM 5129 C C . SER A 1 641 ? -0.504 34.478 4.801 1.00 89.56 641 SER A C 1
ATOM 5131 O O . SER A 1 641 ? -0.815 34.922 5.902 1.00 89.56 641 SER A O 1
ATOM 5133 N N . LYS A 1 642 ? -1.416 34.123 3.883 1.00 89.88 642 LYS A N 1
ATOM 5134 C CA . LYS A 1 642 ? -2.865 34.156 4.142 1.00 89.88 642 LYS A CA 1
ATOM 5135 C C . LYS A 1 642 ? -3.266 33.136 5.197 1.00 89.88 642 LYS A C 1
ATOM 5137 O O . LYS A 1 642 ? -3.874 33.518 6.185 1.00 89.88 642 LYS A O 1
ATOM 5142 N N . SER A 1 643 ? -2.855 31.878 5.045 1.00 80.44 643 SER A N 1
ATOM 5143 C CA . SER A 1 643 ? -3.187 30.834 6.019 1.00 80.44 643 SER A CA 1
ATOM 5144 C C . SER A 1 643 ? -2.558 31.090 7.393 1.00 80.44 643 SER A C 1
ATOM 5146 O O . SER A 1 643 ? -3.186 30.800 8.403 1.00 80.44 643 SER A O 1
ATOM 5148 N N . ALA A 1 644 ? -1.370 31.702 7.465 1.00 86.38 644 ALA A N 1
ATOM 5149 C CA . ALA A 1 644 ? -0.802 32.162 8.734 1.00 86.38 644 ALA A CA 1
ATOM 5150 C C . ALA A 1 644 ? -1.666 33.253 9.393 1.00 86.38 644 ALA A C 1
ATOM 5152 O O . ALA A 1 644 ? -1.939 33.171 10.587 1.00 86.38 644 ALA A O 1
ATOM 5153 N N . GLN A 1 645 ? -2.145 34.231 8.614 1.00 88.75 645 GLN A N 1
ATOM 5154 C CA . GLN A 1 645 ? -3.034 35.287 9.103 1.00 88.75 645 GLN A CA 1
ATOM 5155 C C . GLN A 1 645 ? -4.410 34.738 9.526 1.00 88.75 645 GLN A C 1
ATOM 5157 O O . GLN A 1 645 ? -4.934 35.154 10.554 1.00 88.75 645 GLN A O 1
ATOM 5162 N N . GLU A 1 646 ? -4.965 33.777 8.783 1.00 87.81 646 GLU A N 1
ATOM 5163 C CA . GLU A 1 646 ? -6.209 33.069 9.122 1.00 87.81 646 GLU A CA 1
ATOM 5164 C C . GLU A 1 646 ? -6.064 32.294 10.444 1.00 87.81 646 GLU A C 1
ATOM 5166 O O . GLU A 1 646 ? -6.922 32.410 11.322 1.00 87.81 646 GLU A O 1
ATOM 5171 N N . ILE A 1 647 ? -4.950 31.574 10.635 1.00 86.75 647 ILE A N 1
ATOM 5172 C CA . ILE A 1 647 ? -4.626 30.875 11.891 1.00 86.75 647 ILE A CA 1
ATOM 5173 C C . ILE A 1 647 ? -4.458 31.866 13.050 1.00 86.75 647 ILE A C 1
ATOM 5175 O O . ILE A 1 647 ? -4.959 31.602 14.143 1.00 86.75 647 ILE A O 1
ATOM 5179 N N . GLU A 1 648 ? -3.798 33.008 12.839 1.00 89.44 648 GLU A N 1
ATOM 5180 C CA . GLU A 1 648 ? -3.627 34.045 13.865 1.00 89.44 648 GLU A CA 1
ATOM 5181 C C . GLU A 1 648 ? -4.975 34.661 14.279 1.00 89.44 648 GLU A C 1
ATOM 5183 O O . GLU A 1 648 ? -5.258 34.770 15.475 1.00 89.44 648 GLU A O 1
ATOM 5188 N N . THR A 1 649 ? -5.858 34.971 13.320 1.00 88.81 649 THR A N 1
ATOM 5189 C CA . THR A 1 649 ? -7.212 35.468 13.619 1.00 88.81 649 THR A CA 1
ATOM 5190 C C . THR A 1 649 ? -8.067 34.425 14.336 1.00 88.81 649 THR A C 1
ATOM 5192 O O . THR A 1 649 ? -8.628 34.733 15.386 1.00 88.81 649 THR A O 1
ATOM 5195 N N . MET A 1 650 ? -8.089 33.175 13.859 1.00 84.69 650 MET A N 1
ATOM 5196 C CA . MET A 1 650 ? -8.815 32.072 14.503 1.00 84.69 650 MET A CA 1
ATOM 5197 C C . MET A 1 650 ? -8.301 31.804 15.923 1.00 84.69 650 MET A C 1
ATOM 5199 O O . MET A 1 650 ? -9.089 31.548 16.830 1.00 84.69 650 MET A O 1
ATOM 5203 N N . SER A 1 651 ? -6.986 31.904 16.144 1.00 85.00 651 SER A N 1
ATOM 5204 C CA . SER A 1 651 ? -6.380 31.749 17.473 1.00 85.00 651 SER A CA 1
ATOM 5205 C C . SER A 1 651 ? -6.754 32.902 18.406 1.00 85.00 651 SER A C 1
ATOM 5207 O O . SER A 1 651 ? -7.025 32.676 19.584 1.00 85.00 651 SER A O 1
ATOM 5209 N N . SER A 1 652 ? -6.810 34.137 17.896 1.00 87.00 652 SER A N 1
ATOM 5210 C CA . SER A 1 652 ? -7.259 35.301 18.670 1.00 87.00 652 SER A CA 1
ATOM 5211 C C . SER A 1 652 ? -8.740 35.204 19.050 1.00 87.00 652 SER A C 1
ATOM 5213 O O . SER A 1 652 ? -9.097 35.530 20.182 1.00 87.00 652 SER A O 1
ATOM 5215 N N . GLU A 1 653 ? -9.599 34.748 18.136 1.00 88.81 653 GLU A N 1
ATOM 5216 C CA . GLU A 1 653 ? -11.022 34.513 18.409 1.00 88.81 653 GLU A CA 1
ATOM 5217 C C . GLU A 1 653 ? -11.212 33.377 19.419 1.00 88.81 653 GLU A C 1
ATOM 5219 O O . GLU A 1 653 ? -11.916 33.552 20.416 1.00 88.81 653 GLU A O 1
ATOM 5224 N N . PHE A 1 654 ? -10.515 32.250 19.236 1.00 86.44 654 PHE A N 1
ATOM 5225 C CA . PHE A 1 654 ? -10.545 31.128 20.173 1.00 86.44 654 PHE A CA 1
ATOM 5226 C C . PHE A 1 654 ? -10.132 31.562 21.585 1.00 86.44 654 PHE A C 1
ATOM 5228 O O . PHE A 1 654 ? -10.886 31.338 22.532 1.00 86.44 654 PHE A O 1
ATOM 5235 N N . ASN A 1 655 ? -9.004 32.266 21.728 1.00 87.06 655 ASN A N 1
ATOM 5236 C CA . ASN A 1 655 ? -8.550 32.785 23.021 1.00 87.06 655 ASN A CA 1
ATOM 5237 C C . ASN A 1 655 ? -9.582 33.733 23.660 1.00 87.06 655 ASN A C 1
ATOM 5239 O O . ASN A 1 655 ? -9.861 33.601 24.849 1.00 87.06 655 ASN A O 1
ATOM 5243 N N . SER A 1 656 ? -10.227 34.608 22.876 1.00 89.38 656 SER A N 1
ATOM 5244 C CA . SER A 1 656 ? -11.315 35.465 23.376 1.00 89.38 656 SER A CA 1
ATOM 5245 C C . SER A 1 656 ? -12.498 34.645 23.908 1.00 89.38 656 SER A C 1
ATOM 5247 O O . SER A 1 656 ? -13.008 34.934 24.989 1.00 89.38 656 SER A O 1
ATOM 5249 N N . THR A 1 657 ? -12.919 33.588 23.201 1.00 87.06 657 THR A N 1
ATOM 5250 C CA . THR A 1 657 ? -14.010 32.714 23.680 1.00 87.06 657 THR A CA 1
ATOM 5251 C C . THR A 1 657 ? -13.622 31.913 24.926 1.00 87.06 657 THR A C 1
ATOM 5253 O O . THR A 1 657 ? -14.450 31.724 25.817 1.00 87.06 657 THR A O 1
ATOM 5256 N N . VAL A 1 658 ? -12.359 31.487 25.037 1.00 86.38 658 VAL A N 1
ATOM 5257 C CA . VAL A 1 658 ? -11.825 30.812 26.228 1.00 86.38 658 VAL A CA 1
ATOM 5258 C C . VAL A 1 658 ? -11.823 31.761 27.430 1.00 86.38 658 VAL A C 1
ATOM 5260 O O . VAL A 1 658 ? -12.268 31.369 28.509 1.00 86.38 658 VAL A O 1
ATOM 5263 N N . ASP A 1 659 ? -11.413 33.017 27.252 1.00 89.19 659 ASP A N 1
ATOM 5264 C CA . ASP A 1 659 ? -11.445 34.032 28.311 1.00 89.19 659 ASP A CA 1
ATOM 5265 C C . ASP A 1 659 ? -12.878 34.373 28.757 1.00 89.19 659 ASP A C 1
ATOM 5267 O O . ASP A 1 659 ? -13.135 34.491 29.959 1.00 89.19 659 ASP A O 1
ATOM 5271 N N . GLU A 1 660 ? -13.837 34.468 27.831 1.00 89.38 660 GLU A N 1
ATOM 5272 C CA . GLU A 1 660 ? -15.261 34.649 28.155 1.00 89.38 660 GLU A CA 1
ATOM 5273 C C . GLU A 1 660 ? -15.836 33.462 28.948 1.00 89.38 660 GLU A C 1
ATOM 5275 O O . GLU A 1 660 ? -16.543 33.655 29.946 1.00 89.38 660 GLU A O 1
ATOM 5280 N N . LEU A 1 661 ? -15.509 32.227 28.551 1.00 87.19 661 LEU A N 1
ATOM 5281 C CA . LEU A 1 661 ? -15.933 31.017 29.259 1.00 87.19 661 LEU A CA 1
ATOM 5282 C C . LEU A 1 661 ? -15.293 30.913 30.650 1.00 87.19 661 LEU A C 1
ATOM 5284 O O . LEU A 1 661 ? -15.991 30.587 31.612 1.00 87.19 661 LEU A O 1
ATOM 5288 N N . ASN A 1 662 ? -14.010 31.254 30.791 1.00 86.31 662 ASN A N 1
ATOM 5289 C CA . ASN A 1 662 ? -13.321 31.292 32.083 1.00 86.31 662 ASN A CA 1
ATOM 5290 C C . ASN A 1 662 ? -13.951 32.328 33.027 1.00 86.31 662 ASN A C 1
ATOM 5292 O O . ASN A 1 662 ? -14.301 31.992 34.161 1.00 86.31 662 ASN A O 1
ATOM 5296 N N . GLN A 1 663 ? -14.215 33.549 32.544 1.00 90.25 663 GLN A N 1
ATOM 5297 C CA . GLN A 1 663 ? -14.954 34.562 33.311 1.00 90.25 663 GLN A CA 1
ATOM 5298 C C . GLN A 1 663 ? -16.341 34.054 33.731 1.00 90.25 663 GLN A C 1
ATOM 5300 O O . GLN A 1 663 ? -16.777 34.280 34.864 1.00 90.25 663 GLN A O 1
ATOM 5305 N N . ARG A 1 664 ? -17.039 33.322 32.852 1.00 89.62 664 ARG A N 1
ATOM 5306 C CA . ARG A 1 664 ? -18.352 32.748 33.167 1.00 89.62 664 ARG A CA 1
ATOM 5307 C C . ARG A 1 664 ? -18.278 31.654 34.234 1.00 89.62 664 ARG A C 1
ATOM 5309 O O . ARG A 1 664 ? -19.150 31.612 35.105 1.00 89.62 664 ARG A O 1
ATOM 5316 N N . ILE A 1 665 ? -17.252 30.806 34.193 1.00 84.62 665 ILE A N 1
ATOM 5317 C CA . ILE A 1 665 ? -16.982 29.777 35.206 1.00 84.62 665 ILE A CA 1
ATOM 5318 C C . ILE A 1 665 ? -16.707 30.428 36.565 1.00 84.62 665 ILE A C 1
ATOM 5320 O O . ILE A 1 665 ? -17.300 30.017 37.564 1.00 84.62 665 ILE A O 1
ATOM 5324 N N . ASP A 1 666 ? -15.885 31.475 36.619 1.00 87.25 666 ASP A N 1
ATOM 5325 C CA . ASP A 1 666 ? -15.563 32.151 37.879 1.00 87.25 666 ASP A CA 1
ATOM 5326 C C . ASP A 1 666 ? -16.761 32.919 38.463 1.00 87.25 666 ASP A C 1
ATOM 5328 O O . ASP A 1 666 ? -16.978 32.883 39.678 1.00 87.25 666 ASP A O 1
ATOM 5332 N N . MET A 1 667 ? -17.628 33.501 37.623 1.00 86.50 667 MET A N 1
ATOM 5333 C CA . MET A 1 667 ? -18.925 34.032 38.073 1.00 86.50 667 MET A CA 1
ATOM 5334 C C . MET A 1 667 ? -19.816 32.952 38.707 1.00 86.50 667 MET A C 1
ATOM 5336 O O . MET A 1 667 ? -20.418 33.194 39.755 1.00 86.50 667 MET A O 1
ATOM 5340 N N . LEU A 1 668 ? -19.913 31.767 38.094 1.00 85.75 668 LEU A N 1
ATOM 5341 C CA . LEU A 1 668 ? -20.719 30.658 38.620 1.00 85.75 668 LEU A CA 1
ATOM 5342 C C . LEU A 1 668 ? -20.130 30.095 39.921 1.00 85.75 668 LEU A C 1
ATOM 5344 O O . LEU A 1 668 ? -20.876 29.813 40.860 1.00 85.75 668 LEU A O 1
ATOM 5348 N N . ARG A 1 669 ? -18.798 29.999 40.022 1.00 84.75 669 ARG A N 1
ATOM 5349 C CA . ARG A 1 669 ? -18.095 29.633 41.263 1.00 84.75 669 ARG A CA 1
ATOM 5350 C C . ARG A 1 669 ? -18.394 30.626 42.384 1.00 84.75 669 ARG A C 1
ATOM 5352 O O . ARG A 1 669 ? -18.765 30.197 43.474 1.00 84.75 669 ARG A O 1
ATOM 5359 N N . ALA A 1 670 ? -18.310 31.931 42.117 1.00 84.62 670 ALA A N 1
ATOM 5360 C CA . ALA A 1 670 ? -18.630 32.967 43.099 1.00 84.62 670 ALA A CA 1
ATOM 5361 C C . ALA A 1 670 ? -20.090 32.878 43.587 1.00 84.62 670 ALA A C 1
ATOM 5363 O O . ALA A 1 670 ? -20.332 32.882 44.793 1.00 84.62 670 ALA A O 1
ATOM 5364 N N . GLN A 1 671 ? -21.051 32.706 42.671 1.00 86.12 671 GLN A N 1
ATOM 5365 C CA . GLN A 1 671 ? -22.470 32.516 43.013 1.00 86.12 671 GLN A CA 1
ATOM 5366 C C . GLN A 1 671 ? -22.713 31.248 43.846 1.00 86.12 671 GLN A C 1
ATOM 5368 O O . GLN A 1 671 ? -23.492 31.270 44.801 1.00 86.12 671 GLN A O 1
ATOM 5373 N N . SER A 1 672 ? -22.027 30.146 43.523 1.00 81.31 672 SER A N 1
ATOM 5374 C CA . SER A 1 672 ? -22.112 28.906 44.300 1.00 81.31 672 SER A CA 1
ATOM 5375 C C . SER A 1 672 ? -21.544 29.077 45.711 1.00 81.31 672 SER A C 1
ATOM 5377 O O . SER A 1 672 ? -22.146 28.588 46.665 1.00 81.31 672 SER A O 1
ATOM 5379 N N . ILE A 1 673 ? -20.417 29.780 45.865 1.00 87.25 673 ILE A N 1
ATOM 5380 C CA . ILE A 1 673 ? -19.800 30.057 47.172 1.00 87.25 673 ILE A CA 1
ATOM 5381 C C . ILE A 1 673 ? -20.725 30.929 48.032 1.00 87.25 673 ILE A C 1
ATOM 5383 O O . ILE A 1 673 ? -20.969 30.589 49.188 1.00 87.25 673 ILE A O 1
ATOM 5387 N N . GLU A 1 674 ? -21.300 31.998 47.472 1.00 86.12 674 GLU A N 1
ATOM 5388 C CA . GLU A 1 674 ? -22.241 32.873 48.188 1.00 86.12 674 GLU A CA 1
ATOM 5389 C C . GLU A 1 674 ? -23.502 32.108 48.639 1.00 86.12 674 GLU A C 1
ATOM 5391 O O . GLU A 1 674 ? -23.954 32.248 49.780 1.00 86.12 674 GLU A O 1
ATOM 5396 N N . SER A 1 675 ? -24.040 31.231 47.781 1.00 83.75 675 SER A N 1
ATOM 5397 C CA . SER A 1 675 ? -25.188 30.386 48.131 1.00 83.75 675 SER A CA 1
ATOM 5398 C C . SER A 1 675 ? -24.863 29.365 49.228 1.00 83.75 675 SER A C 1
ATOM 5400 O O . SER A 1 675 ? -25.721 29.098 50.073 1.00 83.75 675 SER A O 1
ATOM 5402 N N . LEU A 1 676 ? -23.654 28.793 49.230 1.00 81.81 676 LEU A N 1
ATOM 5403 C CA . LEU A 1 676 ? -23.210 27.850 50.261 1.00 81.81 676 LEU A CA 1
ATOM 5404 C C . LEU A 1 676 ? -22.990 28.551 51.606 1.00 81.81 676 LEU A C 1
ATOM 5406 O O . LEU A 1 676 ? -23.527 28.089 52.607 1.00 81.81 676 LEU A O 1
ATOM 5410 N N . GLN A 1 677 ? -22.310 29.701 51.627 1.00 82.50 677 GLN A N 1
ATOM 5411 C CA . GLN A 1 677 ? -22.098 30.495 52.849 1.00 82.50 677 GLN A CA 1
ATOM 5412 C C . GLN A 1 677 ? -23.417 30.943 53.490 1.00 82.50 677 GLN A C 1
ATOM 5414 O O . GLN A 1 677 ? -23.558 30.948 54.714 1.00 82.50 677 GLN A O 1
ATOM 5419 N N . LYS A 1 678 ? -24.416 31.293 52.671 1.00 83.56 678 LYS A N 1
ATOM 5420 C CA . LYS A 1 678 ? -25.757 31.610 53.168 1.00 83.56 678 LYS A CA 1
ATOM 5421 C C . LYS A 1 678 ? -26.439 30.388 53.791 1.00 83.56 678 LYS A C 1
ATOM 5423 O O . LYS A 1 678 ? -27.007 30.502 54.872 1.00 83.56 678 LYS A O 1
ATOM 5428 N N . MET A 1 679 ? -26.363 29.231 53.132 1.00 79.06 679 MET A N 1
ATOM 5429 C CA . MET A 1 679 ? -26.945 27.982 53.631 1.00 79.06 679 MET A CA 1
ATOM 5430 C C . MET A 1 679 ? -26.277 27.520 54.938 1.00 79.06 679 MET A C 1
ATOM 5432 O O . MET A 1 679 ? -26.968 27.122 55.872 1.00 79.06 679 MET A O 1
ATOM 5436 N N . GLU A 1 680 ? -24.949 27.614 55.020 1.00 82.00 680 GLU A N 1
ATOM 5437 C CA . GLU A 1 680 ? -24.152 27.311 56.213 1.00 82.00 680 GLU A CA 1
ATOM 5438 C C . GLU A 1 680 ? -24.579 28.185 57.400 1.00 82.00 680 GLU A C 1
ATOM 5440 O O . GLU A 1 680 ? -24.898 27.667 58.472 1.00 82.00 680 GLU A O 1
ATOM 5445 N N . LYS A 1 681 ? -24.715 29.498 57.177 1.00 83.56 681 LYS A N 1
ATOM 5446 C CA . LYS A 1 681 ? -25.213 30.438 58.184 1.00 83.56 681 LYS A CA 1
ATOM 5447 C C . LYS A 1 681 ? -26.648 30.128 58.633 1.00 83.56 681 LYS A C 1
ATOM 5449 O O . LYS A 1 681 ? -26.911 30.096 59.835 1.00 83.56 681 LYS A O 1
ATOM 5454 N N . ASP A 1 682 ? -27.563 29.865 57.696 1.00 79.56 682 ASP A N 1
ATOM 5455 C CA . ASP A 1 682 ? -28.955 29.507 58.007 1.00 79.56 682 ASP A CA 1
ATOM 5456 C C . ASP A 1 682 ? -29.025 28.204 58.843 1.00 79.56 682 ASP A C 1
ATOM 5458 O O . ASP A 1 682 ? -29.863 28.075 59.744 1.00 79.56 682 ASP A O 1
ATOM 5462 N N . PHE A 1 683 ? -28.127 27.238 58.598 1.00 79.56 683 PHE A N 1
ATOM 5463 C CA . PHE A 1 683 ? -28.004 26.024 59.412 1.00 79.56 683 PHE A CA 1
ATOM 5464 C C . PHE A 1 683 ? -27.397 26.279 60.795 1.00 79.56 683 PHE A C 1
ATOM 5466 O O . PHE A 1 683 ? -27.864 25.684 61.772 1.00 79.56 683 PHE A O 1
ATOM 5473 N N . GLU A 1 684 ? -26.392 27.146 60.918 1.00 82.56 684 GLU A N 1
ATOM 5474 C CA . GLU A 1 684 ? -25.753 27.451 62.201 1.00 82.56 684 GLU A CA 1
ATOM 5475 C C . GLU A 1 684 ? -26.683 28.246 63.136 1.00 82.56 684 GLU A C 1
ATOM 5477 O O . GLU A 1 684 ? -26.803 27.908 64.321 1.00 82.56 684 GLU A O 1
ATOM 5482 N N . GLU A 1 685 ? -27.442 29.211 62.603 1.00 82.50 685 GLU A N 1
ATOM 5483 C CA . GLU A 1 685 ? -28.496 29.921 63.343 1.00 82.50 685 GLU A CA 1
ATOM 5484 C C . GLU A 1 685 ? -29.591 28.949 63.819 1.00 82.50 685 GLU A C 1
ATOM 5486 O O . GLU A 1 685 ? -29.962 28.944 64.998 1.00 82.50 685 GLU A O 1
ATOM 5491 N N . ARG A 1 686 ? -30.057 28.048 62.942 1.00 80.06 686 ARG A N 1
ATOM 5492 C CA . ARG A 1 686 ? -31.085 27.046 63.278 1.00 80.06 686 ARG A CA 1
ATOM 5493 C C . ARG A 1 686 ? -30.601 26.019 64.304 1.00 80.06 686 ARG A C 1
ATOM 5495 O O . ARG A 1 686 ? -31.361 25.635 65.193 1.00 80.06 686 ARG A O 1
ATOM 5502 N N . THR A 1 687 ? -29.340 25.604 64.210 1.00 76.81 687 THR A N 1
ATOM 5503 C CA . THR A 1 687 ? -28.698 24.692 65.168 1.00 76.81 687 THR A CA 1
ATOM 5504 C C . THR A 1 687 ? -28.533 25.355 66.535 1.00 76.81 687 THR A C 1
ATOM 5506 O O . THR A 1 687 ? -28.735 24.707 67.561 1.00 76.81 687 THR A O 1
ATOM 5509 N N . SER A 1 688 ? -28.203 26.646 66.566 1.00 78.56 688 SER A N 1
ATOM 5510 C CA . SER A 1 688 ? -28.054 27.416 67.805 1.00 78.56 688 SER A CA 1
ATOM 5511 C C . SER A 1 688 ? -29.398 27.615 68.510 1.00 78.56 688 SER A C 1
ATOM 5513 O O . SER A 1 688 ? -29.518 27.284 69.689 1.00 78.56 688 SER A O 1
ATOM 5515 N N . ALA A 1 689 ? -30.439 28.022 67.775 1.00 74.81 689 ALA A N 1
ATOM 5516 C CA . ALA A 1 689 ? -31.795 28.157 68.313 1.00 74.81 689 ALA A CA 1
ATOM 5517 C C . ALA A 1 689 ? -32.361 26.823 68.842 1.00 74.81 689 ALA A C 1
ATOM 5519 O O . ALA A 1 689 ? -33.004 26.785 69.891 1.00 74.81 689 ALA A O 1
ATOM 5520 N N . MET A 1 690 ? -32.085 25.707 68.155 1.00 76.38 690 MET A N 1
ATOM 5521 C CA . MET A 1 690 ? -32.487 24.369 68.604 1.00 76.38 690 MET A CA 1
ATOM 5522 C C . MET A 1 690 ? -31.759 23.946 69.890 1.00 76.38 690 MET A C 1
ATOM 5524 O O . MET A 1 690 ? -32.393 23.427 70.808 1.00 76.38 690 MET A O 1
ATOM 5528 N N . LYS A 1 691 ? -30.450 24.216 70.001 1.00 76.25 691 LYS A N 1
ATOM 5529 C CA . LYS A 1 691 ? -29.675 23.967 71.231 1.00 76.25 691 LYS A CA 1
ATOM 5530 C C . LYS A 1 691 ? -30.202 24.781 72.415 1.00 76.25 691 LYS A C 1
ATOM 5532 O O . LYS A 1 691 ? -30.315 24.235 73.507 1.00 76.25 691 LYS A O 1
ATOM 5537 N N . GLU A 1 692 ? -30.547 26.050 72.207 1.00 76.56 692 GLU A N 1
ATOM 5538 C CA . GLU A 1 692 ? -31.093 26.925 73.253 1.00 76.56 692 GLU A CA 1
ATOM 5539 C C . GLU A 1 692 ? -32.507 26.494 73.688 1.00 76.56 692 GLU A C 1
ATOM 5541 O O . GLU A 1 692 ? -32.792 26.433 74.885 1.00 76.56 692 GLU A O 1
ATOM 5546 N N . SER A 1 693 ? -33.367 26.090 72.743 1.00 75.25 693 SER A N 1
ATOM 5547 C CA . SER A 1 693 ? -34.683 25.502 73.046 1.00 75.25 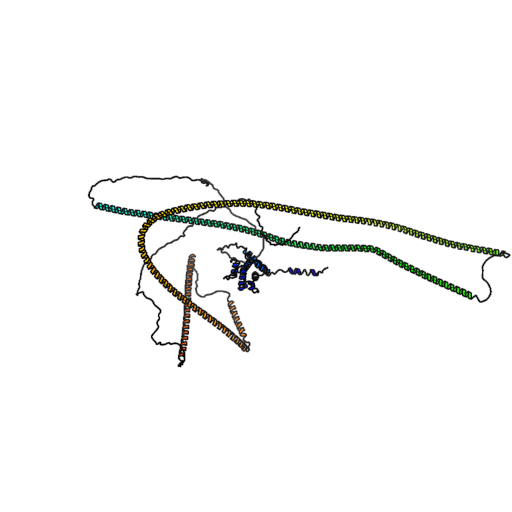693 SER A CA 1
ATOM 5548 C C . SER A 1 693 ? -34.549 24.238 73.898 1.00 75.25 693 SER A C 1
ATOM 5550 O O . SER A 1 693 ? -35.155 24.147 74.965 1.00 75.25 693 SER A O 1
ATOM 5552 N N . HIS A 1 694 ? -33.691 23.299 73.488 1.00 76.31 694 HIS A N 1
ATOM 5553 C CA . HIS A 1 694 ? -33.474 22.060 74.234 1.00 76.31 694 HIS A CA 1
ATOM 5554 C C . HIS A 1 694 ? -32.813 22.278 75.598 1.00 76.31 694 HIS A C 1
ATOM 5556 O O . HIS A 1 694 ? -33.080 21.506 76.515 1.00 76.31 694 HIS A O 1
ATOM 5562 N N . LEU A 1 695 ? -31.989 23.318 75.773 1.00 80.19 695 LEU A N 1
ATOM 5563 C CA . LEU A 1 695 ? -31.420 23.667 77.078 1.00 80.19 695 LEU A CA 1
ATOM 5564 C C . LEU A 1 695 ? -32.519 24.109 78.063 1.00 80.19 695 LEU A C 1
ATOM 5566 O O . LEU A 1 695 ? -32.559 23.631 79.198 1.00 80.19 695 LEU A O 1
ATOM 5570 N N . ASN A 1 696 ? -33.443 24.958 77.606 1.00 74.44 696 ASN A N 1
ATOM 5571 C CA . ASN A 1 696 ? -34.576 25.446 78.400 1.00 74.44 696 ASN A CA 1
ATOM 5572 C C . ASN A 1 696 ? -35.611 24.336 78.690 1.00 74.44 696 ASN A C 1
ATOM 5574 O O . ASN A 1 696 ? -36.154 24.245 79.797 1.00 74.44 696 ASN A O 1
ATOM 5578 N N . GLU A 1 697 ? -35.855 23.441 77.728 1.00 71.88 697 GLU A N 1
ATOM 5579 C CA . GLU A 1 697 ? -36.644 22.218 77.939 1.00 71.88 697 GLU A CA 1
ATOM 5580 C C . GLU A 1 697 ? -35.971 21.293 78.963 1.00 71.88 697 GLU A C 1
ATOM 5582 O O . GLU A 1 697 ? -36.626 20.826 79.892 1.00 71.88 697 GLU A O 1
ATOM 5587 N N . LEU A 1 698 ? -34.653 21.082 78.875 1.00 71.38 698 LEU A N 1
ATOM 5588 C CA . LEU A 1 698 ? -33.901 20.295 79.857 1.00 71.38 698 LEU A CA 1
ATOM 5589 C C . LEU A 1 698 ? -33.983 20.883 81.266 1.00 71.38 698 LEU A C 1
ATOM 5591 O O . LEU A 1 698 ? -34.110 20.121 82.221 1.00 71.38 698 LEU A O 1
ATOM 5595 N N . GLU A 1 699 ? -33.935 22.205 81.429 1.00 73.88 699 GLU A N 1
ATOM 5596 C CA . GLU A 1 699 ? -34.012 22.838 82.751 1.00 73.88 699 GLU A CA 1
ATOM 5597 C C . GLU A 1 699 ? -35.419 22.734 83.370 1.00 73.88 699 GLU A C 1
ATOM 5599 O O . GLU A 1 699 ? -35.560 22.395 84.551 1.00 73.88 699 GLU A O 1
ATOM 5604 N N . THR A 1 700 ? -36.473 22.904 82.566 1.00 71.75 700 THR A N 1
ATOM 5605 C CA . THR A 1 700 ? -37.869 22.730 83.014 1.00 71.75 700 THR A CA 1
ATOM 5606 C C . THR A 1 700 ? -38.223 21.263 83.295 1.00 71.75 700 THR A C 1
ATOM 5608 O O . THR A 1 700 ? -38.829 20.965 84.331 1.00 71.75 700 THR A O 1
ATOM 5611 N N . VAL A 1 701 ? -37.771 20.325 82.456 1.00 70.12 701 VAL A N 1
ATOM 5612 C CA . VAL A 1 701 ? -37.890 18.871 82.683 1.00 70.12 701 VAL A CA 1
ATOM 5613 C C . VAL A 1 701 ? -37.059 18.427 83.889 1.00 70.12 701 VAL A C 1
ATOM 5615 O O . VAL A 1 701 ? -37.486 17.565 84.655 1.00 70.12 701 VAL A O 1
ATOM 5618 N N . LYS A 1 702 ? -35.890 19.023 84.139 1.00 71.94 702 LYS A N 1
ATOM 5619 C CA . LYS A 1 702 ? -35.079 18.709 85.323 1.00 71.94 702 LYS A CA 1
ATOM 5620 C C . LYS A 1 702 ? -35.752 19.178 86.613 1.00 71.94 702 LYS A C 1
ATOM 5622 O O . LYS A 1 702 ? -35.822 18.406 87.562 1.00 71.94 702 LYS A O 1
ATOM 5627 N N . SER A 1 703 ? -36.299 20.394 86.640 1.00 70.12 703 SER A N 1
ATOM 5628 C CA . SER A 1 703 ? -37.024 20.914 87.809 1.00 70.12 703 SER A CA 1
ATOM 5629 C C . SER A 1 703 ? -38.261 20.067 88.146 1.00 70.12 703 SER A C 1
ATOM 5631 O O . SER A 1 703 ? -38.412 19.610 89.281 1.00 70.12 703 SER A O 1
ATOM 5633 N N . THR A 1 704 ? -39.097 19.777 87.145 1.00 66.31 704 THR A N 1
ATOM 5634 C CA . THR A 1 704 ? -40.296 18.935 87.310 1.00 66.31 704 THR A CA 1
ATOM 5635 C C . THR A 1 704 ? -39.937 17.492 87.667 1.00 66.31 704 THR A C 1
ATOM 5637 O O . THR A 1 704 ? -40.465 16.957 88.645 1.00 66.31 704 THR A O 1
ATOM 5640 N N . SER A 1 705 ? -38.966 16.883 86.977 1.00 58.62 705 SER A N 1
ATOM 5641 C CA . SER A 1 705 ? -38.518 15.523 87.294 1.00 58.62 705 SER A CA 1
ATOM 5642 C C . SER A 1 705 ? -37.814 15.414 88.645 1.00 58.62 705 SER A C 1
ATOM 5644 O O . SER A 1 705 ? -37.899 14.356 89.247 1.00 58.62 705 SER A O 1
ATOM 5646 N N . GLU A 1 706 ? -37.171 16.447 89.200 1.00 68.31 706 GLU A N 1
ATOM 5647 C CA . GLU A 1 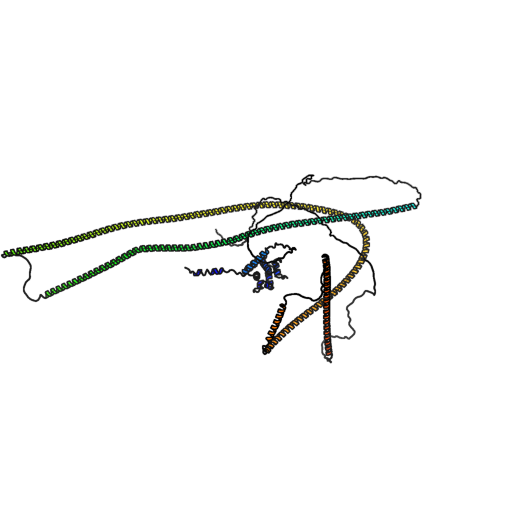706 ? -36.621 16.381 90.566 1.00 68.31 706 GLU A CA 1
ATOM 5648 C C . GLU A 1 706 ? -37.717 16.374 91.644 1.00 68.31 706 GLU A C 1
ATOM 5650 O O . GLU A 1 706 ? -37.567 15.727 92.690 1.00 68.31 706 GLU A O 1
ATOM 5655 N N . GLU A 1 707 ? -38.838 17.049 91.393 1.00 66.81 707 GLU A N 1
ATOM 5656 C CA . GLU A 1 707 ? -39.981 17.109 92.305 1.00 66.81 707 GLU A CA 1
ATOM 5657 C C . GLU A 1 707 ? -40.874 15.862 92.196 1.00 66.81 707 GLU A C 1
ATOM 5659 O O . GLU A 1 707 ? -41.311 15.308 93.214 1.00 66.81 707 GLU A O 1
ATOM 5664 N N . GLU A 1 708 ? -41.048 15.335 90.982 1.00 62.75 708 GLU A N 1
ATOM 5665 C CA . GLU A 1 708 ? -41.619 14.009 90.749 1.00 62.75 708 GLU A CA 1
ATOM 5666 C C . GLU A 1 708 ? -40.711 12.908 91.291 1.00 62.75 708 GLU A C 1
ATOM 5668 O O . GLU A 1 708 ? -41.193 12.056 92.028 1.00 62.75 708 GLU A O 1
ATOM 5673 N N . ARG A 1 709 ? -39.392 12.952 91.060 1.00 66.81 709 ARG A N 1
ATOM 5674 C CA . ARG A 1 709 ? -38.426 11.973 91.589 1.00 66.81 709 ARG A CA 1
ATOM 5675 C C . ARG A 1 709 ? -38.428 11.942 93.110 1.00 66.81 709 ARG A C 1
ATOM 5677 O O . ARG A 1 709 ? -38.239 10.870 93.662 1.00 66.81 709 ARG A O 1
ATOM 5684 N N . LYS A 1 710 ? -38.690 13.042 93.824 1.00 71.88 710 LYS A N 1
ATOM 5685 C CA . LYS A 1 710 ? -38.879 12.990 95.291 1.00 71.88 710 LYS A CA 1
ATOM 5686 C C . LYS A 1 710 ? -40.135 12.202 95.683 1.00 71.88 710 LYS A C 1
ATOM 5688 O O . LYS A 1 710 ? -40.053 11.333 96.549 1.00 71.88 710 LYS A O 1
ATOM 5693 N N . LYS A 1 711 ? -41.271 12.442 95.019 1.00 68.75 711 LYS A N 1
ATOM 5694 C CA . LYS A 1 711 ? -42.531 11.703 95.250 1.00 68.75 711 LYS A CA 1
ATOM 5695 C C . LYS A 1 711 ? -42.411 10.231 94.824 1.00 68.75 711 LYS A C 1
ATOM 5697 O O . LYS A 1 711 ? -42.854 9.341 95.547 1.00 68.75 711 LYS A O 1
ATOM 5702 N N . LEU A 1 712 ? -41.742 9.977 93.702 1.00 62.81 712 LEU A N 1
ATOM 5703 C CA . LEU A 1 712 ? -41.479 8.662 93.123 1.00 62.81 712 LEU A CA 1
ATOM 5704 C C . LEU A 1 712 ? -40.385 7.895 93.876 1.00 62.81 712 LEU A C 1
ATOM 5706 O O . LEU A 1 712 ? -40.429 6.677 93.879 1.00 62.81 712 LEU A O 1
ATOM 5710 N N . ILE A 1 713 ? -39.443 8.555 94.558 1.00 66.25 713 ILE A N 1
ATOM 5711 C CA . ILE A 1 713 ? -38.513 7.900 95.493 1.00 66.25 713 ILE A CA 1
ATOM 5712 C C . ILE A 1 713 ? -39.254 7.472 96.758 1.00 66.25 713 ILE A C 1
ATOM 5714 O O . ILE A 1 713 ? -38.967 6.402 97.275 1.00 66.25 713 ILE A O 1
ATOM 5718 N N . GLU A 1 714 ? -40.205 8.253 97.269 1.00 61.94 714 GLU A N 1
ATOM 5719 C CA . GLU A 1 714 ? -40.914 7.874 98.497 1.00 61.94 714 GLU A CA 1
ATOM 5720 C C . GLU A 1 714 ? -41.963 6.779 98.238 1.00 61.94 714 GLU A C 1
ATOM 5722 O O . GLU A 1 714 ? -41.956 5.741 98.902 1.00 61.94 714 GLU A O 1
ATOM 5727 N N . HIS A 1 715 ? -42.775 6.936 97.187 1.00 63.12 715 HIS A N 1
ATOM 5728 C CA . HIS A 1 715 ? -43.646 5.872 96.677 1.00 63.12 715 HIS A CA 1
ATOM 5729 C C . HIS A 1 715 ? -42.826 4.664 96.202 1.00 63.12 715 HIS A C 1
ATOM 5731 O O . HIS A 1 715 ? -43.165 3.520 96.488 1.00 63.12 715 HIS A O 1
ATOM 5737 N N . GLY A 1 716 ? -41.699 4.918 95.537 1.00 62.69 716 GLY A N 1
ATOM 5738 C CA . GLY A 1 716 ? -40.772 3.912 95.037 1.00 62.69 716 GLY A CA 1
ATOM 5739 C C . GLY A 1 716 ? -40.035 3.167 96.135 1.00 62.69 716 GLY A C 1
ATOM 5740 O O . GLY A 1 716 ? -39.823 1.989 95.954 1.00 62.69 716 GLY A O 1
ATOM 5741 N N . LYS A 1 717 ? -39.714 3.740 97.299 1.00 67.12 717 LYS A N 1
ATOM 5742 C CA . LYS A 1 717 ? -39.194 2.960 98.441 1.00 67.12 717 LYS A CA 1
ATOM 5743 C C . LYS A 1 717 ? -40.237 1.970 98.950 1.00 67.12 717 LYS A C 1
ATOM 5745 O O . LYS A 1 717 ? -39.902 0.823 99.226 1.00 67.12 717 LYS A O 1
ATOM 5750 N N . GLN A 1 718 ? -41.498 2.394 99.042 1.00 60.06 718 GLN A N 1
ATOM 5751 C CA . GLN A 1 718 ? -42.598 1.530 99.482 1.00 60.06 718 GLN A CA 1
ATOM 5752 C C . GLN A 1 718 ? -42.921 0.449 98.441 1.00 60.06 718 GLN A C 1
ATOM 5754 O O . GLN A 1 718 ? -43.146 -0.706 98.811 1.00 60.06 718 GLN A O 1
ATOM 5759 N N . LEU A 1 719 ? -42.882 0.794 97.147 1.00 60.22 719 LEU A N 1
ATOM 5760 C CA . LEU A 1 719 ? -43.012 -0.176 96.064 1.00 60.22 719 LEU A CA 1
ATOM 5761 C C . LEU A 1 719 ? -41.803 -1.105 96.020 1.00 60.22 719 LEU A C 1
ATOM 5763 O O . LEU A 1 719 ? -42.009 -2.299 96.103 1.00 60.22 719 LEU A O 1
ATOM 5767 N N . ILE A 1 720 ? -40.571 -0.589 95.999 1.00 68.00 720 ILE A N 1
ATOM 5768 C CA . ILE A 1 720 ? -39.321 -1.362 96.019 1.00 68.00 720 ILE A CA 1
ATOM 5769 C C . ILE A 1 720 ? -39.284 -2.284 97.227 1.00 68.00 720 ILE A C 1
ATOM 5771 O O . ILE A 1 720 ? -38.802 -3.387 97.078 1.00 68.00 720 ILE A O 1
ATOM 5775 N N . GLN A 1 721 ? -39.808 -1.931 98.402 1.00 67.44 721 GLN A N 1
ATOM 5776 C CA . GLN A 1 721 ? -39.821 -2.871 99.528 1.00 67.44 721 GLN A CA 1
ATOM 5777 C C . GLN A 1 721 ? -40.847 -4.010 99.343 1.00 67.44 721 GLN A C 1
ATOM 5779 O O . GLN A 1 721 ? -40.567 -5.155 99.707 1.00 67.44 721 GLN A O 1
ATOM 5784 N N . LYS A 1 722 ? -41.995 -3.742 98.703 1.00 70.38 722 LYS A N 1
ATOM 5785 C CA . LYS A 1 722 ? -42.959 -4.782 98.292 1.00 70.38 722 LYS A CA 1
ATOM 5786 C C . LYS A 1 722 ? -42.458 -5.615 97.114 1.00 70.38 722 LYS A C 1
ATOM 5788 O O . LYS A 1 722 ? -42.423 -6.829 97.211 1.00 70.38 722 LYS A O 1
ATOM 5793 N N . THR A 1 723 ? -42.005 -4.992 96.033 1.00 68.19 723 THR A N 1
ATOM 5794 C CA . THR A 1 723 ? -41.442 -5.677 94.869 1.00 68.19 723 THR A CA 1
ATOM 5795 C C . THR A 1 723 ? -40.090 -6.297 95.176 1.00 68.19 723 THR A C 1
ATOM 5797 O O . THR A 1 723 ? -39.715 -7.204 94.464 1.00 68.19 723 THR A O 1
ATOM 5800 N N . LYS A 1 724 ? -39.360 -5.880 96.218 1.00 74.38 724 LYS A N 1
ATOM 5801 C CA . LYS A 1 724 ? -38.186 -6.603 96.723 1.00 74.38 724 LYS A CA 1
ATOM 5802 C C . LYS A 1 724 ? -38.618 -7.865 97.445 1.00 74.38 724 LYS A C 1
ATOM 5804 O O . LYS A 1 724 ? -38.095 -8.900 97.102 1.00 74.38 724 LYS A O 1
ATOM 5809 N N . THR A 1 725 ? -39.597 -7.827 98.349 1.00 69.88 725 THR A N 1
ATOM 5810 C CA . THR A 1 725 ? -40.093 -9.069 98.980 1.00 69.88 725 THR A CA 1
ATOM 5811 C C . THR A 1 725 ? -40.785 -10.001 97.977 1.00 69.88 725 THR A C 1
ATOM 5813 O O . THR A 1 725 ? -40.659 -11.219 98.065 1.00 69.88 725 THR A O 1
ATOM 5816 N N . GLU A 1 726 ? -41.460 -9.448 96.970 1.00 71.19 726 GLU A N 1
ATOM 5817 C CA . GLU A 1 726 ? -42.114 -10.209 95.905 1.00 71.19 726 GLU A CA 1
ATOM 5818 C C . GLU A 1 726 ? -41.141 -10.673 94.811 1.00 71.19 726 GLU A C 1
ATOM 5820 O O . GLU A 1 726 ? -41.326 -11.762 94.281 1.00 71.19 726 GLU A O 1
ATOM 5825 N N . ALA A 1 727 ? -40.074 -9.922 94.519 1.00 69.94 727 ALA A N 1
ATOM 5826 C CA . ALA A 1 727 ? -38.975 -10.378 93.669 1.00 69.94 727 ALA A CA 1
ATOM 5827 C C . ALA A 1 727 ? -37.986 -11.265 94.421 1.00 69.94 727 ALA A C 1
ATOM 5829 O O . ALA A 1 727 ? -37.371 -12.080 93.775 1.00 69.94 727 ALA A O 1
ATOM 5830 N N . GLU A 1 728 ? -37.835 -11.189 95.741 1.00 72.94 728 GLU A N 1
ATOM 5831 C CA . GLU A 1 728 ? -37.090 -12.173 96.539 1.00 72.94 728 GLU A CA 1
ATOM 5832 C C . GLU A 1 728 ? -37.861 -13.491 96.547 1.00 72.94 728 GLU A C 1
ATOM 5834 O O . GLU A 1 728 ? -37.278 -14.528 96.252 1.00 72.94 728 GLU A O 1
ATOM 5839 N N . ARG A 1 729 ? -39.190 -13.450 96.738 1.00 75.75 729 ARG A N 1
ATOM 5840 C CA . ARG A 1 729 ? -40.055 -14.618 96.521 1.00 75.75 729 ARG A CA 1
ATOM 5841 C C . ARG A 1 729 ? -39.960 -15.131 95.086 1.00 75.75 729 ARG A C 1
ATOM 5843 O O . ARG A 1 729 ? -39.818 -16.328 94.899 1.00 75.75 729 ARG A O 1
ATOM 5850 N N . LYS A 1 730 ? -40.007 -14.254 94.080 1.00 76.88 730 LYS A N 1
ATOM 5851 C CA . LYS A 1 730 ? -39.961 -14.669 92.673 1.00 76.88 730 LYS A CA 1
ATOM 5852 C C . LYS A 1 730 ? -38.560 -15.047 92.188 1.00 76.88 730 LYS A C 1
ATOM 5854 O O . LYS A 1 730 ? -38.453 -15.810 91.247 1.00 76.88 730 LYS A O 1
ATOM 5859 N N . ILE A 1 731 ? -37.499 -14.554 92.820 1.00 73.50 731 ILE A N 1
ATOM 5860 C CA . ILE A 1 731 ? -36.120 -15.014 92.629 1.00 73.50 731 ILE A CA 1
ATOM 5861 C C . ILE A 1 731 ? -35.960 -16.371 93.296 1.00 73.50 731 ILE A C 1
ATOM 5863 O O . ILE A 1 731 ? -35.319 -17.203 92.687 1.00 73.50 731 ILE A O 1
ATOM 5867 N N . GLN A 1 732 ? -36.576 -16.631 94.454 1.00 74.88 732 GLN A N 1
ATOM 5868 C CA . GLN A 1 732 ? -36.616 -17.976 95.028 1.00 74.88 732 GLN A CA 1
ATOM 5869 C C . GLN A 1 732 ? -37.416 -18.928 94.127 1.00 74.88 732 GLN A C 1
ATOM 5871 O O . GLN A 1 732 ? -36.879 -19.941 93.721 1.00 74.88 732 GLN A O 1
ATOM 5876 N N . GLU A 1 733 ? -38.631 -18.567 93.700 1.00 75.88 733 GLU A N 1
ATOM 5877 C CA . GLU A 1 733 ? -39.428 -19.363 92.748 1.00 75.88 733 GLU A CA 1
ATOM 5878 C C . GLU A 1 733 ? -38.671 -19.589 91.427 1.00 75.88 733 GLU A C 1
ATOM 5880 O O . GLU A 1 733 ? -38.651 -20.703 90.925 1.00 75.88 733 GLU A O 1
ATOM 5885 N N . LEU A 1 734 ? -37.987 -18.570 90.890 1.00 74.38 734 LEU A N 1
ATOM 5886 C CA . LEU A 1 734 ? -37.140 -18.708 89.700 1.00 74.38 734 LEU A CA 1
ATOM 5887 C C . LEU A 1 734 ? -35.814 -19.425 89.976 1.00 74.38 734 LEU A C 1
ATOM 5889 O O . LEU A 1 734 ? -35.225 -19.920 89.028 1.00 74.38 734 LEU A O 1
ATOM 5893 N N . GLN A 1 735 ? -35.311 -19.475 91.209 1.00 74.69 735 GLN A N 1
ATOM 5894 C CA . GLN A 1 735 ? -34.136 -20.262 91.595 1.00 74.69 735 GLN A CA 1
ATOM 5895 C C . GLN A 1 735 ? -34.519 -21.729 91.733 1.00 74.69 735 GLN A C 1
ATOM 5897 O O . GLN A 1 735 ? -33.792 -22.565 91.221 1.00 74.69 735 GLN A O 1
ATOM 5902 N N . ASP A 1 736 ? -35.680 -22.020 92.315 1.00 75.94 736 ASP A N 1
ATOM 5903 C CA . ASP A 1 736 ? -36.259 -23.355 92.415 1.00 75.94 736 ASP A CA 1
ATOM 5904 C C . ASP A 1 736 ? -36.646 -23.871 91.008 1.00 75.94 736 ASP A C 1
ATOM 5906 O O . ASP A 1 736 ? -36.310 -24.997 90.649 1.00 75.94 736 ASP A O 1
ATOM 5910 N N . GLU A 1 737 ? -37.261 -23.038 90.152 1.00 78.25 737 GLU A N 1
ATOM 5911 C CA . GLU A 1 737 ? -37.510 -23.349 88.731 1.00 78.25 737 GLU A CA 1
ATOM 5912 C C . GLU A 1 737 ? -36.204 -23.462 87.929 1.00 78.25 737 GLU A C 1
ATOM 5914 O O . GLU A 1 737 ? -36.098 -24.333 87.068 1.00 78.25 737 GLU A O 1
ATOM 5919 N N . LEU A 1 738 ? -35.192 -22.623 88.185 1.00 73.12 738 LEU A N 1
ATOM 5920 C CA . LEU A 1 738 ? -33.883 -22.736 87.533 1.00 73.12 738 LEU A CA 1
ATOM 5921 C C . LEU A 1 738 ? -33.139 -23.984 88.010 1.00 73.12 738 LEU A C 1
ATOM 5923 O O . LEU A 1 738 ? -32.455 -24.589 87.199 1.00 73.12 738 LEU A O 1
ATOM 5927 N N . GLU A 1 739 ? -33.272 -24.402 89.266 1.00 80.06 739 GLU A N 1
ATOM 5928 C CA . GLU A 1 739 ? -32.698 -25.640 89.802 1.00 80.06 739 GLU A CA 1
ATOM 5929 C C . GLU A 1 739 ? -33.445 -26.864 89.250 1.00 80.06 739 GLU A C 1
ATOM 5931 O O . GLU A 1 739 ? -32.806 -27.832 88.844 1.00 80.06 739 GLU A O 1
ATOM 5936 N N . GLU A 1 740 ? -34.769 -26.795 89.075 1.00 80.69 740 GLU A N 1
ATOM 5937 C CA . GLU A 1 740 ? -35.553 -27.826 88.383 1.00 80.69 740 GLU A CA 1
ATOM 5938 C C . GLU A 1 740 ? -35.203 -27.904 86.883 1.00 80.69 740 GLU A C 1
ATOM 5940 O O . GLU A 1 740 ? -35.040 -28.994 86.331 1.00 80.69 740 GLU A O 1
ATOM 5945 N N . VAL A 1 741 ? -35.051 -26.763 86.203 1.00 76.44 741 VAL A N 1
ATOM 5946 C CA . VAL A 1 741 ? -34.643 -26.688 84.789 1.00 76.44 741 VAL A CA 1
ATOM 5947 C C . VAL A 1 741 ? -33.176 -27.069 84.615 1.00 76.44 741 VAL A C 1
ATOM 5949 O O . VAL A 1 741 ? -32.859 -27.733 83.634 1.00 76.44 741 VAL A O 1
ATOM 5952 N N . THR A 1 742 ? -32.297 -26.742 85.562 1.00 77.88 742 THR A N 1
ATOM 5953 C CA . THR A 1 742 ? -30.895 -27.190 85.575 1.00 77.88 742 THR A CA 1
ATOM 5954 C C . THR A 1 742 ? -30.835 -28.688 85.834 1.00 77.88 742 THR A C 1
ATOM 5956 O O . THR A 1 742 ? -30.150 -29.380 85.100 1.00 77.88 742 THR A O 1
ATOM 5959 N N . GLY A 1 743 ? -31.643 -29.236 86.745 1.00 78.19 743 GLY A N 1
ATOM 5960 C CA . GLY A 1 743 ? -31.779 -30.681 86.942 1.00 78.19 743 GLY A CA 1
ATOM 5961 C C . GLY A 1 743 ? -32.326 -31.406 85.706 1.00 78.19 743 GLY A C 1
ATOM 5962 O O . GLY A 1 743 ? -31.811 -32.458 85.326 1.00 78.19 743 GLY A O 1
ATOM 5963 N N . LYS A 1 744 ? -33.316 -30.829 85.009 1.00 79.81 744 LYS A N 1
ATOM 5964 C CA . LYS A 1 744 ? -33.806 -31.331 83.709 1.00 79.81 744 LYS A CA 1
ATOM 5965 C C . LYS A 1 744 ? -32.743 -31.213 82.616 1.00 79.81 744 LYS A C 1
ATOM 5967 O O . LYS A 1 744 ? -32.618 -32.127 81.806 1.00 79.81 744 LYS A O 1
ATOM 5972 N N . TYR A 1 745 ? -31.980 -30.122 82.590 1.00 76.38 745 TYR A N 1
ATOM 5973 C CA . TYR A 1 745 ? -30.891 -29.897 81.643 1.00 76.38 745 TYR A CA 1
ATOM 5974 C C . TYR A 1 745 ? -29.736 -30.865 81.891 1.00 76.38 745 TYR A C 1
ATOM 5976 O O . TYR A 1 745 ? -29.291 -31.495 80.947 1.00 76.38 745 TYR A O 1
ATOM 5984 N N . ASP A 1 746 ? -29.321 -31.077 83.137 1.00 77.06 746 ASP A N 1
ATOM 5985 C CA . ASP A 1 746 ? -28.308 -32.056 83.529 1.00 77.06 746 ASP A CA 1
ATOM 5986 C C . ASP A 1 746 ? -28.780 -33.485 83.245 1.00 77.06 746 ASP A C 1
ATOM 5988 O O . ASP A 1 746 ? -27.999 -34.302 82.762 1.00 77.06 746 ASP A O 1
ATOM 5992 N N . HIS A 1 747 ? -30.067 -33.792 83.442 1.00 77.31 747 HIS A N 1
ATOM 5993 C CA . HIS A 1 747 ? -30.637 -35.083 83.054 1.00 77.31 747 HIS A CA 1
ATOM 5994 C C . HIS A 1 747 ? -30.679 -35.271 81.527 1.00 77.31 747 HIS A C 1
ATOM 5996 O O . HIS A 1 747 ? -30.389 -36.362 81.034 1.00 77.31 747 HIS A O 1
ATOM 6002 N N . LEU A 1 748 ? -30.973 -34.215 80.759 1.00 78.38 748 LEU A N 1
ATOM 6003 C CA . LEU A 1 748 ? -30.882 -34.217 79.295 1.00 78.38 748 LEU A CA 1
ATOM 6004 C C . LEU A 1 748 ? -29.431 -34.281 78.805 1.00 78.38 748 LEU A C 1
ATOM 6006 O O . LEU A 1 748 ? -29.169 -34.973 77.828 1.00 78.38 748 LEU A O 1
ATOM 6010 N N . LEU A 1 749 ? -28.492 -33.628 79.487 1.00 79.81 749 LEU A N 1
ATOM 6011 C CA . LEU A 1 749 ? -27.062 -33.624 79.188 1.00 79.81 749 LEU A CA 1
ATOM 6012 C C . LEU A 1 749 ? -26.439 -34.986 79.510 1.00 79.81 749 LEU A C 1
ATOM 6014 O O . LEU A 1 749 ? -25.588 -35.470 78.770 1.00 79.81 749 LEU A O 1
ATOM 6018 N N . GLU A 1 750 ? -26.884 -35.645 80.578 1.00 82.00 750 GLU A N 1
ATOM 6019 C CA . GLU A 1 750 ? -26.508 -37.021 80.897 1.00 82.00 750 GLU A CA 1
ATOM 6020 C C . GLU A 1 750 ? -27.174 -38.012 79.934 1.00 82.00 750 GLU A C 1
ATOM 6022 O O . GLU A 1 750 ? -26.511 -38.912 79.424 1.00 82.00 750 GLU A O 1
ATOM 6027 N N . GLY A 1 751 ? -28.436 -37.790 79.557 1.00 78.88 751 GLY A N 1
ATOM 6028 C CA . GLY A 1 751 ? -29.095 -38.505 78.461 1.00 78.88 751 GLY A CA 1
ATOM 6029 C C . GLY A 1 751 ? -28.356 -38.351 77.125 1.00 78.88 751 GLY A C 1
ATOM 6030 O O . GLY A 1 751 ? -28.173 -39.337 76.406 1.00 78.88 751 GLY A O 1
ATOM 6031 N N . GLN A 1 752 ? -27.858 -37.148 76.829 1.00 80.56 752 GLN A N 1
ATOM 6032 C CA . GLN A 1 752 ? -27.033 -36.835 75.668 1.00 80.56 752 GLN A CA 1
ATOM 6033 C C . GLN A 1 752 ? -25.674 -37.527 75.762 1.00 80.56 752 GLN A C 1
ATOM 6035 O O . GLN A 1 752 ? -25.322 -38.222 74.820 1.00 80.56 752 GLN A O 1
ATOM 6040 N N . LYS A 1 753 ? -24.947 -37.461 76.884 1.00 81.25 753 LYS A N 1
ATOM 6041 C CA . LYS A 1 753 ? -23.693 -38.217 77.082 1.00 81.25 753 LYS A CA 1
ATOM 6042 C C . LYS A 1 753 ? -23.904 -39.725 76.963 1.00 81.25 753 LYS A C 1
ATOM 6044 O O . LYS A 1 753 ? -23.065 -40.418 76.392 1.00 81.25 753 LYS A O 1
ATOM 6049 N N . ILE A 1 754 ? -25.019 -40.263 77.458 1.00 81.81 754 ILE A N 1
ATOM 6050 C CA . ILE A 1 754 ? -25.390 -41.678 77.298 1.00 81.81 754 ILE A CA 1
ATOM 6051 C C . ILE A 1 754 ? -25.683 -41.993 75.823 1.00 81.81 754 ILE A C 1
ATOM 6053 O O . ILE A 1 754 ? -25.324 -43.069 75.340 1.00 81.81 754 ILE A O 1
ATOM 6057 N N . TYR A 1 755 ? -26.316 -41.081 75.084 1.00 84.62 755 TYR A N 1
ATOM 6058 C CA . TYR A 1 755 ? -26.549 -41.236 73.649 1.00 84.62 755 TYR A CA 1
ATOM 6059 C C . TYR A 1 755 ? -25.251 -41.117 72.838 1.00 84.62 755 TYR A C 1
ATOM 6061 O O . TYR A 1 755 ? -25.000 -41.953 71.976 1.00 84.62 755 TYR A O 1
ATOM 6069 N N . GLU A 1 756 ? -24.397 -40.145 73.147 1.00 79.56 756 GLU A N 1
ATOM 6070 C CA . GLU A 1 756 ? -23.093 -39.907 72.532 1.00 79.56 756 GLU A CA 1
ATOM 6071 C C . GLU A 1 756 ? -22.130 -41.053 72.813 1.00 79.56 756 GLU A C 1
ATOM 6073 O O . GLU A 1 756 ? -21.530 -41.563 71.878 1.00 79.56 756 GLU A O 1
ATOM 6078 N N . THR A 1 757 ? -22.031 -41.549 74.048 1.00 82.81 757 THR A N 1
ATOM 6079 C CA . THR A 1 757 ? -21.234 -42.751 74.347 1.00 82.81 757 THR A CA 1
ATOM 6080 C C . THR A 1 757 ? -21.776 -43.968 73.604 1.00 82.81 757 THR A C 1
ATOM 6082 O O . THR A 1 757 ? -20.996 -44.661 72.956 1.00 82.81 757 THR A O 1
ATOM 6085 N N . LYS A 1 758 ? -23.099 -44.197 73.566 1.00 84.00 758 LYS A N 1
ATOM 6086 C CA . LYS A 1 758 ? -23.697 -45.259 72.730 1.00 84.00 758 LYS A CA 1
ATOM 6087 C C . LYS A 1 758 ? -23.398 -45.068 71.240 1.00 84.00 758 LYS A C 1
ATOM 6089 O O . LYS A 1 758 ? -23.102 -46.049 70.560 1.00 84.00 758 LYS A O 1
ATOM 6094 N N . ALA A 1 759 ? -23.449 -43.841 70.725 1.00 78.75 759 ALA A N 1
ATOM 6095 C CA . ALA A 1 759 ? -23.156 -43.514 69.334 1.00 78.75 759 ALA A CA 1
ATOM 6096 C C . ALA A 1 759 ? -21.668 -43.705 69.015 1.00 78.75 759 ALA A C 1
ATOM 6098 O O . ALA A 1 759 ? -21.348 -44.346 68.020 1.00 78.75 759 ALA A O 1
ATOM 6099 N N . VAL A 1 760 ? -20.762 -43.258 69.885 1.00 81.94 760 VAL A N 1
ATOM 6100 C CA . VAL A 1 760 ? -19.308 -43.444 69.787 1.00 81.94 760 VAL A CA 1
ATOM 6101 C C . VAL A 1 760 ? -18.944 -44.923 69.885 1.00 81.94 760 VAL A C 1
ATOM 6103 O O . VAL A 1 760 ? -18.177 -45.397 69.053 1.00 81.94 760 VAL A O 1
ATOM 6106 N N . THR A 1 761 ? -19.536 -45.698 70.799 1.00 85.38 761 THR A N 1
ATOM 6107 C CA . THR A 1 761 ? -19.369 -47.161 70.841 1.00 85.38 761 THR A CA 1
ATOM 6108 C C . THR A 1 761 ? -19.916 -47.819 69.572 1.00 85.38 761 THR A C 1
ATOM 6110 O O . THR A 1 761 ? -19.282 -48.722 69.032 1.00 85.38 761 THR A O 1
ATOM 6113 N N . LYS A 1 762 ? -21.049 -47.357 69.029 1.00 85.88 762 LYS A N 1
ATOM 6114 C CA . LYS A 1 762 ? -21.612 -47.876 67.771 1.00 85.88 762 LYS A CA 1
ATOM 6115 C C . LYS A 1 762 ? -20.732 -47.533 66.562 1.00 85.88 762 LYS A C 1
ATOM 6117 O O . LYS A 1 762 ? -20.505 -48.401 65.726 1.00 85.88 762 LYS A O 1
ATOM 6122 N N . ILE A 1 763 ? -20.177 -46.322 66.502 1.00 80.75 763 ILE A N 1
ATOM 6123 C CA . ILE A 1 763 ? -19.193 -45.880 65.501 1.00 80.75 763 ILE A CA 1
ATOM 6124 C C . ILE A 1 763 ? -17.889 -46.670 65.651 1.00 80.75 763 ILE A C 1
ATOM 6126 O O . ILE A 1 763 ? -17.334 -47.100 64.647 1.00 80.75 763 ILE A O 1
ATOM 6130 N N . HIS A 1 764 ? -17.416 -46.919 66.873 1.00 87.69 764 HIS A N 1
ATOM 6131 C CA . HIS A 1 764 ? -16.238 -47.746 67.135 1.00 87.69 764 HIS A CA 1
ATOM 6132 C C . HIS A 1 764 ? -16.463 -49.190 66.671 1.00 87.69 764 HIS A C 1
ATOM 6134 O O . HIS A 1 764 ? -15.642 -49.723 65.933 1.00 87.69 764 HIS A O 1
ATOM 6140 N N . ASN A 1 765 ? -17.618 -49.782 66.988 1.00 85.19 765 ASN A N 1
ATOM 6141 C CA . ASN A 1 765 ? -18.009 -51.107 66.506 1.00 85.19 765 ASN A CA 1
ATOM 6142 C C . ASN A 1 765 ? -18.144 -51.146 64.974 1.00 85.19 765 ASN A C 1
ATOM 6144 O O . ASN A 1 765 ? -17.758 -52.134 64.355 1.00 85.19 765 ASN A O 1
ATOM 6148 N N . TYR A 1 766 ? -18.652 -50.087 64.335 1.00 84.62 766 TYR A N 1
ATOM 6149 C CA . TYR A 1 766 ? -18.680 -49.997 62.873 1.00 84.62 766 TYR A CA 1
ATOM 6150 C C . TYR A 1 766 ? -17.286 -49.825 62.266 1.00 84.62 766 TYR A C 1
ATOM 6152 O O . TYR A 1 766 ? -17.001 -50.499 61.285 1.00 84.62 766 TYR A O 1
ATOM 6160 N N . LYS A 1 767 ? -16.392 -49.025 62.861 1.00 82.88 767 LYS A N 1
ATOM 6161 C CA . LYS A 1 767 ? -14.980 -48.937 62.449 1.00 82.88 767 LYS A CA 1
ATOM 6162 C C . LYS A 1 767 ? -14.267 -50.279 62.619 1.00 82.88 767 LYS A C 1
ATOM 6164 O O . LYS A 1 767 ? -13.564 -50.706 61.717 1.00 82.88 767 LYS A O 1
ATOM 6169 N N . GLN A 1 768 ? -14.504 -50.997 63.715 1.00 87.12 768 GLN A N 1
ATOM 6170 C CA . GLN A 1 768 ? -13.951 -52.336 63.923 1.00 87.12 768 GLN A CA 1
ATOM 6171 C C . GLN A 1 768 ? -14.486 -53.336 62.887 1.00 87.12 768 GLN A C 1
ATOM 6173 O O . GLN A 1 768 ? -13.709 -54.099 62.321 1.00 87.12 768 GLN A O 1
ATOM 6178 N N . ARG A 1 769 ? -15.793 -53.312 62.586 1.00 83.56 769 ARG A N 1
ATOM 6179 C CA . ARG A 1 769 ? -16.391 -54.141 61.524 1.00 83.56 769 ARG A CA 1
ATOM 6180 C C . ARG A 1 769 ? -15.898 -53.760 60.129 1.00 83.56 769 ARG A C 1
ATOM 6182 O O . ARG A 1 769 ? -15.718 -54.658 59.318 1.00 83.56 769 ARG A O 1
ATOM 6189 N N . LEU A 1 770 ? -15.663 -52.476 59.862 1.00 81.06 770 LEU A N 1
ATOM 6190 C CA . LEU A 1 770 ? -15.084 -51.988 58.611 1.00 81.06 770 LEU A CA 1
ATOM 6191 C C . LEU A 1 770 ? -13.641 -52.475 58.462 1.00 81.06 770 LEU A C 1
ATOM 6193 O O . LEU A 1 770 ? -13.319 -53.055 57.438 1.00 81.06 770 LEU A O 1
ATOM 6197 N N . ASN A 1 771 ? -12.815 -52.347 59.503 1.00 85.75 771 ASN A N 1
ATOM 6198 C CA . ASN A 1 771 ? -11.439 -52.849 59.506 1.00 85.75 771 ASN A CA 1
ATOM 6199 C C . ASN A 1 771 ? -11.385 -54.378 59.332 1.00 85.75 771 ASN A C 1
ATOM 6201 O O . ASN A 1 771 ? -10.522 -54.882 58.622 1.00 85.75 771 ASN A O 1
ATOM 6205 N N . LEU A 1 772 ? -12.315 -55.124 59.944 1.00 85.69 772 LEU A N 1
ATOM 6206 C CA . LEU A 1 772 ? -12.437 -56.574 59.741 1.00 85.69 772 LEU A CA 1
ATOM 6207 C C . LEU A 1 772 ? -12.883 -56.920 58.313 1.00 85.69 772 LEU A C 1
ATOM 6209 O O . LEU A 1 772 ? -12.323 -57.831 57.715 1.00 85.69 772 LEU A O 1
ATOM 6213 N N . ALA A 1 773 ? -13.847 -56.187 57.750 1.00 79.06 773 ALA A N 1
ATOM 6214 C CA . ALA A 1 773 ? -14.273 -56.369 56.364 1.00 79.06 773 ALA A CA 1
ATOM 6215 C C . ALA A 1 773 ? -13.156 -56.003 55.372 1.00 79.06 773 ALA A C 1
ATOM 6217 O O . ALA A 1 773 ? -12.962 -56.706 54.389 1.00 79.06 773 ALA A O 1
ATOM 6218 N N . GLN A 1 774 ? -12.377 -54.955 55.649 1.00 82.44 774 GLN A N 1
ATOM 6219 C CA . GLN A 1 774 ? -11.216 -54.565 54.854 1.00 82.44 774 GLN A CA 1
ATOM 6220 C C . GLN A 1 774 ? -10.113 -55.630 54.921 1.00 82.44 774 GLN A C 1
ATOM 6222 O O . GLN A 1 774 ? -9.603 -56.029 53.881 1.00 82.44 774 GLN A O 1
ATOM 6227 N N . ALA A 1 775 ? -9.820 -56.175 56.106 1.00 84.94 775 ALA A N 1
ATOM 6228 C CA . ALA A 1 775 ? -8.902 -57.306 56.246 1.00 84.94 775 ALA A CA 1
ATOM 6229 C C . ALA A 1 775 ? -9.391 -58.553 55.481 1.00 84.94 775 ALA A C 1
ATOM 6231 O O . ALA A 1 775 ? -8.582 -59.235 54.861 1.00 84.94 775 ALA A O 1
ATOM 6232 N N . GLN A 1 776 ? -10.703 -58.819 55.457 1.00 84.94 776 GLN A N 1
ATOM 6233 C CA . GLN A 1 776 ? -11.299 -59.885 54.637 1.00 84.94 776 GLN A CA 1
ATOM 6234 C C . GLN A 1 776 ? -11.225 -59.594 53.129 1.00 84.94 776 GLN A C 1
ATOM 6236 O O . GLN A 1 776 ? -11.038 -60.519 52.342 1.00 84.94 776 GLN A O 1
ATOM 6241 N N . VAL A 1 777 ? -11.339 -58.333 52.701 1.00 81.69 777 VAL A N 1
ATOM 6242 C CA . VAL A 1 777 ? -11.120 -57.932 51.300 1.00 81.69 777 VAL A CA 1
ATOM 6243 C C . VAL A 1 777 ? -9.650 -58.111 50.911 1.00 81.69 777 VAL A C 1
ATOM 6245 O O . VAL A 1 777 ? -9.369 -58.653 49.849 1.00 81.69 777 VAL A O 1
ATOM 6248 N N . GLU A 1 778 ? -8.702 -57.749 51.775 1.00 85.94 778 GLU A N 1
ATOM 6249 C CA . GLU A 1 778 ? -7.274 -58.007 51.545 1.00 85.94 778 GLU A CA 1
ATOM 6250 C C . GLU A 1 778 ? -6.947 -59.509 51.519 1.00 85.94 778 GLU A C 1
ATOM 6252 O O . GLU A 1 778 ? -6.156 -59.952 50.689 1.00 85.94 778 GLU A O 1
ATOM 6257 N N . GLU A 1 779 ? -7.556 -60.305 52.401 1.00 89.06 779 GLU A N 1
ATOM 6258 C CA . GLU A 1 779 ? -7.400 -61.764 52.436 1.00 89.06 779 GLU A CA 1
ATOM 6259 C C . GLU A 1 779 ? -7.978 -62.415 51.172 1.00 89.06 779 GLU A C 1
ATOM 6261 O O . GLU A 1 779 ? -7.265 -63.144 50.487 1.00 89.06 779 GLU A O 1
ATOM 6266 N N . THR A 1 780 ? -9.210 -62.072 50.785 1.00 82.69 780 THR A N 1
ATOM 6267 C CA . THR A 1 780 ? -9.822 -62.567 49.537 1.00 82.69 780 THR A CA 1
ATOM 6268 C C . THR A 1 780 ? -9.124 -62.047 48.278 1.00 82.69 780 THR A C 1
ATOM 6270 O O . THR A 1 780 ? -9.085 -62.763 47.282 1.00 82.69 780 THR A O 1
ATOM 6273 N N . SER A 1 781 ? -8.503 -60.862 48.306 1.00 86.94 781 SER A N 1
ATOM 6274 C CA . SER A 1 781 ? -7.628 -60.394 47.221 1.00 86.94 781 SER A CA 1
ATOM 6275 C C . SER A 1 781 ? -6.393 -61.287 47.090 1.00 86.94 781 SER A C 1
ATOM 6277 O O . SER A 1 781 ? -6.100 -61.749 45.991 1.00 86.94 781 SER A O 1
ATOM 6279 N N . ARG A 1 782 ? -5.717 -61.608 48.204 1.00 88.81 782 ARG A N 1
ATOM 6280 C CA . ARG A 1 782 ? -4.575 -62.541 48.202 1.00 88.81 782 ARG A CA 1
ATOM 6281 C C . ARG A 1 782 ? -4.991 -63.939 47.750 1.00 88.81 782 ARG A C 1
ATOM 6283 O O . ARG A 1 782 ? -4.257 -64.563 46.993 1.00 88.81 782 ARG A O 1
ATOM 6290 N N . GLU A 1 783 ? -6.166 -64.423 48.161 1.00 88.00 783 GLU A N 1
ATOM 6291 C CA . GLU A 1 783 ? -6.717 -65.686 47.656 1.00 88.00 783 GLU A CA 1
ATOM 6292 C C . GLU A 1 783 ? -6.984 -65.626 46.146 1.00 88.00 783 GLU A C 1
ATOM 6294 O O . GLU A 1 783 ? -6.640 -66.572 45.441 1.00 88.00 783 GLU A O 1
ATOM 6299 N N . CYS A 1 784 ? -7.548 -64.530 45.629 1.00 81.31 784 CYS A N 1
ATOM 6300 C CA . CYS A 1 784 ? -7.744 -64.315 44.193 1.00 81.31 784 CYS A CA 1
ATOM 6301 C C . CYS A 1 784 ? -6.417 -64.320 43.422 1.00 81.31 784 CYS A C 1
ATOM 6303 O O . CYS A 1 784 ? -6.339 -64.978 42.384 1.00 81.31 784 CYS A O 1
ATOM 6305 N N . ASP A 1 785 ? -5.370 -63.671 43.935 1.00 86.69 785 ASP A N 1
ATOM 6306 C CA . ASP A 1 785 ? -4.026 -63.699 43.343 1.00 86.69 785 ASP A CA 1
ATOM 6307 C C . ASP A 1 785 ? -3.445 -65.124 43.342 1.00 86.69 785 ASP A C 1
ATOM 6309 O O . ASP A 1 785 ? -2.943 -65.606 42.321 1.00 86.69 785 ASP A O 1
ATOM 6313 N N . ASP A 1 786 ? -3.598 -65.853 44.450 1.00 88.81 786 ASP A N 1
ATOM 6314 C CA . ASP A 1 786 ? -3.225 -67.263 44.586 1.00 88.81 786 ASP A CA 1
ATOM 6315 C C . ASP A 1 786 ? -3.993 -68.164 43.605 1.00 88.81 786 ASP A C 1
ATOM 6317 O O . ASP A 1 786 ? -3.415 -69.073 42.999 1.00 88.81 786 ASP A O 1
ATOM 6321 N N . TYR A 1 787 ? -5.298 -67.939 43.429 1.00 87.31 787 TYR A N 1
ATOM 6322 C CA . TYR A 1 787 ? -6.123 -68.648 42.450 1.00 87.31 787 TYR A CA 1
ATOM 6323 C C . TYR A 1 787 ? -5.738 -68.279 41.021 1.00 87.31 787 TYR A C 1
ATOM 6325 O O . TYR A 1 787 ? -5.693 -69.172 40.179 1.00 87.31 787 TYR A O 1
ATOM 6333 N N . GLN A 1 788 ? -5.380 -67.027 40.738 1.00 85.81 788 GLN A N 1
ATOM 6334 C CA . GLN A 1 788 ? -4.897 -66.612 39.422 1.00 85.81 788 GLN A CA 1
ATOM 6335 C C . GLN A 1 788 ? -3.519 -67.223 39.116 1.00 85.81 788 GLN A C 1
ATOM 6337 O O . GLN A 1 788 ? -3.261 -67.643 37.988 1.00 85.81 788 GLN A O 1
ATOM 6342 N N . MET A 1 789 ? -2.644 -67.355 40.115 1.00 88.44 789 MET A N 1
ATOM 6343 C CA . MET A 1 789 ? -1.359 -68.054 39.995 1.00 88.44 789 MET A CA 1
ATOM 6344 C C . MET A 1 789 ? -1.540 -69.568 39.815 1.00 88.44 789 MET A C 1
ATOM 6346 O O . MET A 1 789 ? -0.848 -70.171 38.989 1.00 88.44 789 MET A O 1
ATOM 6350 N N . LYS A 1 790 ? -2.507 -70.185 40.512 1.00 88.19 790 LYS A N 1
ATOM 6351 C CA . LYS A 1 790 ? -2.925 -71.582 40.285 1.00 88.19 790 LYS A CA 1
ATOM 6352 C C . LYS A 1 790 ? -3.530 -71.765 38.890 1.00 88.19 790 LYS A C 1
ATOM 6354 O O . LYS A 1 790 ? -3.168 -72.727 38.222 1.00 88.19 790 LYS A O 1
ATOM 6359 N N . LEU A 1 791 ? -4.364 -70.836 38.416 1.00 81.56 791 LEU A N 1
ATOM 6360 C CA . LEU A 1 791 ? -4.941 -70.849 37.069 1.00 81.56 791 LEU A CA 1
ATOM 6361 C C . LEU A 1 791 ? -3.834 -70.777 36.013 1.00 81.56 791 LEU A C 1
ATOM 6363 O O . LEU A 1 791 ? -3.717 -71.696 35.212 1.00 81.56 791 LEU A O 1
ATOM 6367 N N . LYS A 1 792 ? -2.928 -69.793 36.105 1.00 87.75 792 LYS A N 1
ATOM 6368 C CA . LYS A 1 792 ? -1.738 -69.673 35.240 1.00 87.75 792 LYS A CA 1
ATOM 6369 C C . LYS A 1 792 ? -0.857 -70.929 35.274 1.00 87.75 792 LYS A C 1
ATOM 6371 O O . LYS A 1 792 ? -0.245 -71.283 34.269 1.00 87.75 792 LYS A O 1
ATOM 6376 N N . LYS A 1 793 ? -0.765 -71.627 36.414 1.00 90.81 793 LYS A N 1
ATOM 6377 C CA . LYS A 1 793 ? -0.061 -72.919 36.516 1.00 90.81 793 LYS A CA 1
ATOM 6378 C C . LYS A 1 793 ? -0.810 -74.031 35.777 1.00 90.81 793 LYS A C 1
ATOM 6380 O O . LYS A 1 793 ? -0.184 -74.723 34.982 1.00 90.81 793 LYS A O 1
ATOM 6385 N N . VAL A 1 794 ? -2.122 -74.156 35.975 1.00 83.75 794 VAL A N 1
ATOM 6386 C CA . VAL A 1 794 ? -2.982 -75.126 35.271 1.00 83.75 794 VAL A CA 1
ATOM 6387 C C . VAL A 1 794 ? -3.036 -74.848 33.765 1.00 83.75 794 VAL A C 1
ATOM 6389 O O . VAL A 1 794 ? -3.070 -75.786 32.981 1.00 83.75 794 VAL A O 1
ATOM 6392 N N . GLU A 1 795 ? -2.975 -73.591 33.328 1.00 85.69 795 GLU A N 1
ATOM 6393 C CA . GLU A 1 795 ? -2.891 -73.208 31.913 1.00 85.69 795 GLU A CA 1
ATOM 6394 C C . GLU A 1 795 ? -1.559 -73.630 31.284 1.00 85.69 795 GLU A C 1
ATOM 6396 O O . GLU A 1 795 ? -1.555 -74.195 30.191 1.00 85.69 795 GLU A O 1
ATOM 6401 N N . ARG A 1 796 ? -0.432 -73.444 31.988 1.00 88.75 796 ARG A N 1
ATOM 6402 C CA . ARG A 1 796 ? 0.874 -73.980 31.558 1.00 88.75 796 ARG A CA 1
ATOM 6403 C C . ARG A 1 796 ? 0.870 -75.508 31.527 1.00 88.75 796 ARG A C 1
ATOM 6405 O O . ARG A 1 796 ? 1.331 -76.087 30.550 1.00 88.75 796 ARG A O 1
ATOM 6412 N N . GLU A 1 797 ? 0.320 -76.159 32.552 1.00 87.50 797 GLU A N 1
ATOM 6413 C CA . GLU A 1 797 ? 0.182 -77.620 32.606 1.00 87.50 797 GLU A CA 1
ATOM 6414 C C . GLU A 1 797 ? -0.699 -78.131 31.455 1.00 87.50 797 GLU A C 1
ATOM 6416 O O . GLU A 1 797 ? -0.292 -79.039 30.730 1.00 87.50 797 GLU A O 1
ATOM 6421 N N . LYS A 1 798 ? -1.837 -77.481 31.186 1.00 86.56 798 LYS A N 1
ATOM 6422 C CA . LYS A 1 798 ? -2.694 -77.744 30.023 1.00 86.56 798 LYS A CA 1
ATOM 6423 C C . LYS A 1 798 ? -1.930 -77.562 28.714 1.00 86.56 798 LYS A C 1
ATOM 6425 O O . LYS A 1 798 ? -2.033 -78.432 27.861 1.00 86.56 798 LYS A O 1
ATOM 6430 N N . ALA A 1 799 ? -1.143 -76.498 28.550 1.00 84.62 799 ALA A N 1
ATOM 6431 C CA . ALA A 1 799 ? -0.326 -76.291 27.353 1.00 84.62 799 ALA A CA 1
ATOM 6432 C C . ALA A 1 799 ? 0.744 -77.387 27.185 1.00 84.62 799 ALA A C 1
ATOM 6434 O O . ALA A 1 799 ? 0.938 -77.893 26.078 1.00 84.62 799 ALA A O 1
ATOM 6435 N N . THR A 1 800 ? 1.388 -77.832 28.272 1.00 89.19 800 THR A N 1
ATOM 6436 C CA . THR A 1 800 ? 2.316 -78.976 28.218 1.00 89.19 800 THR A CA 1
ATOM 6437 C C . THR A 1 800 ? 1.598 -80.276 27.856 1.00 89.19 800 THR A C 1
ATOM 6439 O O . THR A 1 800 ? 2.016 -80.939 26.913 1.00 89.19 800 THR A O 1
ATOM 6442 N N . ILE A 1 801 ? 0.462 -80.589 28.488 1.00 86.19 801 ILE A N 1
ATOM 6443 C CA . ILE A 1 801 ? -0.350 -81.776 28.175 1.00 86.19 801 ILE A CA 1
ATOM 6444 C C . ILE A 1 801 ? -0.888 -81.710 26.744 1.00 86.19 801 ILE A C 1
ATOM 6446 O O . ILE A 1 801 ? -0.958 -82.733 26.075 1.00 86.19 801 ILE A O 1
ATOM 6450 N N . GLN A 1 802 ? -1.251 -80.528 26.245 1.00 84.81 802 GLN A N 1
ATOM 6451 C CA . GLN A 1 802 ? -1.768 -80.350 24.891 1.00 84.81 802 GLN A CA 1
ATOM 6452 C C . GLN A 1 802 ? -0.656 -80.488 23.847 1.00 84.81 802 GLN A C 1
ATOM 6454 O O . GLN A 1 802 ? -0.845 -81.223 22.886 1.00 84.81 802 GLN A O 1
ATOM 6459 N N . SER A 1 803 ? 0.535 -79.923 24.075 1.00 85.62 803 SER A N 1
ATOM 6460 C CA . SER A 1 803 ? 1.701 -80.180 23.213 1.00 85.62 803 SER A CA 1
ATOM 6461 C C . SER A 1 803 ? 2.171 -81.643 23.264 1.00 85.62 803 SER A C 1
ATOM 6463 O O . SER A 1 803 ? 2.618 -82.182 22.250 1.00 85.62 803 SER A O 1
ATOM 6465 N N . GLU A 1 804 ? 2.010 -82.331 24.398 1.00 86.44 804 GLU A N 1
ATOM 6466 C CA . GLU A 1 804 ? 2.254 -83.771 24.513 1.00 86.44 804 GLU A CA 1
ATOM 6467 C C . GLU A 1 804 ? 1.153 -84.605 23.835 1.00 86.44 804 GLU A C 1
ATOM 6469 O O . GLU A 1 804 ? 1.465 -85.596 23.177 1.00 86.44 804 GLU A O 1
ATOM 6474 N N . ASN A 1 805 ? -0.112 -84.176 23.885 1.00 81.50 805 ASN A N 1
ATOM 6475 C CA . ASN A 1 805 ? -1.213 -84.772 23.125 1.00 81.50 805 ASN A CA 1
ATOM 6476 C C . ASN A 1 805 ? -1.004 -84.577 21.621 1.00 81.50 805 ASN A C 1
ATOM 6478 O O . ASN A 1 805 ? -1.171 -85.528 20.871 1.00 81.50 805 ASN A O 1
ATOM 6482 N N . ASP A 1 806 ? -0.546 -83.407 21.176 1.00 82.88 806 ASP A N 1
ATOM 6483 C CA . ASP A 1 806 ? -0.195 -83.137 19.779 1.00 82.88 806 ASP A CA 1
ATOM 6484 C C . ASP A 1 806 ? 1.022 -83.956 19.337 1.00 82.88 806 ASP A C 1
ATOM 6486 O O . ASP A 1 806 ? 1.042 -84.498 18.231 1.00 82.88 806 ASP A O 1
ATOM 6490 N N . ARG A 1 807 ? 2.024 -84.127 20.207 1.00 84.12 807 ARG A N 1
ATOM 6491 C CA . ARG A 1 807 ? 3.152 -85.042 19.981 1.00 84.12 807 ARG A CA 1
ATOM 6492 C C . ARG A 1 807 ? 2.672 -86.490 19.859 1.00 84.12 807 ARG A C 1
ATOM 6494 O O . ARG A 1 807 ? 3.086 -87.177 18.927 1.00 84.12 807 ARG A O 1
ATOM 6501 N N . MET A 1 808 ? 1.768 -86.935 20.730 1.00 81.25 808 MET A N 1
ATOM 6502 C CA . MET A 1 808 ? 1.141 -88.260 20.668 1.00 81.25 808 MET A CA 1
ATOM 6503 C C . MET A 1 808 ? 0.257 -88.412 19.423 1.00 81.25 808 MET A C 1
ATOM 6505 O O . MET A 1 808 ? 0.330 -89.436 18.757 1.00 81.25 808 MET A O 1
ATOM 6509 N N . ARG A 1 809 ? -0.503 -87.386 19.024 1.00 75.62 809 ARG A N 1
ATOM 6510 C CA . ARG A 1 809 ? -1.286 -87.345 17.778 1.00 75.62 809 ARG A CA 1
ATOM 6511 C C . ARG A 1 809 ? -0.394 -87.393 16.544 1.00 75.62 809 ARG A C 1
ATOM 6513 O O . ARG A 1 809 ? -0.761 -88.061 15.590 1.00 75.62 809 ARG A O 1
ATOM 6520 N N . ARG A 1 810 ? 0.794 -86.782 16.556 1.00 76.06 810 ARG A N 1
ATOM 6521 C CA . ARG A 1 810 ? 1.792 -86.944 15.479 1.00 76.06 810 ARG A CA 1
ATOM 6522 C C . ARG A 1 810 ? 2.407 -88.349 15.474 1.00 76.06 810 ARG A C 1
ATOM 6524 O O . ARG A 1 810 ? 2.627 -88.906 14.405 1.00 76.06 810 ARG A O 1
ATOM 6531 N N . GLN A 1 811 ? 2.641 -88.950 16.643 1.00 73.56 811 GLN A N 1
ATOM 6532 C CA . GLN A 1 811 ? 3.167 -90.319 16.763 1.00 73.56 811 GLN A CA 1
ATOM 6533 C C . GLN A 1 811 ? 2.139 -91.407 16.391 1.00 73.56 811 GLN A C 1
ATOM 6535 O O . GLN A 1 811 ? 2.520 -92.431 15.829 1.00 73.56 811 GLN A O 1
ATOM 6540 N N . LEU A 1 812 ? 0.850 -91.188 16.667 1.00 62.66 812 LEU A N 1
ATOM 6541 C CA . LEU A 1 812 ? -0.251 -92.124 16.392 1.00 62.66 812 LEU A CA 1
ATOM 6542 C C . LEU A 1 812 ? -0.903 -91.876 15.018 1.00 62.66 812 LEU A C 1
ATOM 6544 O O . LEU A 1 812 ? -1.219 -92.822 14.300 1.00 62.66 812 LEU A O 1
ATOM 6548 N N . GLY A 1 813 ? -1.044 -90.611 14.617 1.00 57.78 813 GLY A N 1
ATOM 6549 C CA . GLY A 1 813 ? -1.596 -90.173 13.328 1.00 57.78 813 GLY A CA 1
ATOM 6550 C C . GLY A 1 813 ? -0.673 -90.409 12.130 1.00 57.78 813 GLY A C 1
ATOM 6551 O O . GLY A 1 813 ? -1.119 -90.331 10.994 1.00 57.78 813 GLY A O 1
ATOM 6552 N N . GLY A 1 814 ? 0.586 -90.796 12.355 1.00 55.03 814 GLY A N 1
ATOM 6553 C CA . GLY A 1 814 ? 1.467 -91.306 11.299 1.00 55.03 814 GLY A CA 1
ATOM 6554 C C . GLY A 1 814 ? 1.119 -92.720 10.800 1.00 55.03 814 GLY A C 1
ATOM 6555 O O . GLY A 1 814 ? 1.877 -93.269 10.001 1.00 55.03 814 GLY A O 1
ATOM 6556 N N . ARG A 1 815 ? 0.040 -93.353 11.297 1.00 53.25 815 ARG A N 1
ATOM 6557 C CA . ARG A 1 815 ? -0.341 -94.742 10.958 1.00 53.25 815 ARG A CA 1
ATOM 6558 C C . ARG A 1 815 ? -1.826 -94.995 10.654 1.00 53.25 815 ARG A C 1
ATOM 6560 O O . ARG A 1 815 ? -2.156 -96.133 10.336 1.00 53.25 815 ARG A O 1
ATOM 6567 N N . PHE A 1 816 ? -2.695 -93.984 10.694 1.00 50.06 816 PHE A N 1
ATOM 6568 C CA . PHE A 1 816 ? -4.103 -94.108 10.288 1.00 50.06 816 PHE A CA 1
ATOM 6569 C C . PHE A 1 816 ? -4.486 -92.942 9.372 1.00 50.06 816 PHE A C 1
ATOM 6571 O O . PHE A 1 816 ? -4.273 -91.784 9.725 1.00 50.06 816 PHE A O 1
ATOM 6578 N N . GLY A 1 817 ? -4.970 -93.261 8.170 1.00 49.06 817 GLY A N 1
ATOM 6579 C CA . GLY A 1 817 ? -5.156 -92.298 7.084 1.00 49.06 817 GLY A CA 1
ATOM 6580 C C . GLY A 1 817 ? -6.472 -91.519 7.138 1.00 49.06 817 GLY A C 1
ATOM 6581 O O . GLY A 1 817 ? -7.501 -92.041 7.546 1.00 49.06 817 GLY A O 1
ATOM 6582 N N . THR A 1 818 ? -6.404 -90.257 6.712 1.00 53.72 818 THR A N 1
ATOM 6583 C CA . THR A 1 818 ? -7.158 -89.714 5.559 1.00 53.72 818 THR A CA 1
ATOM 6584 C C . THR A 1 818 ? -8.611 -90.166 5.300 1.00 53.72 818 THR A C 1
ATOM 6586 O O . THR A 1 818 ? -8.945 -90.356 4.141 1.00 53.72 818 THR A O 1
ATOM 6589 N N . ASP A 1 819 ? -9.478 -90.257 6.312 1.00 52.66 819 ASP A N 1
ATOM 6590 C CA . ASP A 1 819 ? -10.942 -90.442 6.137 1.00 52.66 819 ASP A CA 1
ATOM 6591 C C . ASP A 1 819 ? -11.768 -89.570 7.118 1.00 52.66 819 ASP A C 1
ATOM 6593 O O . ASP A 1 819 ? -12.762 -89.998 7.693 1.00 52.66 819 ASP A O 1
ATOM 6597 N N . ASN A 1 820 ? -11.338 -88.322 7.359 1.00 53.75 820 ASN A N 1
ATOM 6598 C CA . ASN A 1 820 ? -12.026 -87.390 8.277 1.00 53.75 820 ASN A CA 1
ATOM 6599 C C . ASN A 1 820 ? -12.482 -86.066 7.625 1.00 53.75 820 ASN A C 1
ATOM 6601 O O . ASN A 1 820 ? -13.006 -85.199 8.321 1.00 53.75 820 ASN A O 1
ATOM 6605 N N . GLY A 1 821 ? -12.304 -85.903 6.307 1.00 57.69 821 GLY A N 1
ATOM 6606 C CA . GLY A 1 821 ? -12.752 -84.705 5.579 1.00 57.69 821 GLY A CA 1
ATOM 6607 C C . GLY A 1 821 ? -14.279 -84.580 5.500 1.00 57.69 821 GLY A C 1
ATOM 6608 O O . GLY A 1 821 ? -14.813 -83.479 5.607 1.00 57.69 821 GLY A O 1
ATOM 6609 N N . GLU A 1 822 ? -14.984 -85.713 5.419 1.00 56.56 822 GLU A N 1
ATOM 6610 C CA . GLU A 1 822 ? -16.450 -85.759 5.322 1.00 56.56 822 GLU A CA 1
ATOM 6611 C C . GLU A 1 822 ? -17.146 -85.154 6.556 1.00 56.56 822 GLU A C 1
ATOM 6613 O O . GLU A 1 822 ? -18.230 -84.585 6.445 1.00 56.56 822 GLU A O 1
ATOM 6618 N N . TYR A 1 823 ? -16.518 -85.220 7.737 1.00 61.81 823 TYR A N 1
ATOM 6619 C CA . TYR A 1 823 ? -17.097 -84.672 8.967 1.00 61.81 823 TYR A CA 1
ATOM 6620 C C . TYR A 1 823 ? -17.030 -83.136 9.013 1.00 61.81 823 TYR A C 1
ATOM 6622 O O . TYR A 1 823 ? -17.972 -82.490 9.471 1.00 61.81 823 TYR A O 1
ATOM 6630 N N . GLU A 1 824 ? -15.949 -82.533 8.505 1.00 62.22 824 GLU A N 1
ATOM 6631 C CA . GLU A 1 824 ? -15.825 -81.069 8.419 1.00 62.22 824 GLU A CA 1
ATOM 6632 C C . GLU A 1 824 ? -16.744 -80.478 7.338 1.00 62.22 824 GLU A C 1
ATOM 6634 O O . GLU A 1 824 ? -17.300 -79.393 7.525 1.00 62.22 824 GLU A O 1
ATOM 6639 N N . GLU A 1 825 ? -16.969 -81.206 6.240 1.00 68.44 825 GLU A N 1
ATOM 6640 C CA . GLU A 1 825 ? -17.918 -80.819 5.190 1.00 68.44 825 GLU A CA 1
ATOM 6641 C C . GLU A 1 825 ? -19.375 -80.919 5.676 1.00 68.44 825 GLU A C 1
ATOM 6643 O O . GLU A 1 825 ? -20.155 -79.977 5.506 1.00 68.44 825 GLU A O 1
ATOM 6648 N N . LEU A 1 826 ? -19.729 -81.990 6.397 1.00 74.44 826 LEU A N 1
ATOM 6649 C CA . LEU A 1 826 ? -21.043 -82.127 7.037 1.00 74.44 826 LEU A CA 1
ATOM 6650 C C . LEU A 1 826 ? -21.297 -81.021 8.079 1.00 74.44 826 LEU A C 1
ATOM 6652 O O . LEU A 1 826 ? -22.419 -80.521 8.197 1.00 74.44 826 LEU A O 1
ATOM 6656 N N . GLN A 1 827 ? -20.258 -80.602 8.809 1.00 74.31 827 GLN A N 1
ATOM 6657 C CA . GLN A 1 827 ? -20.358 -79.541 9.813 1.00 74.31 827 GLN A CA 1
ATOM 6658 C C . GLN A 1 827 ? -20.457 -78.129 9.200 1.00 74.31 827 GLN A C 1
ATOM 6660 O O . GLN A 1 827 ? -21.100 -77.269 9.806 1.00 74.31 827 GLN A O 1
ATOM 6665 N N . ARG A 1 828 ? -19.913 -77.883 7.995 1.00 76.81 828 ARG A N 1
ATOM 6666 C CA . ARG A 1 828 ? -20.224 -76.661 7.220 1.00 76.81 828 ARG A CA 1
ATOM 6667 C C . ARG A 1 828 ? -21.669 -76.657 6.742 1.00 76.81 828 ARG A C 1
ATOM 6669 O O . ARG A 1 828 ? -22.403 -75.745 7.103 1.00 76.81 828 ARG A O 1
ATOM 6676 N N . ASN A 1 829 ? -22.100 -77.723 6.067 1.00 78.44 829 ASN A N 1
ATOM 6677 C CA . ASN A 1 829 ? -23.466 -77.840 5.544 1.00 78.44 829 ASN A CA 1
ATOM 6678 C C . ASN A 1 829 ? -24.537 -77.653 6.641 1.00 78.44 829 ASN A C 1
ATOM 6680 O O . ASN A 1 829 ? -25.591 -77.069 6.395 1.00 78.44 829 ASN A O 1
ATOM 6684 N N . PHE A 1 830 ? -24.269 -78.102 7.874 1.00 80.81 830 PHE A N 1
ATOM 6685 C CA . PHE A 1 830 ? -25.153 -77.871 9.022 1.00 80.81 830 PHE A CA 1
ATOM 6686 C C . PHE A 1 830 ? -25.230 -76.396 9.463 1.00 80.81 830 PHE A C 1
ATOM 6688 O O . PHE A 1 830 ? -26.306 -75.923 9.837 1.00 80.81 830 PHE A O 1
ATOM 6695 N N . ASN A 1 831 ? -24.114 -75.663 9.421 1.00 80.25 831 ASN A N 1
ATOM 6696 C CA . ASN A 1 831 ? -24.093 -74.235 9.744 1.00 80.25 831 ASN A CA 1
ATOM 6697 C C . ASN A 1 831 ? -24.777 -73.404 8.649 1.00 80.25 831 ASN A C 1
ATOM 6699 O O . ASN A 1 831 ? -25.590 -72.539 8.976 1.00 80.25 831 ASN A O 1
ATOM 6703 N N . ASP A 1 832 ? -24.538 -73.726 7.376 1.00 79.44 832 ASP A N 1
ATOM 6704 C CA . ASP A 1 832 ? -25.163 -73.042 6.237 1.00 79.44 832 ASP A CA 1
ATOM 6705 C C . ASP A 1 832 ? -26.701 -73.191 6.276 1.00 79.44 832 ASP A C 1
ATOM 6707 O O . ASP A 1 832 ? -27.431 -72.212 6.114 1.00 79.44 832 ASP A O 1
ATOM 6711 N N . LEU A 1 833 ? -27.213 -74.378 6.636 1.00 78.31 833 LEU A N 1
ATOM 6712 C CA . LEU A 1 833 ? -28.649 -74.632 6.862 1.00 78.31 833 LEU A CA 1
ATOM 6713 C C . LEU A 1 833 ? -29.257 -73.849 8.044 1.00 78.31 833 LEU A C 1
ATOM 6715 O O . LEU A 1 833 ? -30.456 -73.540 8.037 1.00 78.31 833 LEU A O 1
ATOM 6719 N N . LEU A 1 834 ? -28.464 -73.533 9.075 1.00 79.25 834 LEU A N 1
ATOM 6720 C CA . LEU A 1 834 ? -28.889 -72.683 10.195 1.00 79.25 834 LEU A CA 1
ATOM 6721 C C . LEU A 1 834 ? -28.910 -71.197 9.809 1.00 79.25 834 LEU A C 1
ATOM 6723 O O . LEU A 1 834 ? -29.800 -70.464 10.254 1.00 79.25 834 LEU A O 1
ATOM 6727 N N . GLU A 1 835 ? -27.963 -70.760 8.981 1.00 77.62 835 GLU A N 1
ATOM 6728 C CA . GLU A 1 835 ? -27.903 -69.410 8.412 1.00 77.62 835 GLU A CA 1
ATOM 6729 C C . GLU A 1 835 ? -29.083 -69.180 7.447 1.00 77.62 835 GLU A C 1
ATOM 6731 O O . GLU A 1 835 ? -29.816 -68.195 7.582 1.00 77.62 835 GLU A O 1
ATOM 6736 N N . GLU A 1 836 ? -29.371 -70.147 6.566 1.00 74.81 836 GLU A N 1
ATOM 6737 C CA . GLU A 1 836 ? -30.532 -70.126 5.668 1.00 74.81 836 GLU A CA 1
ATOM 6738 C C . GLU A 1 836 ? -31.857 -70.103 6.449 1.00 74.81 836 GLU A C 1
ATOM 6740 O O . GLU A 1 836 ? -32.738 -69.296 6.147 1.00 74.81 836 GLU A O 1
ATOM 6745 N N . ASN A 1 837 ? -31.996 -70.886 7.527 1.00 70.44 837 ASN A N 1
ATOM 6746 C CA . ASN A 1 837 ? -33.186 -70.831 8.390 1.00 70.44 837 ASN A CA 1
ATOM 6747 C C . ASN A 1 837 ? -33.388 -69.461 9.061 1.00 70.44 837 ASN A C 1
ATOM 6749 O O . ASN A 1 837 ? -34.527 -69.023 9.256 1.00 70.44 837 ASN A O 1
ATOM 6753 N N . ARG A 1 838 ? -32.303 -68.759 9.417 1.00 77.38 838 ARG A N 1
ATOM 6754 C CA . ARG A 1 838 ? -32.375 -67.380 9.932 1.00 77.38 838 ARG A CA 1
ATOM 6755 C C . ARG A 1 838 ? -32.735 -66.384 8.829 1.00 77.38 838 ARG A C 1
ATOM 6757 O O . ARG A 1 838 ? -33.516 -65.467 9.089 1.00 77.38 838 ARG A O 1
ATOM 6764 N N . ALA A 1 839 ? -32.224 -66.572 7.613 1.00 70.50 839 ALA A N 1
ATOM 6765 C CA . ALA A 1 839 ? -32.556 -65.746 6.454 1.00 70.50 839 ALA A CA 1
ATOM 6766 C C . ALA A 1 839 ? -34.024 -65.918 6.020 1.00 70.50 839 ALA A C 1
ATOM 6768 O O . ALA A 1 839 ? -34.711 -64.924 5.781 1.00 70.50 839 ALA A O 1
ATOM 6769 N N . LEU A 1 840 ? -34.539 -67.151 6.002 1.00 65.88 840 LEU A N 1
ATOM 6770 C CA . LEU A 1 840 ? -35.946 -67.456 5.727 1.00 65.88 840 LEU A CA 1
ATOM 6771 C C . LEU A 1 840 ? -36.865 -66.844 6.791 1.00 65.88 840 LEU A C 1
ATOM 6773 O O . LEU A 1 840 ? -37.810 -66.146 6.431 1.00 65.88 840 LEU A O 1
ATOM 6777 N N . LYS A 1 841 ? -36.532 -66.970 8.087 1.00 60.19 841 LYS A N 1
ATOM 6778 C CA . LYS A 1 841 ? -37.284 -66.302 9.169 1.00 60.19 841 LYS A CA 1
ATOM 6779 C C . LYS A 1 841 ? -37.287 -64.772 9.089 1.00 60.19 841 LYS A C 1
ATOM 6781 O O . LYS A 1 841 ? -38.236 -64.170 9.577 1.00 60.19 841 LYS A O 1
ATOM 6786 N N . LYS A 1 842 ? -36.269 -64.145 8.483 1.00 59.06 842 LYS A N 1
ATOM 6787 C CA . LYS A 1 842 ? -36.256 -62.696 8.196 1.00 59.06 842 LYS A CA 1
ATOM 6788 C C . LYS A 1 842 ? -37.005 -62.316 6.910 1.00 59.06 842 LYS A C 1
ATOM 6790 O O . LYS A 1 842 ? -37.432 -61.173 6.791 1.00 59.06 842 LYS A O 1
ATOM 6795 N N . LYS A 1 843 ? -37.176 -63.240 5.955 1.00 54.97 843 LYS A N 1
ATOM 6796 C CA . LYS A 1 843 ? -37.919 -63.015 4.697 1.00 54.97 843 LYS A CA 1
ATOM 6797 C C . LYS A 1 843 ? -39.417 -63.334 4.781 1.00 54.97 843 LYS A C 1
ATOM 6799 O O . LYS A 1 843 ? -40.156 -62.897 3.911 1.00 54.97 843 LYS A O 1
ATOM 6804 N N . THR A 1 844 ? -39.879 -64.029 5.822 1.00 49.47 844 THR A N 1
ATOM 6805 C CA . THR A 1 844 ? -41.315 -64.251 6.100 1.00 49.47 844 THR A CA 1
ATOM 6806 C C . THR A 1 844 ? -41.952 -63.177 6.994 1.00 49.47 844 THR A C 1
ATOM 6808 O O . THR A 1 844 ? -43.067 -63.365 7.468 1.00 49.47 844 THR A O 1
ATOM 6811 N N . THR A 1 845 ? -41.260 -62.066 7.259 1.00 50.28 845 THR A N 1
ATOM 6812 C CA . THR A 1 845 ? -41.760 -60.938 8.067 1.00 50.28 845 THR A CA 1
ATOM 6813 C C . THR A 1 845 ? -41.833 -59.650 7.248 1.00 50.28 845 THR A C 1
ATOM 6815 O O . THR A 1 845 ? -41.092 -58.700 7.498 1.00 50.28 845 THR A O 1
ATOM 6818 N N . SER A 1 846 ? -42.737 -59.619 6.269 1.00 39.06 846 SER A N 1
ATOM 6819 C CA . SER A 1 846 ? -43.220 -58.390 5.629 1.00 39.06 846 SER A CA 1
ATOM 6820 C C . SER A 1 846 ? -44.627 -58.590 5.041 1.00 39.06 846 SER A C 1
ATOM 6822 O O . SER A 1 846 ? -44.953 -59.677 4.569 1.00 39.06 846 SER A O 1
ATOM 6824 N N . SER A 1 847 ? -45.423 -57.511 5.050 1.00 30.77 847 SER A N 1
ATOM 6825 C CA . SER A 1 847 ? -46.827 -57.403 4.592 1.00 30.77 847 SER A CA 1
ATOM 6826 C C . SER A 1 847 ? -47.930 -57.970 5.518 1.00 30.77 847 SER A C 1
ATOM 6828 O O . SER A 1 847 ? -47.635 -58.803 6.374 1.00 30.77 847 SER A O 1
ATOM 6830 N N . PRO A 1 848 ? -49.162 -57.403 5.460 1.00 49.12 848 PRO A N 1
ATOM 6831 C CA . PRO A 1 848 ? -49.892 -57.007 6.674 1.00 49.12 848 PRO A CA 1
ATOM 6832 C C . PRO A 1 848 ? -51.290 -57.663 6.801 1.00 49.12 848 PRO A C 1
ATOM 6834 O O . PRO A 1 848 ? -51.518 -58.713 6.218 1.00 49.12 848 PRO A O 1
ATOM 6837 N N . GLU A 1 849 ? -52.209 -57.009 7.536 1.00 30.30 849 GLU A N 1
ATOM 6838 C CA . GLU A 1 849 ? -53.581 -57.439 7.904 1.00 30.30 849 GLU A CA 1
ATOM 6839 C C . GLU A 1 849 ? -53.608 -58.469 9.060 1.00 30.30 849 GLU A C 1
ATOM 6841 O O . GLU A 1 849 ? -52.976 -59.512 8.996 1.00 30.30 849 GLU A O 1
ATOM 6846 N N . SER A 1 850 ? -54.121 -58.135 10.253 1.00 33.31 850 SER A N 1
ATOM 6847 C CA . SER A 1 850 ? -55.528 -57.943 10.691 1.00 33.31 850 SER A CA 1
ATOM 6848 C C . SER A 1 850 ? -56.127 -59.226 11.299 1.00 33.31 850 SER A C 1
ATOM 6850 O O . SER A 1 850 ? -55.695 -60.316 10.944 1.00 33.31 850 SER A O 1
ATOM 6852 N N . THR A 1 851 ? -57.139 -59.089 12.173 1.00 32.31 851 THR A N 1
ATOM 6853 C CA . THR A 1 851 ? -57.894 -60.171 12.866 1.00 32.31 851 THR A CA 1
ATOM 6854 C C . THR A 1 851 ? -57.092 -61.034 13.862 1.00 32.31 851 THR A C 1
ATOM 6856 O O . THR A 1 851 ? -55.898 -61.250 13.695 1.00 32.31 851 THR A O 1
ATOM 6859 N N . ASP A 1 852 ? -57.653 -61.582 14.944 1.00 33.12 852 ASP A N 1
ATOM 6860 C CA . ASP A 1 852 ? -58.896 -61.295 15.686 1.00 33.12 852 ASP A CA 1
ATOM 6861 C C . ASP A 1 852 ? -58.719 -61.854 17.113 1.00 33.12 852 ASP A C 1
ATOM 6863 O O . ASP A 1 852 ? -58.127 -62.923 17.281 1.00 33.12 852 ASP A O 1
ATOM 6867 N N . ASP A 1 853 ? -59.268 -61.183 18.131 1.00 32.25 853 ASP A N 1
ATOM 6868 C CA . ASP A 1 853 ? -59.400 -61.744 19.486 1.00 32.25 853 ASP A CA 1
ATOM 6869 C C . ASP A 1 853 ? -60.849 -62.264 19.652 1.00 32.25 853 ASP A C 1
ATOM 6871 O O . ASP A 1 853 ? -61.795 -61.485 19.483 1.00 32.25 853 ASP A O 1
ATOM 6875 N N . PRO A 1 854 ? -61.082 -63.576 19.865 1.00 41.59 854 PRO A N 1
ATOM 6876 C CA . PRO A 1 854 ? -62.416 -64.167 19.751 1.00 41.59 854 PRO A CA 1
ATOM 6877 C C . PRO A 1 854 ? -63.241 -64.086 21.049 1.00 41.59 854 PRO A C 1
ATOM 6879 O O . PRO A 1 854 ? -62.702 -64.057 22.150 1.00 41.59 854 PRO A O 1
ATOM 6882 N N . PHE A 1 855 ? -64.570 -64.220 20.899 1.00 35.25 855 PHE A N 1
ATOM 6883 C CA . PHE A 1 855 ? -65.625 -64.055 21.925 1.00 35.25 855 PHE A CA 1
ATOM 6884 C C . PHE A 1 855 ? -65.864 -62.571 22.320 1.00 35.25 855 PHE A C 1
ATOM 6886 O O . PHE A 1 855 ? -64.935 -61.829 22.583 1.00 35.25 855 PHE A O 1
ATOM 6893 N N . ASN A 1 856 ? -67.097 -62.047 22.417 1.00 32.12 856 ASN A N 1
ATOM 6894 C CA . ASN A 1 856 ? -68.343 -62.725 22.783 1.00 32.12 856 ASN A CA 1
ATOM 6895 C C . ASN A 1 856 ? -69.628 -62.012 22.268 1.00 32.12 856 ASN A C 1
ATOM 6897 O O . ASN A 1 856 ? -69.839 -60.831 22.512 1.00 32.12 856 ASN A O 1
ATOM 6901 N N . MET A 1 857 ? -70.503 -62.778 21.605 1.00 34.03 857 MET A N 1
ATOM 6902 C CA . MET A 1 857 ? -71.961 -62.610 21.402 1.00 34.03 857 MET A CA 1
ATOM 6903 C C . MET A 1 857 ? -72.690 -61.323 21.888 1.00 34.03 857 MET A C 1
ATOM 6905 O O . MET A 1 857 ? -72.975 -61.201 23.079 1.00 34.03 857 MET A O 1
ATOM 6909 N N . SER A 1 858 ? -73.273 -60.533 20.964 1.00 33.44 858 SER A N 1
ATOM 6910 C CA . SER A 1 858 ? -74.751 -60.442 20.741 1.00 33.44 858 SER A CA 1
ATOM 6911 C C . SER A 1 858 ? -75.236 -59.162 20.026 1.00 33.44 858 SER A C 1
ATOM 6913 O O . SER A 1 858 ? -74.798 -58.055 20.307 1.00 33.44 858 SER A O 1
ATOM 6915 N N . ARG A 1 859 ? -76.225 -59.337 19.134 1.00 40.78 859 ARG A N 1
ATOM 6916 C CA . ARG A 1 859 ? -76.979 -58.297 18.389 1.00 40.78 859 ARG A CA 1
ATOM 6917 C C . ARG A 1 859 ? -77.656 -57.247 19.298 1.00 40.78 859 ARG A C 1
ATOM 6919 O O . ARG A 1 859 ? -78.024 -57.580 20.423 1.00 40.78 859 ARG A O 1
ATOM 6926 N N . PRO A 1 860 ? -78.041 -56.079 18.744 1.00 37.84 860 PRO A N 1
ATOM 6927 C CA . PRO A 1 860 ? -79.478 -55.919 18.460 1.00 37.84 860 PRO A CA 1
ATOM 6928 C C . PRO A 1 860 ? -79.821 -55.279 17.098 1.00 37.84 860 PRO A C 1
ATOM 6930 O O . PRO A 1 860 ? -78.965 -54.845 16.333 1.00 37.84 860 PRO A O 1
ATOM 6933 N N . PHE A 1 861 ? -81.119 -55.276 16.790 1.00 30.64 861 PHE A N 1
ATOM 6934 C CA . PHE A 1 861 ? -81.730 -54.879 15.520 1.00 30.64 861 PHE A CA 1
ATOM 6935 C C . PHE A 1 861 ? -82.585 -53.610 15.733 1.00 30.64 861 PHE A C 1
ATOM 6937 O O . PHE A 1 861 ? -83.339 -53.551 16.697 1.00 30.64 861 PHE A O 1
ATOM 6944 N N . THR A 1 862 ? -82.513 -52.660 14.792 1.00 31.36 862 THR A N 1
ATOM 6945 C CA . THR A 1 862 ? -83.530 -51.631 14.439 1.00 31.36 862 THR A CA 1
ATOM 6946 C C . THR A 1 862 ? -84.077 -50.598 15.449 1.00 31.36 862 THR A C 1
ATOM 6948 O O . THR A 1 862 ? -84.684 -50.940 16.452 1.00 31.36 862 THR A O 1
ATOM 6951 N N . HIS A 1 863 ? -84.116 -49.352 14.940 1.00 29.20 863 HIS A N 1
ATOM 6952 C CA . HIS A 1 863 ? -85.180 -48.330 15.076 1.00 29.20 863 HIS A CA 1
ATOM 6953 C C . HIS A 1 863 ? -85.350 -47.557 16.398 1.00 29.20 863 HIS A C 1
ATOM 6955 O O . HIS A 1 863 ? -85.533 -48.131 17.462 1.00 29.20 863 HIS A O 1
ATOM 6961 N N . GLY A 1 864 ? -85.516 -46.232 16.269 1.00 30.05 864 GLY A N 1
ATOM 6962 C CA . GLY A 1 864 ? -86.310 -45.449 17.225 1.00 30.05 864 GLY A CA 1
ATOM 6963 C C . GLY A 1 864 ? -85.790 -44.043 17.513 1.00 30.05 864 GLY A C 1
ATOM 6964 O O . GLY A 1 864 ? -84.806 -43.867 18.210 1.00 30.05 864 GLY A O 1
ATOM 6965 N N . GLN A 1 865 ? -86.506 -43.042 17.009 1.00 38.53 865 GLN A N 1
ATOM 6966 C CA . GLN A 1 865 ? -86.356 -41.612 17.295 1.00 38.53 865 GLN A CA 1
ATOM 6967 C C . GLN A 1 865 ? -86.176 -41.274 18.791 1.00 38.53 865 GLN A C 1
ATOM 6969 O O . GLN A 1 865 ? -86.945 -41.749 19.623 1.00 38.53 865 GLN A O 1
ATOM 6974 N N . THR A 1 866 ? -85.310 -40.307 19.113 1.00 36.25 866 THR A N 1
ATOM 6975 C CA . THR A 1 866 ? -85.695 -39.080 19.855 1.00 36.25 866 THR A CA 1
ATOM 6976 C C . THR A 1 866 ? -84.535 -38.079 19.896 1.00 36.25 866 THR A C 1
ATOM 6978 O O . THR A 1 866 ? -83.399 -38.426 20.201 1.00 36.25 866 THR A O 1
ATOM 6981 N N . SER A 1 867 ? -84.815 -36.813 19.581 1.00 49.00 867 SER A N 1
ATOM 6982 C CA . SER A 1 867 ? -83.831 -35.728 19.625 1.00 49.00 867 SER A CA 1
ATOM 6983 C C . SER A 1 867 ? -83.656 -35.213 21.056 1.00 49.00 867 SER A C 1
ATOM 6985 O O . SER A 1 867 ? -84.442 -34.383 21.518 1.00 49.00 867 SER A O 1
ATOM 6987 N N . VAL A 1 868 ? -82.624 -35.687 21.754 1.00 45.38 868 VAL A N 1
ATOM 6988 C CA . VAL A 1 868 ? -82.173 -35.092 23.022 1.00 45.38 868 VAL A CA 1
ATOM 6989 C C . VAL A 1 868 ? -81.235 -33.925 22.701 1.00 45.38 868 VAL A C 1
ATOM 6991 O O . VAL A 1 868 ? -80.407 -34.024 21.795 1.00 45.38 868 VAL A O 1
ATOM 6994 N N . SER A 1 869 ? -81.377 -32.798 23.400 1.00 51.84 869 SER A N 1
ATOM 6995 C CA . SER A 1 869 ? -80.559 -31.605 23.158 1.00 51.84 869 SER A CA 1
ATOM 6996 C C . SER A 1 869 ? -79.070 -31.890 23.396 1.00 51.84 869 SER A C 1
ATOM 6998 O O . SER A 1 869 ? -78.692 -32.556 24.362 1.00 51.84 869 SER A O 1
ATOM 7000 N N . ALA A 1 870 ? -78.205 -31.351 22.528 1.00 56.06 870 ALA A N 1
ATOM 7001 C CA . ALA A 1 870 ? -76.763 -31.622 22.551 1.00 56.06 870 ALA A CA 1
ATOM 7002 C C . ALA A 1 870 ? -76.092 -31.304 23.906 1.00 56.06 870 ALA A C 1
ATOM 7004 O O . ALA A 1 870 ? -75.121 -31.954 24.277 1.00 56.06 870 ALA A O 1
ATOM 7005 N N . SER A 1 871 ? -76.652 -30.364 24.677 1.00 62.03 871 SER A N 1
ATOM 7006 C CA . SER A 1 871 ? -76.208 -30.037 26.038 1.00 62.03 871 SER A CA 1
ATOM 7007 C C . SER A 1 871 ? -76.343 -31.214 27.016 1.00 62.03 871 SER A C 1
ATOM 7009 O O . SER A 1 871 ? -75.378 -31.522 27.710 1.00 62.03 871 SER A O 1
ATOM 7011 N N . SER A 1 872 ? -77.476 -31.926 27.041 1.00 63.25 872 SER A N 1
ATOM 7012 C CA . SER A 1 872 ? -77.658 -33.074 27.946 1.00 63.25 872 SER A CA 1
ATOM 7013 C C . SER A 1 872 ? -76.806 -34.276 27.534 1.00 63.25 872 SER A C 1
ATOM 7015 O O . SER A 1 872 ? -76.330 -35.018 28.386 1.00 63.25 872 SER A O 1
ATOM 7017 N N . LEU A 1 873 ? -76.568 -34.446 26.230 1.00 71.38 873 LEU A N 1
ATOM 7018 C CA . LEU A 1 873 ? -75.689 -35.491 25.701 1.00 71.38 873 LEU A CA 1
ATOM 7019 C C . LEU A 1 873 ? -74.206 -35.195 25.999 1.00 71.38 873 LEU A C 1
ATOM 7021 O O . LEU A 1 873 ? -73.443 -36.120 26.258 1.00 71.38 873 LEU A O 1
ATOM 7025 N N . SER A 1 874 ? -73.810 -33.918 26.020 1.00 73.19 874 SER A N 1
ATOM 7026 C CA . SER A 1 874 ? -72.481 -33.488 26.473 1.00 73.19 874 SER A CA 1
ATOM 7027 C C . SER A 1 874 ? -72.294 -33.678 27.979 1.00 73.19 874 SER A C 1
ATOM 7029 O O . SER A 1 874 ? -71.222 -34.092 28.402 1.00 73.19 874 SER A O 1
ATOM 7031 N N . GLN A 1 875 ? -73.328 -33.412 28.785 1.00 80.19 875 GLN A N 1
ATOM 7032 C CA . GLN A 1 875 ? -73.262 -33.621 30.232 1.00 80.19 875 GLN A CA 1
ATOM 7033 C C . GLN A 1 875 ? -73.154 -35.114 30.578 1.00 80.19 875 GLN A C 1
ATOM 7035 O O . GLN A 1 875 ? -72.264 -35.495 31.325 1.00 80.19 875 GLN A O 1
ATOM 7040 N N . LEU A 1 876 ? -73.973 -35.971 29.955 1.00 84.62 876 LEU A N 1
ATOM 7041 C CA . LEU A 1 876 ? -73.856 -37.428 30.098 1.00 84.62 876 LEU A CA 1
ATOM 7042 C C . LEU A 1 876 ? -72.481 -37.952 29.658 1.00 84.62 876 LEU A C 1
ATOM 7044 O O . LEU A 1 876 ? -71.947 -38.844 30.306 1.00 84.62 876 LEU A O 1
ATOM 7048 N N . ARG A 1 877 ? -71.883 -37.404 28.590 1.00 85.75 877 ARG A N 1
ATOM 7049 C CA . ARG A 1 877 ? -70.502 -37.745 28.198 1.00 85.75 877 ARG A CA 1
ATOM 7050 C C . ARG A 1 877 ? -69.496 -37.369 29.281 1.00 85.75 877 ARG A C 1
ATOM 7052 O O . ARG A 1 877 ? -68.733 -38.237 29.672 1.00 85.75 877 ARG A O 1
ATOM 7059 N N . SER A 1 878 ? -69.569 -36.151 29.819 1.00 83.94 878 SER A N 1
ATOM 7060 C CA . SER A 1 878 ? -68.707 -35.709 30.923 1.00 83.94 878 SER A CA 1
ATOM 7061 C C . SER A 1 878 ? -68.859 -36.592 32.168 1.00 83.94 878 SER A C 1
ATOM 7063 O O . SER A 1 878 ? -67.859 -36.954 32.776 1.00 83.94 878 SER A O 1
ATOM 7065 N N . GLU A 1 879 ? -70.087 -36.981 32.526 1.00 86.12 879 GLU A N 1
ATOM 7066 C CA . GLU A 1 879 ? -70.361 -37.883 33.656 1.00 86.12 879 GLU A CA 1
ATOM 7067 C C . GLU A 1 879 ? -69.826 -39.308 33.400 1.00 86.12 879 GLU A C 1
ATOM 7069 O O . GLU A 1 879 ? -69.362 -39.967 34.328 1.00 86.12 879 GLU A O 1
ATOM 7074 N N . TYR A 1 880 ? -69.843 -39.794 32.150 1.00 93.81 880 TYR A N 1
ATOM 7075 C CA . TYR A 1 880 ? -69.220 -41.071 31.778 1.00 93.81 880 TYR A CA 1
ATOM 7076 C C . TYR A 1 880 ? -67.689 -40.998 31.695 1.00 93.81 880 TYR A C 1
ATOM 7078 O O . TYR A 1 880 ? -67.035 -41.975 32.045 1.00 93.81 880 TYR A O 1
ATOM 7086 N N . GLU A 1 881 ? -67.119 -39.878 31.255 1.00 89.19 881 GLU A N 1
ATOM 7087 C CA . GLU A 1 881 ? -65.672 -39.637 31.212 1.00 89.19 881 GLU A CA 1
ATOM 7088 C C . GLU A 1 881 ? -65.099 -39.576 32.637 1.00 89.19 881 GLU A C 1
ATOM 7090 O O . GLU A 1 881 ? -64.182 -40.332 32.948 1.00 89.19 881 GLU A O 1
ATOM 7095 N N . GLU A 1 882 ? -65.737 -38.835 33.551 1.00 87.44 882 GLU A N 1
ATOM 7096 C CA . GLU A 1 882 ? -65.394 -38.831 34.983 1.00 87.44 882 GLU A CA 1
ATOM 7097 C C . GLU A 1 882 ? -65.511 -40.241 35.601 1.00 87.44 882 GLU A C 1
ATOM 7099 O O . GLU A 1 882 ? -64.626 -40.681 36.335 1.00 87.44 882 GLU A O 1
ATOM 7104 N N . LYS A 1 883 ? -66.543 -41.018 35.228 1.00 92.69 883 LYS A N 1
ATOM 7105 C CA . LYS A 1 883 ? -66.690 -42.429 35.640 1.00 92.69 883 LYS A CA 1
ATOM 7106 C C . LYS A 1 883 ? -65.558 -43.326 35.133 1.00 92.69 883 LYS A C 1
ATOM 7108 O O . LYS A 1 883 ? -65.166 -44.272 35.816 1.00 92.69 883 LYS A O 1
ATOM 7113 N N . ILE A 1 884 ? -65.080 -43.084 33.914 1.00 91.19 884 ILE A N 1
ATOM 7114 C CA . ILE A 1 884 ? -63.968 -43.826 33.313 1.00 91.19 884 ILE A CA 1
ATOM 7115 C C . ILE A 1 884 ? -62.672 -43.484 34.050 1.00 91.19 884 ILE A C 1
ATOM 7117 O O . ILE A 1 884 ? -61.925 -44.405 34.381 1.00 91.19 884 ILE A O 1
ATOM 7121 N N . ASP A 1 885 ? -62.445 -42.214 34.382 1.00 88.81 885 ASP A N 1
ATOM 7122 C CA . ASP A 1 885 ? -61.276 -41.781 35.149 1.00 88.81 885 ASP A CA 1
ATOM 7123 C C . ASP A 1 885 ? -61.279 -42.342 36.584 1.00 88.81 885 ASP A C 1
ATOM 7125 O O . ASP A 1 885 ? -60.259 -42.892 37.006 1.00 88.81 885 ASP A O 1
ATOM 7129 N N . GLU A 1 886 ? -62.423 -42.354 37.288 1.00 90.69 886 GLU A N 1
ATOM 7130 C CA . GLU A 1 886 ? -62.578 -43.050 38.584 1.00 90.69 886 GLU A CA 1
ATOM 7131 C C . GLU A 1 886 ? -62.146 -44.529 38.491 1.00 90.69 886 GLU A C 1
ATOM 7133 O O . GLU A 1 886 ? -61.382 -45.024 39.324 1.00 90.69 886 GLU A O 1
ATOM 7138 N N . ILE A 1 887 ? -62.605 -45.243 37.456 1.00 93.25 887 ILE A N 1
ATOM 7139 C CA . ILE A 1 887 ? -62.292 -46.666 37.236 1.00 93.25 887 ILE A CA 1
ATOM 7140 C C . ILE A 1 887 ? -60.817 -46.863 36.844 1.00 93.25 887 ILE A C 1
ATOM 7142 O O . ILE A 1 887 ? -60.201 -47.868 37.217 1.00 93.25 887 ILE A O 1
ATOM 7146 N N . LEU A 1 888 ? -60.223 -45.928 36.099 1.00 87.00 888 LEU A N 1
ATOM 7147 C CA . LEU A 1 888 ? -58.801 -45.959 35.752 1.00 87.00 888 LEU A CA 1
ATOM 7148 C C . LEU A 1 888 ? -57.913 -45.708 36.976 1.00 87.00 888 LEU A C 1
ATOM 7150 O O . LEU A 1 888 ? -56.865 -46.350 37.092 1.00 87.00 888 LEU A O 1
ATOM 7154 N N . ASP A 1 889 ? -58.334 -44.855 37.906 1.00 89.31 889 ASP A N 1
ATOM 7155 C CA . ASP A 1 889 ? -57.626 -44.619 39.165 1.00 89.31 889 ASP A CA 1
ATOM 7156 C C . ASP A 1 889 ? -57.780 -45.777 40.154 1.00 89.31 889 ASP A C 1
ATOM 7158 O O . ASP A 1 889 ? -56.773 -46.221 40.712 1.00 89.31 889 ASP A O 1
ATOM 7162 N N . GLU A 1 890 ? -58.968 -46.379 40.280 1.00 92.50 890 GLU A N 1
ATOM 7163 C CA . GLU A 1 890 ? -59.138 -47.631 41.035 1.00 92.50 890 GLU A CA 1
ATOM 7164 C C . GLU A 1 890 ? -58.263 -48.752 40.440 1.00 92.50 890 GLU A C 1
ATOM 7166 O O . GLU A 1 890 ? -57.561 -49.464 41.165 1.00 92.50 890 GLU A O 1
ATOM 7171 N N . LYS A 1 891 ? -58.206 -48.869 39.106 1.00 92.44 891 LYS A N 1
ATOM 7172 C CA . LYS A 1 891 ? -57.303 -49.800 38.412 1.00 92.44 891 LYS A CA 1
ATOM 7173 C C . LYS A 1 891 ? -55.831 -49.494 38.708 1.00 92.44 891 LYS A C 1
ATOM 7175 O O . LYS A 1 891 ? -55.069 -50.435 38.942 1.00 92.44 891 LYS A O 1
ATOM 7180 N N . ARG A 1 892 ? -55.409 -48.222 38.717 1.00 92.62 892 ARG A N 1
ATOM 7181 C CA . ARG A 1 892 ? -54.040 -47.818 39.093 1.00 92.62 892 ARG A CA 1
ATOM 7182 C C . ARG A 1 892 ? -53.731 -48.193 40.545 1.00 92.62 892 ARG A C 1
ATOM 7184 O O . ARG A 1 892 ? -52.675 -48.776 40.799 1.00 92.62 892 ARG A O 1
ATOM 7191 N N . GLU A 1 893 ? -54.648 -47.953 41.480 1.00 91.44 893 GLU A N 1
ATOM 7192 C CA . GLU A 1 893 ? -54.475 -48.317 42.890 1.00 91.44 893 GLU A CA 1
ATOM 7193 C C . GLU A 1 893 ? -54.400 -49.843 43.084 1.00 91.44 893 GLU A C 1
ATOM 7195 O O . GLU A 1 893 ? -53.516 -50.339 43.788 1.00 91.44 893 GLU A O 1
ATOM 7200 N N . LEU A 1 894 ? -55.268 -50.611 42.416 1.00 92.69 894 LEU A N 1
ATOM 7201 C CA . LEU A 1 894 ? -55.247 -52.077 42.438 1.00 92.69 894 LEU A CA 1
ATOM 7202 C C . LEU A 1 894 ? -53.966 -52.649 41.818 1.00 92.69 894 LEU A C 1
ATOM 7204 O O . LEU A 1 894 ? -53.405 -53.603 42.360 1.00 92.69 894 LEU A O 1
ATOM 7208 N N . VAL A 1 895 ? -53.451 -52.053 40.736 1.00 90.12 895 VAL A N 1
ATOM 7209 C CA . VAL A 1 895 ? -52.143 -52.418 40.166 1.00 90.12 895 VAL A CA 1
ATOM 7210 C C . VAL A 1 895 ? -51.015 -52.111 41.152 1.00 90.12 895 VAL A C 1
ATOM 7212 O O . VAL A 1 895 ? -50.168 -52.978 41.371 1.00 90.12 895 VAL A O 1
ATOM 7215 N N . MET A 1 896 ? -51.004 -50.946 41.810 1.00 86.62 896 MET A N 1
ATOM 7216 C CA . MET A 1 896 ? -49.993 -50.633 42.832 1.00 86.62 896 MET A CA 1
ATOM 7217 C C . MET A 1 896 ? -50.062 -51.592 44.030 1.00 86.62 896 MET A C 1
ATOM 7219 O O . MET A 1 896 ? -49.027 -52.116 44.449 1.00 86.62 896 MET A O 1
ATOM 7223 N N . LYS A 1 897 ? -51.265 -51.906 44.532 1.00 89.75 897 LYS A N 1
ATOM 7224 C CA . LYS A 1 897 ? -51.479 -52.908 45.593 1.00 89.75 897 LYS A CA 1
ATOM 7225 C C . LYS A 1 897 ? -50.986 -54.293 45.173 1.00 89.75 897 LYS A C 1
ATOM 7227 O O . LYS A 1 897 ? -50.263 -54.928 45.935 1.00 89.75 897 LYS A O 1
ATOM 7232 N N . ASN A 1 898 ? -51.304 -54.743 43.960 1.00 90.44 898 ASN A N 1
ATOM 7233 C CA . ASN A 1 898 ? -50.831 -56.027 43.436 1.00 90.44 898 ASN A CA 1
ATOM 7234 C C . ASN A 1 898 ? -49.298 -56.043 43.287 1.00 90.44 898 ASN A C 1
ATOM 7236 O O . ASN A 1 898 ? -48.639 -56.976 43.736 1.00 90.44 898 ASN A O 1
ATOM 7240 N N . THR A 1 899 ? -48.701 -54.970 42.765 1.00 88.62 899 THR A N 1
ATOM 7241 C CA . THR A 1 899 ? -47.237 -54.845 42.644 1.00 88.62 899 THR A CA 1
ATOM 7242 C C . THR A 1 899 ? -46.553 -54.882 44.017 1.00 88.62 899 THR A C 1
ATOM 7244 O O . THR A 1 899 ? -45.528 -55.546 44.168 1.00 88.62 899 THR A O 1
ATOM 7247 N N . SER A 1 900 ? -47.145 -54.244 45.033 1.00 87.44 900 SER A N 1
ATOM 7248 C CA . SER A 1 900 ? -46.692 -54.305 46.431 1.00 87.44 900 SER A CA 1
ATOM 7249 C C . SER A 1 900 ? -46.785 -55.724 47.015 1.00 87.44 900 SER A C 1
ATOM 7251 O O . SER A 1 900 ? -45.818 -56.236 47.573 1.00 87.44 900 SER A O 1
ATOM 7253 N N . LEU A 1 901 ? -47.901 -56.428 46.798 1.00 88.94 901 LEU A N 1
ATOM 7254 C CA . LEU A 1 901 ? -48.057 -57.823 47.230 1.00 88.94 901 LEU A CA 1
ATOM 7255 C C . LEU A 1 901 ? -47.080 -58.770 46.511 1.00 88.94 901 LEU A C 1
ATOM 7257 O O . LEU A 1 901 ? -46.552 -59.698 47.122 1.00 88.94 901 LEU A O 1
ATOM 7261 N N . VAL A 1 902 ? -46.776 -58.526 45.232 1.00 87.12 902 VAL A N 1
ATOM 7262 C CA . VAL A 1 902 ? -45.778 -59.293 44.468 1.00 87.12 902 VAL A CA 1
ATOM 7263 C C . VAL A 1 902 ? -44.353 -59.030 44.968 1.00 87.12 902 VAL A C 1
ATOM 7265 O O . VAL A 1 902 ? -43.553 -59.970 45.028 1.00 87.12 902 VAL A O 1
ATOM 7268 N N . THR A 1 903 ? -43.998 -57.798 45.348 1.00 89.94 903 THR A N 1
ATOM 7269 C CA . THR A 1 903 ? -42.679 -57.525 45.949 1.00 89.94 903 THR A CA 1
ATOM 7270 C C . THR A 1 903 ? -42.574 -58.108 47.357 1.00 89.94 903 THR A C 1
ATOM 7272 O O . THR A 1 903 ? -41.549 -58.717 47.671 1.00 89.94 903 THR A O 1
ATOM 7275 N N . GLU A 1 904 ? -43.634 -58.051 48.166 1.00 87.62 904 GLU A N 1
ATOM 7276 C CA . GLU A 1 904 ? -43.681 -58.708 49.475 1.00 87.62 904 GLU A CA 1
ATOM 7277 C C . GLU A 1 904 ? -43.568 -60.239 49.352 1.00 87.62 904 GLU A C 1
ATOM 7279 O O . GLU A 1 904 ? -42.750 -60.851 50.044 1.00 87.62 904 GLU A O 1
ATOM 7284 N N . ALA A 1 905 ? -44.272 -60.865 48.403 1.00 86.06 905 ALA A N 1
ATOM 7285 C CA . ALA A 1 905 ? -44.161 -62.299 48.121 1.00 86.06 905 ALA A CA 1
ATOM 7286 C C . ALA A 1 905 ? -42.750 -62.710 47.649 1.00 86.06 905 ALA A C 1
ATOM 7288 O O . ALA A 1 905 ? -42.231 -63.754 48.062 1.00 86.06 905 ALA A O 1
ATOM 7289 N N . LYS A 1 906 ? -42.079 -61.877 46.837 1.00 87.38 906 LYS A N 1
ATOM 7290 C CA . LYS A 1 906 ? -40.664 -62.075 46.465 1.00 87.38 906 LYS A CA 1
ATOM 7291 C C . LYS A 1 906 ? -39.735 -61.956 47.677 1.00 87.38 906 LYS A C 1
ATOM 7293 O O . LYS A 1 906 ? -38.840 -62.785 47.839 1.00 87.38 906 LYS A O 1
ATOM 7298 N N . MET A 1 907 ? -39.963 -60.983 48.560 1.00 88.81 907 MET A N 1
ATOM 7299 C CA . MET A 1 907 ? -39.185 -60.805 49.794 1.00 88.81 907 MET A CA 1
ATOM 7300 C C . MET A 1 907 ? -39.400 -61.960 50.784 1.00 88.81 907 MET A C 1
ATOM 7302 O O . MET A 1 907 ? -38.437 -62.438 51.384 1.00 88.81 907 MET A O 1
ATOM 7306 N N . ALA A 1 908 ? -40.626 -62.472 50.909 1.00 86.75 908 ALA A N 1
ATOM 7307 C CA . ALA A 1 908 ? -40.926 -63.678 51.679 1.00 86.75 908 ALA A CA 1
ATOM 7308 C C . ALA A 1 908 ? -40.214 -64.911 51.095 1.00 86.75 908 ALA A C 1
ATOM 7310 O O . ALA A 1 908 ? -39.554 -65.644 51.831 1.00 86.75 908 ALA A O 1
ATOM 7311 N N . SER A 1 909 ? -40.253 -65.087 49.770 1.00 86.00 909 SER A N 1
ATOM 7312 C CA . SER A 1 909 ? -39.539 -66.168 49.070 1.00 86.00 909 SER A CA 1
ATOM 7313 C C . SER A 1 909 ? -38.024 -66.102 49.301 1.00 86.00 909 SER A C 1
ATOM 7315 O O . SER A 1 909 ? -37.392 -67.125 49.565 1.00 86.00 909 SER A O 1
ATOM 7317 N N . LYS A 1 910 ? -37.442 -64.893 49.291 1.00 89.88 910 LYS A N 1
ATOM 7318 C CA . LYS A 1 910 ? -36.026 -64.670 49.614 1.00 89.88 910 LYS A CA 1
ATOM 7319 C C . LYS A 1 910 ? -35.692 -65.085 51.053 1.00 89.88 910 LYS A C 1
ATOM 7321 O O . LYS A 1 910 ? -34.732 -65.823 51.252 1.00 89.88 910 LYS A O 1
ATOM 7326 N N . ARG A 1 911 ? -36.509 -64.692 52.040 1.00 90.06 911 ARG A N 1
ATOM 7327 C CA . ARG A 1 911 ? -36.332 -65.103 53.450 1.00 90.06 911 ARG A CA 1
ATOM 7328 C C . ARG A 1 911 ? -36.410 -66.624 53.622 1.00 90.06 911 ARG A C 1
ATOM 7330 O O . ARG A 1 911 ? -35.619 -67.193 54.366 1.00 90.06 911 ARG A O 1
ATOM 7337 N N . VAL A 1 912 ? -37.330 -67.296 52.922 1.00 88.00 912 VAL A N 1
ATOM 7338 C CA . VAL A 1 912 ? -37.431 -68.769 52.936 1.00 88.00 912 VAL A CA 1
ATOM 7339 C C . VAL A 1 912 ? -36.163 -69.414 52.366 1.00 88.00 912 VAL A C 1
ATOM 7341 O O . VAL A 1 912 ? -35.650 -70.365 52.953 1.00 88.00 912 VAL A O 1
ATOM 7344 N N . PHE A 1 913 ? -35.613 -68.878 51.273 1.00 93.19 913 PHE A N 1
ATOM 7345 C CA . PHE A 1 913 ? -34.354 -69.354 50.692 1.00 93.19 913 PHE A CA 1
ATOM 7346 C C . PHE A 1 913 ? -33.144 -69.132 51.622 1.00 93.19 913 PHE A C 1
ATOM 7348 O O . PHE A 1 913 ? -32.328 -70.037 51.801 1.00 93.19 913 PHE A O 1
ATOM 7355 N N . GLU A 1 914 ? -33.052 -67.967 52.271 1.00 88.00 914 GLU A N 1
ATOM 7356 C CA . GLU A 1 914 ? -32.018 -67.664 53.274 1.00 88.00 914 GLU A CA 1
ATOM 7357 C C . GLU A 1 914 ? -32.084 -68.638 54.469 1.00 88.00 914 GLU A C 1
ATOM 7359 O O . GLU A 1 914 ? -31.057 -69.179 54.884 1.00 88.00 914 GLU A O 1
ATOM 7364 N N . LEU A 1 915 ? -33.288 -68.957 54.963 1.00 89.94 915 LEU A N 1
ATOM 7365 C CA . LEU A 1 915 ? -33.489 -69.958 56.019 1.00 89.94 915 LEU A CA 1
ATOM 7366 C C . LEU A 1 915 ? -33.112 -71.381 55.570 1.00 89.94 915 LEU A C 1
ATOM 7368 O O . LEU A 1 915 ? -32.501 -72.117 56.344 1.00 89.94 915 LEU A O 1
ATOM 7372 N N . GLN A 1 916 ? -33.413 -71.776 54.328 1.00 88.62 916 GLN A N 1
ATOM 7373 C CA . GLN A 1 916 ? -32.989 -73.074 53.779 1.00 88.62 916 GLN A CA 1
ATOM 7374 C C . GLN A 1 916 ? -31.460 -73.197 53.675 1.00 88.62 916 GLN A C 1
ATOM 7376 O O . GLN A 1 916 ? -30.908 -74.272 53.928 1.00 88.62 916 GLN A O 1
ATOM 7381 N N . LEU A 1 917 ? -30.765 -72.110 53.328 1.00 90.19 917 LEU A N 1
ATOM 7382 C CA . LEU A 1 917 ? -29.301 -72.058 53.325 1.00 90.19 917 LEU A CA 1
ATOM 7383 C C . LEU A 1 917 ? -28.721 -72.240 54.732 1.00 90.19 917 LEU A C 1
ATOM 7385 O O . LEU A 1 917 ? -27.760 -72.992 54.899 1.00 90.19 917 LEU A O 1
ATOM 7389 N N . GLU A 1 918 ? -29.311 -71.601 55.742 1.00 89.00 918 GLU A N 1
ATOM 7390 C CA . GLU A 1 918 ? -28.839 -71.721 57.124 1.00 89.00 918 GLU A CA 1
ATOM 7391 C C . GLU A 1 918 ? -29.111 -73.117 57.709 1.00 89.00 918 GLU A C 1
ATOM 7393 O O . GLU A 1 918 ? -28.232 -73.692 58.353 1.00 89.00 918 GLU A O 1
ATOM 7398 N N . ILE A 1 919 ? -30.258 -73.731 57.388 1.00 88.94 919 ILE A N 1
ATOM 7399 C CA . ILE A 1 919 ? -30.542 -75.140 57.713 1.00 88.94 919 ILE A CA 1
ATOM 7400 C C . ILE A 1 919 ? -29.454 -76.054 57.128 1.00 88.94 919 ILE A C 1
ATOM 7402 O O . ILE A 1 919 ? -28.855 -76.830 57.874 1.00 88.94 919 ILE A O 1
ATOM 7406 N N . LYS A 1 920 ? -29.103 -75.902 55.842 1.00 90.38 920 LYS A N 1
ATOM 7407 C CA . LYS A 1 920 ? -28.021 -76.686 55.211 1.00 90.38 920 LYS A CA 1
ATOM 7408 C C . LYS A 1 920 ? -26.655 -76.481 55.875 1.00 90.38 920 LYS A C 1
ATOM 7410 O O . LYS A 1 920 ? -25.887 -77.435 55.997 1.00 90.38 920 LYS A O 1
ATOM 7415 N N . LYS A 1 921 ? -26.323 -75.265 56.331 1.00 89.81 921 LYS A N 1
ATOM 7416 C CA . LYS A 1 921 ? -25.085 -75.034 57.103 1.00 89.81 921 LYS A CA 1
ATOM 7417 C C . LYS A 1 921 ? -25.103 -75.790 58.430 1.00 89.81 921 LYS A C 1
ATOM 7419 O O . LYS A 1 921 ? -24.105 -76.422 58.773 1.00 89.81 921 LYS A O 1
ATOM 7424 N N . ILE A 1 922 ? -26.221 -75.756 59.155 1.00 89.19 922 ILE A N 1
ATOM 7425 C CA . ILE A 1 922 ? -26.382 -76.466 60.432 1.00 89.19 922 ILE A CA 1
ATOM 7426 C C . ILE A 1 922 ? -26.293 -77.987 60.221 1.00 89.19 922 ILE A C 1
ATOM 7428 O O . ILE A 1 922 ? -25.620 -78.669 60.994 1.00 89.19 922 ILE A O 1
ATOM 7432 N N . GLU A 1 923 ? -26.886 -78.523 59.151 1.00 90.00 923 GLU A N 1
ATOM 7433 C CA . GLU A 1 923 ? -26.751 -79.934 58.756 1.00 90.00 923 GLU A CA 1
ATOM 7434 C C . GLU A 1 923 ? -25.290 -80.316 58.462 1.00 90.00 923 GLU A C 1
ATOM 7436 O O . GLU A 1 923 ? -24.795 -81.321 58.984 1.00 90.00 923 GLU A O 1
ATOM 7441 N N . ASN A 1 924 ? -24.564 -79.490 57.701 1.00 89.00 924 ASN A N 1
ATOM 7442 C CA . ASN A 1 924 ? -23.142 -79.701 57.411 1.00 89.00 924 ASN A CA 1
ATOM 7443 C C . ASN A 1 924 ? -22.277 -79.664 58.684 1.00 89.00 924 ASN A C 1
ATOM 7445 O O . ASN A 1 924 ? -21.438 -80.545 58.885 1.00 89.00 924 ASN A O 1
ATOM 7449 N N . LEU A 1 925 ? -22.505 -78.698 59.582 1.00 90.62 925 LEU A N 1
ATOM 7450 C CA . LEU A 1 925 ? -21.804 -78.602 60.870 1.00 90.62 925 LEU A CA 1
ATOM 7451 C C . LEU A 1 925 ? -22.090 -79.811 61.770 1.00 90.62 925 LEU A C 1
ATOM 7453 O O . LEU A 1 925 ? -21.166 -80.377 62.350 1.00 90.62 925 LEU A O 1
ATOM 7457 N N . ASN A 1 926 ? -23.346 -80.256 61.845 1.00 90.38 926 ASN A N 1
ATOM 7458 C CA . ASN A 1 926 ? -23.745 -81.451 62.593 1.00 90.38 926 ASN A CA 1
ATOM 7459 C C . ASN A 1 926 ? -23.075 -82.717 62.018 1.00 90.38 926 ASN A C 1
ATOM 7461 O O . ASN A 1 926 ? -22.582 -83.562 62.764 1.00 90.38 926 ASN A O 1
ATOM 7465 N N . THR A 1 927 ? -22.970 -82.815 60.691 1.00 90.75 927 THR A N 1
ATOM 7466 C CA . THR A 1 927 ? -22.261 -83.911 60.007 1.00 90.75 927 THR A CA 1
ATOM 7467 C C . THR A 1 927 ? -20.757 -83.892 60.307 1.00 90.75 927 THR A C 1
ATOM 7469 O O . THR A 1 927 ? -20.181 -84.936 60.616 1.00 90.75 927 THR A O 1
ATOM 7472 N N . SER A 1 928 ? -20.133 -82.711 60.307 1.00 87.00 928 SER A N 1
ATOM 7473 C CA . SER A 1 928 ? -18.723 -82.527 60.682 1.00 87.00 928 SER A CA 1
ATOM 7474 C C . SER A 1 928 ? -18.457 -82.906 62.146 1.00 87.00 928 SER A C 1
ATOM 7476 O O . SER A 1 928 ? -17.558 -83.697 62.428 1.00 87.00 928 SER A O 1
ATOM 7478 N N . LEU A 1 929 ? -19.299 -82.449 63.081 1.00 91.00 929 LEU A N 1
ATOM 7479 C CA . LEU A 1 929 ? -19.200 -82.804 64.503 1.00 91.00 929 LEU A CA 1
ATOM 7480 C C . LEU A 1 929 ? -19.376 -84.312 64.741 1.00 91.00 929 LEU A C 1
ATOM 7482 O O . LEU A 1 929 ? -18.636 -84.895 65.533 1.00 91.00 929 LEU A O 1
ATOM 7486 N N . LYS A 1 930 ? -20.294 -84.975 64.025 1.00 90.50 930 LYS A N 1
ATOM 7487 C CA . LYS A 1 930 ? -20.442 -86.442 64.065 1.00 90.50 930 LYS A CA 1
ATOM 7488 C C . LYS A 1 930 ? -19.182 -87.164 63.583 1.00 90.50 930 LYS A C 1
ATOM 7490 O O . LYS A 1 930 ? -18.766 -88.133 64.216 1.00 90.50 930 LYS A O 1
ATOM 7495 N N . LEU A 1 931 ? -18.552 -86.691 62.505 1.00 88.12 931 LEU A N 1
ATOM 7496 C CA . LEU A 1 931 ? -17.277 -87.235 62.022 1.00 88.12 931 LEU A CA 1
ATOM 7497 C C . LEU A 1 931 ? -16.143 -87.012 63.032 1.00 88.12 931 LEU A C 1
ATOM 7499 O O . LEU A 1 931 ? -15.362 -87.930 63.275 1.00 88.12 931 LEU A O 1
ATOM 7503 N N . GLN A 1 932 ? -16.076 -85.836 63.659 1.00 86.31 932 GLN A N 1
ATOM 7504 C CA . GLN A 1 932 ? -15.063 -85.516 64.667 1.00 86.31 932 GLN A CA 1
ATOM 7505 C C . GLN A 1 932 ? -15.217 -86.372 65.935 1.00 86.31 932 GLN A C 1
ATOM 7507 O O . GLN A 1 932 ? -14.222 -86.876 66.454 1.00 86.31 932 GLN A O 1
ATOM 7512 N N . LEU A 1 933 ? -16.448 -86.606 66.401 1.00 87.38 933 LEU A N 1
ATOM 7513 C CA . LEU A 1 933 ? -16.725 -87.534 67.504 1.00 87.38 933 LEU A CA 1
ATOM 7514 C C . LEU A 1 933 ? -16.328 -88.972 67.135 1.00 87.38 933 LEU A C 1
ATOM 7516 O O . LEU A 1 933 ? -15.604 -89.614 67.891 1.00 87.38 933 LEU A O 1
ATOM 7520 N N . ALA A 1 934 ? -16.680 -89.443 65.933 1.00 84.38 934 ALA A N 1
ATOM 7521 C CA . ALA A 1 934 ? -16.272 -90.765 65.451 1.00 84.38 934 ALA A CA 1
ATOM 7522 C C . ALA A 1 934 ? -14.740 -90.921 65.307 1.00 84.38 934 ALA A C 1
ATOM 7524 O O . ALA A 1 934 ? -14.210 -92.019 65.484 1.00 84.38 934 ALA A O 1
ATOM 7525 N N . GLN A 1 935 ? -14.010 -89.840 65.008 1.00 81.94 935 GLN A N 1
ATOM 7526 C CA . GLN A 1 935 ? -12.541 -89.820 65.033 1.00 81.94 935 GLN A CA 1
ATOM 7527 C C . GLN A 1 935 ? -11.985 -89.849 66.464 1.00 81.94 935 GLN A C 1
ATOM 7529 O O . GLN A 1 935 ? -11.022 -90.570 66.722 1.00 81.94 935 GLN A O 1
ATOM 7534 N N . GLN A 1 936 ? -12.586 -89.107 67.401 1.00 79.94 936 GLN A N 1
ATOM 7535 C CA . GLN A 1 936 ? -12.168 -89.122 68.807 1.00 79.94 936 GLN A CA 1
ATOM 7536 C C . GLN A 1 936 ? -12.404 -90.478 69.472 1.00 79.94 936 GLN A C 1
ATOM 7538 O O . GLN A 1 936 ? -11.548 -90.925 70.232 1.00 79.94 936 GLN A O 1
ATOM 7543 N N . ASP A 1 937 ? -13.514 -91.151 69.176 1.00 76.06 937 ASP A N 1
ATOM 7544 C CA . ASP A 1 937 ? -13.783 -92.477 69.732 1.00 76.06 937 ASP A CA 1
ATOM 7545 C C . ASP A 1 937 ? -12.831 -93.532 69.146 1.00 76.06 937 ASP A C 1
ATOM 7547 O O . ASP A 1 937 ? -12.246 -94.295 69.911 1.00 76.06 937 ASP A O 1
ATOM 7551 N N . LYS A 1 938 ? -12.504 -93.471 67.842 1.00 70.50 938 LYS A N 1
ATOM 7552 C CA . LYS A 1 938 ? -11.408 -94.281 67.264 1.00 70.50 938 LYS A CA 1
ATOM 7553 C C . LYS A 1 938 ? -10.053 -94.057 67.948 1.00 70.50 938 LYS A C 1
ATOM 7555 O O . LYS A 1 938 ? -9.260 -94.991 68.028 1.00 70.50 938 LYS A O 1
ATOM 7560 N N . HIS A 1 939 ? -9.780 -92.845 68.433 1.00 62.34 939 HIS A N 1
ATOM 7561 C CA . HIS A 1 939 ? -8.527 -92.516 69.119 1.00 62.34 939 HIS A CA 1
ATOM 7562 C C . HIS A 1 939 ? -8.464 -92.976 70.584 1.00 62.34 939 HIS A C 1
ATOM 7564 O O . HIS A 1 939 ? -7.363 -93.086 71.127 1.00 62.34 939 HIS A O 1
ATOM 7570 N N . LYS A 1 940 ? -9.603 -93.252 71.236 1.00 60.41 940 LYS A N 1
ATOM 7571 C CA . LYS A 1 940 ? -9.635 -93.721 72.636 1.00 60.41 940 LYS A CA 1
ATOM 7572 C C . LYS A 1 940 ? -9.258 -95.197 72.783 1.00 60.41 940 LYS A C 1
ATOM 7574 O O . LYS A 1 940 ? -8.767 -95.577 73.841 1.00 60.41 940 LYS A O 1
ATOM 7579 N N . ASP A 1 941 ? -9.395 -95.989 71.722 1.00 52.47 941 ASP A N 1
ATOM 7580 C CA . ASP A 1 941 ? -9.095 -97.427 71.738 1.00 52.47 941 ASP A CA 1
ATOM 7581 C C . ASP A 1 941 ? -7.610 -97.771 71.472 1.00 52.47 941 ASP A C 1
ATOM 7583 O O . ASP A 1 941 ? -7.248 -98.946 71.481 1.00 52.47 941 ASP A O 1
ATOM 7587 N N . THR A 1 942 ? -6.725 -96.789 71.214 1.00 52.19 942 THR A N 1
ATOM 7588 C CA . THR A 1 942 ? -5.397 -97.064 70.608 1.00 52.19 942 THR A CA 1
ATOM 7589 C C . THR A 1 942 ? -4.137 -96.826 71.454 1.00 52.19 942 THR A C 1
ATOM 7591 O O . THR A 1 942 ? -3.052 -97.110 70.947 1.00 52.19 942 THR A O 1
ATOM 7594 N N . VAL A 1 943 ? -4.194 -96.338 72.705 1.00 46.91 943 VAL A N 1
ATOM 7595 C CA . VAL A 1 943 ? -2.961 -96.141 73.514 1.00 46.91 943 VAL A CA 1
ATOM 7596 C C . VAL A 1 943 ? -3.105 -96.601 74.967 1.00 46.91 943 VAL A C 1
ATOM 7598 O O . VAL A 1 943 ? -3.713 -95.940 75.805 1.00 46.91 943 VAL A O 1
ATOM 7601 N N . PHE A 1 944 ? -2.443 -97.718 75.273 1.00 38.31 944 PHE A N 1
ATOM 7602 C CA . PHE A 1 944 ? -2.304 -98.302 76.606 1.00 38.31 944 PHE A CA 1
ATOM 7603 C C . PHE A 1 944 ? -0.810 -98.287 77.004 1.00 38.31 944 PHE A C 1
ATOM 7605 O O . PHE A 1 944 ? 0.017 -98.811 76.262 1.00 38.31 944 PHE A O 1
ATOM 7612 N N . SER A 1 945 ? -0.485 -97.837 78.227 1.00 32.94 945 SER A N 1
ATOM 7613 C CA . SER A 1 945 ? 0.737 -98.239 78.976 1.00 32.94 945 SER A CA 1
ATOM 7614 C C . SER A 1 945 ? 2.122 -97.594 78.610 1.00 32.94 945 SER A C 1
ATOM 7616 O O . SER A 1 945 ? 2.178 -96.788 77.685 1.00 32.94 945 SER A O 1
ATOM 7618 N N . PRO A 1 946 ? 3.203 -97.754 79.436 1.00 51.88 946 PRO A N 1
ATOM 7619 C CA . PRO A 1 946 ? 3.692 -96.614 80.253 1.00 51.88 946 PRO A CA 1
ATOM 7620 C C . PRO A 1 946 ? 5.244 -96.490 80.453 1.00 51.88 946 PRO A C 1
ATOM 7622 O O . PRO A 1 946 ? 6.018 -97.231 79.859 1.00 51.88 946 PRO A O 1
ATOM 7625 N N . VAL A 1 947 ? 5.674 -95.631 81.411 1.00 33.47 947 VAL A N 1
ATOM 7626 C CA . VAL A 1 947 ? 7.036 -95.510 82.040 1.00 33.47 947 VAL A CA 1
ATOM 7627 C C . VAL A 1 947 ? 8.189 -95.076 81.071 1.00 33.47 947 VAL A C 1
ATOM 7629 O O . VAL A 1 947 ? 7.972 -95.032 79.873 1.00 33.47 947 VAL A O 1
ATOM 7632 N N . THR A 1 948 ? 9.410 -94.615 81.427 1.00 36.66 948 THR A N 1
ATOM 7633 C CA . THR A 1 948 ? 10.213 -94.509 82.676 1.00 36.66 948 THR A CA 1
ATOM 7634 C C . THR A 1 948 ? 11.031 -93.204 82.828 1.00 36.66 948 THR A C 1
ATOM 7636 O O . THR A 1 948 ? 11.557 -92.638 81.879 1.00 36.66 948 THR A O 1
ATOM 7639 N N . THR A 1 949 ? 11.253 -92.853 84.097 1.00 35.00 949 THR A N 1
ATOM 7640 C CA . THR A 1 949 ? 12.236 -91.948 84.741 1.00 35.00 949 THR A CA 1
ATOM 7641 C C . THR A 1 949 ? 13.706 -91.921 84.248 1.00 35.00 949 THR A C 1
ATOM 7643 O O . THR A 1 949 ? 14.262 -92.971 83.941 1.00 35.00 949 THR A O 1
ATOM 7646 N N . GLY A 1 950 ? 14.409 -90.780 84.423 1.00 33.06 950 GLY A N 1
ATOM 7647 C CA . GLY A 1 950 ? 15.890 -90.652 84.391 1.00 33.06 950 GLY A CA 1
ATOM 7648 C C . GLY A 1 950 ? 16.416 -89.335 85.025 1.00 33.06 950 GLY A C 1
ATOM 7649 O O . GLY A 1 950 ? 15.698 -88.341 85.015 1.00 33.06 950 GLY A O 1
ATOM 7650 N N . LYS A 1 951 ? 17.622 -89.306 85.635 1.00 36.81 951 LYS A N 1
ATOM 7651 C CA . LYS A 1 951 ? 18.156 -88.187 86.477 1.00 36.81 951 LYS A CA 1
ATOM 7652 C C . LYS A 1 951 ? 19.632 -87.815 86.185 1.00 36.81 951 LYS A C 1
ATOM 7654 O O . LYS A 1 951 ? 20.385 -88.706 85.813 1.00 36.81 951 LYS A O 1
ATOM 7659 N N . ARG A 1 952 ? 20.032 -86.592 86.621 1.00 30.77 952 ARG A N 1
ATOM 7660 C CA . ARG A 1 952 ? 21.392 -85.973 86.828 1.00 30.77 952 ARG A CA 1
ATOM 7661 C C . ARG A 1 952 ? 21.825 -84.949 85.749 1.00 30.77 952 ARG A C 1
ATOM 7663 O O . ARG A 1 952 ? 21.523 -85.167 84.591 1.00 30.77 952 ARG A O 1
ATOM 7670 N N . SER A 1 953 ? 22.526 -83.836 86.053 1.00 31.81 953 SER A N 1
ATOM 7671 C CA . SER A 1 953 ? 22.958 -83.244 87.350 1.00 31.81 953 SER A CA 1
ATOM 7672 C C . SER A 1 953 ? 23.408 -81.759 87.264 1.00 31.81 953 SER A C 1
ATOM 7674 O O . SER A 1 953 ? 23.929 -81.339 86.242 1.00 31.81 953 SER A O 1
ATOM 7676 N N . THR A 1 954 ? 23.331 -81.043 88.407 1.00 34.78 954 THR A N 1
ATOM 7677 C CA . THR A 1 954 ? 24.156 -79.876 88.857 1.00 34.78 954 THR A CA 1
ATOM 7678 C C . THR A 1 954 ? 24.226 -78.567 88.038 1.00 34.78 954 THR A C 1
ATOM 7680 O O . THR A 1 954 ? 24.900 -78.532 87.019 1.00 34.78 954 THR A O 1
ATOM 7683 N N . SER A 1 955 ? 23.801 -77.425 88.626 1.00 32.75 955 SER A N 1
ATOM 7684 C CA . SER A 1 955 ? 24.716 -76.458 89.305 1.00 32.75 955 SER A CA 1
ATOM 7685 C C . SER A 1 955 ? 24.098 -75.064 89.624 1.00 32.75 955 SER A C 1
ATOM 7687 O O . SER A 1 955 ? 23.796 -74.304 88.718 1.00 32.75 955 SER A O 1
ATOM 7689 N N . LYS A 1 956 ? 24.080 -74.706 90.926 1.00 36.53 956 LYS A N 1
ATOM 7690 C CA . LYS A 1 956 ? 24.144 -73.351 91.556 1.00 36.53 956 LYS A CA 1
ATOM 7691 C C . LYS A 1 956 ? 23.006 -72.300 91.411 1.00 36.53 956 LYS A C 1
ATOM 7693 O O . LYS A 1 956 ? 22.592 -71.940 90.323 1.00 36.53 956 LYS A O 1
ATOM 7698 N N . ARG A 1 957 ? 22.718 -71.678 92.580 1.00 32.72 957 ARG A N 1
ATOM 7699 C CA . ARG A 1 957 ? 21.917 -70.457 92.892 1.00 32.72 957 ARG A CA 1
ATOM 7700 C C . ARG A 1 957 ? 20.401 -70.517 92.609 1.00 32.72 957 ARG A C 1
ATOM 7702 O O . ARG A 1 957 ? 20.006 -70.748 91.483 1.00 32.72 957 ARG A O 1
ATOM 7709 N N . THR A 1 958 ? 19.491 -70.245 93.555 1.00 33.00 958 THR A N 1
ATOM 7710 C CA . THR A 1 958 ? 19.539 -70.099 95.039 1.00 33.00 958 THR A CA 1
ATOM 7711 C C . THR A 1 958 ? 18.098 -70.336 95.570 1.00 33.00 958 THR A C 1
ATOM 7713 O O . THR A 1 958 ? 17.161 -70.086 94.814 1.00 33.00 958 THR A O 1
ATOM 7716 N N . PRO A 1 959 ? 17.875 -70.854 96.798 1.00 38.75 959 PRO A N 1
ATOM 7717 C CA . PRO A 1 959 ? 16.577 -71.425 97.209 1.00 38.75 959 PRO A CA 1
ATOM 7718 C C . PRO A 1 959 ? 15.557 -70.357 97.667 1.00 38.75 959 PRO A C 1
ATOM 7720 O O . PRO A 1 959 ? 15.982 -69.318 98.158 1.00 38.75 959 PRO A O 1
ATOM 7723 N N . SER A 1 960 ? 14.222 -70.460 97.539 1.00 30.86 960 SER A N 1
ATOM 7724 C CA . SER A 1 960 ? 13.243 -71.555 97.304 1.00 30.86 960 SER A CA 1
ATOM 7725 C C . SER A 1 960 ? 12.766 -72.352 98.537 1.00 30.86 960 SER A C 1
ATOM 7727 O O . SER A 1 960 ? 13.599 -72.859 99.281 1.00 30.86 960 SER A O 1
ATOM 7729 N N . PHE A 1 961 ? 11.444 -72.604 98.601 1.00 30.17 961 PHE A N 1
ATOM 7730 C CA . PHE A 1 961 ? 10.683 -73.430 99.572 1.00 30.17 961 PHE A CA 1
ATOM 7731 C C . PHE A 1 961 ? 10.479 -72.829 100.986 1.00 30.17 961 PHE A C 1
ATOM 7733 O O . PHE A 1 961 ? 11.329 -72.109 101.486 1.00 30.17 961 PHE A O 1
ATOM 7740 N N . VAL A 1 962 ? 9.349 -73.058 101.678 1.00 34.56 962 VAL A N 1
ATOM 7741 C CA . VAL A 1 962 ? 8.297 -74.089 101.493 1.00 34.56 962 VAL A CA 1
ATOM 7742 C C . VAL A 1 962 ? 6.890 -73.489 101.353 1.00 34.56 962 VAL A C 1
ATOM 7744 O O . VAL A 1 962 ? 6.473 -72.668 102.163 1.00 34.56 962 VAL A O 1
ATOM 7747 N N . SER A 1 963 ? 6.113 -74.002 100.395 1.00 40.78 963 SER A N 1
ATOM 7748 C CA . SER A 1 963 ? 4.666 -73.798 100.276 1.00 40.78 963 SER A CA 1
ATOM 7749 C C . SER A 1 963 ? 3.901 -75.126 100.409 1.00 40.78 963 SER A C 1
ATOM 7751 O O . SER A 1 963 ? 4.226 -76.114 99.753 1.00 40.78 963 SER A O 1
ATOM 7753 N N . LYS A 1 964 ? 2.864 -75.141 101.256 1.00 36.09 964 LYS A N 1
ATOM 7754 C CA . LYS A 1 964 ? 1.735 -76.095 101.281 1.00 36.09 964 LYS A CA 1
ATOM 7755 C C . LYS A 1 964 ? 0.548 -75.329 101.891 1.00 36.09 964 LYS A C 1
ATOM 7757 O O . LYS A 1 964 ? 0.672 -74.829 102.999 1.00 36.09 964 LYS A O 1
ATOM 7762 N N . ALA A 1 965 ? -0.485 -74.975 101.128 1.00 35.78 965 ALA A N 1
ATOM 7763 C CA . ALA A 1 965 ? -1.531 -75.846 100.573 1.00 35.78 965 ALA A CA 1
ATOM 7764 C C . ALA A 1 965 ? -2.516 -76.330 101.662 1.00 35.78 965 ALA A C 1
ATOM 7766 O O . ALA A 1 965 ? -2.097 -76.999 102.599 1.00 35.78 965 ALA A O 1
ATOM 7767 N N . SER A 1 966 ? -3.823 -76.049 101.599 1.00 34.44 966 SER A N 1
ATOM 7768 C CA . SER A 1 966 ? -4.568 -75.235 100.619 1.00 34.44 966 SER A CA 1
ATOM 7769 C C . SER A 1 966 ? -5.851 -74.679 101.240 1.00 34.44 966 SER A C 1
ATOM 7771 O O . SER A 1 966 ? -6.605 -75.438 101.843 1.00 34.44 966 SER A O 1
ATOM 7773 N N . LYS A 1 967 ? -6.150 -73.389 101.023 1.00 40.31 967 LYS A N 1
ATOM 7774 C CA . LYS A 1 967 ? -7.499 -72.826 101.203 1.00 40.31 967 LYS A CA 1
ATOM 7775 C C . LYS A 1 967 ? -7.723 -71.598 100.307 1.00 40.31 967 LYS A C 1
ATOM 7777 O O . LYS A 1 967 ? -7.189 -70.529 100.559 1.00 40.31 967 LYS A O 1
ATOM 7782 N N . MET A 1 968 ? -8.508 -71.829 99.254 1.00 41.31 968 MET A N 1
ATOM 7783 C CA . MET A 1 968 ? -9.424 -70.902 98.569 1.00 41.31 968 MET A CA 1
ATOM 7784 C C . MET A 1 968 ? -9.012 -69.423 98.429 1.00 41.31 968 MET A C 1
ATOM 7786 O O . MET A 1 968 ? -9.359 -68.586 99.254 1.00 41.31 968 MET A O 1
ATOM 7790 N N . TRP A 1 969 ? -8.414 -69.110 97.279 1.00 36.75 969 TRP A N 1
ATOM 7791 C CA . TRP A 1 969 ? -8.554 -67.841 96.544 1.00 36.75 969 TRP A CA 1
ATOM 7792 C C . TRP A 1 969 ? -9.186 -68.198 95.172 1.00 36.75 969 TRP A C 1
ATOM 7794 O O . TRP A 1 969 ? -9.042 -69.338 94.734 1.00 36.75 969 TRP A O 1
ATOM 7804 N N . LYS A 1 970 ? -9.901 -67.330 94.447 1.00 32.59 970 LYS A N 1
ATOM 7805 C CA . LYS A 1 970 ? -9.853 -65.859 94.416 1.00 32.59 970 LYS A CA 1
ATOM 7806 C C . LYS A 1 970 ? -11.247 -65.218 94.394 1.00 32.59 970 LYS A C 1
ATOM 7808 O O . LYS A 1 970 ? -12.130 -65.695 93.690 1.00 32.59 970 LYS A O 1
ATOM 7813 N N . GLY A 1 971 ? -11.349 -64.056 95.031 1.00 34.41 971 GLY A N 1
ATOM 7814 C CA . GLY A 1 971 ? -12.087 -62.908 94.501 1.00 34.41 971 GLY A CA 1
ATOM 7815 C C . GLY A 1 971 ? -11.109 -61.737 94.311 1.00 34.41 971 GLY A C 1
ATOM 7816 O O . GLY A 1 971 ? -10.014 -61.782 94.871 1.00 34.41 971 GLY A O 1
ATOM 7817 N N . SER A 1 972 ? -11.496 -60.747 93.503 1.00 32.66 972 SER A N 1
ATOM 7818 C CA . SER A 1 972 ? -10.967 -59.366 93.424 1.00 32.66 972 SER A CA 1
ATOM 7819 C C . SER A 1 972 ? -11.624 -58.731 92.186 1.00 32.66 972 SER A C 1
ATOM 7821 O O . SER A 1 972 ? -11.299 -59.134 91.071 1.00 32.66 972 SER A O 1
ATOM 7823 N N . GLU A 1 973 ? -12.702 -57.952 92.269 1.00 33.12 973 GLU A N 1
ATOM 7824 C CA . GLU A 1 973 ? -12.853 -56.632 92.914 1.00 33.12 973 GLU A CA 1
ATOM 7825 C C . GLU A 1 973 ? -11.869 -55.558 92.434 1.00 33.12 973 GLU A C 1
ATOM 7827 O O . GLU A 1 973 ? -10.659 -55.667 92.619 1.00 33.12 973 GLU A O 1
ATOM 7832 N N . SER A 1 974 ? -12.448 -54.454 91.958 1.00 30.56 974 SER A N 1
ATOM 7833 C CA . SER A 1 974 ? -11.908 -53.101 92.085 1.00 30.56 974 SER A CA 1
ATOM 7834 C C . SER A 1 974 ? -13.073 -52.126 92.326 1.00 30.56 974 SER A C 1
ATOM 7836 O O . SER A 1 974 ? -13.871 -51.926 91.417 1.00 30.56 974 SER A O 1
ATOM 7838 N N . SER A 1 975 ? -13.158 -51.586 93.553 1.00 31.20 975 SER A N 1
ATOM 7839 C CA . SER A 1 975 ? -13.830 -50.334 94.003 1.00 31.20 975 SER A CA 1
ATOM 7840 C C . SER A 1 975 ? -15.166 -49.910 93.345 1.00 31.20 975 SER A C 1
ATOM 7842 O O . SER A 1 975 ? -15.191 -49.595 92.163 1.00 31.20 975 SER A O 1
ATOM 7844 N N . SER A 1 976 ? -16.321 -49.849 94.030 1.00 31.08 976 SER A N 1
ATOM 7845 C CA . SER A 1 976 ? -16.685 -48.997 95.198 1.00 31.08 976 SER A CA 1
ATOM 7846 C C . SER A 1 976 ? -16.557 -47.484 94.908 1.00 31.08 976 SER A C 1
ATOM 7848 O O . SER A 1 976 ? -15.514 -47.045 94.442 1.00 31.08 976 SER A O 1
ATOM 7850 N N . LYS A 1 977 ? -17.539 -46.598 95.146 1.00 30.52 977 LYS A N 1
ATOM 7851 C CA . LYS A 1 977 ? -18.800 -46.588 95.943 1.00 30.52 977 LYS A CA 1
ATOM 7852 C C . LYS A 1 977 ? -19.896 -45.820 95.123 1.00 30.52 977 LYS A C 1
ATOM 7854 O O . LYS A 1 977 ? -19.618 -45.516 93.972 1.00 30.52 977 LYS A O 1
ATOM 7859 N N . SER A 1 978 ? -21.114 -45.451 95.558 1.00 28.48 978 SER A N 1
ATOM 7860 C CA . SER A 1 978 ? -21.832 -45.488 96.857 1.00 28.48 978 SER A CA 1
ATOM 7861 C C . SER A 1 978 ? -23.367 -45.555 96.641 1.00 28.48 978 SER A C 1
ATOM 7863 O O . SER A 1 978 ? -23.829 -45.462 95.509 1.00 28.48 978 SER A O 1
ATOM 7865 N N . SER A 1 979 ? -24.140 -45.645 97.730 1.00 35.75 979 SER A N 1
ATOM 7866 C CA . SER A 1 979 ? -25.608 -45.429 97.818 1.00 35.75 979 SER A CA 1
ATOM 7867 C C . SER A 1 979 ? -25.904 -44.152 98.652 1.00 35.75 979 SER A C 1
ATOM 7869 O O . SER A 1 979 ? -24.924 -43.541 99.094 1.00 35.75 979 SER A O 1
ATOM 7871 N N . PRO A 1 980 ? -27.161 -43.808 99.033 1.00 52.50 980 PRO A N 1
ATOM 7872 C CA . PRO A 1 980 ? -28.489 -44.252 98.549 1.00 52.50 980 PRO A CA 1
ATOM 7873 C C . PRO A 1 980 ? -29.481 -43.091 98.252 1.00 52.50 980 PRO A C 1
ATOM 7875 O O . PRO A 1 980 ? -29.293 -42.006 98.782 1.00 52.50 980 PRO A O 1
ATOM 7878 N N . ASP A 1 981 ? -30.577 -43.341 97.517 1.00 28.52 981 ASP A N 1
ATOM 7879 C CA . ASP A 1 981 ? -31.924 -42.805 97.837 1.00 28.52 981 ASP A CA 1
ATOM 7880 C C . ASP A 1 981 ? -33.025 -43.352 96.900 1.00 28.52 981 ASP A C 1
ATOM 7882 O O . ASP A 1 981 ? -32.712 -43.760 95.784 1.00 28.52 981 ASP A O 1
ATOM 7886 N N . SER A 1 982 ? -34.271 -43.345 97.415 1.00 33.50 982 SER A N 1
ATOM 7887 C CA . SER A 1 982 ? -35.604 -43.479 96.764 1.00 33.50 982 SER A CA 1
ATOM 7888 C C . SER A 1 982 ? -35.870 -44.644 95.760 1.00 33.50 982 SER A C 1
ATOM 7890 O O . SER A 1 982 ? -34.972 -45.272 95.216 1.00 33.50 982 SER A O 1
ATOM 7892 N N . ASP A 1 983 ? -37.104 -45.096 95.499 1.00 32.28 983 ASP A N 1
ATOM 7893 C CA . ASP A 1 983 ? -38.416 -44.731 96.055 1.00 32.28 983 ASP A CA 1
ATOM 7894 C C . ASP A 1 983 ? -39.359 -45.956 96.157 1.00 32.28 983 ASP A C 1
ATOM 7896 O O . ASP A 1 983 ? -39.003 -47.099 95.859 1.00 32.28 983 ASP A O 1
ATOM 7900 N N . SER A 1 984 ? -40.575 -45.705 96.624 1.00 32.50 984 SER A N 1
ATOM 7901 C CA . SER A 1 984 ? -41.551 -46.652 97.132 1.00 32.50 984 SER A CA 1
ATOM 7902 C C . SER A 1 984 ? -42.718 -46.955 96.171 1.00 32.50 984 SER A C 1
ATOM 7904 O O . SER A 1 984 ? -43.170 -46.118 95.406 1.00 32.50 984 SER A O 1
ATOM 7906 N N . MET A 1 985 ? -43.241 -48.179 96.325 1.00 30.56 985 MET A N 1
ATOM 7907 C CA . MET A 1 985 ? -44.671 -48.522 96.449 1.00 30.56 985 MET A CA 1
ATOM 7908 C C . MET A 1 985 ? -45.702 -48.413 95.289 1.00 30.56 985 MET A C 1
ATOM 7910 O O . MET A 1 985 ? -45.956 -47.370 94.712 1.00 30.56 985 MET A O 1
ATOM 7914 N N . ILE A 1 986 ? -46.471 -49.515 95.196 1.00 32.38 986 ILE A N 1
ATOM 7915 C CA . ILE A 1 986 ? -47.939 -49.612 94.987 1.00 32.38 986 ILE A CA 1
ATOM 7916 C C . ILE A 1 986 ? -48.513 -49.395 93.564 1.00 32.38 986 ILE A C 1
ATOM 7918 O O . ILE A 1 986 ? -48.819 -48.299 93.121 1.00 32.38 986 ILE A O 1
ATOM 7922 N N . ASP A 1 987 ? -48.721 -50.524 92.881 1.00 29.98 987 ASP A N 1
ATOM 7923 C CA . ASP A 1 987 ? -50.025 -51.190 92.659 1.00 29.98 987 ASP A CA 1
ATOM 7924 C C . ASP A 1 987 ? -51.309 -50.385 92.287 1.00 29.98 987 ASP A C 1
ATOM 7926 O O . ASP A 1 987 ? -51.807 -49.557 93.040 1.00 29.98 987 ASP A O 1
ATOM 7930 N N . LEU A 1 988 ? -51.961 -50.866 91.213 1.00 31.30 988 LEU A N 1
ATOM 7931 C CA . LEU A 1 988 ? -53.416 -50.899 90.937 1.00 31.30 988 LEU A CA 1
ATOM 7932 C C . LEU A 1 988 ? -54.258 -49.635 90.585 1.00 31.30 988 LEU A C 1
ATOM 7934 O O . LEU A 1 988 ? -54.495 -48.749 91.395 1.00 31.30 988 LEU A O 1
ATOM 7938 N N . LYS A 1 989 ? -54.991 -49.824 89.465 1.00 29.53 989 LYS A N 1
ATOM 7939 C CA . LYS A 1 989 ? -56.383 -49.409 89.126 1.00 29.53 989 LYS A CA 1
ATOM 7940 C C . LYS A 1 989 ? -56.673 -48.105 88.349 1.00 29.53 989 LYS A C 1
ATOM 7942 O O . LYS A 1 989 ? -56.060 -47.063 88.505 1.00 29.53 989 LYS A O 1
ATOM 7947 N N . SER A 1 990 ? -57.704 -48.280 87.511 1.00 32.50 990 SER A N 1
ATOM 7948 C CA . SER A 1 990 ? -58.623 -47.373 86.788 1.00 32.50 990 SER A CA 1
ATOM 7949 C C . SER A 1 990 ? -59.267 -46.282 87.695 1.00 32.50 990 SER A C 1
ATOM 7951 O O . SER A 1 990 ? -59.047 -46.383 88.903 1.00 32.50 990 SER A O 1
ATOM 7953 N N . PRO A 1 991 ? -60.141 -45.337 87.229 1.00 50.84 991 PRO A N 1
ATOM 7954 C CA . PRO A 1 991 ? -60.961 -45.376 85.998 1.00 50.84 991 PRO A CA 1
ATOM 7955 C C . PRO A 1 991 ? -61.313 -44.019 85.303 1.00 50.84 991 PRO A C 1
ATOM 7957 O O . PRO A 1 991 ? -60.787 -42.969 85.633 1.00 50.84 991 PRO A O 1
ATOM 7960 N N . GLU A 1 992 ? -62.221 -44.108 84.317 1.00 26.94 992 GLU A N 1
ATOM 7961 C CA . GLU A 1 992 ? -63.351 -43.194 84.009 1.00 26.94 992 GLU A CA 1
ATOM 7962 C C . GLU A 1 992 ? -63.199 -41.651 83.917 1.00 26.94 992 GLU A C 1
ATOM 7964 O O . GLU A 1 992 ? -63.026 -40.968 84.917 1.00 26.94 992 GLU A O 1
ATOM 7969 N N . ALA A 1 993 ? -63.606 -41.139 82.734 1.00 30.56 993 ALA A N 1
ATOM 7970 C CA . ALA A 1 993 ? -64.647 -40.096 82.564 1.00 30.56 993 ALA A CA 1
ATOM 7971 C C . ALA A 1 993 ? -64.286 -38.625 82.952 1.00 30.56 993 ALA A C 1
ATOM 7973 O O . ALA A 1 993 ? -63.335 -38.379 83.672 1.00 30.56 993 ALA A O 1
ATOM 7974 N N . THR A 1 994 ? -64.946 -37.535 82.515 1.00 28.94 994 THR A N 1
ATOM 7975 C CA . THR A 1 994 ? -66.103 -37.269 81.619 1.00 28.94 994 THR A CA 1
ATOM 7976 C C . THR A 1 994 ? -66.117 -35.759 81.254 1.00 28.94 994 THR A C 1
ATOM 7978 O O . THR A 1 994 ? -65.785 -34.978 82.135 1.00 28.94 994 THR A O 1
ATOM 7981 N N . ILE A 1 995 ? -66.679 -35.350 80.091 1.00 29.11 995 ILE A N 1
ATOM 7982 C CA . ILE A 1 995 ? -67.321 -34.013 79.834 1.00 29.11 995 ILE A CA 1
ATOM 7983 C C . ILE A 1 995 ? -66.321 -32.795 79.835 1.00 29.11 995 ILE A C 1
ATOM 7985 O O . ILE A 1 995 ? -65.343 -32.789 80.559 1.00 29.11 995 ILE A O 1
ATOM 7989 N N . THR A 1 996 ? -66.357 -31.734 79.002 1.00 29.62 996 THR A N 1
ATOM 7990 C CA . THR A 1 996 ? -67.426 -30.834 78.496 1.00 29.62 996 THR A CA 1
ATOM 7991 C C . THR A 1 996 ? -66.948 -30.042 77.252 1.00 29.62 996 THR A C 1
ATOM 7993 O O . THR A 1 996 ? -65.765 -29.761 77.162 1.00 29.62 996 THR A O 1
ATOM 7996 N N . SER A 1 997 ? -67.883 -29.594 76.391 1.00 28.83 997 SER A N 1
ATOM 7997 C CA . SER A 1 997 ? -67.903 -28.355 75.546 1.00 28.83 997 SER A CA 1
ATOM 7998 C C . SER A 1 997 ? -66.599 -27.723 74.986 1.00 28.83 997 SER A C 1
ATOM 8000 O O . SER A 1 997 ? -65.665 -27.457 75.722 1.00 28.83 997 SER A O 1
ATOM 8002 N N . GLY A 1 998 ? -66.506 -27.232 73.743 1.00 27.39 998 GLY A N 1
ATOM 8003 C CA . GLY A 1 998 ? -67.544 -26.852 72.775 1.00 27.39 998 GLY A CA 1
ATOM 8004 C C . GLY A 1 998 ? -67.759 -25.327 72.674 1.00 27.39 998 GLY A C 1
ATOM 8005 O O . GLY A 1 998 ? -68.364 -24.747 73.572 1.00 27.39 998 GLY A O 1
ATOM 8006 N N . LYS A 1 999 ? -67.303 -24.714 71.564 1.00 32.22 999 LYS A N 1
ATOM 8007 C CA . LYS A 1 999 ? -67.716 -23.440 70.896 1.00 32.22 999 LYS A CA 1
ATOM 8008 C C . LYS A 1 999 ? -66.634 -23.115 69.843 1.00 32.22 999 LYS A C 1
ATOM 8010 O O . LYS A 1 999 ? -65.462 -23.161 70.175 1.00 32.22 999 LYS A O 1
ATOM 8015 N N . LYS A 1 1000 ? -66.921 -23.022 68.539 1.00 30.80 1000 LYS A N 1
ATOM 8016 C CA . LYS A 1 1000 ? -67.679 -21.997 67.782 1.00 30.80 1000 LYS A CA 1
ATOM 8017 C C . LYS A 1 1000 ? -67.032 -20.601 67.737 1.00 30.80 1000 LYS A C 1
ATOM 8019 O O . LYS A 1 1000 ? -66.946 -19.935 68.760 1.00 30.80 1000 LYS A O 1
ATOM 8024 N N . ASN A 1 1001 ? -66.824 -20.154 66.493 1.00 28.70 1001 ASN A N 1
ATOM 8025 C CA . ASN A 1 1001 ? -66.716 -18.774 65.996 1.00 28.70 1001 ASN A CA 1
ATOM 8026 C C . ASN A 1 1001 ? -65.439 -17.989 66.351 1.00 28.70 1001 ASN A C 1
ATOM 8028 O O . ASN A 1 1001 ? -65.298 -17.511 67.472 1.00 28.70 1001 ASN A O 1
ATOM 8032 N N . LYS A 1 1002 ? -64.609 -17.701 65.341 1.00 31.42 1002 LYS A N 1
ATOM 8033 C CA . LYS A 1 1002 ? -64.527 -16.434 64.566 1.00 31.42 1002 LYS A CA 1
ATOM 8034 C C . LYS A 1 1002 ? -63.451 -16.641 63.482 1.00 31.42 1002 LYS A C 1
ATOM 8036 O O . LYS A 1 1002 ? -62.495 -17.358 63.740 1.00 31.42 1002 LYS A O 1
ATOM 8041 N N . SER A 1 1003 ? -63.670 -16.338 62.205 1.00 30.41 1003 SER A N 1
ATOM 8042 C CA . SER A 1 1003 ? -64.016 -15.061 61.558 1.00 30.41 1003 SER A CA 1
ATOM 8043 C C . SER A 1 1003 ? -62.841 -14.081 61.495 1.00 30.41 1003 SER A C 1
ATOM 8045 O O . SER A 1 1003 ? -62.182 -13.831 62.497 1.00 30.41 1003 SER A O 1
ATOM 8047 N N . ASP A 1 1004 ? -62.669 -13.542 60.286 1.00 31.78 1004 ASP A N 1
ATOM 8048 C CA . ASP A 1 1004 ? -62.007 -12.283 59.942 1.00 31.78 1004 ASP A CA 1
ATOM 8049 C C . ASP A 1 1004 ? -60.491 -12.175 60.186 1.00 31.78 1004 ASP A C 1
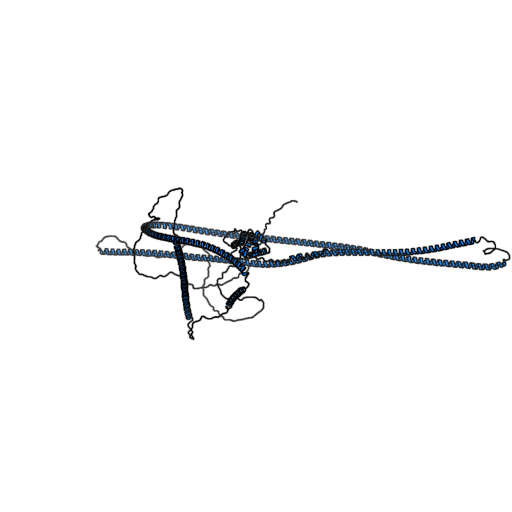ATOM 8051 O O . ASP A 1 1004 ? -60.022 -12.048 61.311 1.00 31.78 1004 ASP A O 1
ATOM 8055 N N . ILE A 1 1005 ? -59.734 -12.106 59.085 1.00 33.97 1005 ILE A N 1
ATOM 8056 C CA . ILE A 1 1005 ? -59.030 -10.882 58.664 1.00 33.97 1005 ILE A CA 1
ATOM 8057 C C . ILE A 1 1005 ? -58.722 -10.999 57.159 1.00 33.97 1005 ILE A C 1
ATOM 8059 O O . ILE A 1 1005 ? -58.031 -11.908 56.717 1.00 33.97 1005 ILE A O 1
ATOM 8063 N N . GLU A 1 1006 ? -59.407 -10.132 56.409 1.00 33.28 1006 GLU A N 1
ATOM 8064 C CA . GLU A 1 1006 ? -58.968 -9.261 55.301 1.00 33.28 1006 GLU A CA 1
ATOM 8065 C C . GLU A 1 1006 ? -57.812 -9.670 54.351 1.00 33.28 1006 GLU A C 1
ATOM 8067 O O . GLU A 1 1006 ? -56.825 -10.274 54.740 1.00 33.28 1006 GLU A O 1
ATOM 8072 N N . GLY A 1 1007 ? -57.821 -9.253 53.077 1.00 32.31 1007 GLY A N 1
ATOM 8073 C CA . GLY A 1 1007 ? -58.823 -8.432 52.386 1.00 32.31 1007 GLY A CA 1
ATOM 8074 C C . GLY A 1 1007 ? -58.293 -7.741 51.119 1.00 32.31 1007 GLY A C 1
ATOM 8075 O O . GLY A 1 1007 ? -57.191 -8.003 50.655 1.00 32.31 1007 GLY A O 1
ATOM 8076 N N . PHE A 1 1008 ? -59.108 -6.827 50.582 1.00 29.92 1008 PHE A N 1
ATOM 8077 C CA . PHE A 1 1008 ? -58.767 -5.830 49.553 1.00 29.92 1008 PHE A CA 1
ATOM 8078 C C . PHE A 1 1008 ? -58.221 -6.298 48.186 1.00 29.92 1008 PHE A C 1
ATOM 8080 O O . PHE A 1 1008 ? -57.043 -6.162 47.864 1.00 29.92 1008 PHE A O 1
ATOM 8087 N N . LYS A 1 1009 ? -59.155 -6.564 47.260 1.00 28.77 1009 LYS A N 1
ATOM 8088 C CA . LYS A 1 1009 ? -59.044 -6.012 45.895 1.00 28.77 1009 LYS A CA 1
ATOM 8089 C C . LYS A 1 1009 ? -60.421 -5.721 45.287 1.00 28.77 1009 LYS A C 1
ATOM 8091 O O . LYS A 1 1009 ? -61.049 -6.568 44.663 1.00 28.77 1009 LYS A O 1
ATOM 8096 N N . THR A 1 1010 ? -60.900 -4.490 45.463 1.00 30.95 1010 THR A N 1
ATOM 8097 C CA . THR A 1 1010 ? -62.138 -3.995 44.839 1.00 30.95 1010 THR A CA 1
ATOM 8098 C C . THR A 1 1010 ? -61.919 -2.662 44.152 1.00 30.95 1010 THR A C 1
ATOM 8100 O O . THR A 1 1010 ? -61.597 -1.706 44.847 1.00 30.95 1010 THR A O 1
ATOM 8103 N N . LYS A 1 1011 ? -62.320 -2.600 42.869 1.00 29.66 1011 LYS A N 1
ATOM 8104 C CA . LYS A 1 1011 ? -62.864 -1.412 42.173 1.00 29.66 1011 LYS A CA 1
ATOM 8105 C C . LYS A 1 1011 ? -61.872 -0.226 42.022 1.00 29.66 1011 LYS A C 1
ATOM 8107 O O . LYS A 1 1011 ? -60.933 -0.074 42.778 1.00 29.66 1011 LYS A O 1
ATOM 8112 N N . LEU A 1 1012 ? -61.987 0.665 41.041 1.00 26.95 1012 LEU A N 1
ATOM 8113 C CA . LEU A 1 1012 ? -63.022 0.899 40.035 1.00 26.95 1012 LEU A CA 1
ATOM 8114 C C . LEU A 1 1012 ? -62.335 1.509 38.798 1.00 26.95 1012 LEU A C 1
ATOM 8116 O O . LEU A 1 1012 ? -61.567 2.452 38.955 1.00 26.95 1012 LEU A O 1
ATOM 8120 N N . MET A 1 1013 ? -62.640 1.048 37.584 1.00 26.72 1013 MET A N 1
ATOM 8121 C CA . MET A 1 1013 ? -62.226 1.740 36.355 1.00 26.72 1013 MET A CA 1
ATOM 8122 C C . MET A 1 1013 ? -63.456 2.168 35.567 1.00 26.72 1013 MET A C 1
ATOM 8124 O O . MET A 1 1013 ? -64.134 1.340 34.956 1.00 26.72 1013 MET A O 1
ATOM 8128 N N . HIS A 1 1014 ? -63.738 3.472 35.553 1.00 31.75 1014 HIS A N 1
ATOM 8129 C CA . HIS A 1 1014 ? -64.661 4.025 34.574 1.00 31.75 1014 HIS A CA 1
ATOM 8130 C C . HIS A 1 1014 ? -64.349 5.477 34.177 1.00 31.75 1014 HIS A C 1
ATOM 8132 O O . HIS A 1 1014 ? -64.679 6.421 34.886 1.00 31.75 1014 HIS A O 1
ATOM 8138 N N . ARG A 1 1015 ? -63.917 5.578 32.910 1.00 29.83 1015 ARG A N 1
ATOM 8139 C CA . ARG A 1 1015 ? -64.487 6.438 31.856 1.00 29.83 1015 ARG A CA 1
ATOM 8140 C C . ARG A 1 1015 ? -63.912 7.851 31.622 1.00 29.83 1015 ARG A C 1
ATOM 8142 O O . ARG A 1 1015 ? -63.884 8.690 32.509 1.00 29.83 1015 ARG A O 1
ATOM 8149 N N . LEU A 1 1016 ? -63.714 8.105 30.316 1.00 26.41 1016 LEU A N 1
ATOM 8150 C CA . LEU A 1 1016 ? -63.605 9.397 29.606 1.00 26.41 1016 LEU A CA 1
ATOM 8151 C C . LEU A 1 1016 ? -62.291 10.191 29.786 1.00 26.41 1016 LEU A C 1
ATOM 8153 O O . LEU A 1 1016 ? -61.683 10.160 30.841 1.00 26.41 1016 LEU A O 1
ATOM 8157 N N . SER A 1 1017 ? -61.823 10.991 28.817 1.00 26.58 1017 SER A N 1
ATOM 8158 C CA . SER A 1 1017 ? -61.974 10.961 27.344 1.00 26.58 1017 SER A CA 1
ATOM 8159 C C . SER A 1 1017 ? -61.052 12.016 26.709 1.00 26.58 1017 SER A C 1
ATOM 8161 O O . SER A 1 1017 ? -60.927 13.101 27.264 1.00 26.58 1017 SER A O 1
ATOM 8163 N N . ALA A 1 1018 ? -60.570 11.752 25.490 1.00 28.00 1018 ALA A N 1
ATOM 8164 C CA . ALA A 1 1018 ? -60.244 12.734 24.443 1.00 28.00 1018 ALA A CA 1
ATOM 8165 C C . ALA A 1 1018 ? -59.300 13.927 24.745 1.00 28.00 1018 ALA A C 1
ATOM 8167 O O . ALA A 1 1018 ? -59.669 14.892 25.412 1.00 28.00 1018 ALA A O 1
ATOM 8168 N N . LYS A 1 1019 ? -58.198 13.997 23.976 1.00 30.08 1019 LYS A N 1
ATOM 8169 C CA . LYS A 1 1019 ? -57.883 15.181 23.143 1.00 30.08 1019 LYS A CA 1
ATOM 8170 C C . LYS A 1 1019 ? -56.848 14.874 22.052 1.00 30.08 1019 LYS A C 1
ATOM 8172 O O . LYS A 1 1019 ? -55.650 14.855 22.301 1.00 30.08 1019 LYS A O 1
ATOM 8177 N N . LYS A 1 1020 ? -57.321 14.723 20.809 1.00 33.03 1020 LYS A N 1
ATOM 8178 C CA . LYS A 1 1020 ? -56.498 14.969 19.612 1.00 33.03 1020 LYS A CA 1
ATOM 8179 C C . LYS A 1 1020 ? -56.285 16.481 19.462 1.00 33.03 1020 LYS A C 1
ATOM 8181 O O . LYS A 1 1020 ? -57.242 17.242 19.603 1.00 33.03 1020 LYS A O 1
ATOM 8186 N N . LYS A 1 1021 ? -55.083 16.900 19.064 1.00 31.70 1021 LYS A N 1
ATOM 8187 C CA . LYS A 1 1021 ? -54.852 18.148 18.318 1.00 31.70 1021 LYS A CA 1
ATOM 8188 C C . LYS A 1 1021 ? -53.915 17.851 17.146 1.00 31.70 1021 LYS A C 1
ATOM 8190 O O . LYS A 1 1021 ? -52.969 17.090 17.296 1.00 31.70 1021 LYS A O 1
ATOM 8195 N N . LYS A 1 1022 ? -54.224 18.426 15.983 1.00 31.11 1022 LYS A N 1
ATOM 8196 C CA . LYS A 1 1022 ? -53.430 18.365 14.747 1.00 31.11 1022 LYS A CA 1
ATOM 8197 C C . LYS A 1 1022 ? -52.762 19.723 14.507 1.00 31.11 1022 LYS A C 1
ATOM 8199 O O . LYS A 1 1022 ? -53.388 20.739 14.810 1.00 31.11 1022 LYS A O 1
ATOM 8204 N N . SER A 1 1023 ? -51.633 19.692 13.786 1.00 32.31 1023 SER A N 1
ATOM 8205 C CA . SER A 1 1023 ? -51.095 20.756 12.903 1.00 32.31 1023 SER A CA 1
ATOM 8206 C C . SER A 1 1023 ? -50.650 22.093 13.548 1.00 32.31 1023 SER A C 1
ATOM 8208 O O . SER A 1 1023 ? -51.115 22.414 14.640 1.00 32.31 1023 SER A O 1
ATOM 8210 N N . PRO A 1 1024 ? -49.794 22.905 12.878 1.00 40.50 1024 PRO A N 1
ATOM 8211 C CA . PRO A 1 1024 ? -49.285 22.757 11.504 1.00 40.50 1024 PRO A CA 1
ATOM 8212 C C . PRO A 1 1024 ? -47.751 22.740 11.343 1.00 40.50 1024 PRO A C 1
ATOM 8214 O O . PRO A 1 1024 ? -47.005 23.255 12.171 1.00 40.50 1024 PRO A O 1
ATOM 8217 N N . ILE A 1 1025 ? -47.314 22.212 10.197 1.00 30.83 1025 ILE A N 1
ATOM 8218 C CA . ILE A 1 1025 ? -45.993 22.468 9.605 1.00 30.83 1025 ILE A CA 1
ATOM 8219 C C . ILE A 1 1025 ? -45.957 23.930 9.123 1.00 30.83 1025 ILE A C 1
ATOM 8221 O O . ILE A 1 1025 ? -46.966 24.440 8.632 1.00 30.83 1025 ILE A O 1
ATOM 8225 N N . LYS A 1 1026 ? -44.806 24.597 9.253 1.00 30.80 1026 LYS A N 1
ATOM 8226 C CA . LYS A 1 1026 ? -44.514 25.884 8.607 1.00 30.80 1026 LYS A CA 1
ATOM 8227 C C . LYS A 1 1026 ? -43.232 25.774 7.793 1.00 30.80 1026 LYS A C 1
ATOM 8229 O O . LYS A 1 1026 ? -42.242 25.244 8.284 1.00 30.80 1026 LYS A O 1
ATOM 8234 N N . GLU A 1 1027 ? -43.269 26.325 6.590 1.00 33.22 1027 GLU A N 1
ATOM 8235 C CA . GLU A 1 1027 ? -42.110 26.520 5.723 1.00 33.22 1027 GLU A CA 1
ATOM 8236 C C . GLU A 1 1027 ? -41.236 27.674 6.240 1.00 33.22 1027 GLU A C 1
ATOM 8238 O O . GLU A 1 1027 ? -41.755 28.744 6.564 1.00 33.22 1027 GLU A O 1
ATOM 8243 N N . ILE A 1 1028 ? -39.917 27.463 6.269 1.00 29.50 1028 ILE A N 1
ATOM 8244 C CA . ILE A 1 1028 ? -38.856 28.487 6.238 1.00 29.50 1028 ILE A CA 1
ATOM 8245 C C . ILE A 1 1028 ? -37.738 27.847 5.394 1.00 29.50 1028 ILE A C 1
ATOM 8247 O O . ILE A 1 1028 ? -37.167 26.845 5.801 1.00 29.50 1028 ILE A O 1
ATOM 8251 N N . SER A 1 1029 ? -37.686 28.158 4.097 1.00 31.80 1029 SER A N 1
ATOM 8252 C CA . SER A 1 1029 ? -36.763 29.121 3.466 1.00 31.80 1029 SER A CA 1
ATOM 8253 C C . SER A 1 1029 ? -35.291 28.694 3.470 1.00 31.80 1029 SER A C 1
ATOM 8255 O O . SER A 1 1029 ? -34.661 28.632 4.521 1.00 31.80 1029 SER A O 1
ATOM 8257 N N . LEU A 1 1030 ? -34.738 28.500 2.267 1.00 33.31 1030 LEU A N 1
ATOM 8258 C CA . LEU A 1 1030 ? -33.295 28.424 2.023 1.00 33.31 1030 LEU A CA 1
ATOM 8259 C C . LEU A 1 1030 ? -32.601 29.727 2.451 1.00 33.31 1030 LEU A C 1
ATOM 8261 O O . LEU A 1 1030 ? -33.116 30.805 2.146 1.00 33.31 1030 LEU A O 1
ATOM 8265 N N . LEU A 1 1031 ? -31.3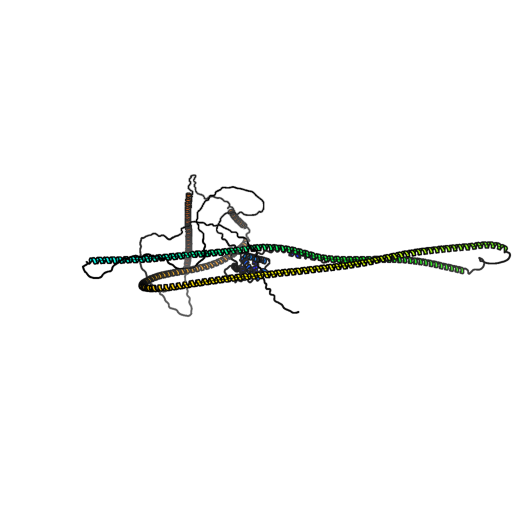91 29.609 3.005 1.00 30.09 1031 LEU A N 1
ATOM 8266 C CA . LEU A 1 1031 ? -30.236 30.446 2.657 1.00 30.09 1031 LEU A CA 1
ATOM 8267 C C . LEU A 1 1031 ? -28.935 29.757 3.122 1.00 30.09 1031 LEU A C 1
ATOM 8269 O O . LEU A 1 1031 ? -28.945 29.183 4.201 1.00 30.09 1031 LEU A O 1
ATOM 8273 N N . GLU A 1 1032 ? -27.888 29.810 2.284 1.00 29.69 1032 GLU A N 1
ATOM 8274 C CA . GLU A 1 1032 ? -26.431 29.675 2.561 1.00 29.69 1032 GLU A CA 1
ATOM 8275 C C . GLU A 1 1032 ? -25.961 28.673 3.654 1.00 29.69 1032 GLU A C 1
ATOM 8277 O O . GLU A 1 1032 ? -26.321 28.754 4.818 1.00 29.69 1032 GLU A O 1
ATOM 8282 N N . MET A 1 1033 ? -25.058 27.730 3.370 1.00 27.77 1033 MET A N 1
ATOM 8283 C CA . MET A 1 1033 ? -23.654 28.025 3.052 1.00 27.77 1033 MET A CA 1
ATOM 8284 C C . MET A 1 1033 ? -22.974 26.894 2.264 1.00 27.77 1033 MET A C 1
ATOM 8286 O O . MET A 1 1033 ? -23.152 25.711 2.550 1.00 27.77 1033 MET A O 1
ATOM 8290 N N . ALA A 1 1034 ? -22.131 27.286 1.308 1.00 38.97 1034 ALA A N 1
ATOM 8291 C CA . ALA A 1 1034 ? -21.032 26.459 0.813 1.00 38.97 1034 ALA A CA 1
ATOM 8292 C C . ALA A 1 1034 ? -19.780 26.679 1.688 1.00 38.97 1034 ALA A C 1
ATOM 8294 O O . ALA A 1 1034 ? -19.769 27.586 2.511 1.00 38.97 1034 ALA A O 1
ATOM 8295 N N . GLN A 1 1035 ? -18.715 25.911 1.425 1.00 37.94 1035 GLN A N 1
ATOM 8296 C CA . GLN A 1 1035 ? -17.416 25.919 2.126 1.00 37.94 1035 GLN A CA 1
ATOM 8297 C C . GLN A 1 1035 ? -17.417 25.236 3.506 1.00 37.94 1035 GLN A C 1
ATOM 8299 O O . GLN A 1 1035 ? -17.727 25.839 4.524 1.00 37.94 1035 GLN A O 1
ATOM 8304 N N . ASN A 1 1036 ? -16.986 23.970 3.523 1.00 29.92 1036 ASN A N 1
ATOM 8305 C CA . ASN A 1 1036 ? -15.879 23.514 4.373 1.00 29.92 1036 ASN A CA 1
ATOM 8306 C C . ASN A 1 1036 ? -15.480 22.083 3.984 1.00 29.92 1036 ASN A C 1
ATOM 8308 O O . ASN A 1 1036 ? -16.116 21.114 4.380 1.00 29.92 1036 ASN A O 1
ATOM 8312 N N . ASN A 1 1037 ? -14.422 21.979 3.180 1.00 34.00 1037 ASN A N 1
ATOM 8313 C CA . ASN A 1 1037 ? -13.739 20.734 2.838 1.00 34.00 1037 ASN A CA 1
ATOM 8314 C C . ASN A 1 1037 ? -12.249 21.068 2.698 1.00 34.00 1037 ASN A C 1
ATOM 8316 O O . ASN A 1 1037 ? -11.862 21.617 1.672 1.00 34.00 1037 ASN A O 1
ATOM 8320 N N . MET A 1 1038 ? -11.452 20.785 3.731 1.00 32.31 1038 MET A N 1
ATOM 8321 C CA . MET A 1 1038 ? -10.012 20.474 3.675 1.00 32.31 1038 MET A CA 1
ATOM 8322 C C . MET A 1 1038 ? -9.591 19.960 5.058 1.00 32.31 1038 MET A C 1
ATOM 8324 O O . MET A 1 1038 ? -9.381 20.736 5.987 1.00 32.31 1038 MET A O 1
ATOM 8328 N N . SER A 1 1039 ? -9.511 18.638 5.205 1.00 31.00 1039 SER A N 1
ATOM 8329 C CA . SER A 1 1039 ? -8.955 17.983 6.391 1.00 31.00 1039 SER A CA 1
ATOM 8330 C C . SER A 1 1039 ? -7.430 17.941 6.308 1.00 31.00 1039 SER A C 1
ATOM 8332 O O . SER A 1 1039 ? -6.879 17.529 5.288 1.00 31.00 1039 SER A O 1
ATOM 8334 N N . PHE A 1 1040 ? -6.753 18.317 7.391 1.00 33.69 1040 PHE A N 1
ATOM 8335 C CA . PHE A 1 1040 ? -5.314 18.104 7.543 1.00 33.69 1040 PHE A CA 1
ATOM 8336 C C . PHE A 1 1040 ? -4.990 16.610 7.682 1.00 33.69 1040 PHE A C 1
ATOM 8338 O O . PHE A 1 1040 ? -5.645 15.901 8.442 1.00 33.69 1040 PHE A O 1
ATOM 8345 N N . GLY A 1 1041 ? -3.933 16.169 6.998 1.00 34.97 1041 GLY A N 1
ATOM 8346 C CA . GLY A 1 1041 ? -3.329 14.848 7.152 1.00 34.97 1041 GLY A CA 1
ATOM 8347 C C . GLY A 1 1041 ? -1.901 14.853 6.605 1.00 34.97 1041 GLY A C 1
ATOM 8348 O O . GLY A 1 1041 ? -1.713 14.845 5.393 1.00 34.97 1041 GLY A O 1
ATOM 8349 N N . ALA A 1 1042 ? -0.922 14.932 7.505 1.00 36.53 1042 ALA A N 1
ATOM 8350 C CA . ALA A 1 1042 ? 0.505 14.689 7.274 1.00 36.53 1042 ALA A CA 1
ATOM 8351 C C . ALA A 1 1042 ? 1.128 14.435 8.663 1.00 36.53 1042 ALA A C 1
ATOM 8353 O O . ALA A 1 1042 ? 1.154 15.342 9.491 1.00 36.53 1042 ALA A O 1
ATOM 8354 N N . ASP A 1 1043 ? 1.303 13.177 9.060 1.00 36.81 1043 ASP A N 1
ATOM 8355 C CA . ASP A 1 1043 ? 2.498 12.341 8.826 1.00 36.81 1043 ASP A CA 1
ATOM 8356 C C . ASP A 1 1043 ? 3.724 12.792 9.639 1.00 36.81 1043 ASP A C 1
ATOM 8358 O O . ASP A 1 1043 ? 4.553 13.585 9.192 1.00 36.81 1043 ASP A O 1
ATOM 8362 N N . GLU A 1 1044 ? 3.857 12.212 10.836 1.00 38.31 1044 GLU A N 1
ATOM 8363 C CA . GLU A 1 1044 ? 5.125 12.122 11.563 1.00 38.31 1044 GLU A CA 1
ATOM 8364 C C . GLU A 1 1044 ? 5.762 10.753 11.284 1.00 38.31 1044 GLU A C 1
ATOM 8366 O O . GLU A 1 1044 ? 5.280 9.721 11.745 1.00 38.31 1044 GLU A O 1
ATOM 8371 N N . GLY A 1 1045 ? 6.866 10.749 10.536 1.00 35.19 1045 GLY A N 1
ATOM 8372 C CA . GLY A 1 1045 ? 7.611 9.542 10.170 1.00 35.19 1045 GLY A CA 1
ATOM 8373 C C . GLY A 1 1045 ? 9.103 9.830 10.038 1.00 35.19 1045 GLY A C 1
ATOM 8374 O O . GLY A 1 1045 ? 9.649 9.805 8.939 1.00 35.19 1045 GLY A O 1
ATOM 8375 N N . VAL A 1 1046 ? 9.762 10.167 11.151 1.00 36.75 1046 VAL A N 1
ATOM 8376 C CA . VAL A 1 1046 ? 11.206 10.457 11.181 1.00 36.75 1046 VAL A CA 1
ATOM 8377 C C . VAL A 1 1046 ? 11.975 9.226 11.658 1.00 36.75 1046 VAL A C 1
ATOM 8379 O O . VAL A 1 1046 ? 12.141 9.006 12.858 1.00 36.75 1046 VAL A O 1
ATOM 8382 N N . GLU A 1 1047 ? 12.484 8.434 10.713 1.00 33.88 1047 GLU A N 1
ATOM 8383 C CA . GLU A 1 1047 ? 13.476 7.400 11.014 1.00 33.88 1047 GLU A CA 1
ATOM 8384 C C . GLU A 1 1047 ? 14.820 8.033 11.408 1.00 33.88 1047 GLU A C 1
ATOM 8386 O O . GLU A 1 1047 ? 15.398 8.848 10.685 1.00 33.88 1047 GLU A O 1
ATOM 8391 N N . ILE A 1 1048 ? 15.348 7.629 12.564 1.00 34.81 1048 ILE A N 1
ATOM 8392 C CA . ILE A 1 1048 ? 16.654 8.066 13.064 1.00 34.81 1048 ILE A CA 1
ATOM 8393 C C . ILE A 1 1048 ? 17.721 7.077 12.578 1.00 34.81 1048 ILE A C 1
ATOM 8395 O O . ILE A 1 1048 ? 18.019 6.086 13.245 1.00 34.81 1048 ILE A O 1
ATOM 8399 N N . SER A 1 1049 ? 18.334 7.352 11.424 1.00 34.41 1049 SER A N 1
ATOM 8400 C CA . SER A 1 1049 ? 19.490 6.586 10.942 1.00 34.41 1049 SER A CA 1
ATOM 8401 C C . SER A 1 1049 ? 20.795 7.102 11.562 1.00 34.41 1049 SER A C 1
ATOM 8403 O O . SER A 1 1049 ? 21.284 8.185 11.232 1.00 34.41 1049 SER A O 1
ATOM 8405 N N . PHE A 1 1050 ? 21.376 6.307 12.456 1.00 35.12 1050 PHE A N 1
ATOM 8406 C CA . PHE A 1 1050 ? 22.653 6.576 13.119 1.00 35.12 1050 PHE A CA 1
ATOM 8407 C C . PHE A 1 1050 ? 23.824 6.258 12.167 1.00 35.12 1050 PHE A C 1
ATOM 8409 O O . PHE A 1 1050 ? 23.989 5.108 11.766 1.00 35.12 1050 PHE A O 1
ATOM 8416 N N . SER A 1 1051 ? 24.676 7.233 11.829 1.00 34.78 1051 SER A N 1
ATOM 8417 C CA . SER A 1 1051 ? 25.928 6.971 11.095 1.00 34.78 1051 SER A CA 1
ATOM 8418 C C . SER A 1 1051 ? 27.104 7.735 11.702 1.00 34.78 1051 SER A C 1
ATOM 8420 O O . SER A 1 1051 ? 27.114 8.965 11.742 1.00 34.78 1051 SER A O 1
ATOM 8422 N N . GLN A 1 1052 ? 28.092 6.983 12.186 1.00 36.59 1052 GLN A N 1
ATOM 8423 C CA . GLN A 1 1052 ? 29.231 7.464 12.967 1.00 36.59 1052 GLN A CA 1
ATOM 8424 C C . GLN A 1 1052 ? 30.484 7.603 12.088 1.00 36.59 1052 GLN A C 1
ATOM 8426 O O . GLN A 1 1052 ? 30.711 6.795 11.192 1.00 36.59 1052 GLN A O 1
ATOM 8431 N N . GLY A 1 1053 ? 31.267 8.659 12.317 1.00 34.16 1053 GLY A N 1
ATOM 8432 C CA . GLY A 1 1053 ? 32.157 9.228 11.308 1.00 34.16 1053 GLY A CA 1
ATOM 8433 C C . GLY A 1 1053 ? 33.517 8.570 11.052 1.00 34.16 1053 GLY A C 1
ATOM 8434 O O . GLY A 1 1053 ? 33.989 7.719 11.798 1.00 34.16 1053 GLY A O 1
ATOM 8435 N N . MET A 1 1054 ? 34.170 9.101 10.016 1.00 31.72 1054 MET A N 1
ATOM 8436 C CA . MET A 1 1054 ? 35.617 9.297 9.840 1.00 31.72 1054 MET A CA 1
ATOM 8437 C C . MET A 1 1054 ? 35.748 10.571 8.973 1.00 31.72 1054 MET A C 1
ATOM 8439 O O . MET A 1 1054 ? 35.039 10.685 7.981 1.00 31.72 1054 MET A O 1
ATOM 8443 N N . ALA A 1 1055 ? 36.355 11.666 9.437 1.00 37.69 1055 ALA A N 1
ATOM 8444 C CA . ALA A 1 1055 ? 37.781 11.919 9.691 1.00 37.69 1055 ALA A CA 1
ATOM 8445 C C . ALA A 1 1055 ? 38.510 12.471 8.446 1.00 37.69 1055 ALA A C 1
ATOM 8447 O O . ALA A 1 1055 ? 38.500 11.829 7.403 1.00 37.69 1055 ALA A O 1
ATOM 8448 N N . ASP A 1 1056 ? 39.188 13.612 8.646 1.00 34.38 1056 ASP A N 1
ATOM 8449 C CA . ASP A 1 1056 ? 40.324 14.143 7.868 1.00 34.38 1056 ASP A CA 1
ATOM 8450 C C . ASP A 1 1056 ? 40.063 14.595 6.399 1.00 34.38 1056 ASP A C 1
ATOM 8452 O O . ASP A 1 1056 ? 39.217 14.052 5.705 1.00 34.38 1056 ASP A O 1
ATOM 8456 N N . THR A 1 1057 ? 40.745 15.587 5.799 1.00 39.34 1057 THR A N 1
ATOM 8457 C CA . THR A 1 1057 ? 41.700 16.618 6.269 1.00 39.34 1057 THR A CA 1
ATOM 8458 C C . THR A 1 1057 ? 41.901 17.670 5.147 1.00 39.34 1057 THR A C 1
ATOM 8460 O O . THR A 1 1057 ? 41.875 17.309 3.978 1.00 39.34 1057 THR A O 1
ATOM 8463 N N . ILE A 1 1058 ? 42.081 18.953 5.516 1.00 42.06 1058 ILE A N 1
ATOM 8464 C CA . ILE A 1 1058 ? 42.934 20.028 4.917 1.00 42.06 1058 ILE A CA 1
ATOM 8465 C C . ILE A 1 1058 ? 43.409 19.814 3.440 1.00 42.06 1058 ILE A C 1
ATOM 8467 O O . ILE A 1 1058 ? 44.081 18.826 3.165 1.00 42.06 1058 ILE A O 1
ATOM 8471 N N . HIS A 1 1059 ? 43.208 20.718 2.459 1.00 38.97 1059 HIS A N 1
ATOM 8472 C CA . HIS A 1 1059 ? 43.795 22.079 2.344 1.00 38.97 1059 HIS A CA 1
ATOM 8473 C C . HIS A 1 1059 ? 43.151 22.917 1.204 1.00 38.97 1059 HIS A C 1
ATOM 8475 O O . HIS A 1 1059 ? 42.723 22.326 0.221 1.00 38.97 1059 HIS A O 1
ATOM 8481 N N . GLU A 1 1060 ? 43.212 24.257 1.344 1.00 39.47 1060 GLU A N 1
ATOM 8482 C CA . GLU A 1 1060 ? 43.135 25.341 0.313 1.00 39.47 1060 GLU A CA 1
ATOM 8483 C C . GLU A 1 1060 ? 42.043 25.312 -0.783 1.00 39.47 1060 GLU A C 1
ATOM 8485 O O . GLU A 1 1060 ? 42.195 24.605 -1.802 1.00 39.47 1060 GLU A O 1
#